Protein AF-A0A954PX56-F1 (afdb_monomer)

Sequence (1211 aa):
MLRDVNVEIPGSRPTEIIKVGDQVFVSADDGIHGRELFVSNGSDPPRLVKDISPGFEGSDPSNLTDVDGTLYFVADDGINGRELWKSNGTAAGTMLVLDIFPGMSDSGNIHSSSPSSLTVATTTSGSVLFFVADSPVGVELWKADAGGASLVLDLNGGVDEFDNPRSSTPRDLTFWPEHTDQDLNLVPPTLYFSAETETLGRELWRTVLNDGNTTTSLVKNLFADPIGATPNSSNPTDIILYKSQLFFAASGGEIDGEGNVTSEGRELWHSDGTAGGTELYADIFPGYSDTEQQVPFNSSPIRMTEHKGGLYFAALGPSTGSELWRTDGETAPTMVANIRGGSGSSAPADLTSTEGYLFFTADGGQGRELWRTDGTTAETKITRDIRPGTGSPFLFTRGYAALGSSVIFGADDGTLGPEVWISDGSLEGTHLLKEIQFGRNSAVTPGAFSSIDGGVYFGVSDQLWKTDGTEEGTARFALNTIATVGSFEPSFSDIGPPTFAMANGLLFFASDDGKNGVELWKSNGSPSGTKMVRDISPGTTITFPGSTIETPNSSRPKELTAVVDKVYFRIEDGDQLMVSDGTESGTVSLGNVAAEHLTSFAGKLFFAGRTAASGTELWVSDGTQEGTVMVADLATGAASSYPSKLTTAGGKLFFVADDGSGTELWTTDGTQQGTVKLDISPAGGSYPTQLTPVDGRVFFRANDQTHGNELWVSDGTQEGTMIVRDLAISPSIDYGSDPIPLTGLNGNLLFFADDVSHGQALWKTDGTSEGTVMVKDIWPSLSYDYEFMGNEIDGGAAGLVAVVGGKVFFPAEDGTHGTELWSSDGTTAGTTMVGDLFPGEESSRPSELTVNGDRLFFAANQGSAAPDEFGFHDFLGRELWSSDGTAGGTSVYAELNTTNNNGSQPRSLAAFGGGLHFIADDGIHGPEVWTTSLRLDEDDLLFETLARDIAYRDALDGTTPIVRNDTINLAALGYNSPFVFTVDLVIHDTMTGFDAYGLVAANADPILAIRGSANIDDFYSDLLPEGIGVNQYEENKTALFNWINQVSTPNHPVSITGHSLGGALTQLVASAYTAANGKLGQIVTFNAPAINETPADAFVSSNAQRVMHYITDGDPVSLAGYKFIEGAWRRSYFSDLNIAHNHQFPVLVDYSIADDPSTPGLDRRFRAPDIAFEEYADTSILNDPLFHHTDSDYFFWLAAAQALTSSDDDL

Structure (mmCIF, N/CA/C/O backbone):
data_AF-A0A954PX56-F1
#
_entry.id   AF-A0A954PX56-F1
#
loop_
_atom_site.group_PDB
_atom_site.id
_atom_site.type_symbol
_atom_site.label_atom_id
_atom_site.label_alt_id
_atom_site.label_comp_id
_atom_site.label_asym_id
_atom_site.label_entity_id
_atom_site.label_seq_id
_atom_site.pdbx_PDB_ins_code
_atom_site.Cartn_x
_atom_site.Cartn_y
_atom_site.Cartn_z
_atom_site.occupancy
_atom_site.B_iso_or_equiv
_atom_site.auth_seq_id
_atom_site.auth_comp_id
_atom_site.auth_asym_id
_atom_site.auth_atom_id
_atom_site.pdbx_PDB_model_num
ATOM 1 N N . MET A 1 1 ? 8.761 19.420 3.940 1.00 51.72 1 MET A N 1
ATOM 2 C CA . MET A 1 1 ? 8.769 18.994 5.363 1.00 51.72 1 MET A CA 1
ATOM 3 C C . MET A 1 1 ? 7.323 18.756 5.829 1.00 51.72 1 MET A C 1
ATOM 5 O O . MET A 1 1 ? 6.399 19.115 5.107 1.00 51.72 1 MET A O 1
ATOM 9 N N . LEU A 1 2 ? 7.120 18.156 7.006 1.00 52.91 2 LEU A N 1
ATOM 10 C CA . LEU A 1 2 ? 5.868 18.031 7.769 1.00 52.91 2 LEU A CA 1
ATOM 11 C C . LEU A 1 2 ? 5.968 18.901 9.030 1.00 52.91 2 LEU A C 1
ATOM 13 O O . LEU A 1 2 ? 5.446 20.012 9.028 1.00 52.91 2 LEU A O 1
ATOM 17 N N . ARG A 1 3 ? 6.717 18.457 10.059 1.00 51.50 3 ARG A N 1
ATOM 18 C CA . ARG A 1 3 ? 7.410 19.376 10.986 1.00 51.50 3 ARG A CA 1
ATOM 19 C C . ARG A 1 3 ? 8.476 18.733 11.869 1.00 51.50 3 ARG A C 1
ATOM 21 O O . ARG A 1 3 ? 8.424 17.552 12.177 1.00 51.50 3 ARG A O 1
ATOM 28 N N . ASP A 1 4 ? 9.423 19.544 12.329 1.00 52.88 4 ASP A N 1
ATOM 29 C CA . ASP A 1 4 ? 10.589 19.094 13.101 1.00 52.88 4 ASP A CA 1
ATOM 30 C C . ASP A 1 4 ? 10.305 18.393 14.445 1.00 52.88 4 ASP A C 1
ATOM 32 O O . ASP A 1 4 ? 9.527 18.924 15.247 1.00 52.88 4 ASP A O 1
ATOM 36 N N . VAL A 1 5 ? 10.972 17.246 14.665 1.00 55.94 5 VAL A N 1
ATOM 37 C CA . VAL A 1 5 ? 10.910 16.397 15.876 1.00 55.94 5 VAL A CA 1
ATOM 38 C C . VAL A 1 5 ? 12.107 16.642 16.800 1.00 55.94 5 VAL A C 1
ATOM 40 O O . VAL A 1 5 ? 11.902 16.693 18.010 1.00 55.94 5 VAL A O 1
ATOM 43 N N . ASN A 1 6 ? 13.312 16.909 16.278 1.00 54.81 6 ASN A N 1
ATOM 44 C CA . ASN A 1 6 ? 14.465 17.329 17.084 1.00 54.81 6 ASN A CA 1
ATOM 45 C C . ASN A 1 6 ? 14.977 18.691 16.623 1.00 54.81 6 ASN A C 1
ATOM 47 O O . ASN A 1 6 ? 15.993 18.856 15.951 1.00 54.81 6 ASN A O 1
ATOM 51 N N . VAL A 1 7 ? 14.268 19.710 17.091 1.00 48.25 7 VAL A N 1
ATOM 52 C CA . VAL A 1 7 ? 14.532 21.114 16.765 1.00 48.25 7 VAL A CA 1
ATOM 53 C C . VAL A 1 7 ? 15.852 21.656 17.358 1.00 48.25 7 VAL A C 1
ATOM 55 O O . VAL A 1 7 ? 16.143 22.841 17.181 1.00 48.25 7 VAL A O 1
ATOM 58 N N . GLU A 1 8 ? 16.645 20.842 18.075 1.00 45.84 8 GLU A N 1
ATOM 59 C CA . GLU A 1 8 ? 17.906 21.257 18.719 1.00 45.84 8 GLU A CA 1
ATOM 60 C C . GLU A 1 8 ? 19.180 20.592 18.152 1.00 45.84 8 GLU A C 1
ATOM 62 O O . GLU A 1 8 ? 20.262 21.176 18.292 1.00 45.84 8 GLU A O 1
ATOM 67 N N . ILE A 1 9 ? 19.101 19.426 17.492 1.00 50.69 9 ILE A N 1
ATOM 68 C CA . ILE A 1 9 ? 20.262 18.708 16.926 1.00 50.69 9 ILE A CA 1
ATOM 69 C C . ILE A 1 9 ? 19.947 18.213 15.507 1.00 50.69 9 ILE A C 1
ATOM 71 O O . ILE A 1 9 ? 18.905 17.598 15.317 1.00 50.69 9 ILE A O 1
ATOM 75 N N . PRO A 1 10 ? 20.854 18.400 14.522 1.00 45.22 10 PRO A N 1
ATOM 76 C CA . PRO A 1 10 ? 20.635 17.857 13.194 1.00 45.22 10 PRO A CA 1
ATOM 77 C C . PRO A 1 10 ? 20.601 16.332 13.143 1.00 45.22 10 PRO A C 1
ATOM 79 O O . PRO A 1 10 ? 21.512 15.682 13.666 1.00 45.22 10 PRO A O 1
ATOM 82 N N . GLY A 1 11 ? 19.600 15.789 12.457 1.00 55.66 11 GLY A N 1
ATOM 83 C CA . GLY A 1 11 ? 19.344 14.359 12.380 1.00 55.66 11 GLY A CA 1
ATOM 84 C C . GLY A 1 11 ? 18.715 13.783 13.653 1.00 55.66 11 GLY A C 1
ATOM 85 O O . GLY A 1 11 ? 19.413 13.473 14.620 1.00 55.66 11 GLY A O 1
ATOM 86 N N . SER A 1 12 ? 17.415 13.515 13.602 1.00 58.97 12 SER A N 1
ATOM 87 C CA . SER A 1 12 ? 16.616 12.757 14.580 1.00 58.97 12 SER A CA 1
ATOM 88 C C . SER A 1 12 ? 16.201 11.349 14.114 1.00 58.97 12 SER A C 1
ATOM 90 O O . SER A 1 12 ? 15.628 10.561 14.868 1.00 58.97 12 SER A O 1
ATOM 92 N N . ARG A 1 13 ? 16.617 10.978 12.902 1.00 68.81 13 ARG A N 1
ATOM 93 C CA . ARG A 1 13 ? 16.983 9.618 12.491 1.00 68.81 13 ARG A CA 1
ATOM 94 C C . ARG A 1 13 ? 15.806 8.636 12.524 1.00 68.81 13 ARG A C 1
ATOM 96 O O . ARG A 1 13 ? 15.925 7.599 13.188 1.00 68.81 13 ARG A O 1
ATOM 103 N N . PRO A 1 14 ? 14.705 8.942 11.812 1.00 73.50 14 PRO A N 1
ATOM 104 C CA . PRO A 1 14 ? 13.550 8.071 11.673 1.00 73.50 14 PRO A CA 1
ATOM 105 C C . PRO A 1 14 ? 13.924 6.798 10.923 1.00 73.50 14 PRO A C 1
ATOM 107 O O . PRO A 1 14 ? 14.528 6.846 9.849 1.00 73.50 14 PRO A O 1
ATOM 110 N N . THR A 1 15 ? 13.596 5.649 11.512 1.00 71.50 15 THR A N 1
ATOM 111 C CA . THR A 1 15 ? 14.299 4.423 11.164 1.00 71.50 15 THR A CA 1
ATOM 112 C C . THR A 1 15 ? 13.576 3.420 10.323 1.00 71.50 15 THR A C 1
ATOM 114 O O . THR A 1 15 ? 14.334 2.622 9.790 1.00 71.50 15 THR A O 1
ATOM 117 N N . GLU A 1 16 ? 12.229 3.403 10.221 1.00 75.38 16 GLU A N 1
ATOM 118 C CA . GLU A 1 16 ? 11.452 2.478 9.356 1.00 75.38 16 GLU A CA 1
ATOM 119 C C . GLU A 1 16 ? 9.903 2.798 9.463 1.00 75.38 16 GLU A C 1
ATOM 121 O O . GLU A 1 16 ? 9.497 3.239 10.539 1.00 75.38 16 GLU A O 1
ATOM 126 N N . ILE A 1 17 ? 9.032 2.597 8.431 1.00 74.06 17 ILE A N 1
ATOM 127 C CA . ILE A 1 17 ? 7.565 2.973 8.334 1.00 74.06 17 ILE A CA 1
ATOM 128 C C . ILE A 1 17 ? 6.511 1.954 7.782 1.00 74.06 17 ILE A C 1
ATOM 130 O O . ILE A 1 17 ? 6.718 1.523 6.660 1.00 74.06 17 ILE A O 1
ATOM 134 N N . ILE A 1 18 ? 5.359 1.656 8.453 1.00 69.44 18 ILE A N 1
ATOM 135 C CA . ILE A 1 18 ? 4.303 0.636 8.052 1.00 69.44 18 ILE A CA 1
ATOM 136 C C . ILE A 1 18 ? 2.799 1.035 8.301 1.00 69.44 18 ILE A C 1
ATOM 138 O O . ILE A 1 18 ? 2.622 2.147 8.786 1.00 69.44 18 ILE A O 1
ATOM 142 N N . LYS A 1 19 ? 1.752 0.200 7.951 1.00 68.25 19 LYS A N 1
ATOM 143 C CA . LYS A 1 19 ? 0.269 0.480 7.735 1.00 68.25 19 LYS A CA 1
ATOM 144 C C . LYS A 1 19 ? -0.826 0.353 8.782 1.00 68.25 19 LYS A C 1
ATOM 146 O O . LYS A 1 19 ? -1.512 -0.653 8.846 1.00 68.25 19 LYS A O 1
ATOM 151 N N . VAL A 1 20 ? -1.268 1.435 9.424 1.00 64.94 20 VAL A N 1
ATOM 152 C CA . VAL A 1 20 ? -1.963 1.201 10.724 1.00 64.94 20 VAL A CA 1
ATOM 153 C C . VAL A 1 20 ? -3.713 0.834 10.689 1.00 64.94 20 VAL A C 1
ATOM 155 O O . VAL A 1 20 ? -4.963 -0.064 11.847 1.00 64.94 20 VAL A O 1
ATOM 158 N N . GLY A 1 21 ? -3.690 1.115 9.327 1.00 58.81 21 GLY A N 1
ATOM 159 C CA . GLY A 1 21 ? -4.181 2.081 8.353 1.00 58.81 21 GLY A CA 1
ATOM 160 C C . GLY A 1 21 ? -4.013 3.555 8.617 1.00 58.81 21 GLY A C 1
ATOM 161 O O . GLY A 1 21 ? -2.998 4.098 8.209 1.00 58.81 21 GLY A O 1
ATOM 162 N N . ASP A 1 22 ? -4.994 4.204 9.242 1.00 55.88 22 ASP A N 1
ATOM 163 C CA . ASP A 1 22 ? -4.935 5.651 9.496 1.00 55.88 22 ASP A CA 1
ATOM 164 C C . ASP A 1 22 ? -3.697 6.037 10.314 1.00 55.88 22 ASP A C 1
ATOM 166 O O . ASP A 1 22 ? -3.335 7.197 10.398 1.00 55.88 22 ASP A O 1
ATOM 170 N N . GLN A 1 23 ? -3.112 5.071 11.015 1.00 65.06 23 GLN A N 1
ATOM 171 C CA . GLN A 1 23 ? -1.985 5.240 11.910 1.00 65.06 23 GLN A CA 1
ATOM 172 C C . GLN A 1 23 ? -0.655 4.982 11.194 1.00 65.06 23 GLN A C 1
ATOM 174 O O . GLN A 1 23 ? -0.632 4.281 10.187 1.00 65.06 23 GLN A O 1
ATOM 179 N N . VAL A 1 24 ? 0.451 5.448 11.778 1.00 71.62 24 VAL A N 1
ATOM 180 C CA . VAL A 1 24 ? 1.823 5.359 11.264 1.00 71.62 24 VAL A CA 1
ATOM 181 C C . VAL A 1 24 ? 2.857 5.369 12.329 1.00 71.62 24 VAL A C 1
ATOM 183 O O . VAL A 1 24 ? 2.696 5.963 13.388 1.00 71.62 24 VAL A O 1
ATOM 186 N N . PHE A 1 25 ? 3.943 4.702 11.967 1.00 80.12 25 PHE A N 1
ATOM 187 C CA . PHE A 1 25 ? 4.979 4.341 12.876 1.00 80.12 25 PHE A CA 1
ATOM 188 C C . PHE A 1 25 ? 6.290 4.780 12.306 1.00 80.12 25 PHE A C 1
ATOM 190 O O . PHE A 1 25 ? 6.693 4.429 11.206 1.00 80.12 25 PHE A O 1
ATOM 197 N N . VAL A 1 26 ? 6.900 5.579 13.136 1.00 82.12 26 VAL A N 1
ATOM 198 C CA . VAL A 1 26 ? 8.204 6.173 13.092 1.00 82.12 26 VAL A CA 1
ATOM 199 C C . VAL A 1 26 ? 8.960 5.394 14.157 1.00 82.12 26 VAL A C 1
ATOM 201 O O . VAL A 1 26 ? 8.403 5.079 15.209 1.00 82.12 26 VAL A O 1
ATOM 204 N N . SER A 1 27 ? 10.231 5.102 13.959 1.00 86.44 27 SER A N 1
ATOM 205 C CA . SER A 1 27 ? 11.078 4.871 15.126 1.00 86.44 27 SER A CA 1
ATOM 206 C C . SER A 1 27 ? 12.186 5.896 15.065 1.00 86.44 27 SER A C 1
ATOM 208 O O . SER A 1 27 ? 13.015 5.873 14.169 1.00 86.44 27 SER A O 1
ATOM 210 N N . ALA A 1 28 ? 12.104 6.889 15.935 1.00 82.50 28 ALA A N 1
ATOM 211 C CA . ALA A 1 28 ? 12.882 8.118 15.857 1.00 82.50 28 ALA A CA 1
ATOM 212 C C . ALA A 1 28 ? 13.454 8.472 17.223 1.00 82.50 28 ALA A C 1
ATOM 214 O O . ALA A 1 28 ? 13.126 7.848 18.231 1.00 82.50 28 ALA A O 1
ATOM 215 N N . ASP A 1 29 ? 14.325 9.470 17.218 1.00 80.44 29 ASP A N 1
ATOM 216 C CA . ASP A 1 29 ? 15.048 9.983 18.368 1.00 80.44 29 ASP A CA 1
ATOM 217 C C . ASP A 1 29 ? 14.723 11.476 18.539 1.00 80.44 29 ASP A C 1
ATOM 219 O O . ASP A 1 29 ? 15.199 12.323 17.781 1.00 80.44 29 ASP A O 1
ATOM 223 N N . ASP A 1 30 ? 13.899 11.816 19.535 1.00 69.94 30 ASP A N 1
ATOM 224 C CA . ASP A 1 30 ? 13.565 13.213 19.861 1.00 69.94 30 ASP A CA 1
ATOM 225 C C . ASP A 1 30 ? 14.686 13.952 20.616 1.00 69.94 30 ASP A C 1
ATOM 227 O O . ASP A 1 30 ? 14.529 15.116 20.990 1.00 69.94 30 ASP A O 1
ATOM 231 N N . GLY A 1 31 ? 15.824 13.290 20.861 1.00 68.00 31 GLY A N 1
ATOM 232 C CA . GLY A 1 31 ? 16.941 13.817 21.641 1.00 68.00 31 GLY A CA 1
ATOM 233 C C . GLY A 1 31 ? 16.692 13.876 23.153 1.00 68.00 31 GLY A C 1
ATOM 234 O O . GLY A 1 31 ? 17.555 14.372 23.884 1.00 68.00 31 GLY A O 1
ATOM 235 N N . ILE A 1 32 ? 15.542 13.390 23.637 1.00 72.94 32 ILE A N 1
ATOM 236 C CA . ILE A 1 32 ? 15.139 13.415 25.051 1.00 72.94 32 ILE A CA 1
ATOM 237 C C . ILE A 1 32 ? 15.009 11.993 25.609 1.00 72.94 32 ILE A C 1
ATOM 239 O O . ILE A 1 32 ? 15.542 11.735 26.689 1.00 72.94 32 ILE A O 1
ATOM 243 N N . HIS A 1 33 ? 14.350 11.090 24.879 1.00 75.56 33 HIS A N 1
ATOM 244 C CA . HIS A 1 33 ? 14.052 9.711 25.304 1.00 75.56 33 HIS A CA 1
ATOM 245 C C . HIS A 1 33 ? 14.942 8.656 24.609 1.00 75.56 33 HIS A C 1
ATOM 247 O O . HIS A 1 33 ? 14.852 7.465 24.894 1.00 75.56 33 HIS A O 1
ATOM 253 N N . GLY A 1 34 ? 15.834 9.087 23.709 1.00 75.12 34 GLY A N 1
ATOM 254 C CA . GLY A 1 34 ? 16.577 8.192 22.818 1.00 75.12 34 GLY A CA 1
ATOM 255 C C . GLY A 1 34 ? 15.682 7.658 21.698 1.00 75.12 34 GLY A C 1
ATOM 256 O O . GLY A 1 34 ? 14.638 8.245 21.402 1.00 75.12 34 GLY A O 1
ATOM 257 N N . ARG A 1 35 ? 16.074 6.544 21.060 1.00 85.50 35 ARG A N 1
ATOM 258 C CA . ARG A 1 35 ? 15.231 5.953 20.017 1.00 85.50 35 ARG A CA 1
ATOM 259 C C . ARG A 1 35 ? 14.069 5.183 20.619 1.00 85.50 35 ARG A C 1
ATOM 261 O O . ARG A 1 35 ? 14.248 4.116 21.201 1.00 85.50 35 ARG A O 1
ATOM 268 N N . GLU A 1 36 ? 12.877 5.685 20.360 1.00 87.75 36 GLU A N 1
ATOM 269 C CA . GLU A 1 36 ? 11.618 5.078 20.765 1.00 87.75 36 GLU A CA 1
ATOM 270 C C . GLU A 1 36 ? 10.685 4.941 19.558 1.00 87.75 36 GLU A C 1
ATOM 272 O O . GLU A 1 36 ? 11.071 5.162 18.401 1.00 87.75 36 GLU A O 1
ATOM 277 N N . LEU A 1 37 ? 9.454 4.508 19.814 1.00 90.94 37 LEU A N 1
ATOM 278 C CA . LEU A 1 37 ? 8.406 4.472 18.809 1.00 90.94 37 LEU A CA 1
ATOM 279 C C . LEU A 1 37 ? 7.764 5.872 18.760 1.00 90.94 37 LEU A C 1
ATOM 281 O O . LEU A 1 37 ? 7.469 6.497 19.778 1.00 90.94 37 LEU A O 1
ATOM 285 N N . PHE A 1 38 ? 7.598 6.403 17.561 1.00 82.88 38 PHE A N 1
ATOM 286 C CA . PHE A 1 38 ? 7.040 7.726 17.288 1.00 82.88 38 PHE A CA 1
ATOM 287 C C . PHE A 1 38 ? 5.981 7.574 16.201 1.00 82.88 38 PHE A C 1
ATOM 289 O O . PHE A 1 38 ? 5.919 6.531 15.543 1.00 82.88 38 PHE A O 1
ATOM 296 N N . VAL A 1 39 ? 5.012 8.491 16.130 1.00 83.94 39 VAL A N 1
ATOM 297 C CA . VAL A 1 39 ? 3.687 7.932 15.841 1.00 83.94 39 VAL A CA 1
ATOM 298 C C . VAL A 1 39 ? 2.594 8.899 15.362 1.00 83.94 39 VAL A C 1
ATOM 300 O O . VAL A 1 39 ? 2.586 10.061 15.774 1.00 83.94 39 VAL A O 1
ATOM 303 N N . SER A 1 40 ? 1.714 8.432 14.455 1.00 66.62 40 SER A N 1
ATOM 304 C CA . SER A 1 40 ? 1.345 9.257 13.293 1.00 66.62 40 SER A CA 1
ATOM 305 C C . SER A 1 40 ? -0.003 9.038 12.519 1.00 66.62 40 SER A C 1
ATOM 307 O O . SER A 1 40 ? -0.337 7.914 12.228 1.00 66.62 40 SER A O 1
ATOM 309 N N . ASN A 1 41 ? -0.740 10.069 12.031 1.00 56.06 41 ASN A N 1
ATOM 310 C CA . ASN A 1 41 ? -2.036 9.982 11.291 1.00 56.06 41 ASN A CA 1
ATOM 311 C C . ASN A 1 41 ? -2.246 10.510 9.839 1.00 56.06 41 ASN A C 1
ATOM 313 O O . ASN A 1 41 ? -2.986 9.913 9.081 1.00 56.06 41 ASN A O 1
ATOM 317 N N . GLY A 1 42 ? -1.653 11.626 9.415 1.00 55.88 42 GLY A N 1
ATOM 318 C CA . GLY A 1 42 ? -1.516 11.994 8.002 1.00 55.88 42 GLY A CA 1
ATOM 319 C C . GLY A 1 42 ? -0.843 13.348 7.743 1.00 55.88 42 GLY A C 1
ATOM 320 O O . GLY A 1 42 ? -0.258 13.518 6.678 1.00 55.88 42 GLY A O 1
ATOM 321 N N . SER A 1 43 ? -0.847 14.291 8.698 1.00 50.91 43 SER A N 1
ATOM 322 C CA . SER A 1 43 ? -0.269 15.633 8.470 1.00 50.91 43 SER A CA 1
ATOM 323 C C . SER A 1 43 ? 0.429 16.387 9.607 1.00 50.91 43 SER A C 1
ATOM 325 O O . SER A 1 43 ? 0.963 17.463 9.336 1.00 50.91 43 SER A O 1
ATOM 327 N N . ASP A 1 44 ? 0.380 15.951 10.864 1.00 54.16 44 ASP A N 1
ATOM 328 C CA . ASP A 1 44 ? 1.001 16.691 11.984 1.00 54.16 44 ASP A CA 1
ATOM 329 C C . ASP A 1 44 ? 2.376 16.103 12.351 1.00 54.16 44 ASP A C 1
ATOM 331 O O . ASP A 1 44 ? 2.708 15.000 11.918 1.00 54.16 44 ASP A O 1
ATOM 335 N N . PRO A 1 45 ? 3.210 16.795 13.148 1.00 55.56 45 PRO A N 1
ATOM 336 C CA . PRO A 1 45 ? 4.472 16.240 13.631 1.00 55.56 45 PRO A CA 1
ATOM 337 C C . PRO A 1 45 ? 4.255 15.206 14.753 1.00 55.56 45 PRO A C 1
ATOM 339 O O . PRO A 1 45 ? 3.580 15.532 15.736 1.00 55.56 45 PRO A O 1
ATOM 342 N N . PRO A 1 46 ? 4.783 13.971 14.624 1.00 71.56 46 PRO A N 1
ATOM 343 C CA . PRO A 1 46 ? 4.531 12.867 15.527 1.00 71.56 46 PRO A CA 1
ATOM 344 C C . PRO A 1 46 ? 5.007 13.152 16.928 1.00 71.56 46 PRO A C 1
ATOM 346 O O . PRO A 1 46 ? 5.914 13.940 17.194 1.00 71.56 46 PRO A O 1
ATOM 349 N N . ARG A 1 47 ? 4.388 12.399 17.819 1.00 77.19 47 ARG A N 1
ATOM 350 C CA . ARG A 1 47 ? 4.679 12.356 19.239 1.00 77.19 47 ARG A CA 1
ATOM 351 C C . ARG A 1 47 ? 5.310 11.022 19.609 1.00 77.19 47 ARG A C 1
ATOM 353 O O . ARG A 1 47 ? 5.366 10.108 18.793 1.00 77.19 47 ARG A O 1
ATOM 360 N N . LEU A 1 48 ? 5.777 10.937 20.846 1.00 82.62 48 LEU A N 1
ATOM 361 C CA . LEU A 1 48 ? 6.223 9.694 21.459 1.00 82.62 48 LEU A CA 1
ATOM 362 C C . LEU A 1 48 ? 5.015 8.776 21.725 1.00 82.62 48 LEU A C 1
ATOM 364 O O . LEU A 1 48 ? 3.987 9.235 22.231 1.00 82.62 48 LEU A O 1
ATOM 368 N N . VAL A 1 49 ? 5.178 7.489 21.414 1.00 85.56 49 VAL A N 1
ATOM 369 C CA . VAL A 1 49 ? 4.325 6.357 21.835 1.00 85.56 49 VAL A CA 1
ATOM 370 C C . VAL A 1 49 ? 4.289 6.254 23.356 1.00 85.56 49 VAL A C 1
ATOM 372 O O . VAL A 1 49 ? 3.276 6.471 24.025 1.00 85.56 49 VAL A O 1
ATOM 375 N N . LYS A 1 50 ? 5.467 5.950 23.893 1.00 87.00 50 LYS A N 1
ATOM 376 C CA . LYS A 1 50 ? 5.753 5.508 25.245 1.00 87.00 50 LYS A CA 1
ATOM 377 C C . LYS A 1 50 ? 7.262 5.544 25.390 1.00 87.00 50 LYS A C 1
ATOM 379 O O . LYS A 1 50 ? 7.978 5.167 24.474 1.00 87.00 50 LYS A O 1
ATOM 384 N N . ASP A 1 51 ? 7.710 5.943 26.564 1.00 86.19 51 ASP A N 1
ATOM 385 C CA . ASP A 1 51 ? 9.061 5.686 27.043 1.00 86.19 51 ASP A CA 1
ATOM 386 C C . ASP A 1 51 ? 9.129 4.188 27.419 1.00 86.19 51 ASP A C 1
ATOM 388 O O . ASP A 1 51 ? 8.703 3.806 28.515 1.00 86.19 51 ASP A O 1
ATOM 392 N N . ILE A 1 52 ? 9.479 3.316 26.458 1.00 87.50 52 ILE A N 1
ATOM 393 C CA . ILE A 1 52 ? 9.529 1.852 26.654 1.00 87.50 52 ILE A CA 1
ATOM 394 C C . ILE A 1 52 ? 10.753 1.492 27.504 1.00 87.50 52 ILE A C 1
ATOM 396 O O . ILE A 1 52 ? 10.647 0.617 28.366 1.00 87.50 52 ILE A O 1
ATOM 400 N N . SER A 1 53 ? 11.868 2.211 27.322 1.00 83.50 53 SER A N 1
ATOM 401 C CA . SER A 1 53 ? 13.138 2.020 28.035 1.00 83.50 53 SER A CA 1
ATOM 402 C C . SER A 1 53 ? 13.574 3.306 28.773 1.00 83.50 53 SER A C 1
ATOM 404 O O . SER A 1 53 ? 14.410 4.062 28.268 1.00 83.50 53 SER A O 1
ATOM 406 N N . PRO A 1 54 ? 13.039 3.575 29.988 1.00 76.56 54 PRO A N 1
ATOM 407 C CA . PRO A 1 54 ? 13.165 4.866 30.678 1.00 76.56 54 PRO A CA 1
ATOM 408 C C . PRO A 1 54 ? 14.587 5.407 30.884 1.00 76.56 54 PRO A C 1
ATOM 410 O O . PRO A 1 54 ? 15.249 5.127 31.893 1.00 76.56 54 PRO A O 1
ATOM 413 N N . GLY A 1 55 ? 15.038 6.264 29.964 1.00 64.19 55 GLY A N 1
ATOM 414 C CA . GLY A 1 55 ? 16.393 6.811 29.970 1.00 64.19 55 GLY A CA 1
ATOM 415 C C . GLY A 1 55 ? 16.742 7.686 28.763 1.00 64.19 55 GLY A C 1
ATOM 416 O O . GLY A 1 55 ? 15.892 8.333 28.172 1.00 64.19 55 GLY A O 1
ATOM 417 N N . PHE A 1 56 ? 18.039 7.730 28.443 1.00 61.84 56 PHE A N 1
ATOM 418 C CA . PHE A 1 56 ? 18.598 8.425 27.271 1.00 61.84 56 PHE A CA 1
ATOM 419 C C . PHE A 1 56 ? 19.095 7.447 26.187 1.00 61.84 56 PHE A C 1
ATOM 421 O O . PHE A 1 56 ? 19.754 7.874 25.243 1.00 61.84 56 PHE A O 1
ATOM 428 N N . GLU A 1 57 ? 18.868 6.139 26.355 1.00 67.56 57 GLU A N 1
ATOM 429 C CA . GLU A 1 57 ? 19.332 5.109 25.409 1.00 67.56 57 GLU A CA 1
ATOM 430 C C . GLU A 1 57 ? 18.184 4.568 24.530 1.00 67.56 57 GLU A C 1
ATOM 432 O O . GLU A 1 57 ? 18.442 4.202 23.387 1.00 67.56 57 GLU A O 1
ATOM 437 N N . GLY A 1 58 ? 16.926 4.643 24.988 1.00 78.75 58 GLY A N 1
ATOM 438 C CA . GLY A 1 58 ? 15.743 4.214 24.234 1.00 78.75 58 GLY A CA 1
ATOM 439 C C . GLY A 1 58 ? 15.577 2.692 24.147 1.00 78.75 58 GLY A C 1
ATOM 440 O O . GLY A 1 58 ? 16.315 1.928 24.777 1.00 78.75 58 GLY A O 1
ATOM 441 N N . SER A 1 59 ? 14.571 2.256 23.387 1.00 84.94 59 SER A N 1
ATOM 442 C CA . SER A 1 59 ? 14.181 0.847 23.208 1.00 84.94 59 SER A CA 1
ATOM 443 C C . SER A 1 59 ? 14.528 0.267 21.826 1.00 84.94 59 SER A C 1
ATOM 445 O O . SER A 1 59 ? 14.365 -0.934 21.597 1.00 84.94 59 SER A O 1
ATOM 447 N N . ASP A 1 60 ? 15.017 1.114 20.908 1.00 85.00 60 ASP A N 1
ATOM 448 C CA . ASP A 1 60 ? 15.353 0.809 19.505 1.00 85.00 60 ASP A CA 1
ATOM 449 C C . ASP A 1 60 ? 14.263 0.017 18.717 1.00 85.00 60 ASP A C 1
ATOM 451 O O . ASP A 1 60 ? 14.541 -1.083 18.229 1.00 85.00 60 ASP A O 1
ATOM 455 N N . PRO A 1 61 ? 13.024 0.526 18.527 1.00 88.69 61 PRO A N 1
ATOM 456 C CA . PRO A 1 61 ? 11.961 -0.220 17.834 1.00 88.69 61 PRO A CA 1
ATOM 457 C C . PRO A 1 61 ? 12.224 -0.565 16.352 1.00 88.69 61 PRO A C 1
ATOM 459 O O . PRO A 1 61 ? 12.361 0.293 15.477 1.00 88.69 61 PRO A O 1
ATOM 462 N N . SER A 1 62 ? 12.208 -1.863 16.044 1.00 82.56 62 SER A N 1
ATOM 463 C CA . SER A 1 62 ? 12.526 -2.431 14.716 1.00 82.56 62 SER A CA 1
ATOM 464 C C . SER A 1 62 ? 11.507 -3.482 14.253 1.00 82.56 62 SER A C 1
ATOM 466 O O . SER A 1 62 ? 10.778 -4.028 15.083 1.00 82.56 62 SER A O 1
ATOM 468 N N . ASN A 1 63 ? 11.483 -3.787 12.950 1.00 74.56 63 ASN A N 1
ATOM 469 C CA . ASN A 1 63 ? 10.657 -4.833 12.322 1.00 74.56 63 ASN A CA 1
ATOM 470 C C . ASN A 1 63 ? 9.135 -4.683 12.554 1.00 74.56 63 ASN A C 1
ATOM 472 O O . ASN A 1 63 ? 8.484 -5.635 12.982 1.00 74.56 63 ASN A O 1
ATOM 476 N N . LEU A 1 64 ? 8.533 -3.514 12.312 1.00 82.25 64 LEU A N 1
ATOM 477 C CA . LEU A 1 64 ? 7.066 -3.394 12.456 1.00 82.25 64 LEU A CA 1
ATOM 478 C C . LEU A 1 64 ? 6.371 -4.126 11.307 1.00 82.25 64 LEU A C 1
ATOM 480 O O . LEU A 1 64 ? 6.797 -3.982 10.165 1.00 82.25 64 LEU A O 1
ATOM 484 N N . THR A 1 65 ? 5.315 -4.884 11.611 1.00 77.25 65 THR A N 1
ATOM 485 C CA . THR A 1 65 ? 4.803 -5.942 10.715 1.00 77.25 65 THR A CA 1
ATOM 486 C C . THR A 1 65 ? 3.275 -6.096 10.780 1.00 77.25 65 THR A C 1
ATOM 488 O O . THR A 1 65 ? 2.723 -5.992 11.874 1.00 77.25 65 THR A O 1
ATOM 491 N N . ASP A 1 66 ? 2.590 -6.365 9.649 1.00 76.06 66 ASP A N 1
ATOM 492 C CA . ASP A 1 66 ? 1.107 -6.391 9.569 1.00 76.06 66 ASP A CA 1
ATOM 493 C C . ASP A 1 66 ? 0.437 -7.637 10.113 1.00 76.06 66 ASP A C 1
ATOM 495 O O . ASP A 1 66 ? 0.332 -8.654 9.448 1.00 76.06 66 ASP A O 1
ATOM 499 N N . VAL A 1 67 ? -0.094 -7.520 11.327 1.00 69.06 67 VAL A N 1
ATOM 500 C CA . VAL A 1 67 ? -0.932 -8.551 11.924 1.00 69.06 67 VAL A CA 1
ATOM 501 C C . VAL A 1 67 ? -2.332 -7.995 12.167 1.00 69.06 67 VAL A C 1
ATOM 503 O O . VAL A 1 67 ? -2.789 -7.794 13.297 1.00 69.06 67 VAL A O 1
ATOM 506 N N . ASP A 1 68 ? -3.002 -7.746 11.042 1.00 66.44 68 ASP A N 1
ATOM 507 C CA . ASP A 1 68 ? -4.416 -7.403 10.874 1.00 66.44 68 ASP A CA 1
ATOM 508 C C . ASP A 1 68 ? -4.870 -6.059 11.479 1.00 66.44 68 ASP A C 1
ATOM 510 O O . ASP A 1 68 ? -6.070 -5.762 11.489 1.00 66.44 68 ASP A O 1
ATOM 514 N N . GLY A 1 69 ? -3.957 -5.265 12.028 1.00 65.31 69 GLY A N 1
ATOM 515 C CA . GLY A 1 69 ? -4.260 -4.133 12.909 1.00 65.31 69 GLY A CA 1
ATOM 516 C C . GLY A 1 69 ? -3.166 -3.900 13.954 1.00 65.31 69 GLY A C 1
ATOM 517 O O . GLY A 1 69 ? -2.660 -2.792 14.136 1.00 65.31 69 GLY A O 1
ATOM 518 N N . THR A 1 70 ? -2.803 -4.964 14.673 1.00 75.31 70 THR A N 1
ATOM 519 C CA . THR A 1 70 ? -2.001 -4.903 15.908 1.00 75.31 70 THR A CA 1
ATOM 520 C C . THR A 1 70 ? -0.502 -4.963 15.634 1.00 75.31 70 THR A C 1
ATOM 522 O O . THR A 1 70 ? -0.060 -5.645 14.711 1.00 75.31 70 THR A O 1
ATOM 525 N N . LEU A 1 71 ? 0.303 -4.236 16.431 1.00 87.75 71 LEU A N 1
ATOM 526 C CA . LEU A 1 71 ? 1.747 -4.165 16.166 1.00 87.75 71 LEU A CA 1
ATOM 527 C C . LEU A 1 71 ? 2.394 -5.463 16.506 1.00 87.75 71 LEU A C 1
ATOM 529 O O . LEU A 1 71 ? 2.072 -6.040 17.531 1.00 87.75 71 LEU A O 1
ATOM 533 N N . TYR A 1 72 ? 3.352 -5.854 15.691 1.00 86.56 72 TYR A N 1
ATOM 534 C CA . TYR A 1 72 ? 4.391 -6.750 16.123 1.00 86.56 72 TYR A CA 1
ATOM 535 C C . TYR A 1 72 ? 5.706 -6.120 15.720 1.00 86.56 72 TYR A C 1
ATOM 537 O O . TYR A 1 72 ? 5.869 -5.689 14.579 1.00 86.56 72 TYR A O 1
ATOM 545 N N . PHE A 1 73 ? 6.564 -5.956 16.720 1.00 91.50 73 PHE A N 1
ATOM 546 C CA . PHE A 1 73 ? 7.819 -5.234 16.635 1.00 91.50 73 PHE A CA 1
ATOM 547 C C . PHE A 1 73 ? 8.802 -5.710 17.689 1.00 91.50 73 PHE A C 1
ATOM 549 O O . PHE A 1 73 ? 8.463 -6.495 18.572 1.00 91.50 73 PHE A O 1
ATOM 556 N N . VAL A 1 74 ? 10.031 -5.223 17.590 1.00 90.19 74 VAL A N 1
ATOM 557 C CA . VAL A 1 74 ? 11.151 -5.700 18.390 1.00 90.19 74 VAL A CA 1
ATOM 558 C C . VAL A 1 74 ? 11.788 -4.521 19.106 1.00 90.19 74 VAL A C 1
ATOM 560 O O . VAL A 1 74 ? 12.275 -3.601 18.443 1.00 90.19 74 VAL A O 1
ATOM 563 N N . ALA A 1 75 ? 11.765 -4.564 20.439 1.00 90.00 75 ALA A N 1
ATOM 564 C CA . ALA A 1 75 ? 12.202 -3.501 21.346 1.00 90.00 75 ALA A CA 1
ATOM 565 C C . ALA A 1 75 ? 12.735 -4.086 22.671 1.00 90.00 75 ALA A C 1
ATOM 567 O O . ALA A 1 75 ? 12.428 -5.232 23.011 1.00 90.00 75 ALA A O 1
ATOM 568 N N . ASP A 1 76 ? 13.534 -3.307 23.402 1.00 88.62 76 ASP A N 1
ATOM 569 C CA . ASP A 1 76 ? 14.085 -3.641 24.729 1.00 88.62 76 ASP A CA 1
ATOM 570 C C . ASP A 1 76 ? 13.512 -2.691 25.799 1.00 88.62 76 ASP A C 1
ATOM 572 O O . ASP A 1 76 ? 13.386 -1.496 25.543 1.00 88.62 76 ASP A O 1
ATOM 576 N N . ASP A 1 77 ? 13.154 -3.196 26.985 1.00 85.38 77 ASP A N 1
ATOM 577 C CA . ASP A 1 77 ? 12.663 -2.390 28.124 1.00 85.38 77 ASP A CA 1
ATOM 578 C C . ASP A 1 77 ? 13.670 -2.272 29.286 1.00 85.38 77 ASP A C 1
ATOM 580 O O . ASP A 1 77 ? 13.355 -1.738 30.355 1.00 85.38 77 ASP A O 1
ATOM 584 N N . GLY A 1 78 ? 14.882 -2.809 29.112 1.00 80.19 78 GLY A N 1
ATOM 585 C CA . GLY A 1 78 ? 15.932 -2.849 30.128 1.00 80.19 78 GLY A CA 1
ATOM 586 C C . GLY A 1 78 ? 15.657 -3.802 31.301 1.00 80.19 78 GLY A C 1
ATOM 587 O O . GLY A 1 78 ? 16.402 -3.780 32.287 1.00 80.19 78 GLY A O 1
ATOM 588 N N . ILE A 1 79 ? 14.599 -4.621 31.231 1.00 82.44 79 ILE A N 1
ATOM 589 C CA . ILE A 1 79 ? 14.163 -5.549 32.291 1.00 82.44 79 ILE A CA 1
ATOM 590 C C . ILE A 1 79 ? 14.079 -6.990 31.775 1.00 82.44 79 ILE A C 1
ATOM 592 O O . ILE A 1 79 ? 14.525 -7.902 32.474 1.00 82.44 79 ILE A O 1
ATOM 596 N N . ASN A 1 80 ? 13.530 -7.180 30.575 1.00 80.75 80 ASN A N 1
ATOM 597 C CA . ASN A 1 80 ? 13.320 -8.475 29.920 1.00 80.75 80 ASN A CA 1
ATOM 598 C C . ASN A 1 80 ? 14.229 -8.665 28.690 1.00 80.75 80 ASN A C 1
ATOM 600 O O . ASN A 1 80 ? 14.219 -9.728 28.084 1.00 80.75 80 ASN A O 1
ATOM 604 N N . GLY A 1 81 ? 15.026 -7.649 28.339 1.00 82.00 81 GLY A N 1
ATOM 605 C CA . GLY A 1 81 ? 15.842 -7.652 27.131 1.00 82.00 81 GLY A CA 1
ATOM 606 C C . GLY A 1 81 ? 15.023 -7.360 25.875 1.00 82.00 81 GLY A C 1
ATOM 607 O O . GLY A 1 81 ? 13.883 -6.889 25.933 1.00 82.00 81 GLY A O 1
ATOM 608 N N . ARG A 1 82 ? 15.629 -7.623 24.714 1.00 85.88 82 ARG A N 1
ATOM 609 C CA . ARG A 1 82 ? 15.049 -7.318 23.407 1.00 85.88 82 ARG A CA 1
ATOM 610 C C . ARG A 1 82 ? 14.128 -8.453 22.973 1.00 85.88 82 ARG A C 1
ATOM 612 O O . ARG A 1 82 ? 14.590 -9.538 22.644 1.00 85.88 82 ARG A O 1
ATOM 619 N N . GLU A 1 83 ? 12.830 -8.196 22.960 1.00 88.50 83 GLU A N 1
ATOM 620 C CA . GLU A 1 83 ? 11.786 -9.225 22.857 1.00 88.50 83 GLU A CA 1
ATOM 621 C C . GLU A 1 83 ? 10.752 -8.884 21.766 1.00 88.50 83 GLU A C 1
ATOM 623 O O . GLU A 1 83 ? 10.873 -7.871 21.071 1.00 88.50 83 GLU A O 1
ATOM 628 N N . LEU A 1 84 ? 9.723 -9.726 21.601 1.00 89.81 84 LEU A N 1
ATOM 629 C CA . LEU A 1 84 ? 8.585 -9.438 20.725 1.00 89.81 84 LEU A CA 1
ATOM 630 C C . LEU A 1 84 ? 7.572 -8.569 21.475 1.00 89.81 84 LEU A C 1
ATOM 632 O O . LEU A 1 84 ? 6.945 -9.012 22.439 1.00 89.81 84 LEU A O 1
ATOM 636 N N . TRP A 1 85 ? 7.362 -7.352 20.996 1.00 91.19 85 TRP A N 1
ATOM 637 C CA . TRP A 1 85 ? 6.373 -6.412 21.511 1.00 91.19 85 TRP A CA 1
ATOM 638 C C . TRP A 1 85 ? 5.201 -6.278 20.547 1.00 91.19 85 TRP A C 1
ATOM 640 O O . TRP A 1 85 ? 5.337 -6.462 19.337 1.00 91.19 85 TRP A O 1
ATOM 650 N N . LYS A 1 86 ? 4.040 -5.923 21.097 1.00 91.69 86 LYS A N 1
ATOM 651 C CA . LYS A 1 86 ? 2.861 -5.489 20.352 1.00 91.69 86 LYS A CA 1
ATOM 652 C C . LYS A 1 86 ? 2.341 -4.166 20.861 1.00 91.69 86 LYS A C 1
ATOM 654 O O . LYS A 1 86 ? 2.633 -3.791 21.987 1.00 91.69 86 LYS A O 1
ATOM 659 N N . SER A 1 87 ? 1.559 -3.461 20.052 1.00 84.94 87 SER A N 1
ATOM 660 C CA . SER A 1 87 ? 1.044 -2.140 20.410 1.00 84.94 87 SER A CA 1
ATOM 661 C C . SER A 1 87 ? -0.240 -1.752 19.665 1.00 84.94 87 SER A C 1
ATOM 663 O O . SER A 1 87 ? -0.625 -2.457 18.721 1.00 84.94 87 SER A O 1
ATOM 665 N N . ASN A 1 88 ? -1.004 -0.785 20.207 1.00 75.38 88 ASN A N 1
ATOM 666 C CA . ASN A 1 88 ? -2.435 -0.599 19.908 1.00 75.38 88 ASN A CA 1
ATOM 667 C C . ASN A 1 88 ? -2.948 0.795 19.478 1.00 75.38 88 ASN A C 1
ATOM 669 O O . ASN A 1 88 ? -4.005 0.834 18.877 1.00 75.38 88 ASN A O 1
ATOM 673 N N . GLY A 1 89 ? -2.335 1.919 19.838 1.00 75.75 89 GLY A N 1
ATOM 674 C CA . GLY A 1 89 ? -2.896 3.274 19.677 1.00 75.75 89 GLY A CA 1
ATOM 675 C C . GLY A 1 89 ? -2.486 4.234 20.803 1.00 75.75 89 GLY A C 1
ATOM 676 O O . GLY A 1 89 ? -2.400 5.448 20.586 1.00 75.75 89 GLY A O 1
ATOM 677 N N . THR A 1 90 ? -2.138 3.682 21.976 1.00 79.12 90 THR A N 1
ATOM 678 C CA . THR A 1 90 ? -1.345 4.354 23.024 1.00 79.12 90 THR A CA 1
ATOM 679 C C . THR A 1 90 ? -0.331 3.438 23.722 1.00 79.12 90 THR A C 1
ATOM 681 O O . THR A 1 90 ? -0.426 2.210 23.670 1.00 79.12 90 THR A O 1
ATOM 684 N N . ALA A 1 91 ? 0.518 4.066 24.547 1.00 71.00 91 ALA A N 1
ATOM 685 C CA . ALA A 1 91 ? 1.332 3.480 25.613 1.00 71.00 91 ALA A CA 1
ATOM 686 C C . ALA A 1 91 ? 0.674 2.365 26.460 1.00 71.00 91 ALA A C 1
ATOM 688 O O . ALA A 1 91 ? 1.380 1.625 27.161 1.00 71.00 91 ALA A O 1
ATOM 689 N N . ALA A 1 92 ? -0.662 2.272 26.477 1.00 66.19 92 ALA A N 1
ATOM 690 C CA . ALA A 1 92 ? -1.402 1.229 27.180 1.00 66.19 92 ALA A CA 1
ATOM 691 C C . ALA A 1 92 ? -1.366 -0.120 26.444 1.00 66.19 92 ALA A C 1
ATOM 693 O O . ALA A 1 92 ? -1.270 -1.158 27.101 1.00 66.19 92 ALA A O 1
ATOM 694 N N . GLY A 1 93 ? -1.413 -0.126 25.108 1.00 76.88 93 GLY A N 1
ATOM 695 C CA . GLY A 1 93 ? -1.303 -1.357 24.331 1.00 76.88 93 GLY A CA 1
ATOM 696 C C . GLY A 1 93 ? 0.115 -1.765 23.984 1.00 76.88 93 GLY A C 1
ATOM 697 O O . GLY A 1 93 ? 0.296 -2.932 23.641 1.00 76.88 93 GLY A O 1
ATOM 698 N N . THR A 1 94 ? 1.088 -0.853 24.088 1.00 89.25 94 THR A N 1
ATOM 699 C CA . THR A 1 94 ? 2.523 -1.127 23.927 1.00 89.25 94 THR A CA 1
ATOM 700 C C . THR A 1 94 ? 2.982 -2.097 25.017 1.00 89.25 94 THR A C 1
ATOM 702 O O . THR A 1 94 ? 3.253 -1.701 26.156 1.00 89.25 94 THR A O 1
ATOM 705 N N . MET A 1 95 ? 3.017 -3.388 24.708 1.00 89.62 95 MET A N 1
ATOM 706 C CA . MET A 1 95 ? 3.247 -4.467 25.664 1.00 89.62 95 MET A CA 1
ATOM 707 C C . MET A 1 95 ? 4.075 -5.603 25.065 1.00 89.62 95 MET A C 1
ATOM 709 O O . MET A 1 95 ? 3.911 -5.970 23.903 1.00 89.62 95 MET A O 1
ATOM 713 N N . LEU A 1 96 ? 4.909 -6.201 25.906 1.00 88.44 96 LEU A N 1
ATOM 714 C CA . LEU A 1 96 ? 5.592 -7.462 25.655 1.00 88.44 96 LEU A CA 1
ATOM 715 C C . LEU A 1 96 ? 4.565 -8.561 25.311 1.00 88.44 96 LEU A C 1
ATOM 717 O O . LEU A 1 96 ? 3.589 -8.745 26.042 1.00 88.44 96 LEU A O 1
ATOM 721 N N . VAL A 1 97 ? 4.765 -9.282 24.204 1.00 87.06 97 VAL A N 1
ATOM 722 C CA . VAL A 1 97 ? 3.885 -10.386 23.764 1.00 87.06 97 VAL A CA 1
ATOM 723 C C . VAL A 1 97 ? 4.121 -11.628 24.617 1.00 87.06 97 VAL A C 1
ATOM 725 O O . VAL A 1 97 ? 3.168 -12.270 25.062 1.00 87.06 97 VAL A O 1
ATOM 728 N N . LEU A 1 98 ? 5.393 -11.954 24.840 1.00 84.31 98 LEU A N 1
ATOM 729 C CA . LEU A 1 98 ? 5.878 -13.007 25.723 1.00 84.31 98 LEU A CA 1
ATOM 730 C C . LEU A 1 98 ? 7.342 -12.694 26.066 1.00 84.31 98 LEU A C 1
ATOM 732 O O . LEU A 1 98 ? 8.069 -12.223 25.203 1.00 84.31 98 LEU A O 1
ATOM 736 N N . ASP A 1 99 ? 7.753 -12.976 27.300 1.00 84.69 99 ASP A N 1
ATOM 737 C CA . ASP A 1 99 ? 9.163 -13.149 27.673 1.00 84.69 99 ASP A CA 1
ATOM 738 C C . ASP A 1 99 ? 9.599 -14.532 27.156 1.00 84.69 99 ASP A C 1
ATOM 740 O O . ASP A 1 99 ? 9.253 -15.559 27.753 1.00 84.69 99 ASP A O 1
ATOM 744 N N . ILE A 1 100 ? 10.212 -14.568 25.967 1.00 79.12 100 ILE A N 1
ATOM 745 C CA . ILE A 1 100 ? 10.522 -15.817 25.248 1.00 79.12 100 ILE A CA 1
ATOM 746 C C . ILE A 1 100 ? 11.823 -16.433 25.777 1.00 79.12 100 ILE A C 1
ATOM 748 O O . ILE A 1 100 ? 11.920 -17.662 25.879 1.00 79.12 100 ILE A O 1
ATOM 752 N N . PHE A 1 101 ? 12.789 -15.602 26.186 1.00 79.31 101 PHE A N 1
ATOM 753 C CA . PHE A 1 101 ? 14.033 -16.050 26.813 1.00 79.31 101 PHE A CA 1
ATOM 754 C C . PHE A 1 101 ? 14.178 -15.523 28.255 1.00 79.31 101 PHE A C 1
ATOM 756 O O . PHE A 1 101 ? 15.051 -14.704 28.534 1.00 79.31 101 PHE A O 1
ATOM 763 N N . PRO A 1 102 ? 13.418 -16.065 29.224 1.00 80.25 102 PRO A N 1
ATOM 764 C CA . PRO A 1 102 ? 13.430 -15.572 30.596 1.00 80.25 102 PRO A CA 1
ATOM 765 C C . PRO A 1 102 ? 14.789 -15.718 31.289 1.00 80.25 102 PRO A C 1
ATOM 767 O O . PRO A 1 102 ? 15.388 -16.800 31.339 1.00 80.25 102 PRO A O 1
ATOM 770 N N . GLY A 1 103 ? 15.221 -14.645 31.955 1.00 77.25 103 GLY A N 1
ATOM 771 C CA . GLY A 1 103 ? 16.232 -14.692 33.011 1.00 77.25 103 GLY A CA 1
ATOM 772 C C . GLY A 1 103 ? 17.475 -13.832 32.785 1.00 77.25 103 GLY A C 1
ATOM 773 O O . GLY A 1 103 ? 17.426 -12.732 32.244 1.00 77.25 103 GLY A O 1
ATOM 774 N N . MET A 1 104 ? 18.597 -14.302 33.329 1.00 75.38 104 MET A N 1
ATOM 775 C CA . MET A 1 104 ? 19.861 -13.572 33.372 1.00 75.38 104 MET A CA 1
ATOM 776 C C . MET A 1 104 ? 21.026 -14.564 33.402 1.00 75.38 104 MET A C 1
ATOM 778 O O . MET A 1 104 ? 20.984 -15.553 34.137 1.00 75.38 104 MET A O 1
ATOM 782 N N . SER A 1 105 ? 22.073 -14.271 32.636 1.00 67.19 105 SER A N 1
ATOM 783 C CA . SER A 1 105 ? 23.256 -15.113 32.489 1.00 67.19 105 SER A CA 1
ATOM 784 C C . SER A 1 105 ? 24.134 -15.125 33.748 1.00 67.19 105 SER A C 1
ATOM 786 O O . SER A 1 105 ? 24.099 -14.200 34.562 1.00 67.19 105 SER A O 1
ATOM 788 N N . ASP A 1 106 ? 25.035 -16.108 33.860 1.00 62.06 106 ASP A N 1
ATOM 789 C CA . ASP A 1 106 ? 26.064 -16.172 34.920 1.00 62.06 106 ASP A CA 1
ATOM 790 C C . ASP A 1 106 ? 26.947 -14.908 35.011 1.00 62.06 106 ASP A C 1
ATOM 792 O O . ASP A 1 106 ? 27.528 -14.612 36.060 1.00 62.06 106 ASP A O 1
ATOM 796 N N . SER A 1 107 ? 27.074 -14.156 33.912 1.00 66.62 107 SER A N 1
ATOM 797 C CA . SER A 1 107 ? 27.792 -12.877 33.864 1.00 66.62 107 SER A CA 1
ATOM 798 C C . SER A 1 107 ? 26.990 -11.687 34.407 1.00 66.62 107 SER A C 1
ATOM 800 O O . SER A 1 107 ? 27.586 -10.634 34.640 1.00 66.62 107 SER A O 1
ATOM 802 N N . GLY A 1 108 ? 25.685 -11.845 34.647 1.00 63.28 108 GLY A N 1
ATOM 803 C CA . GLY A 1 108 ? 24.783 -10.784 35.098 1.00 63.28 108 GLY A CA 1
ATOM 804 C C . GLY A 1 108 ? 24.173 -9.945 33.971 1.00 63.28 108 GLY A C 1
ATOM 805 O O . GLY A 1 108 ? 23.743 -8.824 34.235 1.00 63.28 108 GLY A O 1
ATOM 806 N N . ASN A 1 109 ? 24.146 -10.460 32.736 1.00 70.88 109 ASN A N 1
ATOM 807 C CA . ASN A 1 109 ? 23.452 -9.827 31.611 1.00 70.88 109 ASN A CA 1
ATOM 808 C C . ASN A 1 109 ? 22.049 -10.431 31.497 1.00 70.88 109 ASN A C 1
ATOM 810 O O . ASN A 1 109 ? 21.915 -11.651 31.590 1.00 70.88 109 ASN A O 1
ATOM 814 N N . ILE A 1 110 ? 21.022 -9.606 31.297 1.00 75.50 110 ILE A N 1
ATOM 815 C CA . ILE A 1 110 ? 19.651 -10.078 31.039 1.00 75.50 110 ILE A CA 1
ATOM 816 C C . ILE A 1 110 ? 19.666 -10.929 29.755 1.00 75.50 110 ILE A C 1
ATOM 818 O O . ILE A 1 110 ? 20.471 -10.673 28.853 1.00 75.50 110 ILE A O 1
ATOM 822 N N . HIS A 1 111 ? 18.849 -11.979 29.709 1.00 75.88 111 HIS A N 1
ATOM 823 C CA . HIS A 1 111 ? 18.607 -12.734 28.479 1.00 75.88 111 HIS A CA 1
ATOM 824 C C . HIS A 1 111 ? 17.748 -11.915 27.494 1.00 75.88 111 HIS A C 1
ATOM 826 O O . HIS A 1 111 ? 17.319 -10.810 27.814 1.00 75.88 111 HIS A O 1
ATOM 832 N N . SER A 1 112 ? 17.617 -12.384 26.255 1.00 79.75 112 SER A N 1
ATOM 833 C CA . SER A 1 112 ? 16.971 -11.634 25.175 1.00 79.75 112 SER A CA 1
ATOM 834 C C . SER A 1 112 ? 16.703 -12.577 24.010 1.00 79.75 112 SER A C 1
ATOM 836 O O . SER A 1 112 ? 17.643 -13.172 23.483 1.00 79.75 112 SER A O 1
ATOM 838 N N . SER A 1 113 ? 15.446 -12.713 23.601 1.00 73.44 113 SER A N 1
ATOM 839 C CA . SER A 1 113 ? 15.044 -13.548 22.468 1.00 73.44 113 SER A CA 1
ATOM 840 C C . SER A 1 113 ? 15.342 -12.907 21.107 1.00 73.44 113 SER A C 1
ATOM 842 O O . SER A 1 113 ? 15.355 -13.589 20.083 1.00 73.44 113 SER A O 1
ATOM 844 N N . SER A 1 114 ? 15.617 -11.598 21.092 1.00 76.50 114 SER A N 1
ATOM 845 C CA . SER A 1 114 ? 15.959 -10.766 19.928 1.00 76.50 114 SER A CA 1
ATOM 846 C C . SER A 1 114 ? 15.186 -11.103 18.639 1.00 76.50 114 SER A C 1
ATOM 848 O O . SER A 1 114 ? 15.821 -11.430 17.630 1.00 76.50 114 SER A O 1
ATOM 850 N N . PRO A 1 115 ? 13.838 -11.029 18.624 1.00 80.62 115 PRO A N 1
ATOM 851 C CA . PRO A 1 115 ? 13.072 -11.594 17.521 1.00 80.62 115 PRO A CA 1
ATOM 852 C C . PRO A 1 115 ? 13.355 -10.949 16.162 1.00 80.62 115 PRO A C 1
ATOM 854 O O . PRO A 1 115 ? 13.701 -9.772 16.054 1.00 80.62 115 PRO A O 1
ATOM 857 N N . SER A 1 116 ? 13.219 -11.731 15.096 1.00 69.94 116 SER A N 1
ATOM 858 C CA . SER A 1 116 ? 13.547 -11.310 13.732 1.00 69.94 116 SER A CA 1
ATOM 859 C C . SER A 1 116 ? 12.681 -12.012 12.687 1.00 69.94 116 SER A C 1
ATOM 861 O O . SER A 1 116 ? 11.937 -12.941 13.005 1.00 69.94 116 SER A O 1
ATOM 863 N N . SER A 1 117 ? 12.779 -11.566 11.430 1.00 65.56 117 SER A N 1
ATOM 864 C CA . SER A 1 117 ? 12.045 -12.145 10.292 1.00 65.56 117 SER A CA 1
ATOM 865 C C . SER A 1 117 ? 10.528 -12.200 10.523 1.00 65.56 117 SER A C 1
ATOM 867 O O . SER A 1 117 ? 9.875 -13.193 10.207 1.00 65.56 117 SER A O 1
ATOM 869 N N . LEU A 1 118 ? 9.979 -11.144 11.130 1.00 72.06 118 LEU A N 1
ATOM 870 C CA . LEU A 1 118 ? 8.557 -11.017 11.430 1.00 72.06 118 LEU A CA 1
ATOM 871 C C . LEU A 1 118 ? 7.760 -11.039 10.116 1.00 72.06 118 LEU A C 1
ATOM 873 O O . LEU A 1 118 ? 7.885 -10.149 9.282 1.00 72.06 118 LEU A O 1
ATOM 877 N N . THR A 1 119 ? 6.971 -12.094 9.933 1.00 66.44 119 THR A N 1
ATOM 878 C CA . THR A 1 119 ? 6.404 -12.491 8.644 1.00 66.44 119 THR A CA 1
ATOM 879 C C . THR A 1 119 ? 4.918 -12.749 8.755 1.00 66.44 119 THR A C 1
ATOM 881 O O . THR A 1 119 ? 4.459 -13.577 9.542 1.00 66.44 119 THR A O 1
ATOM 884 N N . VAL A 1 120 ? 4.170 -12.081 7.887 1.00 62.38 120 VAL A N 1
ATOM 885 C CA . VAL A 1 120 ? 2.715 -12.152 7.811 1.00 62.38 120 VAL A CA 1
ATOM 886 C C . VAL A 1 120 ? 2.292 -13.329 6.939 1.00 62.38 120 VAL A C 1
ATOM 888 O O . VAL A 1 120 ? 2.158 -13.210 5.719 1.00 62.38 120 VAL A O 1
ATOM 891 N N . ALA A 1 121 ? 2.030 -14.484 7.549 1.00 51.81 121 ALA A N 1
ATOM 892 C CA . ALA A 1 121 ? 1.298 -15.527 6.847 1.00 51.81 121 ALA A CA 1
ATOM 893 C C . ALA A 1 121 ? -0.185 -15.144 6.825 1.00 51.81 121 ALA A C 1
ATOM 895 O O . ALA A 1 121 ? -0.942 -15.515 7.727 1.00 51.81 121 ALA A O 1
ATOM 896 N N . THR A 1 122 ? -0.599 -14.435 5.766 1.00 45.56 122 THR A N 1
ATOM 897 C CA . THR A 1 122 ? -2.009 -14.087 5.504 1.00 45.56 122 THR A CA 1
ATOM 898 C C . THR A 1 122 ? -2.808 -15.313 5.042 1.00 45.56 122 THR A C 1
ATOM 900 O O . THR A 1 122 ? -3.500 -15.325 4.022 1.00 45.56 122 THR A O 1
ATOM 903 N N . THR A 1 123 ? -2.794 -16.359 5.869 1.00 41.12 123 THR A N 1
ATOM 904 C CA . THR A 1 123 ? -4.081 -16.939 6.235 1.00 41.12 123 THR A CA 1
ATOM 905 C C . THR A 1 123 ? -4.898 -15.766 6.822 1.00 41.12 123 THR A C 1
ATOM 907 O O . THR A 1 123 ? -4.347 -14.964 7.552 1.00 41.12 123 THR A O 1
ATOM 910 N N . THR A 1 124 ? -6.146 -15.462 6.504 1.00 32.94 124 THR A N 1
ATOM 911 C CA . THR A 1 124 ? -7.357 -16.330 6.379 1.00 32.94 124 THR A CA 1
ATOM 912 C C . THR A 1 124 ? -7.600 -16.851 7.844 1.00 32.94 124 THR A C 1
ATOM 914 O O . THR A 1 124 ? -8.583 -16.413 8.405 1.00 32.94 124 THR A O 1
ATOM 917 N N . SER A 1 125 ? -6.732 -17.543 8.593 1.00 35.25 125 SER A N 1
ATOM 918 C CA . SER A 1 125 ? -6.971 -17.727 10.053 1.00 35.25 125 SER A CA 1
ATOM 919 C C . SER A 1 125 ? -6.873 -16.433 10.902 1.00 35.25 125 SER A C 1
ATOM 921 O O . SER A 1 125 ? -6.969 -16.442 12.132 1.00 35.25 125 SER A O 1
ATOM 923 N N . GLY A 1 126 ? -6.783 -15.274 10.244 1.00 41.78 126 GLY A N 1
ATOM 924 C CA . GLY A 1 126 ? -6.107 -14.076 10.729 1.00 41.78 126 GLY A CA 1
ATOM 925 C C . GLY A 1 126 ? -4.629 -14.207 10.415 1.00 41.78 126 GLY A C 1
ATOM 926 O O . GLY A 1 126 ? -4.112 -15.328 10.343 1.00 41.78 126 GLY A O 1
ATOM 927 N N . SER A 1 127 ? -3.963 -13.079 10.210 1.00 56.53 127 SER A N 1
ATOM 928 C CA . SER A 1 127 ? -2.530 -13.063 9.967 1.00 56.53 127 SER A CA 1
ATOM 929 C C . SER A 1 127 ? -1.819 -13.787 11.105 1.00 56.53 127 SER A C 1
ATOM 931 O O . SER A 1 127 ? -1.883 -13.376 12.265 1.00 56.53 127 SER A O 1
ATOM 933 N N . VAL A 1 128 ? -1.163 -14.902 10.785 1.00 57.22 128 VAL A N 1
ATOM 934 C CA . VAL A 1 128 ? -0.292 -15.585 11.741 1.00 57.22 128 VAL A CA 1
ATOM 935 C C . VAL A 1 128 ? 1.090 -14.997 11.549 1.00 57.22 128 VAL A C 1
ATOM 937 O O . VAL A 1 128 ? 1.675 -15.116 10.470 1.00 57.22 128 VAL A O 1
ATOM 940 N N . LEU A 1 129 ? 1.607 -14.357 12.592 1.00 71.19 129 LEU A N 1
ATOM 941 C CA . LEU A 1 129 ? 2.958 -13.833 12.566 1.00 71.19 129 LEU A CA 1
ATOM 942 C C . LEU A 1 129 ? 3.932 -14.977 12.800 1.00 71.19 129 LEU A C 1
ATOM 944 O O . LEU A 1 129 ? 4.093 -15.413 13.937 1.00 71.19 129 LEU A O 1
ATOM 948 N N . PHE A 1 130 ? 4.616 -15.428 11.760 1.00 72.88 130 PHE A N 1
ATOM 949 C CA . PHE A 1 130 ? 5.799 -16.263 11.929 1.00 72.88 130 PHE A CA 1
ATOM 950 C C . PHE A 1 130 ? 7.007 -15.367 12.192 1.00 72.88 130 PHE A C 1
ATOM 952 O O . PHE A 1 130 ? 7.126 -14.291 11.615 1.00 72.88 130 PHE A O 1
ATOM 959 N N . PHE A 1 131 ? 7.876 -15.770 13.108 1.00 70.94 131 PHE A N 1
ATOM 960 C CA . PHE A 1 131 ? 9.072 -15.017 13.468 1.00 70.94 131 PHE A CA 1
ATOM 961 C C . PHE A 1 131 ? 10.117 -15.958 14.064 1.00 70.94 131 PHE A C 1
ATOM 963 O O . PHE A 1 131 ? 9.831 -17.107 14.392 1.00 70.94 131 PHE A O 1
ATOM 970 N N . VAL A 1 132 ? 11.339 -15.469 14.215 1.00 69.25 132 VAL A N 1
ATOM 971 C CA . VAL A 1 132 ? 12.476 -16.249 14.710 1.00 69.25 132 VAL A CA 1
ATOM 972 C C . VAL A 1 132 ? 12.952 -15.632 16.008 1.00 69.25 132 VAL A C 1
ATOM 974 O O . VAL A 1 132 ? 13.086 -14.411 16.058 1.00 69.25 132 VAL A O 1
ATOM 977 N N . ALA A 1 133 ? 13.196 -16.436 17.041 1.00 70.38 133 ALA A N 1
ATOM 978 C CA . ALA A 1 133 ? 13.608 -15.935 18.350 1.00 70.38 133 ALA A CA 1
ATOM 979 C C . ALA A 1 133 ? 14.503 -16.925 19.113 1.00 70.38 133 ALA A C 1
ATOM 981 O O . ALA A 1 133 ? 14.278 -18.140 19.070 1.00 70.38 133 ALA A O 1
ATOM 982 N N . ASP A 1 134 ? 15.506 -16.383 19.808 1.00 73.06 134 ASP A N 1
ATOM 983 C CA . ASP A 1 134 ? 16.359 -17.095 20.765 1.00 73.06 134 ASP A CA 1
ATOM 984 C C . ASP A 1 134 ? 15.570 -17.479 22.021 1.00 73.06 134 ASP A C 1
ATOM 986 O O . ASP A 1 134 ? 14.577 -16.845 22.383 1.00 73.06 134 ASP A O 1
ATOM 990 N N . SER A 1 135 ? 15.975 -18.562 22.670 1.00 67.31 135 SER A N 1
ATOM 991 C CA . SER A 1 135 ? 15.202 -19.184 23.739 1.00 67.31 135 SER A CA 1
ATOM 992 C C . SER A 1 135 ? 16.067 -20.134 24.576 1.00 67.31 135 SER A C 1
ATOM 994 O O . SER A 1 135 ? 17.188 -20.463 24.187 1.00 67.31 135 SER A O 1
ATOM 996 N N . PRO A 1 136 ? 15.547 -20.696 25.684 1.00 66.56 136 PRO A N 1
ATOM 997 C CA . PRO A 1 136 ? 16.257 -21.712 26.465 1.00 66.56 136 PRO A CA 1
ATOM 998 C C . PRO A 1 136 ? 16.573 -23.037 25.732 1.00 66.56 136 PRO A C 1
ATOM 1000 O O . PRO A 1 136 ? 17.128 -23.934 26.366 1.00 66.56 136 PRO A O 1
ATOM 1003 N N . VAL A 1 137 ? 16.203 -23.185 24.451 1.00 57.31 137 VAL A N 1
ATOM 1004 C CA . VAL A 1 137 ? 16.598 -24.299 23.557 1.00 57.31 137 VAL A CA 1
ATOM 1005 C C . VAL A 1 137 ? 17.328 -23.826 22.283 1.00 57.31 137 VAL A C 1
ATOM 1007 O O . VAL A 1 137 ? 17.566 -24.617 21.373 1.00 57.31 137 VAL A O 1
ATOM 1010 N N . GLY A 1 138 ? 17.709 -22.545 22.216 1.00 55.66 138 GLY A N 1
ATOM 1011 C CA . GLY A 1 138 ? 18.349 -21.909 21.063 1.00 55.66 138 GLY A CA 1
ATOM 1012 C C . GLY A 1 138 ? 17.391 -21.092 20.189 1.00 55.66 138 GLY A C 1
ATOM 1013 O O . GLY A 1 138 ? 16.262 -20.787 20.586 1.00 55.66 138 GLY A O 1
ATOM 1014 N N . VAL A 1 139 ? 17.870 -20.720 18.998 1.00 57.88 139 VAL A N 1
ATOM 1015 C CA . VAL A 1 139 ? 17.203 -19.782 18.079 1.00 57.88 139 VAL A CA 1
ATOM 1016 C C . VAL A 1 139 ? 16.329 -20.524 17.077 1.00 57.88 139 VAL A C 1
ATOM 1018 O O . VAL A 1 139 ? 16.844 -21.184 16.180 1.00 57.88 139 VAL A O 1
ATOM 1021 N N . GLU A 1 140 ? 15.012 -20.392 17.213 1.00 62.78 140 GLU A N 1
ATOM 1022 C CA . GLU A 1 140 ? 14.038 -21.289 16.579 1.00 62.78 140 GLU A CA 1
ATOM 1023 C C . GLU A 1 140 ? 12.917 -20.560 15.823 1.00 62.78 140 GLU A C 1
ATOM 1025 O O . GLU A 1 140 ? 12.788 -19.337 15.906 1.00 62.78 140 GLU A O 1
ATOM 1030 N N . LEU A 1 141 ? 12.089 -21.317 15.087 1.00 66.00 141 LEU A N 1
ATOM 1031 C CA . LEU A 1 141 ? 10.888 -20.809 14.413 1.00 66.00 141 LEU A CA 1
ATOM 1032 C C . LEU A 1 141 ? 9.695 -20.752 15.381 1.00 66.00 141 LEU A C 1
ATOM 1034 O O . LEU A 1 141 ? 9.202 -21.777 15.861 1.00 66.00 141 LEU A O 1
ATOM 1038 N N . TRP A 1 142 ? 9.173 -19.551 15.599 1.00 72.44 142 TRP A N 1
ATOM 1039 C CA . TRP A 1 142 ? 8.003 -19.263 16.422 1.00 72.44 142 TRP A CA 1
ATOM 1040 C C . TRP A 1 142 ? 6.848 -18.724 15.574 1.00 72.44 142 TRP A C 1
ATOM 1042 O O . TRP A 1 142 ? 7.022 -18.253 14.449 1.00 72.44 142 TRP A O 1
ATOM 1052 N N . LYS A 1 143 ? 5.644 -18.770 16.145 1.00 74.25 143 LYS A N 1
ATOM 1053 C CA . LYS A 1 143 ? 4.473 -18.059 15.639 1.00 74.25 143 LYS A CA 1
ATOM 1054 C C . LYS A 1 143 ? 3.730 -17.345 16.763 1.00 74.25 143 LYS A C 1
ATOM 1056 O O . LYS A 1 143 ? 3.561 -17.911 17.845 1.00 74.25 143 LYS A O 1
ATOM 1061 N N . ALA A 1 144 ? 3.264 -16.130 16.502 1.00 66.94 144 ALA A N 1
ATOM 1062 C CA . ALA A 1 144 ? 2.327 -15.406 17.347 1.00 66.94 144 ALA A CA 1
ATOM 1063 C C . ALA A 1 144 ? 0.963 -15.333 16.654 1.00 66.94 144 ALA A C 1
ATOM 1065 O O . ALA A 1 144 ? 0.847 -14.958 15.488 1.00 66.94 144 ALA A O 1
ATOM 1066 N N . ASP A 1 145 ? -0.067 -15.699 17.407 1.00 64.44 145 ASP A N 1
ATOM 1067 C CA . ASP A 1 145 ? -1.472 -15.557 17.038 1.00 64.44 145 ASP A CA 1
ATOM 1068 C C . ASP A 1 145 ? -2.269 -15.047 18.256 1.00 64.44 145 ASP A C 1
ATOM 1070 O O . ASP A 1 145 ? -1.688 -14.624 19.261 1.00 64.44 145 ASP A O 1
ATOM 1074 N N . ALA A 1 146 ? -3.604 -15.065 18.199 1.00 49.94 146 ALA A N 1
ATOM 1075 C CA . ALA A 1 146 ? -4.456 -14.612 19.304 1.00 49.94 146 ALA A CA 1
ATOM 1076 C C . ALA A 1 146 ? -4.255 -15.400 20.625 1.00 49.94 146 ALA A C 1
ATOM 1078 O O . ALA A 1 146 ? -4.650 -14.926 21.690 1.00 49.94 146 ALA A O 1
ATOM 1079 N N . GLY A 1 147 ? -3.626 -16.582 20.585 1.00 51.16 147 GLY A N 1
ATOM 1080 C CA . GLY A 1 147 ? -3.201 -17.351 21.758 1.00 51.16 147 GLY A CA 1
ATOM 1081 C C . GLY A 1 147 ? -1.869 -16.910 22.384 1.00 51.16 147 GLY A C 1
ATOM 1082 O O . GLY A 1 147 ? -1.505 -17.441 23.434 1.00 51.16 147 GLY A O 1
ATOM 1083 N N . GLY A 1 148 ? -1.155 -15.957 21.775 1.00 63.09 148 GLY A N 1
ATOM 1084 C CA . GLY A 1 148 ? 0.200 -15.538 22.151 1.00 63.09 148 GLY A CA 1
ATOM 1085 C C . GLY A 1 148 ? 1.290 -16.191 21.292 1.00 63.09 148 GLY A C 1
ATOM 1086 O O . GLY A 1 148 ? 1.009 -16.803 20.261 1.00 63.09 148 GLY A O 1
ATOM 1087 N N . ALA A 1 149 ? 2.551 -16.045 21.708 1.00 75.50 149 ALA A N 1
ATOM 1088 C CA . ALA A 1 149 ? 3.694 -16.666 21.039 1.00 75.50 149 ALA A CA 1
ATOM 1089 C C . ALA A 1 149 ? 3.817 -18.168 21.372 1.00 75.50 149 ALA A C 1
ATOM 1091 O O . ALA A 1 149 ? 3.636 -18.587 22.517 1.00 75.50 149 ALA A O 1
ATOM 1092 N N . SER A 1 150 ? 4.150 -18.981 20.367 1.00 73.38 150 SER A N 1
ATOM 1093 C CA . SER A 1 150 ? 4.317 -20.435 20.475 1.00 73.38 150 SER A CA 1
ATOM 1094 C C . SER A 1 150 ? 5.371 -20.964 19.496 1.00 73.38 150 SER A C 1
ATOM 1096 O O . SER A 1 150 ? 5.499 -20.459 18.385 1.00 73.38 150 SER A O 1
ATOM 1098 N N . LEU A 1 151 ? 6.130 -21.978 19.912 1.00 67.31 151 LEU A N 1
ATOM 1099 C CA . LEU A 1 151 ? 7.163 -22.628 19.101 1.00 67.31 151 LEU A CA 1
ATOM 1100 C C . LEU A 1 151 ? 6.524 -23.496 17.998 1.00 67.31 151 LEU A C 1
ATOM 1102 O O . LEU A 1 151 ? 5.594 -24.256 18.283 1.00 67.31 151 LEU A O 1
ATOM 1106 N N . VAL A 1 152 ? 7.018 -23.400 16.760 1.00 57.34 152 VAL A N 1
ATOM 1107 C CA . VAL A 1 152 ? 6.512 -24.156 15.593 1.00 57.34 152 VAL A CA 1
ATOM 1108 C C . VAL A 1 152 ? 7.216 -25.506 15.472 1.00 57.34 152 VAL A C 1
ATOM 1110 O O . VAL A 1 152 ? 6.564 -26.549 15.368 1.00 57.34 152 VAL A O 1
ATOM 1113 N N . LEU A 1 153 ? 8.547 -25.478 15.536 1.00 56.25 153 LEU A N 1
ATOM 1114 C CA . LEU A 1 153 ? 9.434 -26.634 15.589 1.00 56.25 153 LEU A CA 1
ATOM 1115 C C . LEU A 1 153 ? 10.681 -26.259 16.401 1.00 56.25 153 LEU A C 1
ATOM 1117 O O . LEU A 1 153 ? 11.117 -25.114 16.372 1.00 56.25 153 LEU A O 1
ATOM 1121 N N . ASP A 1 154 ? 11.217 -27.246 17.111 1.00 54.75 154 ASP A N 1
ATOM 1122 C CA . ASP A 1 154 ? 12.553 -27.252 17.699 1.00 54.75 154 ASP A CA 1
ATOM 1123 C C . ASP A 1 154 ? 13.489 -27.960 16.705 1.00 54.75 154 ASP A C 1
ATOM 1125 O O . ASP A 1 154 ? 13.405 -29.182 16.532 1.00 54.75 154 ASP A O 1
ATOM 1129 N N . LEU A 1 155 ? 14.296 -27.189 15.976 1.00 50.06 155 LEU A N 1
ATOM 1130 C CA . LEU A 1 155 ? 15.272 -27.683 15.001 1.00 50.06 155 LEU A CA 1
ATOM 1131 C C . LEU A 1 155 ? 16.557 -28.181 15.692 1.00 50.06 155 LEU A C 1
ATOM 1133 O O . LEU A 1 155 ? 17.275 -29.012 15.128 1.00 50.06 155 LEU A O 1
ATOM 1137 N N . ASN A 1 156 ? 16.828 -27.752 16.930 1.00 48.16 156 ASN A N 1
ATOM 1138 C CA . ASN A 1 156 ? 17.945 -28.235 17.743 1.00 48.16 156 ASN A CA 1
ATOM 1139 C C . ASN A 1 156 ? 17.597 -29.579 18.408 1.00 48.16 156 ASN A C 1
ATOM 1141 O O . ASN A 1 156 ? 17.430 -29.688 19.620 1.00 48.16 156 ASN A O 1
ATOM 1145 N N . GLY A 1 157 ? 17.582 -30.664 17.625 1.00 40.75 157 GLY A N 1
ATOM 1146 C CA . GLY A 1 157 ? 17.298 -32.031 18.104 1.00 40.75 157 GLY A CA 1
ATOM 1147 C C . GLY A 1 157 ? 18.243 -32.607 19.186 1.00 40.75 157 GLY A C 1
ATOM 1148 O O . GLY A 1 157 ? 18.105 -33.778 19.553 1.00 40.75 157 GLY A O 1
ATOM 1149 N N . GLY A 1 158 ? 19.196 -31.820 19.700 1.00 36.59 158 GLY A N 1
ATOM 1150 C CA . GLY A 1 158 ? 20.129 -32.162 20.773 1.00 36.59 158 GLY A CA 1
ATOM 1151 C C . GLY A 1 158 ? 19.906 -31.314 22.031 1.00 36.59 158 GLY A C 1
ATOM 1152 O O . GLY A 1 158 ? 19.834 -30.095 21.971 1.00 36.59 158 GLY A O 1
ATOM 1153 N N . VAL A 1 159 ? 19.840 -31.966 23.196 1.00 35.22 159 VAL A N 1
ATOM 1154 C CA . VAL A 1 159 ? 19.647 -31.296 24.495 1.00 35.22 159 VAL A CA 1
ATOM 1155 C C . VAL A 1 159 ? 20.840 -30.431 24.902 1.00 35.22 159 VAL A C 1
ATOM 1157 O O . VAL A 1 159 ? 21.923 -30.955 25.169 1.00 35.22 159 VAL A O 1
ATOM 1160 N N . ASP A 1 160 ? 20.604 -29.133 25.083 1.00 34.94 160 ASP A N 1
ATOM 1161 C CA . ASP A 1 160 ? 21.583 -28.225 25.678 1.00 34.94 160 ASP A CA 1
ATOM 1162 C C . ASP A 1 160 ? 21.606 -28.389 27.216 1.00 34.94 160 ASP A C 1
ATOM 1164 O O . ASP A 1 160 ? 20.744 -27.899 27.953 1.00 34.94 160 ASP A O 1
ATOM 1168 N N . GLU A 1 161 ? 22.586 -29.141 27.735 1.00 34.88 161 GLU A N 1
ATOM 1169 C CA . GLU A 1 161 ? 22.830 -29.254 29.181 1.00 34.88 161 GLU A CA 1
ATOM 1170 C C . GLU A 1 161 ? 23.484 -27.969 29.724 1.00 34.88 161 GLU A C 1
ATOM 1172 O O . GLU A 1 161 ? 24.694 -27.917 29.970 1.00 34.88 161 GLU A O 1
ATOM 1177 N N . PHE A 1 162 ? 22.668 -26.949 30.007 1.00 33.84 162 PHE A N 1
ATOM 1178 C CA . PHE A 1 162 ? 23.048 -25.796 30.837 1.00 33.84 162 PHE A CA 1
ATOM 1179 C C . PHE A 1 162 ? 23.246 -26.187 32.322 1.00 33.84 162 PHE A C 1
ATOM 1181 O O . PHE A 1 162 ? 22.471 -25.798 33.192 1.00 33.84 162 PHE A O 1
ATOM 1188 N N . ASP A 1 163 ? 24.269 -27.007 32.601 1.00 30.52 163 ASP A N 1
ATOM 1189 C CA . ASP A 1 163 ? 25.343 -26.768 33.590 1.00 30.52 163 ASP A CA 1
ATOM 1190 C C . ASP A 1 163 ? 26.330 -27.968 33.594 1.00 30.52 163 ASP A C 1
ATOM 1192 O O . ASP A 1 163 ? 25.924 -29.120 33.432 1.00 30.52 163 ASP A O 1
ATOM 1196 N N . ASN A 1 164 ? 27.632 -27.755 33.850 1.00 29.44 164 ASN A N 1
ATOM 1197 C CA . ASN A 1 164 ? 28.655 -28.825 33.868 1.00 29.44 164 ASN A CA 1
ATOM 1198 C C . ASN A 1 164 ? 29.256 -29.114 35.267 1.00 29.44 164 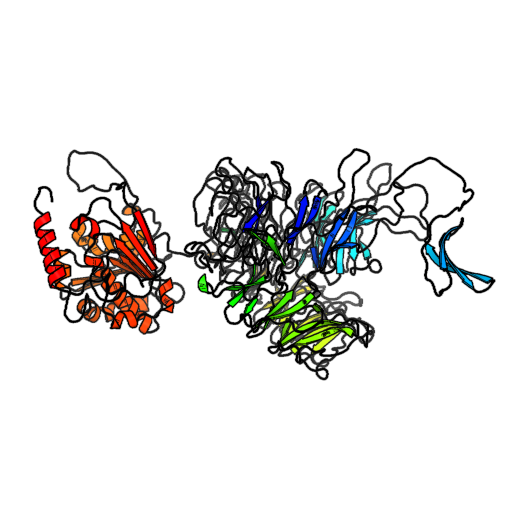ASN A C 1
ATOM 1200 O O . ASN A 1 164 ? 30.414 -28.771 35.554 1.00 29.44 164 ASN A O 1
ATOM 1204 N N . PRO A 1 165 ? 28.542 -29.856 36.136 1.00 28.55 165 PRO A N 1
ATOM 1205 C CA . PRO A 1 165 ? 29.083 -30.409 37.371 1.00 28.55 165 PRO A CA 1
ATOM 1206 C C . PRO A 1 165 ? 29.565 -31.863 37.192 1.00 28.55 165 PRO A C 1
ATOM 1208 O O . PRO A 1 165 ? 28.937 -32.815 37.650 1.00 28.55 165 PRO A O 1
ATOM 1211 N N . ARG A 1 166 ? 30.738 -32.035 36.566 1.00 28.89 166 ARG A N 1
ATOM 1212 C CA . ARG A 1 166 ? 31.587 -33.255 36.552 1.00 28.89 166 ARG A CA 1
ATOM 1213 C C . ARG A 1 166 ? 31.118 -34.460 37.407 1.00 28.89 166 ARG A C 1
ATOM 1215 O O . ARG A 1 166 ? 31.487 -34.588 38.577 1.00 28.89 166 ARG A O 1
ATOM 1222 N N . SER A 1 167 ? 30.554 -35.460 36.728 1.00 30.84 167 SER A N 1
ATOM 1223 C CA . SER A 1 167 ? 30.348 -36.852 37.175 1.00 30.84 167 SER A CA 1
ATOM 1224 C C . SER A 1 167 ? 29.323 -37.114 38.290 1.00 30.84 167 SER A C 1
ATOM 1226 O O . SER A 1 167 ? 29.413 -36.583 39.392 1.00 30.84 167 SER A O 1
ATOM 1228 N N . SER A 1 168 ? 28.504 -38.152 38.096 1.00 25.56 168 SER A N 1
ATOM 1229 C CA . SER A 1 168 ? 28.644 -39.386 38.894 1.00 25.56 168 SER A CA 1
ATOM 1230 C C . SER A 1 168 ? 27.795 -40.544 38.348 1.00 25.56 168 SER A C 1
ATOM 1232 O O . SER A 1 168 ? 26.844 -40.353 37.603 1.00 25.56 168 SER A O 1
ATOM 1234 N N . THR A 1 169 ? 28.148 -41.775 38.729 1.00 26.64 169 THR A N 1
ATOM 1235 C CA . THR A 1 169 ? 27.292 -42.963 38.552 1.00 26.64 169 THR A CA 1
ATOM 1236 C C . THR A 1 169 ? 26.101 -42.927 39.523 1.00 26.64 169 THR A C 1
ATOM 1238 O O . THR A 1 169 ? 26.311 -42.547 40.679 1.00 26.64 169 THR A O 1
ATOM 1241 N N . PRO A 1 170 ? 24.906 -43.413 39.143 1.00 35.81 170 PRO A N 1
ATOM 1242 C CA . PRO A 1 170 ? 23.675 -43.222 39.916 1.00 35.81 170 PRO A CA 1
ATOM 1243 C C . PRO A 1 170 ? 23.676 -43.929 41.280 1.00 35.81 170 PRO A C 1
ATOM 1245 O O . PRO A 1 170 ? 24.080 -45.092 41.380 1.00 35.81 170 PRO A O 1
ATOM 1248 N N . ARG A 1 171 ? 23.148 -43.256 42.318 1.00 27.95 171 ARG A N 1
ATOM 1249 C CA . ARG A 1 171 ? 22.785 -43.864 43.614 1.00 27.95 171 ARG A CA 1
ATOM 1250 C C . ARG A 1 171 ? 21.600 -43.199 44.323 1.00 27.95 171 ARG A C 1
ATOM 1252 O O . ARG A 1 171 ? 21.596 -41.998 44.549 1.00 27.95 171 ARG A O 1
ATOM 1259 N N . ASP A 1 172 ? 20.696 -44.065 44.783 1.00 29.50 172 ASP A N 1
ATOM 1260 C CA . ASP A 1 172 ? 19.882 -43.953 46.001 1.00 29.50 172 ASP A CA 1
ATOM 1261 C C . ASP A 1 172 ? 18.975 -42.714 46.186 1.00 29.50 172 ASP A C 1
ATOM 1263 O O . ASP A 1 172 ? 19.223 -41.831 47.010 1.00 29.50 172 ASP A O 1
ATOM 1267 N N . LEU A 1 173 ? 17.803 -42.761 45.536 1.00 29.61 173 LEU A N 1
ATOM 1268 C CA . LEU A 1 173 ? 16.597 -42.042 45.974 1.00 29.61 173 LEU A CA 1
ATOM 1269 C C . LEU A 1 173 ? 16.343 -42.258 47.478 1.00 29.61 173 LEU A C 1
ATOM 1271 O O . LEU A 1 173 ? 16.145 -43.391 47.920 1.00 29.61 173 LEU A O 1
ATOM 1275 N N . THR A 1 174 ? 16.261 -41.172 48.251 1.00 24.94 174 THR A N 1
ATOM 1276 C CA . THR A 1 174 ? 15.906 -41.220 49.679 1.00 24.94 174 THR A CA 1
ATOM 1277 C C . THR A 1 174 ? 14.768 -40.242 49.986 1.00 24.94 174 THR A C 1
ATOM 1279 O O . THR A 1 174 ? 14.982 -39.040 50.096 1.00 24.94 174 THR A O 1
ATOM 1282 N N . PHE A 1 175 ? 13.550 -40.765 50.152 1.00 32.91 175 PHE A N 1
ATOM 1283 C CA . PHE A 1 175 ? 12.400 -40.021 50.689 1.00 32.91 175 PHE A CA 1
ATOM 1284 C C . PHE A 1 175 ? 12.619 -39.626 52.157 1.00 32.91 175 PHE A C 1
ATOM 1286 O O . PHE A 1 175 ? 13.111 -40.458 52.912 1.00 32.91 175 PHE A O 1
ATOM 1293 N N . TRP A 1 176 ? 12.091 -38.470 52.582 1.00 23.94 176 TRP A N 1
ATOM 1294 C CA . TRP A 1 176 ? 11.243 -38.328 53.788 1.00 23.94 176 TRP A CA 1
ATOM 1295 C C . TRP A 1 176 ? 10.310 -37.097 53.626 1.00 23.94 176 TRP A C 1
ATOM 1297 O O . TRP A 1 176 ? 10.761 -36.105 53.056 1.00 23.94 176 TRP A O 1
ATOM 1307 N N . PRO A 1 177 ? 9.030 -37.141 54.061 1.00 49.66 177 PRO A N 1
ATOM 1308 C CA . PRO A 1 177 ? 8.051 -36.070 53.811 1.00 49.66 177 PRO A CA 1
ATOM 1309 C C . PRO A 1 177 ? 7.625 -35.286 55.068 1.00 49.66 177 PRO A C 1
ATOM 1311 O O . PRO A 1 177 ? 7.678 -35.830 56.164 1.00 49.66 177 PRO A O 1
ATOM 1314 N N . GLU A 1 178 ? 7.092 -34.075 54.869 1.00 27.22 178 GLU A N 1
ATOM 1315 C CA . GLU A 1 178 ? 6.130 -33.314 55.704 1.00 27.22 178 GLU A CA 1
ATOM 1316 C C . GLU A 1 178 ? 5.658 -32.105 54.839 1.00 27.22 178 GLU A C 1
ATOM 1318 O O . GLU A 1 178 ? 6.423 -31.647 53.996 1.00 27.22 178 GLU A O 1
ATOM 1323 N N . HIS A 1 179 ? 4.438 -31.554 54.904 1.00 29.25 179 HIS A N 1
ATOM 1324 C CA . HIS A 1 179 ? 3.312 -31.820 55.801 1.00 29.25 179 HIS A CA 1
ATOM 1325 C C . HIS A 1 179 ? 1.950 -31.717 55.064 1.00 29.25 179 HIS A C 1
ATOM 1327 O O . HIS A 1 179 ? 1.714 -30.820 54.265 1.00 29.25 179 HIS A O 1
ATOM 1333 N N . THR A 1 180 ? 1.071 -32.663 55.391 1.00 36.75 180 THR A N 1
ATOM 1334 C CA . THR A 1 180 ? -0.398 -32.740 55.215 1.00 36.75 180 THR A CA 1
ATOM 1335 C C . THR A 1 180 ? -1.214 -31.469 54.901 1.00 36.75 180 THR A C 1
ATOM 1337 O O . THR A 1 180 ? -1.132 -30.502 55.654 1.00 36.75 180 THR A O 1
ATOM 1340 N N . ASP A 1 181 ? -2.232 -31.616 54.040 1.00 29.59 181 ASP A N 1
ATOM 1341 C CA . ASP A 1 181 ? -3.624 -31.612 54.540 1.00 29.59 181 ASP A CA 1
ATOM 1342 C C . ASP A 1 181 ? -4.557 -32.535 53.718 1.00 29.59 181 ASP A C 1
ATOM 1344 O O . ASP A 1 181 ? -4.118 -33.122 52.725 1.00 29.59 181 ASP A O 1
ATOM 1348 N N . GLN A 1 182 ? -5.792 -32.776 54.184 1.00 37.19 182 GLN A N 1
ATOM 1349 C CA . GLN A 1 182 ? -6.633 -33.909 53.742 1.00 37.19 182 GLN A CA 1
ATOM 1350 C C . GLN A 1 182 ? -7.907 -33.520 52.967 1.00 37.19 182 GLN A C 1
ATOM 1352 O O . GLN A 1 182 ? -8.772 -32.852 53.520 1.00 37.19 182 GLN A O 1
ATOM 1357 N N . ASP A 1 183 ? -8.091 -34.074 51.759 1.00 32.25 183 ASP A N 1
ATOM 1358 C CA . ASP A 1 183 ? -9.215 -34.992 51.467 1.00 32.25 183 ASP A CA 1
ATOM 1359 C C . ASP A 1 183 ? -9.071 -35.647 50.074 1.00 32.25 183 ASP A C 1
ATOM 1361 O O . ASP A 1 183 ? -8.998 -34.967 49.052 1.00 32.25 183 ASP A O 1
ATOM 1365 N N . LEU A 1 184 ? -9.048 -36.986 50.014 1.00 35.50 184 LEU A N 1
ATOM 1366 C CA . LEU A 1 184 ? -8.979 -37.759 48.763 1.00 35.50 184 LEU A CA 1
ATOM 1367 C C . LEU A 1 184 ? -9.869 -39.007 48.823 1.00 35.50 184 LEU A C 1
ATOM 1369 O O . LEU A 1 184 ? -9.599 -39.937 49.581 1.00 35.50 184 LEU A O 1
ATOM 1373 N N . ASN A 1 185 ? -10.854 -39.084 47.923 1.00 34.91 185 ASN A N 1
ATOM 1374 C CA . ASN A 1 185 ? -11.308 -40.372 47.394 1.00 34.91 185 ASN A CA 1
ATOM 1375 C C . ASN A 1 185 ? -10.416 -40.710 46.192 1.00 34.91 185 ASN A C 1
ATOM 1377 O O . ASN A 1 185 ? -10.370 -39.962 45.218 1.00 34.91 185 ASN A O 1
ATOM 1381 N N . LEU A 1 186 ? -9.659 -41.801 46.298 1.00 38.34 186 LEU A N 1
ATOM 1382 C CA . LEU A 1 186 ? -8.503 -42.057 45.439 1.00 38.34 186 LEU A CA 1
ATOM 1383 C C . LEU A 1 186 ? -8.870 -42.591 44.046 1.00 38.34 186 LEU A C 1
ATOM 1385 O O . LEU A 1 186 ? -9.410 -43.688 43.907 1.00 38.34 186 LEU A O 1
ATOM 1389 N N . VAL A 1 187 ? -8.425 -41.867 43.020 1.00 41.84 187 VAL A N 1
ATOM 1390 C CA . VAL A 1 187 ? -7.893 -42.474 41.788 1.00 41.84 187 VAL A CA 1
ATOM 1391 C C . VAL A 1 187 ? -6.490 -43.017 42.129 1.00 41.84 187 VAL A C 1
ATOM 1393 O O . VAL A 1 187 ? -5.777 -42.358 42.892 1.00 41.84 187 VAL A O 1
ATOM 1396 N N . PRO A 1 188 ? -6.066 -44.203 41.645 1.00 44.22 188 PRO A N 1
ATOM 1397 C CA . PRO A 1 188 ? -4.757 -44.755 41.995 1.00 44.22 188 PRO A CA 1
ATOM 1398 C C . PRO A 1 188 ? -3.601 -43.857 41.515 1.00 44.22 188 PRO A C 1
ATOM 1400 O O . PRO A 1 188 ? -3.653 -43.338 40.395 1.00 44.22 188 PRO A O 1
ATOM 1403 N N . PRO A 1 189 ? -2.531 -43.692 42.320 1.00 42.28 189 PRO A N 1
ATOM 1404 C CA . PRO A 1 189 ? -1.383 -42.884 41.934 1.00 42.28 189 PRO A CA 1
ATOM 1405 C C . PRO A 1 189 ? -0.688 -43.503 40.718 1.00 42.28 189 PRO A C 1
ATOM 1407 O O . PRO A 1 189 ? -0.273 -44.665 40.731 1.00 42.28 189 PRO A O 1
ATOM 1410 N N . THR A 1 190 ? -0.563 -42.702 39.664 1.00 44.56 190 THR A N 1
ATOM 1411 C CA . THR A 1 190 ? 0.183 -43.042 38.451 1.00 44.56 190 THR A CA 1
ATOM 1412 C C . THR A 1 190 ? 1.526 -42.331 38.506 1.00 44.56 190 THR A C 1
ATOM 1414 O O . THR A 1 190 ? 1.563 -41.113 38.662 1.00 44.56 190 THR A O 1
ATOM 1417 N N . LEU A 1 191 ? 2.619 -43.085 38.391 1.00 41.25 191 LEU A N 1
ATOM 1418 C CA . LEU A 1 191 ? 3.974 -42.538 38.394 1.00 41.25 191 LEU A CA 1
ATOM 1419 C C . LEU A 1 191 ? 4.545 -42.572 36.975 1.00 41.25 191 LEU A C 1
ATOM 1421 O O . LEU A 1 191 ? 4.503 -43.616 36.320 1.00 41.25 191 LEU A O 1
ATOM 1425 N N . TYR A 1 192 ? 5.096 -41.447 36.531 1.00 43.38 192 TYR A N 1
ATOM 1426 C CA . TYR A 1 192 ? 5.875 -41.340 35.301 1.00 43.38 192 TYR A CA 1
ATOM 1427 C C . TYR A 1 192 ? 7.354 -41.189 35.655 1.00 43.38 192 TYR A C 1
ATOM 1429 O O . TYR A 1 192 ? 7.686 -40.499 36.619 1.00 43.38 192 TYR A O 1
ATOM 1437 N N . PHE A 1 193 ? 8.232 -41.839 34.896 1.00 42.66 193 PHE A N 1
ATOM 1438 C CA . PHE A 1 193 ? 9.680 -41.649 34.986 1.00 42.66 193 PHE A CA 1
ATOM 1439 C C . PHE A 1 193 ? 10.341 -41.929 33.633 1.00 42.66 193 PHE A C 1
ATOM 1441 O O . PHE A 1 193 ? 9.831 -42.722 32.839 1.00 42.66 193 PHE A O 1
ATOM 1448 N N . SER A 1 194 ? 11.478 -41.286 33.381 1.00 40.00 194 SER A N 1
ATOM 1449 C CA . SER A 1 194 ? 12.378 -41.629 32.282 1.00 40.00 194 SER A CA 1
ATOM 1450 C C . SER A 1 194 ? 13.380 -42.699 32.723 1.00 40.00 194 SER A C 1
ATOM 1452 O O . SER A 1 194 ? 13.786 -42.747 33.887 1.00 40.00 194 SER A O 1
ATOM 1454 N N . ALA A 1 195 ? 13.779 -43.566 31.797 1.00 43.69 195 ALA A N 1
ATOM 1455 C CA . ALA A 1 195 ? 14.884 -44.503 31.981 1.00 43.69 195 ALA A CA 1
ATOM 1456 C C . ALA A 1 195 ? 15.751 -44.536 30.718 1.00 43.69 195 ALA A C 1
ATOM 1458 O O . ALA A 1 195 ? 15.232 -44.420 29.612 1.00 43.69 195 ALA A O 1
ATOM 1459 N N . GLU A 1 196 ? 17.060 -44.693 30.883 1.00 44.84 196 GLU A N 1
ATOM 1460 C CA . GLU A 1 196 ? 18.009 -44.839 29.776 1.00 44.84 196 GLU A CA 1
ATOM 1461 C C . GLU A 1 196 ? 18.269 -46.318 29.492 1.00 44.84 196 GLU A C 1
ATOM 1463 O O . GLU A 1 196 ? 18.454 -47.110 30.424 1.00 44.84 196 GLU A O 1
ATOM 1468 N N . THR A 1 197 ? 18.336 -46.689 28.213 1.00 44.28 197 THR A N 1
ATOM 1469 C CA . THR A 1 197 ? 18.856 -47.995 27.787 1.00 44.28 197 THR A CA 1
ATOM 1470 C C . THR A 1 197 ? 20.001 -47.808 26.795 1.00 44.28 197 THR A C 1
ATOM 1472 O O . THR A 1 197 ? 19.953 -46.934 25.933 1.00 44.28 197 THR A O 1
ATOM 1475 N N . GLU A 1 198 ? 21.036 -48.654 26.894 1.00 38.34 198 GLU A N 1
ATOM 1476 C CA . GLU A 1 198 ? 22.298 -48.569 26.122 1.00 38.34 198 GLU A CA 1
ATOM 1477 C C . GLU A 1 198 ? 22.130 -48.692 24.586 1.00 38.34 198 GLU A C 1
ATOM 1479 O O . GLU A 1 198 ? 23.121 -48.743 23.861 1.00 38.34 198 GLU A O 1
ATOM 1484 N N . THR A 1 199 ? 20.895 -48.792 24.080 1.00 38.53 199 THR A N 1
ATOM 1485 C CA . THR A 1 199 ? 20.574 -49.065 22.668 1.00 38.53 199 THR A CA 1
ATOM 1486 C C . THR A 1 199 ? 19.338 -48.341 22.112 1.00 38.53 199 THR A C 1
ATOM 1488 O O . THR A 1 199 ? 19.065 -48.511 20.929 1.00 38.53 199 THR A O 1
ATOM 1491 N N . LEU A 1 200 ? 18.555 -47.601 22.916 1.00 36.00 200 LEU A N 1
ATOM 1492 C CA . LEU A 1 200 ? 17.316 -46.933 22.450 1.00 36.00 200 LEU A CA 1
ATOM 1493 C C . LEU A 1 200 ? 17.106 -45.497 22.979 1.00 36.00 200 LEU A C 1
ATOM 1495 O O . LEU A 1 200 ? 16.088 -44.892 22.653 1.00 36.00 200 LEU A O 1
ATOM 1499 N N . GLY A 1 201 ? 18.045 -44.941 23.754 1.00 49.78 201 GLY A N 1
ATOM 1500 C CA . GLY A 1 201 ? 17.951 -43.575 24.285 1.00 49.78 201 GLY A CA 1
ATOM 1501 C C . GLY A 1 201 ? 17.149 -43.480 25.589 1.00 49.78 201 GLY A C 1
ATOM 1502 O O . GLY A 1 201 ? 17.238 -44.371 26.442 1.00 49.78 201 GLY A O 1
ATOM 1503 N N . ARG A 1 202 ? 16.397 -42.383 25.772 1.00 41.97 202 ARG A N 1
ATOM 1504 C CA . ARG A 1 202 ? 15.531 -42.165 26.947 1.00 41.97 202 ARG A CA 1
ATOM 1505 C C . ARG A 1 202 ? 14.102 -42.613 26.655 1.00 41.97 202 ARG A C 1
ATOM 1507 O O . ARG A 1 202 ? 13.404 -42.094 25.792 1.00 41.97 202 ARG A O 1
ATOM 1514 N N . GLU A 1 203 ? 13.630 -43.561 27.445 1.00 43.91 203 GLU A N 1
ATOM 1515 C CA . GLU A 1 203 ? 12.300 -44.149 27.337 1.00 43.91 203 GLU A CA 1
ATOM 1516 C C . GLU A 1 203 ? 11.376 -43.553 28.408 1.00 43.91 203 GLU A C 1
ATOM 1518 O O . GLU A 1 203 ? 11.733 -43.515 29.591 1.00 43.91 203 GLU A O 1
ATOM 1523 N N . LEU A 1 204 ? 10.174 -43.103 28.027 1.00 41.78 204 LEU A N 1
ATOM 1524 C CA . LEU A 1 204 ? 9.176 -42.595 28.974 1.00 41.78 204 LEU A CA 1
ATOM 1525 C C . LEU A 1 204 ? 8.269 -43.734 29.452 1.00 41.78 204 LEU A C 1
ATOM 1527 O O . LEU A 1 204 ? 7.503 -44.304 28.671 1.00 41.78 204 LEU A O 1
ATOM 1531 N N . TRP A 1 205 ? 8.306 -44.035 30.749 1.00 52.31 205 TRP A N 1
ATOM 1532 C CA . TRP A 1 205 ? 7.588 -45.154 31.356 1.00 52.31 205 TRP A CA 1
ATOM 1533 C C . TRP A 1 205 ? 6.465 -44.683 32.287 1.00 52.31 205 TRP A C 1
ATOM 1535 O O . TRP A 1 205 ? 6.671 -43.854 33.175 1.00 52.31 205 TRP A O 1
ATOM 1545 N N . ARG A 1 206 ? 5.270 -45.269 32.135 1.00 50.22 206 ARG A N 1
ATOM 1546 C CA . ARG A 1 206 ? 4.128 -45.085 33.045 1.00 50.22 206 ARG A CA 1
ATOM 1547 C C . ARG A 1 206 ? 3.938 -46.323 33.907 1.00 50.22 206 ARG A C 1
ATOM 1549 O O . ARG A 1 206 ? 3.731 -47.414 33.380 1.00 50.22 206 ARG A O 1
ATOM 1556 N N . THR A 1 207 ? 3.916 -46.159 35.225 1.00 51.94 207 THR A N 1
ATOM 1557 C CA . THR A 1 207 ? 3.559 -47.223 36.173 1.00 51.94 207 THR A CA 1
ATOM 1558 C C . THR A 1 207 ? 2.239 -46.911 36.862 1.00 51.94 207 THR A C 1
ATOM 1560 O O . THR A 1 207 ? 2.084 -45.864 37.489 1.00 51.94 207 THR A O 1
ATOM 1563 N N . VAL A 1 208 ? 1.295 -47.850 36.770 1.00 52.53 208 VAL A N 1
ATOM 1564 C CA . VAL A 1 208 ? 0.005 -47.798 37.469 1.00 52.53 208 VAL A CA 1
ATOM 1565 C C . VAL A 1 208 ? 0.016 -48.812 38.615 1.00 52.53 208 VAL A C 1
ATOM 1567 O O . VAL A 1 208 ? 0.332 -49.989 38.415 1.00 52.53 208 VAL A O 1
ATOM 1570 N N . LEU A 1 209 ? -0.327 -48.344 39.816 1.00 51.97 209 LEU A N 1
ATOM 1571 C CA . LEU A 1 209 ? -0.425 -49.141 41.039 1.00 51.97 209 LEU A CA 1
ATOM 1572 C C . LEU A 1 209 ? -1.878 -49.575 41.277 1.00 51.97 209 LEU A C 1
ATOM 1574 O O . LEU A 1 209 ? -2.682 -48.789 41.770 1.00 51.97 209 LEU A O 1
ATOM 1578 N N . ASN A 1 210 ? -2.205 -50.831 40.960 1.00 53.97 210 ASN A N 1
ATOM 1579 C CA . ASN A 1 210 ? -3.540 -51.403 41.167 1.00 53.97 210 ASN A CA 1
ATOM 1580 C C . ASN A 1 210 ? -3.478 -52.557 42.181 1.00 53.97 210 ASN A C 1
ATOM 1582 O O . ASN A 1 210 ? -2.863 -53.580 41.890 1.00 53.97 210 ASN A O 1
ATOM 1586 N N . ASP A 1 211 ? -4.101 -52.395 43.355 1.00 47.91 211 ASP A N 1
ATOM 1587 C CA . ASP A 1 211 ? -4.389 -53.425 44.377 1.00 47.91 211 ASP A CA 1
ATOM 1588 C C . ASP A 1 211 ? -3.413 -54.620 44.448 1.00 47.91 211 ASP A C 1
ATOM 1590 O O . ASP A 1 211 ? -3.781 -55.790 44.325 1.00 47.91 211 ASP A O 1
ATOM 1594 N N . GLY A 1 212 ? -2.135 -54.314 44.690 1.00 50.53 212 GLY A N 1
ATOM 1595 C CA . GLY A 1 212 ? -1.084 -55.312 44.916 1.00 50.53 212 GLY A CA 1
ATOM 1596 C C . GLY A 1 212 ? -0.332 -55.787 43.669 1.00 50.53 212 GLY A C 1
ATOM 1597 O O . GLY A 1 212 ? 0.474 -56.708 43.791 1.00 50.53 212 GLY A O 1
ATOM 1598 N N . ASN A 1 213 ? -0.542 -55.172 42.500 1.00 48.19 213 ASN A N 1
ATOM 1599 C CA . ASN A 1 213 ? 0.216 -55.466 41.285 1.00 48.19 213 ASN A CA 1
ATOM 1600 C C . ASN A 1 213 ? 0.644 -54.177 40.553 1.00 48.19 213 ASN A C 1
ATOM 1602 O O . ASN A 1 213 ? -0.175 -53.303 40.263 1.00 48.19 213 ASN A O 1
ATOM 1606 N N . THR A 1 214 ? 1.936 -54.057 40.241 1.00 50.50 214 THR A N 1
ATOM 1607 C CA . THR A 1 214 ? 2.503 -52.954 39.447 1.00 50.50 214 THR A CA 1
ATOM 1608 C C . THR A 1 214 ? 2.461 -53.297 37.965 1.00 50.50 214 THR A C 1
ATOM 1610 O O . THR A 1 214 ? 3.140 -54.229 37.531 1.00 50.50 214 THR A O 1
ATOM 1613 N N . THR A 1 215 ? 1.717 -52.524 37.175 1.00 48.56 215 THR A N 1
ATOM 1614 C CA . THR A 1 215 ? 1.786 -52.586 35.708 1.00 48.56 215 THR A CA 1
ATOM 1615 C C . THR A 1 215 ? 2.543 -51.375 35.183 1.00 48.56 215 THR A C 1
ATOM 1617 O O . THR A 1 215 ? 2.037 -50.254 35.246 1.00 48.56 215 THR A O 1
ATOM 1620 N N . THR A 1 216 ? 3.746 -51.622 34.670 1.00 48.56 216 THR A N 1
ATOM 1621 C CA . THR A 1 216 ? 4.623 -50.632 34.036 1.00 48.56 216 THR A CA 1
ATOM 1622 C C . THR A 1 216 ? 4.552 -50.802 32.520 1.00 48.56 216 THR A C 1
ATOM 1624 O O . THR A 1 216 ? 4.707 -51.912 32.014 1.00 48.56 216 THR A O 1
ATOM 1627 N N . SER A 1 217 ? 4.272 -49.716 31.804 1.00 44.88 217 SER A N 1
ATOM 1628 C CA . SER A 1 217 ? 4.086 -49.678 30.352 1.00 44.88 217 SER A CA 1
ATOM 1629 C C . SER A 1 217 ? 4.879 -48.526 29.746 1.00 44.88 217 SER A C 1
ATOM 1631 O O . SER A 1 217 ? 4.757 -47.391 30.215 1.00 44.88 217 SER A O 1
ATOM 1633 N N . LEU A 1 218 ? 5.640 -48.818 28.694 1.00 42.31 218 LEU A N 1
ATOM 1634 C CA . LEU A 1 218 ? 6.290 -47.823 27.845 1.00 42.31 218 LEU A CA 1
ATOM 1635 C C . LEU A 1 218 ? 5.229 -46.901 27.223 1.00 42.31 218 LEU A C 1
ATOM 1637 O O . LEU A 1 218 ? 4.162 -47.373 26.824 1.00 42.31 218 LEU A O 1
ATOM 1641 N N . VAL A 1 219 ? 5.515 -45.600 27.172 1.00 47.03 219 VAL A N 1
ATOM 1642 C CA . VAL A 1 219 ? 4.633 -44.565 26.608 1.00 47.03 219 VAL A CA 1
ATOM 1643 C C . VAL A 1 219 ? 5.176 -44.056 25.273 1.00 47.03 219 VAL A C 1
ATOM 1645 O O . VAL A 1 219 ? 4.416 -43.960 24.314 1.00 47.03 219 VAL A O 1
ATOM 1648 N N . LYS A 1 220 ? 6.479 -43.750 25.205 1.00 39.50 220 LYS A N 1
ATOM 1649 C CA . LYS A 1 220 ? 7.184 -43.276 24.001 1.00 39.50 220 LYS A CA 1
ATOM 1650 C C . LYS A 1 220 ? 8.689 -43.580 24.130 1.00 39.50 220 LYS A C 1
ATOM 1652 O O . LYS A 1 220 ? 9.214 -43.527 25.244 1.00 39.50 220 LYS A O 1
ATOM 1657 N N . ASN A 1 221 ? 9.360 -43.858 23.011 1.00 34.25 221 ASN A N 1
ATOM 1658 C CA . ASN A 1 221 ? 10.827 -43.825 22.909 1.00 34.25 221 ASN A CA 1
ATOM 1659 C C . ASN A 1 221 ? 11.285 -42.423 22.491 1.00 34.25 221 ASN A C 1
ATOM 1661 O O . ASN A 1 221 ? 10.595 -41.773 21.703 1.00 34.25 221 ASN A O 1
ATOM 1665 N N . LEU A 1 222 ? 12.455 -41.999 22.964 1.00 33.19 222 LEU A N 1
ATOM 1666 C CA . LEU A 1 222 ? 13.178 -40.814 22.503 1.00 33.19 222 LEU A CA 1
ATOM 1667 C C . LEU A 1 222 ? 14.623 -41.254 22.218 1.00 33.19 222 LEU A C 1
ATOM 1669 O O . LEU A 1 222 ? 15.283 -41.789 23.111 1.00 33.19 222 LEU A O 1
ATOM 1673 N N . PHE A 1 223 ? 15.077 -41.091 20.975 1.00 34.22 223 PHE A N 1
ATOM 1674 C CA . PHE A 1 223 ? 16.419 -41.499 20.540 1.00 34.22 223 PHE A CA 1
ATOM 1675 C C . PHE A 1 223 ? 17.504 -40.517 21.028 1.00 34.22 223 PHE A C 1
ATOM 1677 O O . PHE A 1 223 ? 17.207 -39.580 21.767 1.00 34.22 223 PHE A O 1
ATOM 1684 N N . ALA A 1 224 ? 18.770 -40.783 20.692 1.00 31.16 224 ALA A N 1
ATOM 1685 C CA . ALA A 1 224 ? 19.926 -40.005 21.136 1.00 31.16 224 ALA A CA 1
ATOM 1686 C C . ALA A 1 224 ? 20.989 -39.906 20.028 1.00 31.16 224 ALA A C 1
ATOM 1688 O O . ALA A 1 224 ? 21.145 -40.846 19.248 1.00 31.16 224 ALA A O 1
ATOM 1689 N N . ASP A 1 225 ? 21.710 -38.786 20.013 1.00 28.42 225 ASP A N 1
ATOM 1690 C CA . ASP A 1 225 ? 22.659 -38.363 18.973 1.00 28.42 225 ASP A CA 1
ATOM 1691 C C . ASP A 1 225 ? 24.119 -38.836 19.239 1.00 28.42 225 ASP A C 1
ATOM 1693 O O . ASP A 1 225 ? 24.484 -39.065 20.404 1.00 28.42 225 ASP A O 1
ATOM 1697 N N . PRO A 1 226 ? 24.983 -39.027 18.215 1.00 32.69 226 PRO A N 1
ATOM 1698 C CA . PRO A 1 226 ? 26.374 -39.447 18.405 1.00 32.69 226 PRO A CA 1
ATOM 1699 C C . PRO A 1 226 ? 27.307 -38.357 18.968 1.00 32.69 226 PRO A C 1
ATOM 1701 O O . PRO A 1 226 ? 27.407 -37.240 18.477 1.00 32.69 226 PRO A O 1
ATOM 1704 N N . ILE A 1 227 ? 28.119 -38.731 19.961 1.00 31.53 227 ILE A N 1
ATOM 1705 C CA . ILE A 1 227 ? 29.080 -37.834 20.627 1.00 31.53 227 ILE A CA 1
ATOM 1706 C C . ILE A 1 227 ? 30.158 -37.328 19.645 1.00 31.53 227 ILE A C 1
ATOM 1708 O O . ILE A 1 227 ? 31.099 -38.070 19.340 1.00 31.53 227 ILE A O 1
ATOM 1712 N N . GLY A 1 228 ? 30.119 -36.049 19.247 1.00 30.27 228 GLY A N 1
ATOM 1713 C CA . GLY A 1 228 ? 31.259 -35.437 18.547 1.00 30.27 228 GLY A CA 1
ATOM 1714 C C . GLY A 1 228 ? 31.130 -33.989 18.062 1.00 30.27 228 GLY A C 1
ATOM 1715 O O . GLY A 1 228 ? 32.140 -33.283 18.082 1.00 30.27 228 GLY A O 1
ATOM 1716 N N . ALA A 1 229 ? 29.948 -33.549 17.627 1.00 27.97 229 ALA A N 1
ATOM 1717 C CA . ALA A 1 229 ? 29.753 -32.206 17.074 1.00 27.97 229 ALA A CA 1
ATOM 1718 C C . ALA A 1 229 ? 29.641 -31.121 18.164 1.00 27.97 229 ALA A C 1
ATOM 1720 O O . ALA A 1 229 ? 29.269 -31.392 19.306 1.00 27.97 229 ALA A O 1
ATOM 1721 N N . THR A 1 230 ? 29.966 -29.877 17.806 1.00 27.36 230 THR A N 1
ATOM 1722 C CA . THR A 1 230 ? 29.487 -28.690 18.532 1.00 27.36 230 THR A CA 1
ATOM 1723 C C . THR A 1 230 ? 28.037 -28.410 18.133 1.00 27.36 230 THR A C 1
ATOM 1725 O O . THR A 1 230 ? 27.724 -28.620 16.961 1.00 27.36 230 THR A O 1
ATOM 1728 N N . PRO A 1 231 ? 27.172 -27.904 19.033 1.00 34.22 231 PRO A N 1
ATOM 1729 C CA . PRO A 1 231 ? 25.847 -27.434 18.639 1.00 34.22 231 PRO A CA 1
ATOM 1730 C C . PRO A 1 231 ? 25.991 -26.304 17.613 1.00 34.22 231 PRO A C 1
ATOM 1732 O O . PRO A 1 231 ? 26.557 -25.252 17.915 1.00 34.22 231 PRO A O 1
ATOM 1735 N N . ASN A 1 232 ? 25.532 -26.551 16.389 1.00 37.75 232 ASN A N 1
ATOM 1736 C CA . ASN A 1 232 ? 25.443 -25.545 15.337 1.00 37.75 232 ASN A CA 1
ATOM 1737 C C . ASN A 1 232 ? 23.999 -25.042 15.338 1.00 37.75 232 ASN A C 1
ATOM 1739 O O . ASN A 1 232 ? 23.092 -25.845 15.146 1.00 37.75 232 ASN A O 1
ATOM 1743 N N . SER A 1 233 ? 23.784 -23.748 15.576 1.00 42.75 233 SER A N 1
ATOM 1744 C CA . SER A 1 233 ? 22.433 -23.203 15.707 1.00 42.75 233 SER A CA 1
ATOM 1745 C C . SER A 1 233 ? 21.656 -23.252 14.391 1.00 42.75 233 SER A C 1
ATOM 1747 O O . SER A 1 233 ? 22.119 -22.787 13.344 1.00 42.75 233 SER A O 1
ATOM 1749 N N . SER A 1 234 ? 20.441 -23.781 14.477 1.00 51.69 234 SER A N 1
ATOM 1750 C CA . SER A 1 234 ? 19.446 -23.827 13.405 1.00 51.69 234 SER A CA 1
ATOM 1751 C C . SER A 1 234 ? 19.102 -22.425 12.883 1.00 51.69 234 SER A C 1
ATOM 1753 O O . SER A 1 234 ? 19.314 -22.130 11.706 1.00 51.69 234 SER A O 1
ATOM 1755 N N . ASN A 1 235 ? 18.672 -21.536 13.787 1.00 59.00 235 ASN A N 1
ATOM 1756 C CA . ASN A 1 235 ? 18.432 -20.105 13.596 1.00 59.00 235 ASN A CA 1
ATOM 1757 C C . ASN A 1 235 ? 17.780 -19.760 12.243 1.00 59.00 235 ASN A C 1
ATOM 1759 O O . ASN A 1 235 ? 18.482 -19.263 11.364 1.00 59.00 235 ASN A O 1
ATOM 1763 N N . PRO A 1 236 ? 16.484 -20.027 12.027 1.00 63.62 236 PRO A N 1
ATOM 1764 C CA . PRO A 1 236 ? 15.771 -19.598 10.820 1.00 63.62 236 PRO A CA 1
ATOM 1765 C C . PRO A 1 236 ? 15.922 -18.092 10.493 1.00 63.62 236 PRO A C 1
ATOM 1767 O O . PRO A 1 236 ? 16.170 -17.286 11.378 1.00 63.62 236 PRO A O 1
ATOM 1770 N N . THR A 1 237 ? 15.756 -17.673 9.238 1.00 61.03 237 THR A N 1
ATOM 1771 C CA . THR A 1 237 ? 15.640 -16.261 8.811 1.00 61.03 237 THR A CA 1
ATOM 1772 C C . THR A 1 237 ? 14.740 -16.123 7.587 1.00 61.03 237 THR A C 1
ATOM 1774 O O . THR A 1 237 ? 14.577 -17.083 6.839 1.00 61.03 237 THR A O 1
ATOM 1777 N N . ASP A 1 238 ? 14.208 -14.916 7.374 1.00 60.75 238 ASP A N 1
ATOM 1778 C CA . ASP A 1 238 ? 13.463 -14.494 6.180 1.00 60.75 238 ASP A CA 1
ATOM 1779 C C . ASP A 1 238 ? 12.373 -15.479 5.765 1.00 60.75 238 ASP A C 1
ATOM 1781 O O . ASP A 1 238 ? 12.471 -16.180 4.761 1.00 60.75 238 ASP A O 1
ATOM 1785 N N . ILE A 1 239 ? 11.337 -15.546 6.597 1.00 66.88 239 ILE A N 1
ATOM 1786 C CA . ILE A 1 239 ? 10.195 -16.420 6.371 1.00 66.88 239 ILE A CA 1
ATOM 1787 C C . ILE A 1 239 ? 9.263 -15.770 5.330 1.00 66.88 239 ILE A C 1
ATOM 1789 O O . ILE A 1 239 ? 9.195 -14.548 5.208 1.00 66.88 239 ILE A O 1
ATOM 1793 N N . ILE A 1 240 ? 8.495 -16.572 4.596 1.00 59.56 240 ILE A N 1
ATOM 1794 C CA . ILE A 1 240 ? 7.353 -16.118 3.795 1.00 59.56 240 ILE A CA 1
ATOM 1795 C C . ILE A 1 240 ? 6.300 -17.212 3.650 1.00 59.56 240 ILE A C 1
ATOM 1797 O O . ILE A 1 240 ? 6.645 -18.385 3.638 1.00 59.56 240 ILE A O 1
ATOM 1801 N N . LEU A 1 241 ? 5.029 -16.854 3.447 1.00 59.59 241 LEU A N 1
ATOM 1802 C CA . LEU A 1 241 ? 4.023 -17.777 2.918 1.00 59.59 241 LEU A CA 1
ATOM 1803 C C . LEU A 1 241 ? 4.037 -17.768 1.375 1.00 59.59 241 LEU A C 1
ATOM 1805 O O . LEU A 1 241 ? 3.521 -16.841 0.754 1.00 59.59 241 LEU A O 1
ATOM 1809 N N . TYR A 1 242 ? 4.571 -18.819 0.755 1.00 56.78 242 TYR A N 1
ATOM 1810 C CA . TYR A 1 242 ? 4.642 -18.991 -0.699 1.00 56.78 242 TYR A CA 1
ATOM 1811 C C . TYR A 1 242 ? 3.993 -20.311 -1.146 1.00 56.78 242 TYR A C 1
ATOM 1813 O O . TYR A 1 242 ? 4.159 -21.342 -0.505 1.00 56.78 242 TYR A O 1
ATOM 1821 N N . LYS A 1 243 ? 3.184 -20.285 -2.219 1.00 56.78 243 LYS A N 1
ATOM 1822 C CA . LYS A 1 243 ? 2.388 -21.438 -2.716 1.00 56.78 243 LYS A CA 1
ATOM 1823 C C . LYS A 1 243 ? 1.576 -22.207 -1.642 1.00 56.78 243 LYS A C 1
ATOM 1825 O O . LYS A 1 243 ? 1.100 -23.308 -1.895 1.00 56.78 243 LYS A O 1
ATOM 1830 N N . SER A 1 244 ? 1.293 -21.567 -0.501 1.00 53.38 244 SER A N 1
ATOM 1831 C CA . SER A 1 244 ? 0.644 -22.133 0.701 1.00 53.38 244 SER A CA 1
ATOM 1832 C C . SER A 1 244 ? 1.524 -23.014 1.608 1.00 53.38 244 SER A C 1
ATOM 1834 O O . SER A 1 244 ? 0.983 -23.687 2.481 1.00 53.38 244 SER A O 1
ATOM 1836 N N . GLN A 1 245 ? 2.849 -22.937 1.484 1.00 55.56 245 GLN A N 1
ATOM 1837 C CA . GLN A 1 245 ? 3.808 -23.369 2.508 1.00 55.56 245 GLN A CA 1
ATOM 1838 C C . GLN A 1 245 ? 4.611 -22.163 3.009 1.00 55.56 245 GLN A C 1
ATOM 1840 O O . GLN A 1 245 ? 4.750 -21.155 2.316 1.00 55.56 245 GLN A O 1
ATOM 1845 N N . LEU A 1 246 ? 5.129 -22.242 4.228 1.00 63.19 246 LEU A N 1
ATOM 1846 C CA . LEU A 1 246 ? 6.138 -21.307 4.704 1.00 63.19 246 LEU A CA 1
ATOM 1847 C C . LEU A 1 246 ? 7.470 -21.673 4.052 1.00 63.19 246 LEU A C 1
ATOM 1849 O O . LEU A 1 246 ? 7.845 -22.835 4.111 1.00 63.19 246 LEU A O 1
ATOM 1853 N N . PHE A 1 247 ? 8.199 -20.719 3.494 1.00 70.12 247 PHE A N 1
ATOM 1854 C CA . PHE A 1 247 ? 9.603 -20.882 3.110 1.00 70.12 247 PHE A CA 1
ATOM 1855 C C . PHE A 1 247 ? 10.458 -20.005 4.016 1.00 70.12 247 PHE A C 1
ATOM 1857 O O . PHE A 1 247 ? 9.988 -18.956 4.445 1.00 70.12 247 PHE A O 1
ATOM 1864 N N . PHE A 1 248 ? 11.662 -20.454 4.364 1.00 70.31 248 PHE A N 1
ATOM 1865 C CA . PHE A 1 248 ? 12.595 -19.734 5.238 1.00 70.31 248 PHE A CA 1
ATOM 1866 C C . PHE A 1 248 ? 14.010 -20.298 5.087 1.00 70.31 248 PHE A C 1
ATOM 1868 O O . PHE A 1 248 ? 14.193 -21.426 4.641 1.00 70.31 248 PHE A O 1
ATOM 1875 N N . ALA A 1 249 ? 15.027 -19.544 5.484 1.00 70.94 249 ALA A N 1
ATOM 1876 C CA . ALA A 1 249 ? 16.413 -19.995 5.442 1.00 70.94 249 ALA A CA 1
ATOM 1877 C C . ALA A 1 249 ? 16.884 -20.490 6.811 1.00 70.94 249 ALA A C 1
ATOM 1879 O O . ALA A 1 249 ? 16.777 -19.752 7.783 1.00 70.94 249 ALA A O 1
ATOM 1880 N N . ALA A 1 250 ? 17.446 -21.693 6.920 1.00 64.56 250 ALA A N 1
ATOM 1881 C CA . ALA A 1 250 ? 17.929 -22.223 8.201 1.00 64.56 250 ALA A CA 1
ATOM 1882 C C . ALA A 1 250 ? 19.169 -23.103 8.038 1.00 64.56 250 ALA A C 1
ATOM 1884 O O . ALA A 1 250 ? 19.396 -23.701 6.984 1.00 64.56 250 ALA A O 1
ATOM 1885 N N . SER A 1 251 ? 19.975 -23.180 9.096 1.00 60.97 251 SER A N 1
ATOM 1886 C CA . SER A 1 251 ? 21.027 -24.188 9.220 1.00 60.97 251 SER A CA 1
ATOM 1887 C C . SER A 1 251 ? 20.422 -25.515 9.685 1.00 60.97 251 SER A C 1
ATOM 1889 O O . SER A 1 251 ? 19.543 -25.528 10.545 1.00 60.97 251 SER A O 1
ATOM 1891 N N . GLY A 1 252 ? 20.900 -26.640 9.161 1.00 54.69 252 GLY A N 1
ATOM 1892 C CA . GLY A 1 252 ? 20.414 -27.959 9.569 1.00 54.69 252 GLY A CA 1
ATOM 1893 C C . GLY A 1 252 ? 21.196 -29.092 8.916 1.00 54.69 252 GLY A C 1
ATOM 1894 O O . GLY A 1 252 ? 22.390 -28.946 8.652 1.00 54.69 252 GLY A O 1
ATOM 1895 N N . GLY A 1 253 ? 20.539 -30.229 8.696 1.00 50.12 253 GLY A N 1
ATOM 1896 C CA . GLY A 1 253 ? 21.176 -31.385 8.077 1.00 50.12 253 GLY A CA 1
ATOM 1897 C C . GLY A 1 253 ? 20.280 -32.606 7.964 1.00 50.12 253 GLY A C 1
ATOM 1898 O O . GLY A 1 253 ? 19.477 -32.862 8.868 1.00 50.12 253 GLY A O 1
ATOM 1899 N N . GLU A 1 254 ? 20.448 -33.396 6.902 1.00 42.94 254 GLU A N 1
ATOM 1900 C CA . GLU A 1 254 ? 19.860 -34.737 6.866 1.00 42.94 254 GLU A CA 1
ATOM 1901 C C . GLU A 1 254 ? 20.413 -35.608 8.009 1.00 42.94 254 GLU A C 1
ATOM 1903 O O . GLU A 1 254 ? 21.596 -35.574 8.354 1.00 42.94 254 GLU A O 1
ATOM 1908 N N . ILE A 1 255 ? 19.550 -36.450 8.585 1.00 42.72 255 ILE A N 1
ATOM 1909 C CA . ILE A 1 255 ? 20.007 -37.611 9.353 1.00 42.72 255 ILE A CA 1
ATOM 1910 C C . ILE A 1 255 ? 20.203 -38.740 8.348 1.00 42.72 255 ILE A C 1
ATOM 1912 O O . ILE A 1 255 ? 19.229 -39.262 7.799 1.00 42.72 255 ILE A O 1
ATOM 1916 N N . ASP A 1 256 ? 21.457 -39.127 8.116 1.00 43.31 256 ASP A N 1
ATOM 1917 C CA . ASP A 1 256 ? 21.775 -40.190 7.169 1.00 43.31 256 ASP A CA 1
ATOM 1918 C C . ASP A 1 256 ? 21.140 -41.541 7.570 1.00 43.31 256 ASP A C 1
ATOM 1920 O O . ASP A 1 256 ? 20.692 -41.768 8.699 1.00 43.31 256 ASP A O 1
ATOM 1924 N N . GLY A 1 257 ? 21.133 -42.499 6.638 1.00 33.84 257 GLY A N 1
ATOM 1925 C CA . GLY A 1 257 ? 20.588 -43.844 6.874 1.00 33.84 257 GLY A CA 1
ATOM 1926 C C . GLY A 1 257 ? 21.308 -44.672 7.956 1.00 33.84 257 GLY A C 1
ATOM 1927 O O . GLY A 1 257 ? 20.945 -45.835 8.164 1.00 33.84 257 GLY A O 1
ATOM 1928 N N . GLU A 1 258 ? 22.326 -44.113 8.615 1.00 38.31 258 GLU A N 1
ATOM 1929 C CA . GLU A 1 258 ? 23.134 -44.723 9.673 1.00 38.31 258 GLU A CA 1
ATOM 1930 C C . GLU A 1 258 ? 23.005 -43.974 11.024 1.00 38.31 258 GLU A C 1
ATOM 1932 O O . GLU A 1 258 ? 23.375 -44.539 12.058 1.00 38.31 258 GLU A O 1
ATOM 1937 N N . GLY A 1 259 ? 22.382 -42.786 11.042 1.00 35.03 259 GLY A N 1
ATOM 1938 C CA . GLY A 1 259 ? 22.028 -42.001 12.230 1.00 35.03 259 GLY A CA 1
ATOM 1939 C C . GLY A 1 259 ? 22.917 -40.785 12.518 1.00 35.03 259 GLY A C 1
ATOM 1940 O O . GLY A 1 259 ? 22.960 -40.361 13.672 1.00 35.03 259 GLY A O 1
ATOM 1941 N N . ASN A 1 260 ? 23.644 -40.251 11.531 1.00 39.34 260 ASN A N 1
ATOM 1942 C CA . ASN A 1 260 ? 24.507 -39.071 11.693 1.00 39.34 260 ASN A CA 1
ATOM 1943 C C . ASN A 1 260 ? 23.877 -37.827 11.043 1.00 39.34 260 ASN A C 1
ATOM 1945 O O . ASN A 1 260 ? 23.399 -37.921 9.916 1.00 39.34 260 ASN A O 1
ATOM 1949 N N . VAL A 1 261 ? 23.946 -36.666 11.705 1.00 43.91 261 VAL A N 1
ATOM 1950 C CA . VAL A 1 261 ? 23.572 -35.371 11.106 1.00 43.91 261 VAL A CA 1
ATOM 1951 C C . VAL A 1 261 ? 24.669 -34.899 10.143 1.00 43.91 261 VAL A C 1
ATOM 1953 O O . VAL A 1 261 ? 25.812 -34.679 10.564 1.00 43.91 261 VAL A O 1
ATOM 1956 N N . THR A 1 262 ? 24.347 -34.699 8.865 1.00 48.44 262 THR A N 1
ATOM 1957 C CA . THR A 1 262 ? 25.220 -33.999 7.911 1.00 48.44 262 THR A CA 1
ATOM 1958 C C . THR A 1 262 ? 25.082 -32.493 8.108 1.00 48.44 262 THR A C 1
ATOM 1960 O O . THR A 1 262 ? 24.083 -31.913 7.731 1.00 48.44 262 THR A O 1
ATOM 1963 N N . SER A 1 263 ? 26.063 -31.831 8.731 1.00 49.78 263 SER A N 1
ATOM 1964 C CA . SER A 1 263 ? 25.955 -30.395 9.051 1.00 49.78 263 SER A CA 1
ATOM 1965 C C . SER A 1 263 ? 26.069 -29.505 7.803 1.00 49.78 263 SER A C 1
ATOM 1967 O O . SER A 1 263 ? 27.157 -29.013 7.487 1.00 49.78 263 SER A O 1
ATOM 1969 N N . GLU A 1 264 ? 24.962 -29.337 7.093 1.00 55.50 264 GLU A N 1
ATOM 1970 C CA . GLU A 1 264 ? 24.820 -28.511 5.897 1.00 55.50 264 GLU A CA 1
ATOM 1971 C C . GLU A 1 264 ? 24.869 -27.007 6.236 1.00 55.50 264 GLU A C 1
ATOM 1973 O O . GLU A 1 264 ? 25.018 -26.598 7.395 1.00 55.50 264 GLU A O 1
ATOM 1978 N N . GLY A 1 265 ? 24.845 -26.170 5.199 1.00 58.03 265 GLY A N 1
ATOM 1979 C CA . GLY A 1 265 ? 24.873 -24.717 5.328 1.00 58.03 265 GLY A CA 1
ATOM 1980 C C . GLY A 1 265 ? 23.598 -24.129 5.932 1.00 58.03 265 GLY A C 1
ATOM 1981 O O . GLY A 1 265 ? 22.694 -24.845 6.357 1.00 58.03 265 GLY A O 1
ATOM 1982 N N . ARG A 1 266 ? 23.501 -22.792 5.934 1.00 69.69 266 ARG A N 1
ATOM 1983 C CA . ARG A 1 266 ? 22.194 -22.131 5.989 1.00 69.69 266 ARG A CA 1
ATOM 1984 C C . ARG A 1 266 ? 21.627 -22.198 4.583 1.00 69.69 266 ARG A C 1
ATOM 1986 O O . ARG A 1 266 ? 22.086 -21.467 3.716 1.00 69.69 266 ARG A O 1
ATOM 1993 N N . GLU A 1 267 ? 20.652 -23.059 4.378 1.00 74.75 267 GLU A N 1
ATOM 1994 C CA . GLU A 1 267 ? 20.068 -23.347 3.069 1.00 74.75 267 GLU A CA 1
ATOM 1995 C C . GLU A 1 267 ? 18.562 -23.033 3.084 1.00 74.75 267 GLU A C 1
ATOM 1997 O O . GLU A 1 267 ? 18.068 -22.461 4.061 1.00 74.75 267 GLU A O 1
ATOM 2002 N N . LEU A 1 268 ? 17.827 -23.336 2.008 1.00 77.38 268 LEU A N 1
ATOM 2003 C CA . LEU A 1 268 ? 16.394 -23.034 1.912 1.00 77.38 268 LEU A CA 1
ATOM 2004 C C . LEU A 1 268 ? 15.547 -24.187 2.469 1.00 77.38 268 LEU A C 1
ATOM 2006 O O . LEU A 1 268 ? 15.707 -25.334 2.061 1.00 77.38 268 LEU A O 1
ATOM 2010 N N . TRP A 1 269 ? 14.615 -23.874 3.365 1.00 74.62 269 TRP A N 1
ATOM 2011 C CA . TRP A 1 269 ? 13.688 -24.794 4.031 1.00 74.62 269 TRP A CA 1
ATOM 2012 C C . TRP A 1 269 ? 12.239 -24.420 3.726 1.00 74.62 269 TRP A C 1
ATOM 2014 O O . TRP A 1 269 ? 11.941 -23.268 3.397 1.00 74.62 269 TRP A O 1
ATOM 2024 N N . HIS A 1 270 ? 11.329 -25.383 3.894 1.00 68.50 270 HIS A N 1
ATOM 2025 C CA . HIS A 1 270 ? 9.887 -25.124 3.891 1.00 68.50 270 HIS A CA 1
ATOM 2026 C C . HIS A 1 270 ? 9.159 -25.772 5.078 1.00 68.50 270 HIS A C 1
ATOM 2028 O O . HIS A 1 270 ? 9.686 -26.675 5.724 1.00 68.50 270 HIS A O 1
ATOM 2034 N N . SER A 1 271 ? 7.967 -25.267 5.414 1.00 59.22 271 SER A N 1
ATOM 2035 C CA . SER A 1 271 ? 7.131 -25.714 6.537 1.00 59.22 271 SER A CA 1
ATOM 2036 C C . SER A 1 271 ? 5.633 -25.584 6.245 1.00 59.22 271 SER A C 1
ATOM 2038 O O . SER A 1 271 ? 5.172 -24.559 5.750 1.00 59.22 271 SER A O 1
ATOM 2040 N N . ASP A 1 272 ? 4.836 -26.580 6.629 1.00 56.41 272 ASP A N 1
ATOM 2041 C CA . ASP A 1 272 ? 3.365 -26.500 6.674 1.00 56.41 272 ASP A CA 1
ATOM 2042 C C . ASP A 1 272 ? 2.819 -25.770 7.925 1.00 56.41 272 ASP A C 1
ATOM 2044 O O . ASP A 1 272 ? 1.615 -25.772 8.187 1.00 56.41 272 ASP A O 1
ATOM 2048 N N . GLY A 1 273 ? 3.697 -25.158 8.729 1.00 51.22 273 GLY A N 1
ATOM 2049 C CA . GLY A 1 273 ? 3.364 -24.602 10.041 1.00 51.22 273 GLY A CA 1
ATOM 2050 C C . GLY A 1 273 ? 3.325 -25.652 11.158 1.00 51.22 273 GLY A C 1
ATOM 2051 O O . GLY A 1 273 ? 2.885 -25.343 12.270 1.00 51.22 273 GLY A O 1
ATOM 2052 N N . THR A 1 274 ? 3.783 -26.882 10.898 1.00 52.09 274 THR A N 1
ATOM 2053 C CA . THR A 1 274 ? 3.911 -27.951 11.893 1.00 52.09 274 THR A CA 1
ATOM 2054 C C . THR A 1 274 ? 5.315 -28.557 11.918 1.00 52.09 274 THR A C 1
ATOM 2056 O O . THR A 1 274 ? 5.994 -28.701 10.904 1.00 52.09 274 THR A O 1
ATOM 2059 N N . ALA A 1 275 ? 5.706 -29.058 13.089 1.00 49.19 275 ALA A N 1
ATOM 2060 C CA . ALA A 1 275 ? 6.891 -29.895 13.282 1.00 49.19 275 ALA A CA 1
ATOM 2061 C C . ALA A 1 275 ? 6.920 -31.207 12.456 1.00 49.19 275 ALA A C 1
ATOM 2063 O O . ALA A 1 275 ? 7.888 -31.956 12.557 1.00 49.19 275 ALA A O 1
ATOM 2064 N N . GLY A 1 276 ? 5.854 -31.544 11.715 1.00 47.91 276 GLY A N 1
ATOM 2065 C CA . GLY A 1 276 ? 5.753 -32.762 10.903 1.00 47.91 276 GLY A CA 1
ATOM 2066 C C . GLY A 1 276 ? 5.885 -32.546 9.393 1.00 47.91 276 GLY A C 1
ATOM 2067 O O . GLY A 1 276 ? 6.204 -33.505 8.697 1.00 47.91 276 GLY A O 1
ATOM 2068 N N . GLY A 1 277 ? 5.653 -31.324 8.908 1.00 53.94 277 GLY A N 1
ATOM 2069 C CA . GLY A 1 277 ? 5.807 -30.923 7.507 1.00 53.94 277 GLY A CA 1
ATOM 2070 C C . GLY A 1 277 ? 6.822 -29.794 7.339 1.00 53.94 277 GLY A C 1
ATOM 2071 O O . GLY A 1 277 ? 6.634 -28.939 6.482 1.00 53.94 277 GLY A O 1
ATOM 2072 N N . THR A 1 278 ? 7.854 -29.766 8.191 1.00 56.94 278 THR A N 1
ATOM 2073 C CA . THR A 1 278 ? 8.997 -28.846 8.108 1.00 56.94 278 THR A CA 1
ATOM 2074 C C . THR A 1 278 ? 10.257 -29.623 7.744 1.00 56.94 278 THR A C 1
ATOM 2076 O O . THR A 1 278 ? 10.640 -30.534 8.476 1.00 56.94 278 THR A O 1
ATOM 2079 N N . GLU A 1 279 ? 10.895 -29.269 6.632 1.00 67.06 279 GLU A N 1
ATOM 2080 C CA . GLU A 1 279 ? 12.037 -29.995 6.059 1.00 67.06 279 GLU A CA 1
ATOM 2081 C C . GLU A 1 279 ? 12.900 -29.079 5.171 1.00 67.06 279 GLU A C 1
ATOM 2083 O O . GLU A 1 279 ? 12.485 -27.974 4.802 1.00 67.06 279 GLU A O 1
ATOM 2088 N N . LEU A 1 280 ? 14.115 -29.529 4.842 1.00 69.94 280 LEU A N 1
ATOM 2089 C CA . LEU A 1 280 ? 14.986 -28.841 3.891 1.00 69.94 280 LEU A CA 1
ATOM 2090 C C . LEU A 1 280 ? 14.328 -28.876 2.507 1.00 69.94 280 LEU A C 1
ATOM 2092 O O . LEU A 1 280 ? 13.987 -29.944 2.005 1.00 69.94 280 LEU A O 1
ATOM 2096 N N . TYR A 1 281 ? 14.186 -27.709 1.888 1.00 72.50 281 TYR A N 1
ATOM 2097 C CA . TYR A 1 281 ? 13.648 -27.577 0.542 1.00 72.50 281 TYR A CA 1
ATOM 2098 C C . TYR A 1 281 ? 14.762 -27.711 -0.509 1.00 72.50 281 TYR A C 1
ATOM 2100 O O . TYR A 1 281 ? 14.621 -28.466 -1.471 1.00 72.50 281 TYR A O 1
ATOM 2108 N N . ALA A 1 282 ? 15.889 -27.014 -0.318 1.00 72.19 282 ALA A N 1
ATOM 2109 C CA . ALA A 1 282 ? 17.065 -27.148 -1.173 1.00 72.19 282 ALA A CA 1
ATOM 2110 C C . ALA A 1 282 ? 18.357 -26.648 -0.510 1.00 72.19 282 ALA A C 1
ATOM 2112 O O . ALA A 1 282 ? 18.431 -25.493 -0.088 1.00 72.19 282 ALA A O 1
ATOM 2113 N N . ASP A 1 283 ? 19.395 -27.488 -0.545 1.00 74.12 283 ASP A N 1
ATOM 2114 C CA . ASP A 1 283 ? 20.797 -27.053 -0.563 1.00 74.12 283 ASP A CA 1
ATOM 2115 C C . ASP A 1 283 ? 21.075 -26.386 -1.919 1.00 74.12 283 ASP A C 1
ATOM 2117 O O . ASP A 1 283 ? 20.937 -27.011 -2.977 1.00 74.12 283 ASP A O 1
ATOM 2121 N N . ILE A 1 284 ? 21.408 -25.097 -1.887 1.00 73.12 284 ILE A N 1
ATOM 2122 C CA . ILE A 1 284 ? 21.582 -24.262 -3.082 1.00 73.12 284 ILE A CA 1
ATOM 2123 C 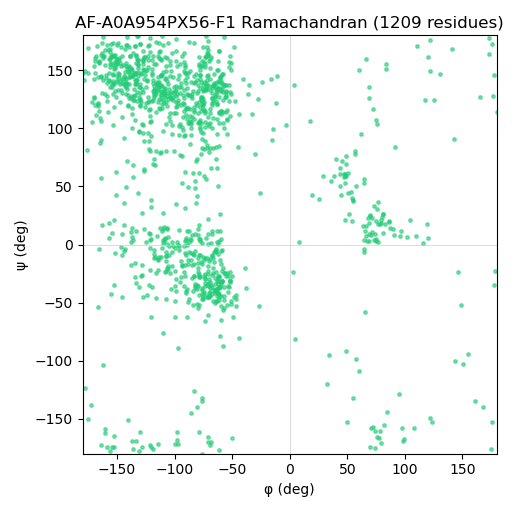C . ILE A 1 284 ? 22.965 -24.504 -3.721 1.00 73.12 284 ILE A C 1
ATOM 2125 O O . ILE A 1 284 ? 23.132 -24.321 -4.930 1.00 73.12 284 ILE A O 1
ATOM 2129 N N . PHE A 1 285 ? 23.951 -24.984 -2.952 1.00 68.38 285 PHE A N 1
ATOM 2130 C CA . PHE A 1 285 ? 25.316 -25.256 -3.417 1.00 68.38 285 PHE A CA 1
ATOM 2131 C C . PHE A 1 285 ? 25.913 -26.535 -2.794 1.00 68.38 285 PHE A C 1
ATOM 2133 O O . PHE A 1 285 ? 26.885 -26.463 -2.029 1.00 68.38 285 PHE A O 1
ATOM 2140 N N . PRO A 1 286 ? 25.435 -27.728 -3.203 1.00 59.72 286 PRO A N 1
ATOM 2141 C CA . PRO A 1 286 ? 25.878 -28.997 -2.634 1.00 59.72 286 PRO A CA 1
ATOM 2142 C C . PRO A 1 286 ? 27.371 -29.258 -2.847 1.00 59.72 286 PRO A C 1
ATOM 2144 O O . PRO A 1 286 ? 27.835 -29.632 -3.931 1.00 59.72 286 PRO A O 1
ATOM 2147 N N . GLY A 1 287 ? 28.147 -29.085 -1.775 1.00 55.53 287 GLY A N 1
ATOM 2148 C CA . GLY A 1 287 ? 29.598 -29.209 -1.805 1.00 55.53 287 GLY A CA 1
ATOM 2149 C C . GLY A 1 287 ? 30.302 -28.840 -0.499 1.00 55.53 287 GLY A C 1
ATOM 2150 O O . GLY A 1 287 ? 29.693 -28.540 0.523 1.00 55.53 287 GLY A O 1
ATOM 2151 N N . TYR A 1 288 ? 31.635 -28.864 -0.552 1.00 55.91 288 TYR A N 1
ATOM 2152 C CA . TYR A 1 288 ? 32.524 -28.473 0.541 1.00 55.91 288 TYR A CA 1
ATOM 2153 C C . TYR A 1 288 ? 33.416 -27.314 0.097 1.00 55.91 288 TYR A C 1
ATOM 2155 O O . TYR A 1 288 ? 33.869 -27.286 -1.046 1.00 55.91 288 TYR A O 1
ATOM 2163 N N . SER A 1 289 ? 33.738 -26.408 1.018 1.00 53.28 289 SER A N 1
ATOM 2164 C CA . SER A 1 289 ? 34.742 -25.363 0.792 1.00 53.28 289 SER A CA 1
ATOM 2165 C C . SER A 1 289 ? 36.121 -25.941 0.427 1.00 53.28 289 SER A C 1
ATOM 2167 O O . SER A 1 289 ? 36.537 -26.969 0.964 1.00 53.28 289 SER A O 1
ATOM 2169 N N . ASP A 1 290 ? 36.875 -25.220 -0.414 1.00 48.53 290 ASP A N 1
ATOM 2170 C CA . ASP A 1 290 ? 38.222 -25.551 -0.940 1.00 48.53 290 ASP A CA 1
ATOM 2171 C C . ASP A 1 290 ? 39.343 -25.711 0.125 1.00 48.53 290 ASP A C 1
ATOM 2173 O O . ASP A 1 290 ? 40.538 -25.751 -0.189 1.00 48.53 290 ASP A O 1
ATOM 2177 N N . THR A 1 291 ? 38.994 -25.783 1.410 1.00 46.53 291 THR A N 1
ATOM 2178 C CA . THR A 1 291 ? 39.935 -25.875 2.530 1.00 46.53 291 THR A CA 1
ATOM 2179 C C . THR A 1 291 ? 40.176 -27.320 2.975 1.00 46.53 291 THR A C 1
ATOM 2181 O O . THR A 1 291 ? 39.330 -28.201 2.841 1.00 46.53 291 THR A O 1
ATOM 2184 N N . GLU A 1 292 ? 41.337 -27.570 3.590 1.00 44.00 292 GLU A N 1
ATOM 2185 C CA . GLU A 1 292 ? 41.791 -28.898 4.053 1.00 44.00 292 GLU A CA 1
ATOM 2186 C C . GLU A 1 292 ? 40.952 -29.480 5.225 1.00 44.00 292 GLU A C 1
ATOM 2188 O O . GLU A 1 292 ? 41.350 -30.464 5.846 1.00 44.00 292 GLU A O 1
ATOM 2193 N N . GLN A 1 293 ? 39.799 -28.875 5.547 1.00 44.66 293 GLN A N 1
ATOM 2194 C CA . GLN A 1 293 ? 38.901 -29.260 6.643 1.00 44.66 293 GLN A CA 1
ATOM 2195 C C . GLN A 1 293 ? 37.547 -29.842 6.197 1.00 44.66 293 GLN A C 1
ATOM 2197 O O . GLN A 1 293 ? 36.854 -30.375 7.055 1.00 44.66 293 GLN A O 1
ATOM 2202 N N . GLN A 1 294 ? 37.178 -29.766 4.908 1.00 50.81 294 GLN A N 1
ATOM 2203 C CA . GLN A 1 294 ? 35.867 -30.202 4.386 1.00 50.81 294 GLN A CA 1
ATOM 2204 C C . GLN A 1 294 ? 34.671 -29.703 5.223 1.00 50.81 294 GLN A C 1
ATOM 2206 O O . GLN A 1 294 ? 33.885 -30.486 5.750 1.00 50.81 294 GLN A O 1
ATOM 2211 N N . VAL A 1 295 ? 34.522 -28.380 5.317 1.00 54.56 295 VAL A N 1
ATOM 2212 C CA . VAL A 1 295 ? 33.303 -27.742 5.845 1.00 54.56 295 VAL A CA 1
ATOM 2213 C C . VAL A 1 295 ? 32.325 -27.535 4.681 1.00 54.56 295 VAL A C 1
ATOM 2215 O O . VAL A 1 295 ? 32.789 -26.999 3.663 1.00 54.56 295 VAL A O 1
ATOM 2218 N N . PRO A 1 296 ? 31.050 -27.971 4.777 1.00 57.62 296 PRO A N 1
ATOM 2219 C CA . PRO A 1 296 ? 30.036 -27.738 3.748 1.00 57.62 296 PRO A CA 1
ATOM 2220 C C . PRO A 1 296 ? 29.894 -26.266 3.361 1.00 57.62 296 PRO A C 1
ATOM 2222 O O . PRO A 1 296 ? 30.305 -25.373 4.110 1.00 57.62 296 PRO A O 1
ATOM 2225 N N . PHE A 1 297 ? 29.382 -26.018 2.157 1.00 61.03 297 PHE A N 1
ATOM 2226 C CA . PHE A 1 297 ? 29.087 -24.655 1.728 1.00 61.03 297 PHE A CA 1
ATOM 2227 C C . PHE A 1 297 ? 27.872 -24.084 2.484 1.00 61.03 297 PHE A C 1
ATOM 2229 O O . PHE A 1 297 ? 27.211 -24.795 3.236 1.00 61.03 297 PHE A O 1
ATOM 2236 N N . ASN A 1 298 ? 27.661 -22.773 2.377 1.00 72.50 298 ASN A N 1
ATOM 2237 C CA . ASN A 1 298 ? 26.596 -22.058 3.066 1.00 72.50 298 ASN A CA 1
ATOM 2238 C C . ASN A 1 298 ? 26.098 -20.924 2.169 1.00 72.50 298 ASN A C 1
ATOM 2240 O O . ASN A 1 298 ? 26.825 -19.952 1.938 1.00 72.50 298 ASN A O 1
ATOM 2244 N N . SER A 1 299 ? 24.883 -21.084 1.661 1.00 73.31 299 SER A N 1
ATOM 2245 C CA . SER A 1 299 ? 24.289 -20.219 0.646 1.00 73.31 299 SER A CA 1
ATOM 2246 C C . SER A 1 299 ? 23.442 -19.100 1.249 1.00 73.31 299 SER A C 1
ATOM 2248 O O . SER A 1 299 ? 23.195 -18.101 0.592 1.00 73.31 299 SER A O 1
ATOM 2250 N N . SER A 1 300 ? 23.033 -19.207 2.510 1.00 73.38 300 SER A N 1
ATOM 2251 C CA . SER A 1 300 ? 22.378 -18.155 3.295 1.00 73.38 300 SER A CA 1
ATOM 2252 C C . SER A 1 300 ? 21.274 -17.369 2.551 1.00 73.38 300 SER A C 1
ATOM 2254 O O . SER A 1 300 ? 21.413 -16.147 2.418 1.00 73.38 300 SER A O 1
ATOM 2256 N N . PRO A 1 301 ? 20.192 -18.021 2.073 1.00 78.88 301 PRO A N 1
ATOM 2257 C CA . PRO A 1 301 ? 19.085 -17.319 1.428 1.00 78.88 301 PRO A CA 1
ATOM 2258 C C . PRO A 1 301 ? 18.427 -16.285 2.368 1.00 78.88 301 PRO A C 1
ATOM 2260 O O . PRO A 1 301 ? 18.303 -16.533 3.566 1.00 78.88 301 PRO A O 1
ATOM 2263 N N . ILE A 1 302 ? 18.041 -15.113 1.853 1.00 71.25 302 ILE A N 1
ATOM 2264 C CA . ILE A 1 302 ? 17.484 -13.980 2.616 1.00 71.25 302 ILE A CA 1
ATOM 2265 C C . ILE A 1 302 ? 16.497 -13.131 1.790 1.00 71.25 302 ILE A C 1
ATOM 2267 O O . ILE A 1 302 ? 16.595 -13.032 0.572 1.00 71.25 302 ILE A O 1
ATOM 2271 N N . ARG A 1 303 ? 15.606 -12.427 2.491 1.00 68.50 303 ARG A N 1
ATOM 2272 C CA . ARG A 1 303 ? 14.612 -11.441 2.026 1.00 68.50 303 ARG A CA 1
ATOM 2273 C C . ARG A 1 303 ? 13.633 -11.942 0.961 1.00 68.50 303 ARG A C 1
ATOM 2275 O O . ARG A 1 303 ? 13.761 -11.624 -0.219 1.00 68.50 303 ARG A O 1
ATOM 2282 N N . MET A 1 304 ? 12.632 -12.701 1.412 1.00 78.06 304 MET A N 1
ATOM 2283 C CA . MET A 1 304 ? 11.714 -13.441 0.541 1.00 78.06 304 MET A CA 1
ATOM 2284 C C . MET A 1 304 ? 10.474 -12.677 0.034 1.00 78.06 304 MET A C 1
ATOM 2286 O O . MET A 1 304 ? 9.946 -11.823 0.741 1.00 78.06 304 MET A O 1
ATOM 2290 N N . THR A 1 305 ? 9.965 -13.000 -1.173 1.00 78.25 305 THR A N 1
ATOM 2291 C CA . THR A 1 305 ? 8.675 -12.486 -1.731 1.00 78.25 305 THR A CA 1
ATOM 2292 C C . THR A 1 305 ? 8.008 -13.439 -2.765 1.00 78.25 305 THR A C 1
ATOM 2294 O O . THR A 1 305 ? 8.675 -13.889 -3.697 1.00 78.25 305 THR A O 1
ATOM 2297 N N . GLU A 1 306 ? 6.698 -13.758 -2.609 1.00 82.94 306 GLU A N 1
ATOM 2298 C CA . GLU A 1 306 ? 5.841 -14.430 -3.632 1.00 82.94 306 GLU A CA 1
ATOM 2299 C C . GLU A 1 306 ? 5.425 -13.424 -4.661 1.00 82.94 306 GLU A C 1
ATOM 2301 O O . GLU A 1 306 ? 5.039 -12.322 -4.280 1.00 82.94 306 GLU A O 1
ATOM 2306 N N . HIS A 1 307 ? 5.509 -13.789 -5.942 1.00 73.31 307 HIS A N 1
ATOM 2307 C CA . HIS A 1 307 ? 5.532 -12.746 -6.939 1.00 73.31 307 HIS A CA 1
ATOM 2308 C C . HIS A 1 307 ? 5.342 -13.292 -8.383 1.00 73.31 307 HIS A C 1
ATOM 2310 O O . HIS A 1 307 ? 6.248 -13.959 -8.874 1.00 73.31 307 HIS A O 1
ATOM 2316 N N . LYS A 1 308 ? 4.222 -13.049 -9.115 1.00 70.06 308 LYS A N 1
ATOM 2317 C CA . LYS A 1 308 ? 3.831 -13.795 -10.368 1.00 70.06 308 LYS A CA 1
ATOM 2318 C C . LYS A 1 308 ? 4.261 -15.259 -10.159 1.00 70.06 308 LYS A C 1
ATOM 2320 O O . LYS A 1 308 ? 5.055 -15.801 -10.919 1.00 70.06 308 LYS A O 1
ATOM 2325 N N . GLY A 1 309 ? 3.816 -15.887 -9.077 1.00 68.31 309 GLY A N 1
ATOM 2326 C CA . GLY A 1 309 ? 3.887 -17.332 -8.896 1.00 68.31 309 GLY A CA 1
ATOM 2327 C C . GLY A 1 309 ? 5.248 -18.000 -8.713 1.00 68.31 309 GLY A C 1
ATOM 2328 O O . GLY A 1 309 ? 5.230 -19.218 -8.555 1.00 68.31 309 GLY A O 1
ATOM 2329 N N . GLY A 1 310 ? 6.387 -17.303 -8.651 1.00 72.81 310 GLY A N 1
ATOM 2330 C CA . GLY A 1 310 ? 7.627 -17.878 -8.091 1.00 72.81 310 GLY A CA 1
ATOM 2331 C C . GLY A 1 310 ? 7.961 -17.316 -6.695 1.00 72.81 310 GLY A C 1
ATOM 2332 O O . GLY A 1 310 ? 7.287 -16.392 -6.226 1.00 72.81 310 GLY A O 1
ATOM 2333 N N . LEU A 1 311 ? 8.993 -17.871 -6.046 1.00 83.44 311 LEU A N 1
ATOM 2334 C CA . LEU A 1 311 ? 9.581 -17.419 -4.771 1.00 83.44 311 LEU A CA 1
ATOM 2335 C C . LEU A 1 311 ? 11.027 -16.936 -4.947 1.00 83.44 311 LEU A C 1
ATOM 2337 O O . LEU A 1 311 ? 11.798 -17.504 -5.705 1.00 83.44 311 LEU A O 1
ATOM 2341 N N . TYR A 1 312 ? 11.364 -15.854 -4.266 1.00 87.31 312 TYR A N 1
ATOM 2342 C CA . TYR A 1 312 ? 12.528 -15.032 -4.554 1.00 87.31 312 TYR A CA 1
ATOM 2343 C C . TYR A 1 312 ? 13.280 -14.696 -3.286 1.00 87.31 312 TYR A C 1
ATOM 2345 O O . TYR A 1 312 ? 12.620 -14.581 -2.257 1.00 87.31 312 TYR A O 1
ATOM 2353 N N . PHE A 1 313 ? 14.604 -14.558 -3.342 1.00 88.62 313 PHE A N 1
ATOM 2354 C CA . PHE A 1 313 ? 15.473 -14.263 -2.191 1.00 88.62 313 PHE A CA 1
ATOM 2355 C C . PHE A 1 313 ? 16.916 -14.052 -2.648 1.00 88.62 313 PHE A C 1
ATOM 2357 O O . PHE A 1 313 ? 17.394 -14.762 -3.519 1.00 88.62 313 PHE A O 1
ATOM 2364 N N . ALA A 1 314 ? 17.692 -13.197 -1.984 1.00 85.44 314 ALA A N 1
ATOM 2365 C CA . ALA A 1 314 ? 19.134 -13.203 -2.214 1.00 85.44 314 ALA A CA 1
ATOM 2366 C C . ALA A 1 314 ? 19.813 -14.429 -1.584 1.00 85.44 314 ALA A C 1
ATOM 2368 O O . ALA A 1 314 ? 19.525 -14.744 -0.439 1.00 85.44 314 ALA A O 1
ATOM 2369 N N . ALA A 1 315 ? 20.777 -15.057 -2.258 1.00 84.44 315 ALA A N 1
ATOM 2370 C CA . ALA A 1 315 ? 21.656 -16.091 -1.706 1.00 84.44 315 ALA A CA 1
ATOM 2371 C C . ALA A 1 315 ? 23.116 -15.916 -2.182 1.00 84.44 315 ALA A C 1
ATOM 2373 O O . ALA A 1 315 ? 23.419 -15.168 -3.111 1.00 84.44 315 ALA A O 1
ATOM 2374 N N . LEU A 1 316 ? 24.044 -16.560 -1.477 1.00 80.44 316 LEU A N 1
ATOM 2375 C CA . LEU A 1 316 ? 25.499 -16.494 -1.605 1.00 80.44 316 LEU A CA 1
ATOM 2376 C C . LEU A 1 316 ? 26.043 -17.644 -2.457 1.00 80.44 316 LEU A C 1
ATOM 2378 O O . LEU A 1 316 ? 25.882 -18.803 -2.095 1.00 80.44 316 LEU A O 1
ATOM 2382 N N . GLY A 1 317 ? 26.788 -17.330 -3.522 1.00 74.75 317 GLY A N 1
ATOM 2383 C CA . GLY A 1 317 ? 27.543 -18.322 -4.295 1.00 74.75 317 GLY A CA 1
ATOM 2384 C C . GLY A 1 317 ? 29.074 -18.238 -4.167 1.00 74.75 317 GLY A C 1
ATOM 2385 O O . GLY A 1 317 ? 29.637 -17.146 -4.023 1.00 74.75 317 GLY A O 1
ATOM 2386 N N . PRO A 1 318 ? 29.787 -19.382 -4.261 1.00 68.19 318 PRO A N 1
ATOM 2387 C CA . PRO A 1 318 ? 31.219 -19.507 -3.953 1.00 68.19 318 PRO A CA 1
ATOM 2388 C C . PRO A 1 318 ? 32.146 -18.689 -4.862 1.00 68.19 318 PRO A C 1
ATOM 2390 O O . PRO A 1 318 ? 33.269 -18.368 -4.473 1.00 68.19 318 PRO A O 1
ATOM 2393 N N . SER A 1 319 ? 31.697 -18.353 -6.071 1.00 69.31 319 SER A N 1
ATOM 2394 C CA . SER A 1 319 ? 32.442 -17.569 -7.065 1.00 69.31 319 SER A CA 1
ATOM 2395 C C . SER A 1 319 ? 31.727 -16.278 -7.483 1.00 69.31 319 SER A C 1
ATOM 2397 O O . SER A 1 319 ? 32.223 -15.587 -8.372 1.00 69.31 319 SER A O 1
ATOM 2399 N N . THR A 1 320 ? 30.585 -15.967 -6.859 1.00 67.62 320 THR A N 1
ATOM 2400 C CA . THR A 1 320 ? 29.558 -15.038 -7.376 1.00 67.62 320 THR A CA 1
ATOM 2401 C C . THR A 1 320 ? 28.878 -14.167 -6.311 1.00 67.62 320 THR A C 1
ATOM 2403 O O . THR A 1 320 ? 28.059 -13.335 -6.676 1.00 67.62 320 THR A O 1
ATOM 2406 N N . GLY A 1 321 ? 29.199 -14.361 -5.023 1.00 73.44 321 GLY A N 1
ATOM 2407 C CA . GLY A 1 321 ? 28.741 -13.530 -3.900 1.00 73.44 321 GLY A CA 1
ATOM 2408 C C . GLY A 1 321 ? 27.258 -13.639 -3.549 1.00 73.44 321 GLY A C 1
ATOM 2409 O O . GLY A 1 321 ? 26.567 -14.510 -4.063 1.00 73.44 321 GLY A O 1
ATOM 2410 N N . SER A 1 322 ? 26.814 -12.799 -2.599 1.00 82.62 322 SER A N 1
ATOM 2411 C CA . SER A 1 322 ? 25.424 -12.726 -2.122 1.00 82.62 322 SER A CA 1
ATOM 2412 C C . SER A 1 322 ? 24.630 -11.719 -2.940 1.00 82.62 322 SER A C 1
ATOM 2414 O O . SER A 1 322 ? 24.923 -10.520 -2.897 1.00 82.62 322 SER A O 1
ATOM 2416 N N . GLU A 1 323 ? 23.684 -12.234 -3.713 1.00 83.38 323 GLU A N 1
ATOM 2417 C CA . GLU A 1 323 ? 22.943 -11.570 -4.788 1.00 83.38 323 GLU A CA 1
ATOM 2418 C C . GLU A 1 323 ? 21.588 -12.316 -4.998 1.00 83.38 323 GLU A C 1
ATOM 2420 O O . GLU A 1 323 ? 21.325 -13.235 -4.242 1.00 83.38 323 GLU A O 1
ATOM 2425 N N . LEU A 1 324 ? 20.719 -11.962 -5.955 1.00 88.38 324 LEU A N 1
ATOM 2426 C CA . LEU A 1 324 ? 19.325 -12.474 -6.157 1.00 88.38 324 LEU A CA 1
ATOM 2427 C C . LEU A 1 324 ? 19.321 -14.007 -6.536 1.00 88.38 324 LEU A C 1
ATOM 2429 O O . LEU A 1 324 ? 20.129 -14.380 -7.377 1.00 88.38 324 LEU A O 1
ATOM 2433 N N . TRP A 1 325 ? 18.450 -14.900 -6.005 1.00 88.31 325 TRP A N 1
ATOM 2434 C CA . TRP A 1 325 ? 18.218 -16.339 -6.380 1.00 88.31 325 TRP A CA 1
ATOM 2435 C C . TRP A 1 325 ? 16.739 -16.859 -6.476 1.00 88.31 325 TRP A C 1
ATOM 2437 O O . TRP A 1 325 ? 16.077 -16.971 -5.446 1.00 88.31 325 TRP A O 1
ATOM 2447 N N . ARG A 1 326 ? 16.221 -17.316 -7.656 1.00 88.31 326 ARG A N 1
ATOM 2448 C CA . ARG A 1 326 ? 14.808 -17.830 -7.735 1.00 88.31 326 ARG A CA 1
ATOM 2449 C C . ARG A 1 326 ? 14.676 -19.158 -6.993 1.00 88.31 326 ARG A C 1
ATOM 2451 O O . ARG A 1 326 ? 15.562 -19.997 -7.092 1.00 88.31 326 ARG A O 1
ATOM 2458 N N . THR A 1 327 ? 13.450 -19.484 -6.600 1.00 82.69 327 THR A N 1
ATOM 2459 C CA . THR A 1 327 ? 12.829 -20.793 -6.854 1.00 82.69 327 THR A CA 1
ATOM 2460 C C . THR A 1 327 ? 11.387 -20.635 -7.368 1.00 82.69 327 THR A C 1
ATOM 2462 O O . THR A 1 327 ? 10.814 -19.550 -7.376 1.00 82.69 327 THR A O 1
ATOM 2465 N N . ASP A 1 328 ? 10.768 -21.721 -7.808 1.00 73.69 328 ASP A N 1
ATOM 2466 C CA . ASP A 1 328 ? 9.317 -21.850 -7.986 1.00 73.69 328 ASP A CA 1
ATOM 2467 C C . ASP A 1 328 ? 8.687 -22.731 -6.882 1.00 73.69 328 ASP A C 1
ATOM 2469 O O . ASP A 1 328 ? 7.507 -23.059 -6.957 1.00 73.69 328 ASP A O 1
ATOM 2473 N N . GLY A 1 329 ? 9.444 -23.151 -5.863 1.00 71.06 329 GLY A N 1
ATOM 2474 C CA . GLY A 1 329 ? 8.972 -24.046 -4.797 1.00 71.06 329 GLY A CA 1
ATOM 2475 C C . GLY A 1 329 ? 8.680 -25.479 -5.249 1.00 71.06 329 GLY A C 1
ATOM 2476 O O . GLY A 1 329 ? 8.109 -26.245 -4.479 1.00 71.06 329 GLY A O 1
ATOM 2477 N N . GLU A 1 330 ? 9.044 -25.838 -6.482 1.00 63.34 330 GLU A N 1
ATOM 2478 C CA . GLU A 1 330 ? 8.951 -27.191 -7.039 1.00 63.34 330 GLU A CA 1
ATOM 2479 C C . GLU A 1 330 ? 10.292 -27.659 -7.663 1.00 63.34 330 GLU A C 1
ATOM 2481 O O . GLU A 1 330 ? 10.515 -28.861 -7.825 1.00 63.34 330 GLU A O 1
ATOM 2486 N N . THR A 1 331 ? 11.217 -26.737 -7.963 1.00 66.69 331 THR A N 1
ATOM 2487 C CA . THR A 1 331 ? 12.550 -26.973 -8.537 1.00 66.69 331 THR A CA 1
ATOM 2488 C C . THR A 1 331 ? 13.686 -26.328 -7.726 1.00 66.69 331 THR A C 1
ATOM 2490 O O . THR A 1 331 ? 13.508 -25.356 -6.983 1.00 66.69 331 THR A O 1
ATOM 2493 N N . ALA A 1 332 ? 14.894 -26.888 -7.853 1.00 72.38 332 ALA A N 1
ATOM 2494 C CA . ALA A 1 332 ? 16.079 -26.411 -7.139 1.00 72.38 332 ALA A CA 1
ATOM 2495 C C . ALA A 1 332 ? 16.373 -24.928 -7.463 1.00 72.38 332 ALA A C 1
ATOM 2497 O O . ALA A 1 332 ? 16.321 -24.564 -8.641 1.00 72.38 332 ALA A O 1
ATOM 2498 N N . PRO A 1 333 ? 16.701 -24.086 -6.461 1.00 87.31 333 PRO A N 1
ATOM 2499 C CA . PRO A 1 333 ? 16.905 -22.662 -6.662 1.00 87.31 333 PRO A CA 1
ATOM 2500 C C . PRO A 1 333 ? 17.878 -22.324 -7.787 1.00 87.31 333 PRO A C 1
ATOM 2502 O O . PRO A 1 333 ? 18.979 -22.870 -7.875 1.00 87.31 333 PRO A O 1
ATOM 2505 N N . THR A 1 334 ? 17.466 -21.409 -8.657 1.00 84.44 334 THR A N 1
ATOM 2506 C CA . THR A 1 334 ? 18.245 -21.029 -9.830 1.00 84.44 334 THR A CA 1
ATOM 2507 C C . THR A 1 334 ? 19.032 -19.755 -9.586 1.00 84.44 334 THR A C 1
ATOM 2509 O O . THR A 1 334 ? 18.490 -18.754 -9.112 1.00 84.44 334 THR A O 1
ATOM 2512 N N . MET A 1 335 ? 20.281 -19.809 -10.043 1.00 85.62 335 MET A N 1
ATOM 2513 C CA . MET A 1 335 ? 21.075 -18.681 -10.517 1.00 85.62 335 MET A CA 1
ATOM 2514 C C . MET A 1 335 ? 20.447 -18.023 -11.767 1.00 85.62 335 MET A C 1
ATOM 2516 O O . MET A 1 335 ? 19.753 -18.686 -12.537 1.00 85.62 335 MET A O 1
ATOM 2520 N N . VAL A 1 336 ? 20.672 -16.710 -11.934 1.00 84.00 336 VAL A N 1
ATOM 2521 C CA . VAL A 1 336 ? 19.760 -15.785 -12.611 1.00 84.00 336 VAL A CA 1
ATOM 2522 C C . VAL A 1 336 ? 20.297 -14.482 -13.359 1.00 84.00 336 VAL A C 1
ATOM 2524 O O . VAL A 1 336 ? 19.571 -13.842 -14.096 1.00 84.00 336 VAL A O 1
ATOM 2527 N N . ALA A 1 337 ? 21.580 -14.113 -13.279 1.00 73.75 337 ALA A N 1
ATOM 2528 C CA . ALA A 1 337 ? 22.489 -13.070 -13.892 1.00 73.75 337 ALA A CA 1
ATOM 2529 C C . ALA A 1 337 ? 23.287 -12.123 -12.954 1.00 73.75 337 ALA A C 1
ATOM 2531 O O . ALA A 1 337 ? 22.798 -11.653 -11.952 1.00 73.75 337 ALA A O 1
ATOM 2532 N N . ASN A 1 338 ? 24.617 -12.071 -13.076 1.00 81.00 338 ASN A N 1
ATOM 2533 C CA . ASN A 1 338 ? 25.481 -11.632 -11.961 1.00 81.00 338 ASN A CA 1
ATOM 2534 C C . ASN A 1 338 ? 25.634 -10.100 -11.932 1.00 81.00 338 ASN A C 1
ATOM 2536 O O . ASN A 1 338 ? 26.475 -9.564 -12.661 1.00 81.00 338 ASN A O 1
ATOM 2540 N N . ILE A 1 339 ? 24.876 -9.448 -11.039 1.00 77.75 339 ILE A N 1
ATOM 2541 C CA . ILE A 1 339 ? 24.869 -7.996 -10.793 1.00 77.75 339 ILE A CA 1
ATOM 2542 C C . ILE A 1 339 ? 26.289 -7.446 -10.672 1.00 77.75 339 ILE A C 1
ATOM 2544 O O . ILE A 1 339 ? 26.603 -6.377 -11.202 1.00 77.75 339 ILE A O 1
ATOM 2548 N N . ARG A 1 340 ? 27.155 -8.157 -9.943 1.00 74.94 340 ARG A N 1
ATOM 2549 C CA . ARG A 1 340 ? 28.492 -7.679 -9.599 1.00 74.94 340 ARG A CA 1
ATOM 2550 C C . ARG A 1 340 ? 29.582 -8.668 -9.997 1.00 74.94 340 ARG A C 1
ATOM 2552 O O . ARG A 1 340 ? 30.370 -9.148 -9.177 1.00 74.94 340 ARG A O 1
ATOM 2559 N N . GLY A 1 341 ? 29.651 -8.877 -11.312 1.00 60.12 341 GLY A N 1
ATOM 2560 C CA . GLY A 1 341 ? 30.526 -9.804 -12.031 1.00 60.12 341 GLY A CA 1
ATOM 2561 C C . GLY A 1 341 ? 31.871 -10.160 -11.375 1.00 60.12 341 GLY A C 1
ATOM 2562 O O . GLY A 1 341 ? 32.727 -9.315 -11.100 1.00 60.12 341 GLY A O 1
ATOM 2563 N N . GLY A 1 342 ? 32.087 -11.469 -11.220 1.00 57.91 342 GLY A N 1
ATOM 2564 C CA . GLY A 1 342 ? 33.177 -12.053 -10.435 1.00 57.91 342 GLY A CA 1
ATOM 2565 C C . GLY A 1 342 ? 32.682 -12.446 -9.044 1.00 57.91 342 GLY A C 1
ATOM 2566 O O . GLY A 1 342 ? 31.484 -12.602 -8.841 1.00 57.91 342 GLY A O 1
ATOM 2567 N N . SER A 1 343 ? 33.591 -12.565 -8.071 1.00 59.06 343 SER A N 1
ATOM 2568 C CA . SER A 1 343 ? 33.232 -12.786 -6.660 1.00 59.06 343 SER A CA 1
ATOM 2569 C C . SER A 1 343 ? 32.849 -11.477 -5.946 1.00 59.06 343 SER A C 1
ATOM 2571 O O . SER A 1 343 ? 33.241 -11.257 -4.796 1.00 59.06 343 SER A O 1
ATOM 2573 N N . GLY A 1 344 ? 32.195 -10.559 -6.665 1.00 64.50 344 GLY A N 1
ATOM 2574 C CA . GLY A 1 344 ? 31.505 -9.419 -6.072 1.00 64.50 344 GLY A CA 1
ATOM 2575 C C . GLY A 1 344 ? 30.196 -9.878 -5.437 1.00 64.50 344 GLY A C 1
ATOM 2576 O O . GLY A 1 344 ? 29.818 -11.030 -5.571 1.00 64.50 344 GLY A O 1
ATOM 2577 N N . SER A 1 345 ? 29.551 -8.992 -4.687 1.00 79.38 345 SER A N 1
ATOM 2578 C CA . SER A 1 345 ? 28.236 -9.209 -4.085 1.00 79.38 345 SER A CA 1
ATOM 2579 C C . SER A 1 345 ? 27.467 -7.893 -4.117 1.00 79.38 345 SER A C 1
ATOM 2581 O O . SER A 1 345 ? 28.052 -6.832 -3.857 1.00 79.38 345 SER A O 1
ATOM 2583 N N . SER A 1 346 ? 26.185 -7.985 -4.448 1.00 75.19 346 SER A N 1
ATOM 2584 C CA . SER A 1 346 ? 25.255 -6.873 -4.626 1.00 75.19 346 SER A CA 1
ATOM 2585 C C . SER A 1 346 ? 24.216 -6.753 -3.511 1.00 75.19 346 SER A C 1
ATOM 2587 O O . SER A 1 346 ? 23.723 -5.657 -3.268 1.00 75.19 346 SER A O 1
ATOM 2589 N N . ALA A 1 347 ? 23.925 -7.842 -2.796 1.00 77.50 347 ALA A N 1
ATOM 2590 C CA . ALA A 1 347 ? 23.030 -7.906 -1.641 1.00 77.50 347 ALA A CA 1
ATOM 2591 C C . ALA A 1 347 ? 21.643 -7.237 -1.849 1.00 77.50 347 ALA A C 1
ATOM 2593 O O . ALA A 1 347 ? 21.413 -6.149 -1.311 1.00 77.50 347 ALA A O 1
ATOM 2594 N N . PRO A 1 348 ? 20.721 -7.891 -2.585 1.00 82.62 348 PRO A N 1
ATOM 2595 C CA . PRO A 1 348 ? 19.308 -7.527 -2.732 1.00 82.62 348 PRO A CA 1
ATOM 2596 C C . PRO A 1 348 ? 18.506 -7.310 -1.446 1.00 82.62 348 PRO A C 1
ATOM 2598 O O . PRO A 1 348 ? 18.899 -7.790 -0.380 1.00 82.62 348 PRO A O 1
ATOM 2601 N N . ALA A 1 349 ? 17.354 -6.631 -1.551 1.00 76.94 349 ALA A N 1
ATOM 2602 C CA . ALA A 1 349 ? 16.371 -6.481 -0.478 1.00 76.94 349 ALA A CA 1
ATOM 2603 C C . ALA A 1 349 ? 15.064 -5.764 -0.854 1.00 76.94 349 ALA A C 1
ATOM 2605 O O . ALA A 1 349 ? 14.992 -5.103 -1.875 1.00 76.94 349 ALA A O 1
ATOM 2606 N N . ASP A 1 350 ? 14.080 -5.816 0.051 1.00 73.50 350 ASP A N 1
ATOM 2607 C CA . ASP A 1 350 ? 12.932 -4.898 0.117 1.00 73.50 350 ASP A CA 1
ATOM 2608 C C . ASP A 1 350 ? 11.831 -5.067 -0.978 1.00 73.50 350 ASP A C 1
ATOM 2610 O O . ASP A 1 350 ? 11.198 -4.096 -1.353 1.00 73.50 350 ASP A O 1
ATOM 2614 N N . LEU A 1 351 ? 11.589 -6.306 -1.441 1.00 79.12 351 LEU A N 1
ATOM 2615 C CA . LEU A 1 351 ? 10.623 -6.775 -2.474 1.00 79.12 351 LEU A CA 1
ATOM 2616 C C . LEU A 1 351 ? 9.112 -6.722 -2.027 1.00 79.12 351 LEU A C 1
ATOM 2618 O O . LEU A 1 351 ? 8.880 -6.968 -0.843 1.00 79.12 351 LEU A O 1
ATOM 2622 N N . THR A 1 352 ? 8.050 -6.441 -2.852 1.00 79.62 352 THR A N 1
ATOM 2623 C CA . THR A 1 352 ? 6.605 -6.287 -2.339 1.00 79.62 352 THR A CA 1
ATOM 2624 C C . THR A 1 352 ? 5.257 -6.320 -3.230 1.00 79.62 352 THR A C 1
ATOM 2626 O O . THR A 1 352 ? 4.755 -5.256 -3.591 1.00 79.62 352 THR A O 1
ATOM 2629 N N . SER A 1 353 ? 4.566 -7.467 -3.499 1.00 82.19 353 SER A N 1
ATOM 2630 C CA . SER A 1 353 ? 3.551 -7.880 -4.587 1.00 82.19 353 SER A CA 1
ATOM 2631 C C . SER A 1 353 ? 2.218 -7.132 -5.124 1.00 82.19 353 SER A C 1
ATOM 2633 O O . SER A 1 353 ? 1.857 -6.104 -4.558 1.00 82.19 353 SER A O 1
ATOM 2635 N N . THR A 1 354 ? 1.512 -7.556 -6.268 1.00 75.50 354 THR A N 1
ATOM 2636 C CA . THR A 1 354 ? 0.312 -6.876 -7.026 1.00 75.50 354 THR A CA 1
ATOM 2637 C C . THR A 1 354 ? -0.472 -7.489 -8.342 1.00 75.50 354 THR A C 1
ATOM 2639 O O . THR A 1 354 ? -1.002 -8.578 -8.187 1.00 75.50 354 THR A O 1
ATOM 2642 N N . GLU A 1 355 ? -0.638 -6.853 -9.586 1.00 77.62 355 GLU A N 1
ATOM 2643 C CA . GLU A 1 355 ? -1.097 -7.296 -11.029 1.00 77.62 355 GLU A CA 1
ATOM 2644 C C . GLU A 1 355 ? -0.295 -6.809 -12.437 1.00 77.62 355 GLU A C 1
ATOM 2646 O O . GLU A 1 355 ? -0.884 -6.057 -13.200 1.00 77.62 355 GLU A O 1
ATOM 2651 N N . GLY A 1 356 ? 0.984 -7.167 -12.871 1.00 73.88 356 GLY A N 1
ATOM 2652 C CA . GLY A 1 356 ? 2.219 -6.450 -13.501 1.00 73.88 356 GLY A CA 1
ATOM 2653 C C . GLY A 1 356 ? 3.786 -6.936 -13.421 1.00 73.88 356 GLY A C 1
ATOM 2654 O O . GLY A 1 356 ? 4.161 -7.697 -14.309 1.00 73.88 356 GLY A O 1
ATOM 2655 N N . TYR A 1 357 ? 4.717 -6.518 -12.489 1.00 83.75 357 TYR A N 1
ATOM 2656 C CA . TYR A 1 357 ? 6.256 -6.284 -12.379 1.00 83.75 357 TYR A CA 1
ATOM 2657 C C . TYR A 1 357 ? 7.281 -6.849 -11.194 1.00 83.75 357 TYR A C 1
ATOM 2659 O O . TYR A 1 357 ? 6.971 -7.749 -10.441 1.00 83.75 357 TYR A O 1
ATOM 2667 N N . LEU A 1 358 ? 8.537 -6.332 -10.926 1.00 86.25 358 LEU A N 1
ATOM 2668 C CA . LEU A 1 358 ? 9.337 -6.185 -9.611 1.00 86.25 358 LEU A CA 1
ATOM 2669 C C . LEU A 1 358 ? 10.332 -4.982 -9.719 1.00 86.25 358 LEU A C 1
ATOM 2671 O O . LEU A 1 358 ? 10.295 -4.306 -10.735 1.00 86.25 358 LEU A O 1
ATOM 2675 N N . PHE A 1 359 ? 11.230 -4.730 -8.733 1.00 86.81 359 PHE A N 1
ATOM 2676 C CA . PHE A 1 359 ? 11.100 -3.888 -7.517 1.00 86.81 359 PHE A CA 1
ATOM 2677 C C . PHE A 1 359 ? 11.790 -4.375 -6.170 1.00 86.81 359 PHE A C 1
ATOM 2679 O O . PHE A 1 359 ? 11.204 -5.150 -5.433 1.00 86.81 359 PHE A O 1
ATOM 2686 N N . PHE A 1 360 ? 13.052 -4.010 -5.867 1.00 88.00 360 PHE A N 1
ATOM 2687 C CA . PHE A 1 360 ? 13.965 -4.403 -4.750 1.00 88.00 360 PHE A CA 1
ATOM 2688 C C . PHE A 1 360 ? 15.128 -3.382 -4.524 1.00 88.00 360 PHE A C 1
ATOM 2690 O O . PHE A 1 360 ? 15.025 -2.258 -4.997 1.00 88.00 360 PHE A O 1
ATOM 2697 N N . THR A 1 361 ? 16.241 -3.709 -3.827 1.00 85.69 361 THR A N 1
ATOM 2698 C CA . THR A 1 361 ? 17.444 -2.852 -3.587 1.00 85.69 361 THR A CA 1
ATOM 2699 C C . THR A 1 361 ? 18.805 -3.595 -3.514 1.00 85.69 361 THR A C 1
ATOM 2701 O O . THR A 1 361 ? 18.901 -4.576 -2.794 1.00 85.69 361 THR A O 1
ATOM 2704 N N . ALA A 1 362 ? 19.883 -3.156 -4.192 1.00 84.25 362 ALA A N 1
ATOM 2705 C CA . ALA A 1 362 ? 21.200 -3.838 -4.311 1.00 84.25 362 ALA A CA 1
ATOM 2706 C C . ALA A 1 362 ? 22.364 -2.910 -4.774 1.00 84.25 362 ALA A C 1
ATOM 2708 O O . ALA A 1 362 ? 22.153 -1.733 -5.020 1.00 84.25 362 ALA A O 1
ATOM 2709 N N . ASP A 1 363 ? 23.609 -3.401 -4.885 1.00 84.06 363 ASP A N 1
ATOM 2710 C CA . ASP A 1 363 ? 24.816 -2.647 -5.305 1.00 84.06 363 ASP A CA 1
ATOM 2711 C C . ASP A 1 363 ? 25.507 -3.235 -6.555 1.00 84.06 363 ASP A C 1
ATOM 2713 O O . ASP A 1 363 ? 26.174 -4.268 -6.489 1.00 84.06 363 ASP A O 1
ATOM 2717 N N . GLY A 1 364 ? 25.442 -2.513 -7.679 1.00 76.56 364 GLY A N 1
ATOM 2718 C CA . GLY A 1 364 ? 26.163 -2.820 -8.929 1.00 76.56 364 GLY A CA 1
ATOM 2719 C C . GLY A 1 364 ? 27.648 -2.444 -8.935 1.00 76.56 364 GLY A C 1
ATOM 2720 O O . GLY A 1 364 ? 28.311 -2.532 -9.964 1.00 76.56 364 GLY A O 1
ATOM 2721 N N . GLY A 1 365 ? 28.181 -1.980 -7.803 1.00 71.81 365 GLY A N 1
ATOM 2722 C CA . GLY A 1 365 ? 29.496 -1.353 -7.688 1.00 71.81 365 GLY A CA 1
ATOM 2723 C C . GLY A 1 365 ? 29.460 0.176 -7.722 1.00 71.81 365 GLY A C 1
ATOM 2724 O O . GLY A 1 365 ? 30.522 0.787 -7.837 1.00 71.81 365 GLY A O 1
ATOM 2725 N N . GLN A 1 366 ? 28.272 0.778 -7.618 1.00 67.56 366 GLN A N 1
ATOM 2726 C CA . GLN A 1 366 ? 28.052 2.222 -7.735 1.00 67.56 366 GLN A CA 1
ATOM 2727 C C . GLN A 1 366 ? 27.151 2.796 -6.620 1.00 67.56 366 GLN A C 1
ATOM 2729 O O . GLN A 1 366 ? 26.725 3.939 -6.706 1.00 67.56 366 GLN A O 1
ATOM 2734 N N . GLY A 1 367 ? 26.868 2.026 -5.566 1.00 72.19 367 GLY A N 1
ATOM 2735 C CA . GLY A 1 367 ? 25.935 2.421 -4.506 1.00 72.19 367 GLY A CA 1
ATOM 2736 C C . GLY A 1 367 ? 24.800 1.416 -4.365 1.00 72.19 367 GLY A C 1
ATOM 2737 O O . GLY A 1 367 ? 24.438 0.742 -5.333 1.00 72.19 367 GLY A O 1
ATOM 2738 N N . ARG A 1 368 ? 24.264 1.262 -3.146 1.00 81.94 368 ARG A N 1
ATOM 2739 C CA . ARG A 1 368 ? 23.257 0.236 -2.836 1.00 81.94 368 ARG A CA 1
ATOM 2740 C C . ARG A 1 368 ? 21.844 0.661 -3.219 1.00 81.94 368 ARG A C 1
ATOM 2742 O O . ARG A 1 368 ? 20.957 0.675 -2.373 1.00 81.94 368 ARG A O 1
ATOM 2749 N N . GLU A 1 369 ? 21.685 1.039 -4.470 1.00 81.31 369 GLU A N 1
ATOM 2750 C CA . GLU A 1 369 ? 20.477 1.583 -5.064 1.00 81.31 369 GLU A CA 1
ATOM 2751 C C . GLU A 1 369 ? 19.289 0.640 -5.029 1.00 81.31 369 GLU A C 1
ATOM 2753 O O . GLU A 1 369 ? 19.324 -0.424 -4.419 1.00 81.31 369 GLU A O 1
ATOM 2758 N N . LEU A 1 370 ? 18.190 1.081 -5.621 1.00 88.31 370 LEU A N 1
ATOM 2759 C CA . LEU A 1 370 ? 16.937 0.349 -5.781 1.00 88.31 370 LEU A CA 1
ATOM 2760 C C . LEU A 1 370 ? 16.974 -0.396 -7.127 1.00 88.31 370 LEU A C 1
ATOM 2762 O O . LEU A 1 370 ? 17.729 0.019 -8.013 1.00 88.31 370 LEU A O 1
ATOM 2766 N N . TRP A 1 371 ? 16.316 -1.547 -7.254 1.00 88.06 371 TRP A N 1
ATOM 2767 C CA . TRP A 1 371 ? 16.581 -2.562 -8.280 1.00 88.06 371 TRP A CA 1
ATOM 2768 C C . TRP A 1 371 ? 15.282 -3.260 -8.755 1.00 88.06 371 TRP A C 1
ATOM 2770 O O . TRP A 1 371 ? 14.356 -3.322 -7.986 1.00 88.06 371 TRP A O 1
ATOM 2780 N N . ARG A 1 372 ? 15.179 -3.827 -9.967 1.00 91.31 372 ARG A N 1
ATOM 2781 C CA . ARG A 1 372 ? 13.987 -4.513 -10.543 1.00 91.31 372 ARG A CA 1
ATOM 2782 C C . ARG A 1 372 ? 14.320 -5.817 -11.178 1.00 91.31 372 ARG A C 1
ATOM 2784 O O . ARG A 1 372 ? 15.438 -5.949 -11.637 1.00 91.31 372 ARG A O 1
ATOM 2791 N N . THR A 1 373 ? 13.314 -6.648 -11.413 1.00 87.19 373 THR A N 1
ATOM 2792 C CA . THR A 1 373 ? 13.340 -7.572 -12.550 1.00 87.19 373 THR A CA 1
ATOM 2793 C C . THR A 1 373 ? 11.935 -7.942 -13.013 1.00 87.19 373 THR A C 1
ATOM 2795 O O . THR A 1 373 ? 10.995 -7.460 -12.390 1.00 87.19 373 THR A O 1
ATOM 2798 N N . ASP A 1 374 ? 11.765 -8.677 -14.126 1.00 78.81 374 ASP A N 1
ATOM 2799 C CA . ASP A 1 374 ? 10.506 -9.360 -14.527 1.00 78.81 374 ASP A CA 1
ATOM 2800 C C . ASP A 1 374 ? 10.541 -10.885 -14.391 1.00 78.81 374 ASP A C 1
ATOM 2802 O O . ASP A 1 374 ? 9.525 -11.563 -14.558 1.00 78.81 374 ASP A O 1
ATOM 2806 N N . GLY A 1 375 ? 11.724 -11.424 -14.142 1.00 79.06 375 GLY A N 1
ATOM 2807 C CA . GLY A 1 375 ? 12.040 -12.830 -14.227 1.00 79.06 375 GLY A CA 1
ATOM 2808 C C . GLY A 1 375 ? 13.117 -13.086 -15.264 1.00 79.06 375 GLY A C 1
ATOM 2809 O O . GLY A 1 375 ? 13.231 -14.234 -15.676 1.00 79.06 375 GLY A O 1
ATOM 2810 N N . THR A 1 376 ? 13.876 -12.067 -15.694 1.00 80.81 376 THR A N 1
ATOM 2811 C CA . THR A 1 376 ? 15.044 -12.209 -16.569 1.00 80.81 376 THR A CA 1
ATOM 2812 C C . THR A 1 376 ? 16.209 -11.271 -16.275 1.00 80.81 376 THR A C 1
ATOM 2814 O O . THR A 1 376 ? 16.102 -10.344 -15.488 1.00 80.81 376 THR A O 1
ATOM 2817 N N . THR A 1 377 ? 17.336 -11.593 -16.914 1.00 77.81 377 THR A N 1
ATOM 2818 C CA . THR A 1 377 ? 18.689 -11.061 -16.754 1.00 77.81 377 THR A CA 1
ATOM 2819 C C . THR A 1 377 ? 18.847 -9.648 -17.270 1.00 77.81 377 THR A C 1
ATOM 2821 O O . THR A 1 377 ? 19.195 -8.761 -16.499 1.00 77.81 377 THR A O 1
ATOM 2824 N N . ALA A 1 378 ? 18.613 -9.420 -18.570 1.00 75.06 378 ALA A N 1
ATOM 2825 C CA . ALA A 1 378 ? 18.714 -8.063 -19.085 1.00 75.06 378 ALA A CA 1
ATOM 2826 C C . ALA A 1 378 ? 17.536 -7.238 -18.575 1.00 75.06 378 ALA A C 1
ATOM 2828 O O . ALA A 1 378 ? 17.605 -6.013 -18.626 1.00 75.06 378 ALA A O 1
ATOM 2829 N N . GLU A 1 379 ? 16.519 -7.884 -17.989 1.00 86.25 379 GLU A N 1
ATOM 2830 C CA . GLU A 1 379 ? 15.533 -7.222 -17.156 1.00 86.25 379 GLU A CA 1
ATOM 2831 C C . GLU A 1 379 ? 15.975 -6.904 -15.721 1.00 86.25 379 GLU A C 1
ATOM 2833 O O . GLU A 1 379 ? 15.163 -6.506 -14.898 1.00 86.25 379 GLU A O 1
ATOM 2838 N N . THR A 1 380 ? 17.270 -6.928 -15.432 1.00 89.56 380 THR A N 1
ATOM 2839 C CA . THR A 1 380 ? 17.825 -6.456 -14.164 1.00 89.56 380 THR A CA 1
ATOM 2840 C C . THR A 1 380 ? 19.014 -5.520 -14.529 1.00 89.56 380 THR A C 1
ATOM 2842 O O . THR A 1 380 ? 20.142 -5.947 -14.724 1.00 89.56 380 THR A O 1
ATOM 2845 N N . LYS A 1 381 ? 18.766 -4.197 -14.550 1.00 85.69 381 LYS A N 1
ATOM 2846 C CA . LYS A 1 381 ? 19.635 -2.996 -14.798 1.00 85.69 381 LYS A CA 1
ATOM 2847 C C . LYS A 1 381 ? 19.489 -1.753 -13.804 1.00 85.69 381 LYS A C 1
ATOM 2849 O O . LYS A 1 381 ? 18.494 -1.095 -13.977 1.00 85.69 381 LYS A O 1
ATOM 2854 N N . ILE A 1 382 ? 20.376 -1.346 -12.840 1.00 84.88 382 ILE A N 1
ATOM 2855 C CA . ILE A 1 382 ? 20.202 -0.387 -11.640 1.00 84.88 382 ILE A CA 1
ATOM 2856 C C . ILE A 1 382 ? 19.090 0.719 -11.648 1.00 84.88 382 ILE A C 1
ATOM 2858 O O . ILE A 1 382 ? 18.808 1.231 -12.707 1.00 84.88 382 ILE A O 1
ATOM 2862 N N . THR A 1 383 ? 18.347 1.036 -10.548 1.00 86.12 383 THR A N 1
ATOM 2863 C CA . THR A 1 383 ? 17.095 1.856 -10.680 1.00 86.12 383 THR A CA 1
ATOM 2864 C C . THR A 1 383 ? 17.311 3.196 -11.313 1.00 86.12 383 THR A C 1
ATOM 2866 O O . THR A 1 383 ? 16.970 3.220 -12.459 1.00 86.12 383 THR A O 1
ATOM 2869 N N . ARG A 1 384 ? 17.657 4.252 -10.554 1.00 82.12 384 ARG A N 1
ATOM 2870 C CA . ARG A 1 384 ? 18.265 5.609 -10.727 1.00 82.12 384 ARG A CA 1
ATOM 2871 C C . ARG A 1 384 ? 19.272 5.548 -9.566 1.00 82.12 384 ARG A C 1
ATOM 2873 O O . ARG A 1 384 ? 18.932 4.980 -8.527 1.00 82.12 384 ARG A O 1
ATOM 2880 N N . ASP A 1 385 ? 20.504 6.007 -9.714 1.00 78.19 385 ASP A N 1
ATOM 2881 C CA . ASP A 1 385 ? 21.424 5.979 -8.574 1.00 78.19 385 ASP A CA 1
ATOM 2882 C C . ASP A 1 385 ? 21.296 7.247 -7.792 1.00 78.19 385 ASP A C 1
ATOM 2884 O O . ASP A 1 385 ? 21.771 8.259 -8.294 1.00 78.19 385 ASP A O 1
ATOM 2888 N N . ILE A 1 386 ? 20.699 7.222 -6.602 1.00 78.75 386 ILE A N 1
ATOM 2889 C CA . ILE A 1 386 ? 20.737 8.372 -5.718 1.00 78.75 386 ILE A CA 1
ATOM 2890 C C . ILE A 1 386 ? 21.839 8.503 -4.709 1.00 78.75 386 ILE A C 1
ATOM 2892 O O . ILE A 1 386 ? 21.728 9.268 -3.763 1.00 78.75 386 ILE A O 1
ATOM 2896 N N . ARG A 1 387 ? 23.025 8.005 -5.000 1.00 76.56 387 ARG A N 1
ATOM 2897 C CA . ARG A 1 387 ? 24.162 8.824 -4.601 1.00 76.56 387 ARG A CA 1
ATOM 2898 C C . ARG A 1 387 ? 25.131 9.107 -5.752 1.00 76.56 387 ARG A C 1
ATOM 2900 O O . ARG A 1 387 ? 26.277 8.683 -5.597 1.00 76.56 387 ARG A O 1
ATOM 2907 N N . PRO A 1 388 ? 24.703 9.855 -6.818 1.00 66.56 388 PRO A N 1
ATOM 2908 C CA . PRO A 1 388 ? 25.306 9.935 -8.158 1.00 66.56 388 PRO A CA 1
ATOM 2909 C C . PRO A 1 388 ? 26.826 9.733 -8.189 1.00 66.56 388 PRO A C 1
ATOM 2911 O O . PRO A 1 388 ? 27.610 10.688 -8.237 1.00 66.56 388 PRO A O 1
ATOM 2914 N N . GLY A 1 389 ? 27.246 8.468 -8.095 1.00 63.03 389 GLY A N 1
ATOM 2915 C CA . GLY A 1 389 ? 28.558 8.141 -7.535 1.00 63.03 389 GLY A CA 1
ATOM 2916 C C . GLY A 1 389 ? 28.652 6.776 -6.838 1.00 63.03 389 GLY A C 1
ATOM 2917 O O . GLY A 1 389 ? 28.916 5.781 -7.506 1.00 63.03 389 GLY A O 1
ATOM 2918 N N . THR A 1 390 ? 28.641 6.752 -5.492 1.00 63.59 390 THR A N 1
ATOM 2919 C CA . THR A 1 390 ? 28.882 5.529 -4.673 1.00 63.59 390 THR A CA 1
ATOM 2920 C C . THR A 1 390 ? 28.262 5.531 -3.266 1.00 63.59 390 THR A C 1
ATOM 2922 O O . THR A 1 390 ? 28.674 4.741 -2.409 1.00 63.59 390 THR A O 1
ATOM 2925 N N . GLY A 1 391 ? 27.399 6.487 -2.929 1.00 60.06 391 GLY A N 1
ATOM 2926 C CA . GLY A 1 391 ? 26.740 6.490 -1.614 1.00 60.06 391 GLY A CA 1
ATOM 2927 C C . GLY A 1 391 ? 25.578 5.501 -1.592 1.00 60.06 391 GLY A C 1
ATOM 2928 O O . GLY A 1 391 ? 25.555 4.565 -2.382 1.00 60.06 391 GLY A O 1
ATOM 2929 N N . SER A 1 392 ? 24.639 5.619 -0.652 1.00 73.56 392 SER A N 1
ATOM 2930 C CA . SER A 1 392 ? 23.561 4.627 -0.570 1.00 73.56 392 SER A CA 1
ATOM 2931 C C . SER A 1 392 ? 22.263 5.134 0.051 1.00 73.56 392 SER A C 1
ATOM 2933 O O . SER A 1 392 ? 22.276 6.172 0.726 1.00 73.56 392 SER A O 1
ATOM 2935 N N . PRO A 1 393 ? 21.161 4.391 -0.164 1.00 59.41 393 PRO A N 1
ATOM 2936 C CA . PRO A 1 393 ? 19.822 4.916 0.034 1.00 59.41 393 PRO A CA 1
ATOM 2937 C C . PRO A 1 393 ? 19.159 4.459 1.312 1.00 59.41 393 PRO A C 1
ATOM 2939 O O . PRO A 1 393 ? 18.388 5.163 1.973 1.00 59.41 393 PRO A O 1
ATOM 2942 N N . PHE A 1 394 ? 19.417 3.201 1.632 1.00 61.12 394 PHE A N 1
ATOM 2943 C CA . PHE A 1 394 ? 18.499 2.390 2.398 1.00 61.12 394 PHE A CA 1
ATOM 2944 C C . PHE A 1 394 ? 18.798 2.415 3.859 1.00 61.12 394 PHE A C 1
ATOM 2946 O O . PHE A 1 394 ? 18.943 1.376 4.486 1.00 61.12 394 PHE A O 1
ATOM 2953 N N . LEU A 1 395 ? 18.879 3.634 4.390 1.00 41.78 395 LEU A N 1
ATOM 2954 C CA . LEU A 1 395 ? 19.262 3.806 5.769 1.00 41.78 395 LEU A CA 1
ATOM 2955 C C . LEU A 1 395 ? 18.286 3.053 6.700 1.00 41.78 395 LEU A C 1
ATOM 2957 O O . LEU A 1 395 ? 18.764 2.561 7.713 1.00 41.78 395 LEU A O 1
ATOM 2961 N N . PHE A 1 396 ? 16.983 2.912 6.352 1.00 44.41 396 PHE A N 1
ATOM 2962 C CA . PHE A 1 396 ? 15.909 2.772 7.357 1.00 44.41 396 PHE A CA 1
ATOM 2963 C C . PHE A 1 396 ? 14.424 2.522 6.824 1.00 44.41 396 PHE A C 1
ATOM 2965 O O . PHE A 1 396 ? 13.736 3.521 6.762 1.00 44.41 396 PHE A O 1
ATOM 2972 N N . THR A 1 397 ? 13.819 1.357 6.411 1.00 45.69 397 THR A N 1
ATOM 2973 C CA . THR A 1 397 ? 12.299 1.235 6.166 1.00 45.69 397 THR A CA 1
ATOM 2974 C C . THR A 1 397 ? 11.557 -0.146 6.048 1.00 45.69 397 THR A C 1
ATOM 2976 O O . THR A 1 397 ? 12.217 -1.149 5.817 1.00 45.69 397 THR A O 1
ATOM 2979 N N . ARG A 1 398 ? 10.188 -0.150 6.186 1.00 56.25 398 ARG A N 1
ATOM 2980 C CA . ARG A 1 398 ? 9.207 -1.278 6.390 1.00 56.25 398 ARG A CA 1
ATOM 2981 C C . ARG A 1 398 ? 7.759 -1.070 5.831 1.00 56.25 398 ARG A C 1
ATOM 2983 O O . ARG A 1 398 ? 6.791 -1.390 6.512 1.00 56.25 398 ARG A O 1
ATOM 2990 N N . GLY A 1 399 ? 7.532 -0.525 4.638 1.00 63.75 399 GLY A N 1
ATOM 2991 C CA . GLY A 1 399 ? 6.154 -0.266 4.178 1.00 63.75 399 GLY A CA 1
ATOM 2992 C C . GLY A 1 399 ? 6.024 0.020 2.698 1.00 63.75 399 GLY A C 1
ATOM 2993 O O . GLY A 1 399 ? 6.013 1.164 2.282 1.00 63.75 399 GLY A O 1
ATOM 2994 N N . TYR A 1 400 ? 5.883 -1.032 1.918 1.00 74.19 400 TYR A N 1
ATOM 2995 C CA . TYR A 1 400 ? 5.758 -1.037 0.470 1.00 74.19 400 TYR A CA 1
ATOM 2996 C C . TYR A 1 400 ? 4.357 -1.617 0.140 1.00 74.19 400 TYR A C 1
ATOM 2998 O O . TYR A 1 400 ? 4.003 -2.614 0.768 1.00 74.19 400 TYR A O 1
ATOM 3006 N N . ALA A 1 401 ? 3.496 -1.020 -0.715 1.00 75.31 401 ALA A N 1
ATOM 3007 C CA . ALA A 1 401 ? 2.085 -1.475 -0.766 1.00 75.31 401 ALA A CA 1
ATOM 3008 C C . ALA A 1 401 ? 1.148 -1.073 -1.933 1.00 75.31 401 ALA A C 1
ATOM 3010 O O . ALA A 1 401 ? 0.693 0.070 -2.018 1.00 75.31 401 ALA A O 1
ATOM 3011 N N . ALA A 1 402 ? 0.736 -2.094 -2.695 1.00 79.06 402 ALA A N 1
ATOM 3012 C CA . ALA A 1 402 ? -0.351 -2.271 -3.689 1.00 79.06 402 ALA A CA 1
ATOM 3013 C C . ALA A 1 402 ? -1.505 -1.242 -3.910 1.00 79.06 402 ALA A C 1
ATOM 3015 O O . ALA A 1 402 ? -2.065 -0.690 -2.960 1.00 79.06 402 ALA A O 1
ATOM 3016 N N . LEU A 1 403 ? -1.935 -1.123 -5.186 1.00 74.94 403 LEU A N 1
ATOM 3017 C CA . LEU A 1 403 ? -3.098 -0.472 -5.879 1.00 74.94 403 LEU A CA 1
ATOM 3018 C C . LEU A 1 403 ? -2.851 -0.596 -7.421 1.00 74.94 403 LEU A C 1
ATOM 3020 O O . LEU A 1 403 ? -1.793 -1.070 -7.821 1.00 74.94 403 LEU A O 1
ATOM 3024 N N . GLY A 1 404 ? -3.764 -0.141 -8.292 1.00 79.69 404 GLY A N 1
ATOM 3025 C CA . GLY A 1 404 ? -3.500 0.294 -9.680 1.00 79.69 404 GLY A CA 1
ATOM 3026 C C . GLY A 1 404 ? -2.362 -0.447 -10.399 1.00 79.69 404 GLY A C 1
ATOM 3027 O O . GLY A 1 404 ? -2.514 -1.650 -10.474 1.00 79.69 404 GLY A O 1
ATOM 3028 N N . SER A 1 405 ? -1.279 0.233 -10.855 1.00 76.81 405 SER A N 1
ATOM 3029 C CA . SER A 1 405 ? 0.003 -0.208 -11.468 1.00 76.81 405 SER A CA 1
ATOM 3030 C C . SER A 1 405 ? 1.293 0.589 -11.133 1.00 76.81 405 SER A C 1
ATOM 3032 O O . SER A 1 405 ? 2.033 0.806 -12.071 1.00 76.81 405 SER A O 1
ATOM 3034 N N . SER A 1 406 ? 1.540 1.144 -9.927 1.00 80.44 406 SER A N 1
ATOM 3035 C CA . SER A 1 406 ? 2.773 1.937 -9.554 1.00 80.44 406 SER A CA 1
ATOM 3036 C C . SER A 1 406 ? 2.845 2.569 -8.125 1.00 80.44 406 SER A C 1
ATOM 3038 O O . SER A 1 406 ? 1.873 3.222 -7.794 1.00 80.44 406 SER A O 1
ATOM 3040 N N . VAL A 1 407 ? 3.893 2.391 -7.278 1.00 85.94 407 VAL A N 1
ATOM 3041 C CA . VAL A 1 407 ? 3.924 2.797 -5.830 1.00 85.94 407 VAL A CA 1
ATOM 3042 C C . VAL A 1 407 ? 4.922 3.877 -5.296 1.00 85.94 407 VAL A C 1
ATOM 3044 O O . VAL A 1 407 ? 5.773 4.403 -5.981 1.00 85.94 407 VAL A O 1
ATOM 3047 N N . ILE A 1 408 ? 4.798 4.263 -4.027 1.00 86.19 408 ILE A N 1
ATOM 3048 C CA . ILE A 1 408 ? 4.738 5.639 -3.523 1.00 86.19 408 ILE A CA 1
ATOM 3049 C C . ILE A 1 408 ? 5.872 6.060 -2.485 1.00 86.19 408 ILE A C 1
ATOM 3051 O O . ILE A 1 408 ? 5.658 6.738 -1.506 1.00 86.19 408 ILE A O 1
ATOM 3055 N N . PHE A 1 409 ? 7.131 5.656 -2.599 1.00 82.75 409 PHE A N 1
ATOM 3056 C CA . PHE A 1 409 ? 8.132 5.582 -1.485 1.00 82.75 409 PHE A CA 1
ATOM 3057 C C . PHE A 1 409 ? 9.202 6.631 -1.167 1.00 82.75 409 PHE A C 1
ATOM 3059 O O . PHE A 1 409 ? 9.117 7.735 -1.653 1.00 82.75 409 PHE A O 1
ATOM 3066 N N . GLY A 1 410 ? 10.248 6.238 -0.391 1.00 80.12 410 GLY A N 1
ATOM 3067 C CA . GLY A 1 410 ? 11.196 7.075 0.341 1.00 80.12 410 GLY A CA 1
ATOM 3068 C C . GLY A 1 410 ? 12.477 6.656 1.084 1.00 80.12 410 GLY A C 1
ATOM 3069 O O . GLY A 1 410 ? 12.404 6.222 2.226 1.00 80.12 410 GLY A O 1
ATOM 3070 N N . ALA A 1 411 ? 13.651 6.933 0.509 1.00 78.38 411 ALA A N 1
ATOM 3071 C CA . ALA A 1 411 ? 15.018 6.766 1.042 1.00 78.38 411 ALA A CA 1
ATOM 3072 C C . ALA A 1 411 ? 15.842 8.013 0.710 1.00 78.38 411 ALA A C 1
ATOM 3074 O O . ALA A 1 411 ? 15.383 8.777 -0.101 1.00 78.38 411 ALA A O 1
ATOM 3075 N N . ASP A 1 412 ? 16.995 8.189 1.367 1.00 76.25 412 ASP A N 1
ATOM 3076 C CA . ASP A 1 412 ? 17.941 9.321 1.680 1.00 76.25 412 ASP A CA 1
ATOM 3077 C C . ASP A 1 412 ? 18.481 10.457 0.690 1.00 76.25 412 ASP A C 1
ATOM 3079 O O . ASP A 1 412 ? 19.618 10.317 0.242 1.00 76.25 412 ASP A O 1
ATOM 3083 N N . ASP A 1 413 ? 17.852 11.616 0.373 1.00 73.19 413 ASP A N 1
ATOM 3084 C CA . ASP A 1 413 ? 18.420 12.509 -0.665 1.00 73.19 413 ASP A CA 1
ATOM 3085 C C . ASP A 1 413 ? 19.830 13.094 -0.481 1.00 73.19 413 ASP A C 1
ATOM 3087 O O . ASP A 1 413 ? 20.540 13.373 -1.438 1.00 73.19 413 ASP A O 1
ATOM 3091 N N . GLY A 1 414 ? 20.163 13.589 0.697 1.00 66.00 414 GLY A N 1
ATOM 3092 C CA . GLY A 1 414 ? 21.149 14.668 0.773 1.00 66.00 414 GLY A CA 1
ATOM 3093 C C . GLY A 1 414 ? 20.668 16.046 0.253 1.00 66.00 414 GLY A C 1
ATOM 3094 O O . GLY A 1 414 ? 21.535 16.853 -0.095 1.00 66.00 414 GLY A O 1
ATOM 3095 N N . THR A 1 415 ? 19.355 16.343 0.205 1.00 63.22 415 THR A N 1
ATOM 3096 C CA . THR A 1 415 ? 18.773 17.667 -0.161 1.00 63.22 415 THR A CA 1
ATOM 3097 C C . THR A 1 415 ? 17.402 18.187 0.277 1.00 63.22 415 THR A C 1
ATOM 3099 O O . THR A 1 415 ? 17.394 19.375 0.595 1.00 63.22 415 THR A O 1
ATOM 3102 N N . LEU A 1 416 ? 16.289 17.440 0.289 1.00 63.41 416 LEU A N 1
ATOM 3103 C CA . LEU A 1 416 ? 15.050 17.895 0.947 1.00 63.41 416 LEU A CA 1
ATOM 3104 C C . LEU A 1 416 ? 14.522 16.933 2.054 1.00 63.41 416 LEU A C 1
ATOM 3106 O O . LEU A 1 416 ? 14.224 17.464 3.118 1.00 63.41 416 LEU A O 1
ATOM 3110 N N . GLY A 1 417 ? 14.625 15.592 2.002 1.00 67.06 417 GLY A N 1
ATOM 3111 C CA . GLY A 1 417 ? 14.319 14.729 3.183 1.00 67.06 417 GLY A CA 1
ATOM 3112 C C . GLY A 1 417 ? 13.047 13.866 3.061 1.00 67.06 417 GLY A C 1
ATOM 3113 O O . GLY A 1 417 ? 12.366 14.125 2.100 1.00 67.06 417 GLY A O 1
ATOM 3114 N N . PRO A 1 418 ? 12.703 12.885 3.954 1.00 72.50 418 PRO A N 1
ATOM 3115 C CA . PRO A 1 418 ? 11.474 12.032 4.119 1.00 72.50 418 PRO A CA 1
ATOM 3116 C C . PRO A 1 418 ? 10.089 12.503 3.611 1.00 72.50 418 PRO A C 1
ATOM 3118 O O . PRO A 1 418 ? 9.114 12.432 4.336 1.00 72.50 418 PRO A O 1
ATOM 3121 N N . GLU A 1 419 ? 10.044 13.041 2.407 1.00 75.94 419 GLU A N 1
ATOM 3122 C CA . GLU A 1 419 ? 8.984 13.565 1.555 1.00 75.94 419 GLU A CA 1
ATOM 3123 C C . GLU A 1 419 ? 8.151 12.496 0.884 1.00 75.94 419 GLU A C 1
ATOM 3125 O O . GLU A 1 419 ? 7.765 11.639 1.648 1.00 75.94 419 GLU A O 1
ATOM 3130 N N . VAL A 1 420 ? 7.828 12.479 -0.420 1.00 83.44 420 VAL A N 1
ATOM 3131 C CA . VAL A 1 420 ? 7.325 11.273 -1.114 1.00 83.44 420 VAL A CA 1
ATOM 3132 C C . VAL A 1 420 ? 7.626 11.160 -2.632 1.00 83.44 420 VAL A C 1
ATOM 3134 O O . VAL A 1 420 ? 7.365 12.113 -3.354 1.00 83.44 420 VAL A O 1
ATOM 3137 N N . TRP A 1 421 ? 8.118 9.992 -3.101 1.00 85.12 421 TRP A N 1
ATOM 3138 C CA . TRP A 1 421 ? 8.550 9.557 -4.435 1.00 85.12 421 TRP A CA 1
ATOM 3139 C C . TRP A 1 421 ? 7.600 8.501 -5.007 1.00 85.12 421 TRP A C 1
ATOM 3141 O O . TRP A 1 421 ? 6.857 7.869 -4.276 1.00 85.12 421 TRP A O 1
ATOM 3151 N N . ILE A 1 422 ? 7.583 8.316 -6.323 1.00 91.81 422 ILE A N 1
ATOM 3152 C CA . ILE A 1 422 ? 6.466 7.721 -7.054 1.00 91.81 422 ILE A CA 1
ATOM 3153 C C . ILE A 1 422 ? 6.820 7.682 -8.552 1.00 91.81 422 ILE A C 1
ATOM 3155 O O . ILE A 1 422 ? 6.983 8.692 -9.185 1.00 91.81 422 ILE A O 1
ATOM 3159 N N . SER A 1 423 ? 6.990 6.532 -9.180 1.00 89.06 423 SER A N 1
ATOM 3160 C CA . SER A 1 423 ? 7.370 6.242 -10.582 1.00 89.06 423 SER A CA 1
ATOM 3161 C C . SER A 1 423 ? 6.907 5.043 -11.542 1.00 89.06 423 SER A C 1
ATOM 3163 O O . SER A 1 423 ? 6.186 4.130 -11.181 1.00 89.06 423 SER A O 1
ATOM 3165 N N . ASP A 1 424 ? 7.061 5.109 -12.871 1.00 81.62 424 ASP A N 1
ATOM 3166 C CA . ASP A 1 424 ? 6.205 4.355 -13.838 1.00 81.62 424 ASP A CA 1
ATOM 3167 C C . ASP A 1 424 ? 6.494 2.907 -14.362 1.00 81.62 424 ASP A C 1
ATOM 3169 O O . ASP A 1 424 ? 5.720 1.984 -14.131 1.00 81.62 424 ASP A O 1
ATOM 3173 N N . GLY A 1 425 ? 7.604 2.690 -15.067 1.00 79.50 425 GLY A N 1
ATOM 3174 C CA . GLY A 1 425 ? 8.438 1.488 -15.080 1.00 79.50 425 GLY A CA 1
ATOM 3175 C C . GLY A 1 425 ? 9.887 1.783 -15.542 1.00 79.50 425 GLY A C 1
ATOM 3176 O O . GLY A 1 425 ? 10.570 0.910 -16.071 1.00 79.50 425 GLY A O 1
ATOM 3177 N N . SER A 1 426 ? 10.308 3.046 -15.505 1.00 82.75 426 SER A N 1
ATOM 3178 C CA . SER A 1 426 ? 11.227 3.675 -16.445 1.00 82.75 426 SER A CA 1
ATOM 3179 C C . SER A 1 426 ? 12.01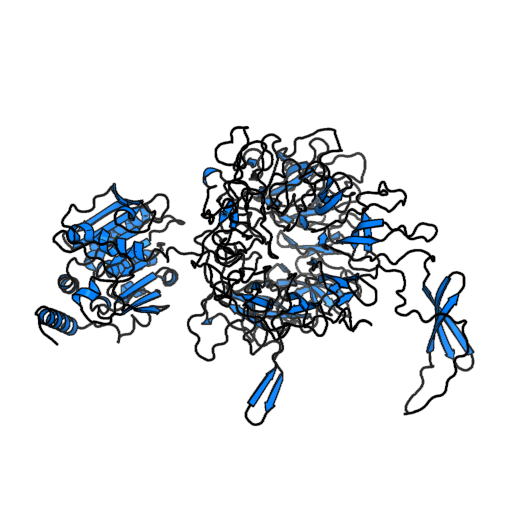0 4.823 -15.790 1.00 82.75 426 SER A C 1
ATOM 3181 O O . SER A 1 426 ? 11.540 5.364 -14.787 1.00 82.75 426 SER A O 1
ATOM 3183 N N . LEU A 1 427 ? 13.131 5.279 -16.378 1.00 75.56 427 LEU A N 1
ATOM 3184 C CA . LEU A 1 427 ? 13.721 6.572 -15.985 1.00 75.56 427 LEU A CA 1
ATOM 3185 C C . LEU A 1 427 ? 12.716 7.682 -15.949 1.00 75.56 427 LEU A C 1
ATOM 3187 O O . LEU A 1 427 ? 12.518 8.316 -14.916 1.00 75.56 427 LEU A O 1
ATOM 3191 N N . GLU A 1 428 ? 12.140 7.969 -17.102 1.00 72.88 428 GLU A N 1
ATOM 3192 C CA . GLU A 1 428 ? 11.389 9.191 -17.275 1.00 72.88 428 GLU A CA 1
ATOM 3193 C C . GLU A 1 428 ? 10.149 9.186 -16.406 1.00 72.88 428 GLU A C 1
ATOM 3195 O O . GLU A 1 428 ? 9.501 10.217 -16.330 1.00 72.88 428 GLU A O 1
ATOM 3200 N N . GLY A 1 429 ? 9.823 8.082 -15.731 1.00 78.75 429 GLY A N 1
ATOM 3201 C CA . GLY A 1 429 ? 8.698 8.070 -14.844 1.00 78.75 429 GLY A CA 1
ATOM 3202 C C . GLY A 1 429 ? 8.896 7.979 -13.392 1.00 78.75 429 GLY A C 1
ATOM 3203 O O . GLY A 1 429 ? 7.862 7.836 -12.788 1.00 78.75 429 GLY A O 1
ATOM 3204 N N . THR A 1 430 ? 10.121 8.180 -12.910 1.00 89.12 430 THR A N 1
ATOM 3205 C CA . THR A 1 430 ? 10.756 8.377 -11.564 1.00 89.12 430 THR A CA 1
ATOM 3206 C C . THR A 1 430 ? 10.290 9.614 -10.759 1.00 89.12 430 THR A C 1
ATOM 3208 O O . THR A 1 430 ? 11.031 10.480 -11.017 1.00 89.12 430 THR A O 1
ATOM 3211 N N . HIS A 1 431 ? 9.240 9.869 -9.907 1.00 79.81 431 HIS A N 1
ATOM 3212 C CA . HIS A 1 431 ? 8.793 11.255 -9.404 1.00 79.81 431 HIS A CA 1
ATOM 3213 C C . HIS A 1 431 ? 8.562 11.514 -7.906 1.00 79.81 431 HIS A C 1
ATOM 3215 O O . HIS A 1 431 ? 7.960 10.700 -7.255 1.00 79.81 431 HIS A O 1
ATOM 3221 N N . LEU A 1 432 ? 8.979 12.653 -7.326 1.00 84.81 432 LEU A N 1
ATOM 3222 C CA . LEU A 1 432 ? 8.398 13.142 -6.058 1.00 84.81 432 LEU A CA 1
ATOM 3223 C C . LEU A 1 432 ? 6.988 13.639 -6.316 1.00 84.81 432 LEU A C 1
ATOM 3225 O O . LEU A 1 432 ? 6.684 13.912 -7.472 1.00 84.81 432 LEU A O 1
ATOM 3229 N N . LEU A 1 433 ? 6.145 13.824 -5.292 1.00 85.38 433 LEU A N 1
ATOM 3230 C CA . LEU A 1 433 ? 4.829 14.402 -5.547 1.00 85.38 433 LEU A CA 1
ATOM 3231 C C . LEU A 1 433 ? 4.243 15.495 -4.586 1.00 85.38 433 LEU A C 1
ATOM 3233 O O . LEU A 1 433 ? 3.045 15.704 -4.716 1.00 85.38 433 LEU A O 1
ATOM 3237 N N . LYS A 1 434 ? 4.989 16.162 -3.653 1.00 82.00 434 LYS A N 1
ATOM 3238 C CA . LYS A 1 434 ? 4.809 17.553 -3.057 1.00 82.00 434 LYS A CA 1
ATOM 3239 C C . LYS A 1 434 ? 5.702 17.836 -1.797 1.00 82.00 434 LYS A C 1
ATOM 3241 O O . LYS A 1 434 ? 6.876 17.505 -1.873 1.00 82.00 434 LYS A O 1
ATOM 3246 N N . GLU A 1 435 ? 5.140 18.530 -0.768 1.00 74.00 435 GLU A N 1
ATOM 3247 C CA . GLU A 1 435 ? 5.499 18.906 0.642 1.00 74.00 435 GLU A CA 1
ATOM 3248 C C . GLU A 1 435 ? 4.232 19.311 1.490 1.00 74.00 435 GLU A C 1
ATOM 3250 O O . GLU A 1 435 ? 3.116 18.989 1.085 1.00 74.00 435 GLU A O 1
ATOM 3255 N N . ILE A 1 436 ? 4.342 20.075 2.620 1.00 70.31 436 ILE A N 1
ATOM 3256 C CA . ILE A 1 436 ? 3.288 21.030 3.105 1.00 70.31 436 ILE A CA 1
ATOM 3257 C C . ILE A 1 436 ? 3.669 22.450 3.663 1.00 70.31 436 ILE A C 1
ATOM 3259 O O . ILE A 1 436 ? 2.763 23.270 3.764 1.00 70.31 436 ILE A O 1
ATOM 3263 N N . GLN A 1 437 ? 4.850 22.929 4.094 1.00 60.47 437 GLN A N 1
ATOM 3264 C CA . GLN A 1 437 ? 6.133 22.368 4.532 1.00 60.47 437 GLN A CA 1
ATOM 3265 C C . GLN A 1 437 ? 7.263 23.429 4.469 1.00 60.47 437 GLN A C 1
ATOM 3267 O O . GLN A 1 437 ? 7.081 24.539 4.972 1.00 60.47 437 GLN A O 1
ATOM 3272 N N . PHE A 1 438 ? 8.434 23.068 3.931 1.00 44.34 438 PHE A N 1
ATOM 3273 C CA . PHE A 1 438 ? 9.746 23.749 3.978 1.00 44.34 438 PHE A CA 1
ATOM 3274 C C . PHE A 1 438 ? 10.473 23.694 5.349 1.00 44.34 438 PHE A C 1
ATOM 3276 O O . PHE A 1 438 ? 10.010 24.258 6.341 1.00 44.34 438 PHE A O 1
ATOM 3283 N N . GLY A 1 439 ? 11.653 23.052 5.432 1.00 42.25 439 GLY A N 1
ATOM 3284 C CA . GLY A 1 439 ? 12.416 22.885 6.689 1.00 42.25 439 GLY A CA 1
ATOM 3285 C C . GLY A 1 439 ? 13.912 22.594 6.513 1.00 42.25 439 GLY A C 1
ATOM 3286 O O . GLY A 1 439 ? 14.390 22.655 5.386 1.00 42.25 439 GLY A O 1
ATOM 3287 N N . ARG A 1 440 ? 14.643 22.311 7.618 1.00 40.16 440 ARG A N 1
ATOM 3288 C CA . ARG A 1 440 ? 16.034 21.790 7.607 1.00 40.16 440 ARG A CA 1
ATOM 3289 C C . ARG A 1 440 ? 16.422 20.656 8.623 1.00 40.16 440 ARG A C 1
ATOM 3291 O O . ARG A 1 440 ? 17.623 20.458 8.694 1.00 40.16 440 ARG A O 1
ATOM 3298 N N . ASN A 1 441 ? 15.536 19.952 9.397 1.00 41.22 441 ASN A N 1
ATOM 3299 C CA . ASN A 1 441 ? 15.917 18.825 10.341 1.00 41.22 441 ASN A CA 1
ATOM 3300 C C . ASN A 1 441 ? 14.893 17.758 10.950 1.00 41.22 441 ASN A C 1
ATOM 3302 O O . ASN A 1 441 ? 15.272 17.041 11.868 1.00 41.22 441 ASN A O 1
ATOM 3306 N N . SER A 1 442 ? 13.651 17.527 10.470 1.00 46.72 442 SER A N 1
ATOM 3307 C CA . SER A 1 442 ? 12.557 16.725 11.149 1.00 46.72 442 SER A CA 1
ATOM 3308 C C . SER A 1 442 ? 12.531 15.155 11.264 1.00 46.72 442 SER A C 1
ATOM 3310 O O . SER A 1 442 ? 12.247 14.526 10.269 1.00 46.72 442 SER A O 1
ATOM 3312 N N . ALA A 1 443 ? 12.589 14.447 12.407 1.00 46.62 443 ALA A N 1
ATOM 3313 C CA . ALA A 1 443 ? 12.294 12.974 12.442 1.00 46.62 443 ALA A CA 1
ATOM 3314 C C . ALA A 1 443 ? 10.830 12.577 12.647 1.00 46.62 443 ALA A C 1
ATOM 3316 O O . ALA A 1 443 ? 10.490 11.717 13.467 1.00 46.62 443 ALA A O 1
ATOM 3317 N N . VAL A 1 444 ? 9.928 13.164 11.873 1.00 54.50 444 VAL A N 1
ATOM 3318 C CA . VAL A 1 444 ? 8.646 12.498 11.647 1.00 54.50 444 VAL A CA 1
ATOM 3319 C C . VAL A 1 444 ? 8.876 11.090 11.038 1.00 54.50 444 VAL A C 1
ATOM 3321 O O . VAL A 1 444 ? 9.989 10.648 10.768 1.00 54.50 444 VAL A O 1
ATOM 3324 N N . THR A 1 445 ? 7.850 10.301 10.786 1.00 62.25 445 THR A N 1
ATOM 3325 C CA . THR A 1 445 ? 7.938 9.438 9.612 1.00 62.25 445 THR A CA 1
ATOM 3326 C C . THR A 1 445 ? 6.575 9.336 8.972 1.00 62.25 445 THR A C 1
ATOM 3328 O O . THR A 1 445 ? 5.580 9.352 9.704 1.00 62.25 445 THR A O 1
ATOM 3331 N N . PRO A 1 446 ? 6.518 9.273 7.642 1.00 70.94 446 PRO A N 1
ATOM 3332 C CA . PRO A 1 446 ? 5.298 9.138 6.891 1.00 70.94 446 PRO A CA 1
ATOM 3333 C C . PRO A 1 446 ? 5.220 7.673 6.464 1.00 70.94 446 PRO A C 1
ATOM 3335 O O . PRO A 1 446 ? 5.980 7.214 5.624 1.00 70.94 446 PRO A O 1
ATOM 3338 N N . GLY A 1 447 ? 4.390 6.894 7.143 1.00 68.00 447 GLY A N 1
ATOM 3339 C CA . GLY A 1 447 ? 4.228 5.458 6.915 1.00 68.00 447 GLY A CA 1
ATOM 3340 C C . GLY A 1 447 ? 2.843 5.118 6.396 1.00 68.00 447 GLY A C 1
ATOM 3341 O O . GLY A 1 447 ? 2.058 6.022 6.170 1.00 68.00 447 GLY A O 1
ATOM 3342 N N . ALA A 1 448 ? 2.538 3.828 6.315 1.00 65.50 448 ALA A N 1
ATOM 3343 C CA . ALA A 1 448 ? 1.206 3.228 6.290 1.00 65.50 448 ALA A CA 1
ATOM 3344 C C . ALA A 1 448 ? 0.379 2.907 5.042 1.00 65.50 448 ALA A C 1
ATOM 3346 O O . ALA A 1 448 ? -0.533 3.600 4.668 1.00 65.50 448 ALA A O 1
ATOM 3347 N N . PHE A 1 449 ? 0.589 1.774 4.389 1.00 73.12 449 PHE A N 1
ATOM 3348 C CA . PHE A 1 449 ? 0.269 1.651 2.973 1.00 73.12 449 PHE A CA 1
ATOM 3349 C C . PHE A 1 449 ? -0.454 0.324 2.624 1.00 73.12 449 PHE A C 1
ATOM 3351 O O . PHE A 1 449 ? -0.020 -0.744 3.032 1.00 73.12 449 PHE A O 1
ATOM 3358 N N . SER A 1 450 ? -1.643 0.401 1.996 1.00 72.44 450 SER A N 1
ATOM 3359 C CA . SER A 1 450 ? -2.517 -0.673 1.431 1.00 72.44 450 SER A CA 1
ATOM 3360 C C . SER A 1 450 ? -3.768 -0.058 0.783 1.00 72.44 450 SER A C 1
ATOM 3362 O O . SER A 1 450 ? -4.322 0.908 1.323 1.00 72.44 450 SER A O 1
ATOM 3364 N N . SER A 1 451 ? -4.227 -0.601 -0.343 1.00 72.69 451 SER A N 1
ATOM 3365 C CA . SER A 1 451 ? -5.252 -0.003 -1.217 1.00 72.69 451 SER A CA 1
ATOM 3366 C C . SER A 1 451 ? -6.675 0.035 -0.643 1.00 72.69 451 SER A C 1
ATOM 3368 O O . SER A 1 451 ? -7.121 -0.925 -0.026 1.00 72.69 451 SER A O 1
ATOM 3370 N N . ILE A 1 452 ? -7.418 1.118 -0.913 1.00 68.00 452 ILE A N 1
ATOM 3371 C CA . ILE A 1 452 ? -8.877 1.250 -0.738 1.00 68.00 452 ILE A CA 1
ATOM 3372 C C . ILE A 1 452 ? -9.441 2.297 -1.724 1.00 68.00 452 ILE A C 1
ATOM 3374 O O . ILE A 1 452 ? -8.863 3.371 -1.878 1.00 68.00 452 ILE A O 1
ATOM 3378 N N . ASP A 1 453 ? -10.598 2.033 -2.339 1.00 65.44 453 ASP A N 1
ATOM 3379 C CA . ASP A 1 453 ? -11.420 3.003 -3.097 1.00 65.44 453 ASP A CA 1
ATOM 3380 C C . ASP A 1 453 ? -10.663 3.858 -4.136 1.00 65.44 453 ASP A C 1
ATOM 3382 O O . ASP A 1 453 ? -10.625 5.091 -4.054 1.00 65.44 453 ASP A O 1
ATOM 3386 N N . GLY A 1 454 ? -10.020 3.190 -5.105 1.00 62.25 454 GLY A N 1
ATOM 3387 C CA . GLY A 1 454 ? -9.190 3.837 -6.141 1.00 62.25 454 GLY A CA 1
ATOM 3388 C C . GLY A 1 454 ? -7.928 4.512 -5.591 1.00 62.25 454 GLY A C 1
ATOM 3389 O O . GLY A 1 454 ? -7.231 5.219 -6.310 1.00 62.25 454 GLY A O 1
ATOM 3390 N N . GLY A 1 455 ? -7.668 4.294 -4.306 1.00 70.88 455 GLY A N 1
ATOM 3391 C CA . GLY A 1 455 ? -6.562 4.811 -3.539 1.00 70.88 455 GLY A CA 1
ATOM 3392 C C . GLY A 1 455 ? -6.005 3.765 -2.578 1.00 70.88 455 GLY A C 1
ATOM 3393 O O . GLY A 1 455 ? -6.074 2.567 -2.820 1.00 70.88 455 GLY A O 1
ATOM 3394 N N . VAL A 1 456 ? -5.460 4.247 -1.469 1.00 78.81 456 VAL A N 1
ATOM 3395 C CA . VAL A 1 456 ? -4.654 3.607 -0.411 1.00 78.81 456 VAL A CA 1
ATOM 3396 C C . VAL A 1 456 ? -4.736 4.543 0.807 1.00 78.81 456 VAL A C 1
ATOM 3398 O O . VAL A 1 456 ? -5.205 5.681 0.650 1.00 78.81 456 VAL A O 1
ATOM 3401 N N . TYR A 1 457 ? -4.420 4.079 2.021 1.00 80.38 457 TYR A N 1
ATOM 3402 C CA . TYR A 1 457 ? -4.653 4.885 3.227 1.00 80.38 457 TYR A CA 1
ATOM 3403 C C . TYR A 1 457 ? -3.561 4.784 4.362 1.00 80.38 457 TYR A C 1
ATOM 3405 O O . TYR A 1 457 ? -3.174 3.643 4.564 1.00 80.38 457 TYR A O 1
ATOM 3413 N N . PHE A 1 458 ? -3.108 5.862 5.081 1.00 75.38 458 PHE A N 1
ATOM 3414 C CA . PHE A 1 458 ? -1.761 6.038 5.750 1.00 75.38 458 PHE A CA 1
ATOM 3415 C C . PHE A 1 458 ? -1.592 6.966 6.996 1.00 75.38 458 PHE A C 1
ATOM 3417 O O . PHE A 1 458 ? -2.587 7.331 7.581 1.00 75.38 458 PHE A O 1
ATOM 3424 N N . GLY A 1 459 ? -0.386 7.398 7.447 1.00 70.62 459 GLY A N 1
ATOM 3425 C CA . GLY A 1 459 ? -0.294 8.422 8.530 1.00 70.62 459 GLY A CA 1
ATOM 3426 C C . GLY A 1 459 ? 0.948 9.336 8.795 1.00 70.62 459 GLY A C 1
ATOM 3427 O O . GLY A 1 459 ? 2.016 9.147 8.237 1.00 70.62 459 GLY A O 1
ATOM 3428 N N . VAL A 1 460 ? 0.759 10.382 9.637 1.00 69.75 460 VAL A N 1
ATOM 3429 C CA . VAL A 1 460 ? 1.621 11.451 10.265 1.00 69.75 460 VAL A CA 1
ATOM 3430 C C . VAL A 1 460 ? 0.960 12.257 11.456 1.00 69.75 460 VAL A C 1
ATOM 3432 O O . VAL A 1 460 ? -0.107 12.842 11.292 1.00 69.75 460 VAL A O 1
ATOM 3435 N N . SER A 1 461 ? 1.510 12.269 12.678 1.00 65.56 461 SER A N 1
ATOM 3436 C CA . SER A 1 461 ? 0.861 12.578 14.004 1.00 65.56 461 SER A CA 1
ATOM 3437 C C . SER A 1 461 ? -0.612 12.190 14.271 1.00 65.56 461 SER A C 1
ATOM 3439 O O . SER A 1 461 ? -0.849 11.067 14.714 1.00 65.56 461 SER A O 1
ATOM 3441 N N . ASP A 1 462 ? -1.598 13.081 14.068 1.00 61.03 462 ASP A N 1
ATOM 3442 C CA . ASP A 1 462 ? -2.953 12.929 14.646 1.00 61.03 462 ASP A CA 1
ATOM 3443 C C . ASP A 1 462 ? -4.164 13.429 13.799 1.00 61.03 462 ASP A C 1
ATOM 3445 O O . ASP A 1 462 ? -5.283 13.409 14.304 1.00 61.03 462 ASP A O 1
ATOM 3449 N N . GLN A 1 463 ? -4.001 13.803 12.514 1.00 67.12 463 GLN A N 1
ATOM 3450 C CA . GLN A 1 463 ? -5.098 14.050 11.531 1.00 67.12 463 GLN A CA 1
ATOM 3451 C C . GLN A 1 463 ? -4.951 13.321 10.149 1.00 67.12 463 GLN A C 1
ATOM 3453 O O . GLN A 1 463 ? -3.904 13.397 9.509 1.00 67.12 463 GLN A O 1
ATOM 3458 N N . LEU A 1 464 ? -6.011 12.624 9.685 1.00 75.12 464 LEU A N 1
ATOM 3459 C CA . LEU A 1 464 ? -6.003 11.544 8.655 1.00 75.12 464 LEU A CA 1
ATOM 3460 C C . LEU A 1 464 ? -6.242 12.033 7.204 1.00 75.12 464 LEU A C 1
ATOM 3462 O O . LEU A 1 464 ? -6.642 13.178 7.036 1.00 75.12 464 LEU A O 1
ATOM 3466 N N . TRP A 1 465 ? -5.965 11.226 6.164 1.00 77.56 465 TRP A N 1
ATOM 3467 C CA . TRP A 1 465 ? -5.776 11.547 4.711 1.00 77.56 465 TRP A CA 1
ATOM 3468 C C . TRP A 1 465 ? -6.547 10.492 3.777 1.00 77.56 465 TRP A C 1
ATOM 3470 O O . TRP A 1 465 ? -7.339 9.731 4.316 1.00 77.56 465 TRP A O 1
ATOM 3480 N N . LYS A 1 466 ? -6.518 10.449 2.408 1.00 86.19 466 LYS A N 1
ATOM 3481 C CA . LYS A 1 466 ? -7.161 9.429 1.445 1.00 86.19 466 LYS A CA 1
ATOM 3482 C C . LYS A 1 466 ? -6.694 9.383 -0.060 1.00 86.19 466 LYS A C 1
ATOM 3484 O O . LYS A 1 466 ? -7.097 10.273 -0.787 1.00 86.19 466 LYS A O 1
ATOM 3489 N N . THR A 1 467 ? -5.956 8.393 -0.631 1.00 79.94 467 THR A N 1
ATOM 3490 C CA . THR A 1 467 ? -5.204 8.635 -1.929 1.00 79.94 467 THR A CA 1
ATOM 3491 C C . THR A 1 467 ? -5.926 8.638 -3.326 1.00 79.94 467 THR A C 1
ATOM 3493 O O . THR A 1 467 ? -6.889 7.896 -3.507 1.00 79.94 467 THR A O 1
ATOM 3496 N N . ASP A 1 468 ? -5.414 9.425 -4.305 1.00 78.81 468 ASP A N 1
ATOM 3497 C CA . ASP A 1 468 ? -5.385 9.239 -5.782 1.00 78.81 468 ASP A CA 1
ATOM 3498 C C . ASP A 1 468 ? -4.018 9.603 -6.453 1.00 78.81 468 ASP A C 1
ATOM 3500 O O . ASP A 1 468 ? -3.903 9.603 -7.670 1.00 78.81 468 ASP A O 1
ATOM 3504 N N . GLY A 1 469 ? -2.989 9.911 -5.661 1.00 79.38 469 GLY A N 1
ATOM 3505 C CA . GLY A 1 469 ? -1.625 10.399 -5.938 1.00 79.38 469 GLY A CA 1
ATOM 3506 C C . GLY A 1 469 ? -1.251 11.046 -7.243 1.00 79.38 469 GLY A C 1
ATOM 3507 O O . GLY A 1 469 ? -0.129 10.843 -7.679 1.00 79.38 469 GLY A O 1
ATOM 3508 N N . THR A 1 470 ? -2.082 11.922 -7.782 1.00 83.81 470 THR A N 1
ATOM 3509 C CA . THR A 1 470 ? -1.530 13.139 -8.395 1.00 83.81 470 THR A CA 1
ATOM 3510 C C . THR A 1 470 ? -1.002 14.100 -7.312 1.00 83.81 470 THR A C 1
ATOM 3512 O O . THR A 1 470 ? -1.366 13.925 -6.148 1.00 83.81 470 THR A O 1
ATOM 3515 N N . GLU A 1 471 ? -0.191 15.125 -7.661 1.00 73.62 471 GLU A N 1
ATOM 3516 C CA . GLU A 1 471 ? 0.119 16.227 -6.713 1.00 73.62 471 GLU A CA 1
ATOM 3517 C C . GLU A 1 471 ? -1.171 16.688 -6.076 1.00 73.62 471 GLU A C 1
ATOM 3519 O O . GLU A 1 471 ? -1.281 16.669 -4.850 1.00 73.62 471 GLU A O 1
ATOM 3524 N N . GLU A 1 472 ? -2.117 17.006 -6.990 1.00 70.00 472 GLU A N 1
ATOM 3525 C CA . GLU A 1 472 ? -3.497 17.368 -6.743 1.00 70.00 472 GLU A CA 1
ATOM 3526 C C . GLU A 1 472 ? -4.044 16.414 -5.708 1.00 70.00 472 GLU A C 1
ATOM 3528 O O . GLU A 1 472 ? -4.011 16.830 -4.588 1.00 70.00 472 GLU A O 1
ATOM 3533 N N . GLY A 1 473 ? -4.473 15.180 -5.935 1.00 75.19 473 GLY A N 1
ATOM 3534 C CA . GLY A 1 473 ? -5.154 14.388 -4.895 1.00 75.19 473 GLY A CA 1
ATOM 3535 C C . GLY A 1 473 ? -4.839 14.685 -3.396 1.00 75.19 473 GLY A C 1
ATOM 3536 O O . GLY A 1 473 ? -5.768 14.853 -2.596 1.00 75.19 473 GLY A O 1
ATOM 3537 N N . THR A 1 474 ? -3.559 14.691 -2.993 1.00 82.88 474 THR A N 1
ATOM 3538 C CA . THR A 1 474 ? -3.064 14.530 -1.609 1.00 82.88 474 THR A CA 1
ATOM 3539 C C . THR A 1 474 ? -3.618 15.517 -0.567 1.00 82.88 474 THR A C 1
ATOM 3541 O O . THR A 1 474 ? -3.582 16.716 -0.751 1.00 82.88 474 THR A O 1
ATOM 3544 N N . ALA A 1 475 ? -4.180 15.075 0.560 1.00 75.88 475 ALA A N 1
ATOM 3545 C CA . ALA A 1 475 ? -4.930 15.969 1.446 1.00 75.88 475 ALA A CA 1
ATOM 3546 C C . ALA A 1 475 ? -5.251 15.344 2.803 1.00 75.88 475 ALA A C 1
ATOM 3548 O O . ALA A 1 475 ? -5.313 14.127 2.939 1.00 75.88 475 ALA A O 1
ATOM 3549 N N . ARG A 1 476 ? -5.599 16.190 3.780 1.00 75.44 476 ARG A N 1
ATOM 3550 C CA . ARG A 1 476 ? -6.229 15.760 5.038 1.00 75.44 476 ARG A CA 1
ATOM 3551 C C . ARG A 1 476 ? -7.693 15.366 4.780 1.00 75.44 476 ARG A C 1
ATOM 3553 O O . ARG A 1 476 ? -8.507 16.218 4.440 1.00 75.44 476 ARG A O 1
ATOM 3560 N N . PHE A 1 477 ? -8.037 14.095 4.968 1.00 72.38 477 PHE A N 1
ATOM 3561 C CA . PHE A 1 477 ? -9.397 13.543 4.989 1.00 72.38 477 PHE A CA 1
ATOM 3562 C C . PHE A 1 477 ? -10.089 13.800 6.330 1.00 72.38 477 PHE A C 1
ATOM 3564 O O . PHE A 1 477 ? -11.303 13.933 6.339 1.00 72.38 477 PHE A O 1
ATOM 3571 N N . ALA A 1 478 ? -9.372 13.922 7.453 1.00 61.78 478 ALA A N 1
ATOM 3572 C CA . ALA A 1 478 ? -9.935 14.386 8.723 1.00 61.78 478 ALA A CA 1
ATOM 3573 C C . ALA A 1 478 ? -9.110 15.542 9.305 1.00 61.78 478 ALA A C 1
ATOM 3575 O O . ALA A 1 478 ? -7.889 15.476 9.397 1.00 61.78 478 ALA A O 1
ATOM 3576 N N . LEU A 1 479 ? -9.799 16.611 9.709 1.00 50.84 479 LEU A N 1
ATOM 3577 C CA . LEU A 1 479 ? -9.206 17.847 10.226 1.00 50.84 479 LEU A CA 1
ATOM 3578 C C . LEU A 1 479 ? -9.404 17.978 11.741 1.00 50.84 479 LEU A C 1
ATOM 3580 O O . LEU A 1 479 ? -10.538 18.148 12.181 1.00 50.84 479 LEU A O 1
ATOM 3584 N N . ASN A 1 480 ? -8.323 18.036 12.524 1.00 50.47 480 ASN A N 1
ATOM 3585 C CA . ASN A 1 480 ? -8.380 18.396 13.950 1.00 50.47 480 ASN A CA 1
ATOM 3586 C C . ASN A 1 480 ? -8.438 19.925 14.134 1.00 50.47 480 ASN A C 1
ATOM 3588 O O . ASN A 1 480 ? -7.474 20.568 14.551 1.00 50.47 480 ASN A O 1
ATOM 3592 N N . THR A 1 481 ? -9.576 20.548 13.813 1.00 36.56 481 THR A N 1
ATOM 3593 C CA . THR A 1 481 ? -9.783 21.983 14.073 1.00 36.56 481 THR A CA 1
ATOM 3594 C C . THR A 1 481 ? -10.239 22.242 15.511 1.00 36.56 481 THR A C 1
ATOM 3596 O O . THR A 1 481 ? -11.411 22.057 15.834 1.00 36.56 481 THR A O 1
ATOM 3599 N N . ILE A 1 482 ? -9.325 22.809 16.309 1.00 33.34 482 ILE A N 1
ATOM 3600 C CA . ILE A 1 482 ? -9.521 23.391 17.652 1.00 33.34 482 ILE A CA 1
ATOM 3601 C C . ILE A 1 482 ? -9.703 22.368 18.786 1.00 33.34 482 ILE A C 1
ATOM 3603 O O . ILE A 1 482 ? -10.786 21.841 19.026 1.00 33.34 482 ILE A O 1
ATOM 3607 N N . ALA A 1 483 ? -8.659 22.244 19.612 1.00 32.97 483 ALA A N 1
ATOM 3608 C CA . ALA A 1 483 ? -8.698 21.556 20.899 1.00 32.97 483 ALA A CA 1
ATOM 3609 C C . ALA A 1 483 ? -9.588 22.292 21.927 1.00 32.97 483 ALA A C 1
ATOM 3611 O O . ALA A 1 483 ? -9.113 23.040 22.791 1.00 32.97 483 ALA A O 1
ATOM 3612 N N . THR A 1 484 ? -10.901 22.060 21.880 1.00 30.95 484 THR A N 1
ATOM 3613 C CA . THR A 1 484 ? -11.763 22.316 23.040 1.00 30.95 484 THR A CA 1
ATOM 3614 C C . THR A 1 484 ? -11.404 21.339 24.153 1.00 30.95 484 THR A C 1
ATOM 3616 O O . THR A 1 484 ? -11.469 20.132 23.957 1.00 30.95 484 THR A O 1
ATOM 3619 N N . VAL A 1 485 ? -11.053 21.846 25.339 1.00 32.16 485 VAL A N 1
ATOM 3620 C CA . VAL A 1 485 ? -10.647 21.019 26.491 1.00 32.16 485 VAL A CA 1
ATOM 3621 C C . VAL A 1 485 ? -11.751 20.013 26.856 1.00 32.16 485 VAL A C 1
ATOM 3623 O O . VAL A 1 485 ? -12.719 20.372 27.530 1.00 32.16 485 VAL A O 1
ATOM 3626 N N . GLY A 1 486 ? -11.589 18.759 26.420 1.00 38.19 486 GLY A N 1
ATOM 3627 C CA . GLY A 1 486 ? -12.556 17.673 26.605 1.00 38.19 486 GLY A CA 1
ATOM 3628 C C . GLY A 1 486 ? -13.109 17.028 25.326 1.00 38.19 486 GLY A C 1
ATOM 3629 O O . GLY A 1 486 ? -14.004 16.192 25.454 1.00 38.19 486 GLY A O 1
ATOM 3630 N N . SER A 1 487 ? -12.626 17.380 24.128 1.00 35.97 487 SER A N 1
ATOM 3631 C CA . SER A 1 487 ? -12.745 16.491 22.963 1.00 35.97 487 SER A CA 1
ATOM 3632 C C . SER A 1 487 ? -11.723 15.344 23.052 1.00 35.97 487 SER A C 1
ATOM 3634 O O . SER A 1 487 ? -10.722 15.442 23.766 1.00 35.97 487 SER A O 1
ATOM 3636 N N . PHE A 1 488 ? -12.050 14.218 22.418 1.00 51.72 488 PHE A N 1
ATOM 3637 C CA . PHE A 1 488 ? -11.336 12.945 22.520 1.00 51.72 488 PHE A CA 1
ATOM 3638 C C . PHE A 1 488 ? -10.870 12.565 21.123 1.00 51.72 488 PHE A C 1
ATOM 3640 O O . PHE A 1 488 ? -11.646 12.008 20.345 1.00 51.72 488 PHE A O 1
ATOM 3647 N N . GLU A 1 489 ? -9.639 12.952 20.798 1.00 49.09 489 GLU A N 1
ATOM 3648 C CA . GLU A 1 489 ? -9.115 12.792 19.448 1.00 49.09 489 GLU A CA 1
ATOM 3649 C C . GLU A 1 489 ? -8.510 11.399 19.258 1.00 49.09 489 GLU A C 1
ATOM 3651 O O . GLU A 1 489 ? -7.824 10.899 20.159 1.00 49.09 489 GLU A O 1
ATOM 3656 N N . PRO A 1 490 ? -8.737 10.772 18.096 1.00 49.06 490 PRO A N 1
ATOM 3657 C CA . PRO A 1 490 ? -8.109 9.508 17.759 1.00 49.06 490 PRO A CA 1
ATOM 3658 C C . PRO A 1 490 ? -6.576 9.621 17.790 1.00 49.06 490 PRO A C 1
ATOM 3660 O O . PRO A 1 490 ? -5.943 10.464 17.159 1.00 49.06 490 PRO A O 1
ATOM 3663 N N . SER A 1 491 ? -5.978 8.755 18.592 1.00 51.16 491 SER A N 1
ATOM 3664 C CA . SER A 1 491 ? -4.562 8.704 18.884 1.00 51.16 491 SER A CA 1
ATOM 3665 C C . SER A 1 491 ? -3.914 7.767 17.891 1.00 51.16 491 SER A C 1
ATOM 3667 O O . SER A 1 491 ? -3.895 6.552 18.106 1.00 51.16 491 SER A O 1
ATOM 3669 N N . PHE A 1 492 ? -3.419 8.329 16.789 1.00 52.53 492 PHE A N 1
ATOM 3670 C CA . PHE A 1 492 ? -2.969 7.547 15.647 1.00 52.53 492 PHE A CA 1
ATOM 3671 C C . PHE A 1 492 ? -1.562 6.948 15.810 1.00 52.53 492 PHE A C 1
ATOM 3673 O O . PHE A 1 492 ? -0.699 6.978 14.942 1.00 52.53 492 PHE A O 1
ATOM 3680 N N . SER A 1 493 ? -1.347 6.448 17.017 1.00 41.09 493 SER A N 1
ATOM 3681 C CA . SER A 1 493 ? -0.166 6.718 17.786 1.00 41.09 493 SER A CA 1
ATOM 3682 C C . SER A 1 493 ? 0.318 5.537 18.621 1.00 41.09 493 SER A C 1
ATOM 3684 O O . SER A 1 493 ? 1.097 5.759 19.532 1.00 41.09 493 SER A O 1
ATOM 3686 N N . ASP A 1 494 ? -0.118 4.304 18.359 1.00 38.97 494 ASP A N 1
ATOM 3687 C CA . ASP A 1 494 ? 0.619 3.124 18.858 1.00 38.97 494 ASP A CA 1
ATOM 3688 C C . ASP A 1 494 ? 0.227 1.776 18.211 1.00 38.97 494 ASP A C 1
ATOM 3690 O O . ASP A 1 494 ? 0.830 0.786 18.585 1.00 38.97 494 ASP A O 1
ATOM 3694 N N . ILE A 1 495 ? -0.769 1.646 17.307 1.00 41.06 495 ILE A N 1
ATOM 3695 C CA . ILE A 1 495 ? -1.127 0.304 16.782 1.00 41.06 495 ILE A CA 1
ATOM 3696 C C . ILE A 1 495 ? -0.020 -0.276 15.887 1.00 41.06 495 ILE A C 1
ATOM 3698 O O . ILE A 1 495 ? 1.098 0.215 15.830 1.00 41.06 495 ILE A O 1
ATOM 3702 N N . GLY A 1 496 ? -0.307 -1.367 15.190 1.00 44.53 496 GLY A N 1
ATOM 3703 C CA . GLY A 1 496 ? 0.685 -2.051 14.404 1.00 44.53 496 GLY A CA 1
ATOM 3704 C C . GLY A 1 496 ? 0.790 -1.788 12.964 1.00 44.53 496 GLY A C 1
ATOM 3705 O O . GLY A 1 496 ? 1.684 -1.074 12.506 1.00 44.53 496 GLY A O 1
ATOM 3706 N N . PRO A 1 497 ? -0.003 -2.595 12.265 1.00 44.09 497 PRO A N 1
ATOM 3707 C CA . PRO A 1 497 ? -0.694 -2.054 11.129 1.00 44.09 497 PRO A CA 1
ATOM 3708 C C . PRO A 1 497 ? -2.278 -2.161 11.107 1.00 44.09 497 PRO A C 1
ATOM 3710 O O . PRO A 1 497 ? -2.758 -3.127 10.529 1.00 44.09 497 PRO A O 1
ATOM 3713 N N . PRO A 1 498 ? -3.199 -1.211 11.498 1.00 49.25 498 PRO A N 1
ATOM 3714 C CA . PRO A 1 498 ? -4.822 -1.082 10.005 1.00 49.25 498 PRO A CA 1
ATOM 3715 C C . PRO A 1 498 ? -4.770 -1.646 8.590 1.00 49.25 498 PRO A C 1
ATOM 3717 O O . PRO A 1 498 ? -4.766 -0.926 7.583 1.00 49.25 498 PRO A O 1
ATOM 3720 N N . THR A 1 499 ? -5.216 -2.900 8.556 1.00 63.47 499 THR A N 1
ATOM 3721 C CA . THR A 1 499 ? -6.525 -3.177 7.937 1.00 63.47 499 THR A CA 1
ATOM 3722 C C . THR A 1 499 ? -7.563 -2.057 8.159 1.00 63.47 499 THR A C 1
ATOM 3724 O O . THR A 1 499 ? -7.750 -1.507 9.244 1.00 63.47 499 THR A O 1
ATOM 3727 N N . PHE A 1 500 ? -8.290 -1.737 7.095 1.00 74.00 500 PHE A N 1
ATOM 3728 C CA . PHE A 1 500 ? -9.355 -0.738 7.064 1.00 74.00 500 PHE A CA 1
ATOM 3729 C C . PHE A 1 500 ? -10.594 -1.312 6.396 1.00 74.00 500 PHE A C 1
ATOM 3731 O O . PHE A 1 500 ? -10.484 -2.149 5.503 1.00 74.00 500 PHE A O 1
ATOM 3738 N N . ALA A 1 501 ? -11.750 -0.711 6.678 1.00 79.31 501 ALA A N 1
ATOM 3739 C CA . ALA A 1 501 ? -12.938 -0.882 5.849 1.00 79.31 501 ALA A CA 1
ATOM 3740 C C . ALA A 1 501 ? -13.615 0.454 5.528 1.00 79.31 501 ALA A C 1
ATOM 3742 O O . ALA A 1 501 ? -13.773 1.300 6.404 1.00 79.31 501 ALA A O 1
ATOM 3743 N N . MET A 1 502 ? -14.118 0.607 4.301 1.00 81.12 502 MET A N 1
ATOM 3744 C CA . MET A 1 502 ? -15.114 1.628 3.964 1.00 81.12 502 MET A CA 1
ATOM 3745 C C . MET A 1 502 ? -16.507 0.985 3.947 1.00 81.12 502 MET A C 1
ATOM 3747 O O . MET A 1 502 ? -16.767 0.098 3.137 1.00 81.12 502 MET A O 1
ATOM 3751 N N . ALA A 1 503 ? -17.427 1.424 4.808 1.00 78.12 503 ALA A N 1
ATOM 3752 C CA . ALA A 1 503 ? -18.819 0.955 4.811 1.00 78.12 503 ALA A CA 1
ATOM 3753 C C . ALA A 1 503 ? -19.784 2.110 5.125 1.00 78.12 503 ALA A C 1
ATOM 3755 O O . ALA A 1 503 ? -19.470 2.986 5.922 1.00 78.12 503 ALA A O 1
ATOM 3756 N N . ASN A 1 504 ? -20.962 2.159 4.489 1.00 78.06 504 ASN A N 1
ATOM 3757 C CA . ASN A 1 504 ? -21.899 3.301 4.573 1.00 78.06 504 ASN A CA 1
ATOM 3758 C C . ASN A 1 504 ? -21.305 4.688 4.214 1.00 78.06 504 ASN A C 1
ATOM 3760 O O . ASN A 1 504 ? -21.868 5.713 4.600 1.00 78.06 504 ASN A O 1
ATOM 3764 N N . GLY A 1 505 ? -20.184 4.748 3.483 1.00 74.88 505 GLY A N 1
ATOM 3765 C CA . GLY A 1 505 ? -19.445 6.002 3.266 1.00 74.88 505 GLY A CA 1
ATOM 3766 C C . GLY A 1 505 ? -18.751 6.519 4.533 1.00 74.88 505 GLY A C 1
ATOM 3767 O O . GLY A 1 505 ? -18.536 7.721 4.675 1.00 74.88 505 GLY A O 1
ATOM 3768 N N . LEU A 1 506 ? -18.456 5.615 5.468 1.00 82.38 506 LEU A N 1
ATOM 3769 C CA . LEU A 1 506 ? -17.668 5.847 6.667 1.00 82.38 506 LEU A CA 1
ATOM 3770 C C . LEU A 1 506 ? -16.426 4.957 6.610 1.00 82.38 506 LEU A C 1
ATOM 3772 O O . LEU A 1 506 ? -16.532 3.748 6.386 1.00 82.38 506 LEU A O 1
ATOM 3776 N N . LEU A 1 507 ? -15.265 5.557 6.842 1.00 83.94 507 LEU A N 1
ATOM 3777 C CA . LEU A 1 507 ? -14.016 4.839 7.046 1.00 83.94 507 LEU A CA 1
ATOM 3778 C C . LEU A 1 507 ? -14.023 4.273 8.467 1.00 83.94 507 LEU A C 1
ATOM 3780 O O . LEU A 1 507 ? -14.263 5.023 9.412 1.00 83.94 507 LEU A O 1
ATOM 3784 N N . PHE A 1 508 ? -13.783 2.976 8.613 1.00 84.19 508 PHE A N 1
ATOM 3785 C CA . PHE A 1 508 ? -13.662 2.268 9.884 1.00 84.19 508 PHE A CA 1
ATOM 3786 C C . PHE A 1 508 ? -12.224 1.809 10.090 1.00 84.19 508 PHE A C 1
ATOM 3788 O O . PHE A 1 508 ? -11.593 1.293 9.166 1.00 84.19 508 PHE A O 1
ATOM 3795 N N . PHE A 1 509 ? -11.751 1.979 11.319 1.00 81.25 509 PHE A N 1
ATOM 3796 C CA . PHE A 1 509 ? -10.367 1.781 11.731 1.00 81.25 509 PHE A CA 1
ATOM 3797 C C . PHE A 1 509 ? -10.309 1.459 13.230 1.00 81.25 509 PHE A C 1
ATOM 3799 O O . PHE A 1 509 ? -11.256 1.736 13.975 1.00 81.25 509 PHE A O 1
ATOM 3806 N N . ALA A 1 510 ? -9.197 0.886 13.680 1.00 78.62 510 ALA A N 1
ATOM 3807 C CA . ALA A 1 510 ? -8.859 0.845 15.097 1.00 78.62 510 ALA A CA 1
ATOM 3808 C C . ALA A 1 510 ? -8.198 2.176 15.507 1.00 78.62 510 ALA A C 1
ATOM 3810 O O . ALA A 1 510 ? -7.411 2.740 14.749 1.00 78.62 510 ALA A O 1
ATOM 3811 N N . SER A 1 511 ? -8.521 2.705 16.691 1.00 75.62 511 SER A N 1
ATOM 3812 C CA . SER A 1 511 ? -7.803 3.839 17.300 1.00 75.62 511 SER A CA 1
ATOM 3813 C C . SER A 1 511 ? -8.086 3.943 18.800 1.00 75.62 511 SER A C 1
ATOM 3815 O O . SER A 1 511 ? -9.065 3.383 19.289 1.00 75.62 511 SER A O 1
ATOM 3817 N N . ASP A 1 512 ? -7.233 4.673 19.519 1.00 72.00 512 ASP A N 1
ATOM 3818 C CA . ASP A 1 512 ? -7.389 5.039 20.935 1.00 72.00 512 ASP A CA 1
ATOM 3819 C C . ASP A 1 512 ? -7.858 6.496 21.075 1.00 72.00 512 ASP A C 1
ATOM 3821 O O . ASP A 1 512 ? -7.695 7.266 20.135 1.00 72.00 512 ASP A O 1
ATOM 3825 N N . ASP A 1 513 ? -8.336 6.907 22.249 1.00 67.06 513 ASP A N 1
ATOM 3826 C CA . ASP A 1 513 ? -8.476 8.322 22.659 1.00 67.06 513 ASP A CA 1
ATOM 3827 C C . ASP A 1 513 ? -7.693 8.667 23.943 1.00 67.06 513 ASP A C 1
ATOM 3829 O O . ASP A 1 513 ? -7.860 9.740 24.532 1.00 67.06 513 ASP A O 1
ATOM 3833 N N . GLY A 1 514 ? -6.856 7.744 24.422 1.00 61.44 514 GLY A N 1
ATOM 3834 C CA . GLY A 1 514 ? -6.124 7.866 25.681 1.00 61.44 514 GLY A CA 1
ATOM 3835 C C . GLY A 1 514 ? -6.981 7.658 26.931 1.00 61.44 514 GLY A C 1
ATOM 3836 O O . GLY A 1 514 ? -6.475 7.835 28.043 1.00 61.44 514 GLY A O 1
ATOM 3837 N N . LYS A 1 515 ? -8.262 7.290 26.789 1.00 69.31 515 LYS A N 1
ATOM 3838 C CA . LYS A 1 515 ? -9.187 7.074 27.911 1.00 69.31 515 LYS A CA 1
ATOM 3839 C C . LYS A 1 515 ? -9.883 5.715 27.859 1.00 69.31 515 LYS A C 1
ATOM 3841 O O . LYS A 1 515 ? -10.015 5.070 28.900 1.00 69.31 515 LYS A O 1
ATOM 3846 N N . ASN A 1 516 ? -10.376 5.319 26.692 1.00 72.62 516 ASN A N 1
ATOM 3847 C CA . ASN A 1 516 ? -11.174 4.108 26.508 1.00 72.62 516 ASN A CA 1
ATOM 3848 C C . ASN A 1 516 ? -10.353 2.961 25.896 1.00 72.62 516 ASN A C 1
ATOM 3850 O O . ASN A 1 516 ? -10.832 1.833 25.863 1.00 72.62 516 ASN A O 1
ATOM 3854 N N . GLY A 1 517 ? -9.105 3.230 25.499 1.00 75.31 517 GLY A N 1
ATOM 3855 C CA . GLY A 1 517 ? -8.258 2.265 24.817 1.00 75.31 517 GLY A CA 1
ATOM 3856 C C . GLY A 1 517 ? -8.665 2.097 23.359 1.00 75.31 517 GLY A C 1
ATOM 3857 O O . GLY A 1 517 ? -9.410 2.905 22.800 1.00 75.31 517 GLY A O 1
ATOM 3858 N N . VAL A 1 518 ? -8.152 1.042 22.730 1.00 79.69 518 VAL A N 1
ATOM 3859 C CA . VAL A 1 518 ? -8.301 0.851 21.288 1.00 79.69 518 VAL A CA 1
ATOM 3860 C C . VAL A 1 518 ? -9.521 0.038 20.952 1.00 79.69 518 VAL A C 1
ATOM 3862 O O . VAL A 1 518 ? -9.631 -1.149 21.256 1.00 79.69 518 VAL A O 1
ATOM 3865 N N . GLU A 1 519 ? -10.420 0.737 20.286 1.00 84.50 519 GLU A N 1
ATOM 3866 C CA . GLU A 1 519 ? -11.792 0.352 20.038 1.00 84.50 519 GLU A CA 1
ATOM 3867 C C . GLU A 1 519 ? -12.122 0.545 18.557 1.00 84.50 519 GLU A C 1
ATOM 3869 O O . GLU A 1 519 ? -11.276 0.970 17.764 1.00 84.50 519 GLU A O 1
ATOM 3874 N N . LEU A 1 520 ? -13.352 0.224 18.151 1.00 89.06 520 LEU A N 1
ATOM 3875 C CA . LEU A 1 520 ? -13.785 0.517 16.786 1.00 89.06 520 LEU A CA 1
ATOM 3876 C C . LEU A 1 520 ? -14.059 2.010 16.662 1.00 89.06 520 LEU A C 1
ATOM 3878 O O . LEU A 1 520 ? -14.950 2.533 17.336 1.00 89.06 520 LEU A O 1
ATOM 3882 N N . TRP A 1 521 ? -13.347 2.671 15.758 1.00 87.75 521 TRP A N 1
ATOM 3883 C CA . TRP A 1 521 ? -13.599 4.047 15.355 1.00 87.75 521 TRP A CA 1
ATOM 3884 C C . TRP A 1 521 ? -14.212 4.099 13.964 1.00 87.75 521 TRP A C 1
ATOM 3886 O O . TRP A 1 521 ? -14.156 3.149 13.178 1.00 87.75 521 TRP A O 1
ATOM 3896 N N . LYS A 1 522 ? -14.847 5.234 13.679 1.00 89.12 522 LYS A N 1
ATOM 3897 C CA . LYS A 1 522 ? -15.317 5.578 12.345 1.00 89.12 522 LYS A CA 1
ATOM 3898 C C . LYS A 1 522 ? -15.069 7.052 12.053 1.00 89.12 522 LYS A C 1
ATOM 3900 O O . LYS A 1 522 ? -15.111 7.864 12.976 1.00 89.12 522 LYS A O 1
ATOM 3905 N N . SER A 1 523 ? -14.924 7.410 10.782 1.00 82.94 523 SER A N 1
ATOM 3906 C CA . SER A 1 523 ? -14.929 8.794 10.300 1.00 82.94 523 SER A CA 1
ATOM 3907 C C . SER A 1 523 ? -15.757 8.936 9.023 1.00 82.94 523 SER A C 1
ATOM 3909 O O . SER A 1 523 ? -15.854 8.012 8.224 1.00 82.94 523 SER A O 1
ATOM 3911 N N . ASN A 1 524 ? -16.354 10.112 8.829 1.00 76.75 524 ASN A N 1
ATOM 3912 C CA . ASN A 1 524 ? -16.980 10.545 7.573 1.00 76.75 524 ASN A CA 1
ATOM 3913 C C . ASN A 1 524 ? -16.139 11.607 6.835 1.00 76.75 524 ASN A C 1
ATOM 3915 O O . ASN A 1 524 ? -16.677 12.329 5.998 1.00 76.75 524 ASN A O 1
ATOM 3919 N N . GLY A 1 525 ? -14.877 11.782 7.231 1.00 69.62 525 GLY A N 1
ATOM 3920 C CA . GLY A 1 525 ? -14.014 12.864 6.769 1.00 69.62 525 GLY A CA 1
ATOM 3921 C C . GLY A 1 525 ? -14.255 14.225 7.446 1.00 69.62 525 GLY A C 1
ATOM 3922 O O . GLY A 1 525 ? -13.934 15.275 6.899 1.00 69.62 525 GLY A O 1
ATOM 3923 N N . SER A 1 526 ? -14.864 14.248 8.637 1.00 64.44 526 SER A N 1
ATOM 3924 C CA . SER A 1 526 ? -15.012 15.470 9.444 1.00 64.44 526 SER A CA 1
ATOM 3925 C C . SER A 1 526 ? -14.763 15.182 10.926 1.00 64.44 526 SER A C 1
ATOM 3927 O O . SER A 1 526 ? -15.206 14.130 11.394 1.00 64.44 526 SER A O 1
ATOM 3929 N N . PRO A 1 527 ? -14.154 16.102 11.704 1.00 62.19 527 PRO A N 1
ATOM 3930 C CA . PRO A 1 527 ? -13.881 15.884 13.131 1.00 62.19 527 PRO A CA 1
ATOM 3931 C C . PRO A 1 527 ? -15.133 15.482 13.920 1.00 62.19 527 PRO A C 1
ATOM 3933 O O . PRO A 1 527 ? -15.109 14.546 14.705 1.00 62.19 527 PRO A O 1
ATOM 3936 N N . SER A 1 528 ? -16.287 16.103 13.646 1.00 63.25 528 SER A N 1
ATOM 3937 C CA . SER A 1 528 ? -17.544 15.766 14.339 1.00 63.25 528 SER A CA 1
ATOM 3938 C C . SER A 1 528 ? -18.086 14.355 14.032 1.00 63.25 528 SER A C 1
ATOM 3940 O O . SER A 1 528 ? -18.905 13.813 14.790 1.00 63.25 528 SER A O 1
ATOM 3942 N N . GLY A 1 529 ? -17.662 13.752 12.917 1.00 70.19 529 GLY A N 1
ATOM 3943 C CA . GLY A 1 529 ? -18.004 12.387 12.520 1.00 70.19 529 GLY A CA 1
ATOM 3944 C C . GLY A 1 529 ? -16.922 11.354 12.838 1.00 70.19 529 GLY A C 1
ATOM 3945 O O . GLY A 1 529 ? -17.286 10.190 13.000 1.00 70.19 529 GLY A O 1
ATOM 3946 N N . THR A 1 530 ? -15.664 11.779 12.993 1.00 80.44 530 THR A N 1
ATOM 3947 C CA . THR A 1 530 ? -14.548 11.004 13.552 1.00 80.44 530 THR A CA 1
ATOM 3948 C C . THR A 1 530 ? -14.802 10.720 15.035 1.00 80.44 530 THR A C 1
ATOM 3950 O O . THR A 1 530 ? -14.793 11.636 15.850 1.00 80.44 530 THR A O 1
ATOM 3953 N N . LYS A 1 531 ? -15.104 9.470 15.400 1.00 83.69 531 LYS A N 1
ATOM 3954 C CA . LYS A 1 531 ? -15.300 9.058 16.805 1.00 83.69 531 LYS A CA 1
ATOM 3955 C C . LYS A 1 531 ? -15.296 7.545 16.998 1.00 83.69 531 LYS A C 1
ATOM 3957 O O . LYS A 1 531 ? -15.666 6.795 16.090 1.00 83.69 531 LYS A O 1
ATOM 3962 N N . MET A 1 532 ? -15.003 7.125 18.229 1.00 87.69 532 MET A N 1
ATOM 3963 C CA . MET A 1 532 ? -15.299 5.785 18.727 1.00 87.69 532 MET A CA 1
ATOM 3964 C C . MET A 1 532 ? -16.776 5.446 18.470 1.00 87.69 532 MET A C 1
ATOM 3966 O O . MET A 1 532 ? -17.683 6.221 18.792 1.00 87.69 532 MET A O 1
ATOM 3970 N N . VAL A 1 533 ? -17.025 4.283 17.875 1.00 89.94 533 VAL A N 1
ATOM 3971 C CA . VAL A 1 533 ? -18.371 3.769 17.588 1.00 89.94 533 VAL A CA 1
ATOM 3972 C C . VAL A 1 533 ? -19.023 3.235 18.859 1.00 89.94 533 VAL A C 1
ATOM 3974 O O . VAL A 1 533 ? -20.229 3.396 19.058 1.00 89.94 533 VAL A O 1
ATOM 3977 N N . ARG A 1 534 ? -18.218 2.572 19.695 1.00 88.06 534 ARG A N 1
ATOM 3978 C CA . ARG A 1 534 ? -18.599 1.955 20.962 1.00 88.06 534 ARG A CA 1
ATOM 3979 C C . ARG A 1 534 ? -17.344 1.605 21.764 1.00 88.06 534 ARG A C 1
ATOM 3981 O O . ARG A 1 534 ? -16.384 1.136 21.177 1.00 88.06 534 ARG A O 1
ATOM 3988 N N . ASP A 1 535 ? -17.430 1.741 23.083 1.00 86.50 535 ASP A N 1
ATOM 3989 C CA . ASP A 1 535 ? -16.565 1.053 24.047 1.00 86.50 535 ASP A CA 1
ATOM 3990 C C . ASP A 1 535 ? -16.982 -0.437 24.103 1.00 86.50 535 ASP A C 1
ATOM 3992 O O . ASP A 1 535 ? -18.060 -0.777 24.621 1.00 86.50 535 ASP A O 1
ATOM 3996 N N . ILE A 1 536 ? -16.228 -1.314 23.426 1.00 85.94 536 ILE A N 1
ATOM 3997 C CA . ILE A 1 536 ? -16.513 -2.756 23.311 1.00 85.94 536 ILE A CA 1
ATOM 3998 C C . ILE A 1 536 ? -15.864 -3.523 24.472 1.00 85.94 536 ILE A C 1
ATOM 4000 O O . ILE A 1 536 ? -16.528 -4.411 25.021 1.00 85.94 536 ILE A O 1
ATOM 4004 N N . SER A 1 537 ? -14.653 -3.137 24.902 1.00 79.94 537 SER A N 1
ATOM 4005 C CA . SER A 1 537 ? -13.979 -3.658 26.104 1.00 79.94 537 SER A CA 1
ATOM 4006 C C . SER A 1 537 ? -13.851 -2.591 27.218 1.00 79.94 537 SER A C 1
ATOM 4008 O O . SER A 1 537 ? -12.759 -2.070 27.446 1.00 79.94 537 SER A O 1
ATOM 4010 N N . PRO A 1 538 ? -14.912 -2.317 28.013 1.00 79.00 538 PRO A N 1
ATOM 4011 C CA . PRO A 1 538 ? -14.856 -1.310 29.074 1.00 79.00 538 PRO A CA 1
ATOM 4012 C C . PRO A 1 538 ? -13.779 -1.553 30.134 1.00 79.00 538 PRO A C 1
ATOM 4014 O O . PRO A 1 538 ? -13.644 -2.647 30.693 1.00 79.00 538 PRO A O 1
ATOM 4017 N N . GLY A 1 539 ? -13.052 -0.484 30.456 1.00 68.44 539 GLY A N 1
ATOM 4018 C CA . GLY A 1 539 ? -11.996 -0.451 31.467 1.00 68.44 539 GLY A CA 1
ATOM 4019 C C . GLY A 1 539 ? -12.465 -0.603 32.923 1.00 68.44 539 GLY A C 1
ATOM 4020 O O . GLY A 1 539 ? -13.624 -0.355 33.270 1.00 68.44 539 GLY A O 1
ATOM 4021 N N . THR A 1 540 ? -11.548 -0.952 33.833 1.00 68.00 540 THR A N 1
ATOM 4022 C CA . THR A 1 540 ? -11.840 -1.009 35.280 1.00 68.00 540 THR A CA 1
ATOM 4023 C C . THR A 1 540 ? -11.665 0.344 35.977 1.00 68.00 540 THR A C 1
ATOM 4025 O O . THR A 1 540 ? -10.605 0.966 35.923 1.00 68.00 540 THR A O 1
ATOM 4028 N N . THR A 1 541 ? -12.685 0.791 36.716 1.00 66.50 541 THR A N 1
ATOM 4029 C CA . THR A 1 541 ? -12.636 2.031 37.513 1.00 66.50 541 THR A CA 1
ATOM 4030 C C . THR A 1 541 ? -12.190 1.773 38.959 1.00 66.50 541 THR A C 1
ATOM 4032 O O . THR A 1 541 ? -12.860 1.063 39.710 1.00 66.50 541 THR A O 1
ATOM 4035 N N . ILE A 1 542 ? -11.104 2.417 39.395 1.00 59.56 542 ILE A N 1
ATOM 4036 C CA . ILE A 1 542 ? -10.578 2.380 40.767 1.00 59.56 542 ILE A CA 1
ATOM 4037 C C . ILE A 1 542 ? -10.728 3.770 41.405 1.00 59.56 542 ILE A C 1
ATOM 4039 O O . ILE A 1 542 ? -10.133 4.749 40.960 1.00 59.56 542 ILE A O 1
ATOM 4043 N N . THR A 1 543 ? -11.529 3.887 42.468 1.00 57.66 543 THR A N 1
ATOM 4044 C CA . THR A 1 543 ? -11.835 5.183 43.107 1.00 57.66 543 THR A CA 1
ATOM 4045 C C . THR A 1 543 ? -11.076 5.395 44.418 1.00 57.66 543 THR A C 1
ATOM 4047 O O . THR A 1 543 ? -11.147 4.572 45.332 1.00 57.66 543 THR A O 1
ATOM 4050 N N . PHE A 1 544 ? -10.434 6.556 44.556 1.00 46.47 544 PHE A N 1
ATOM 4051 C CA . PHE A 1 544 ? -9.766 7.025 45.771 1.00 46.47 544 PHE A CA 1
ATOM 4052 C C . PHE A 1 544 ? -10.480 8.261 46.365 1.00 46.47 544 PHE A C 1
ATOM 4054 O O . PHE A 1 544 ? -11.303 8.895 45.700 1.00 46.47 544 PHE A O 1
ATOM 4061 N N . PRO A 1 545 ? -10.199 8.655 47.625 1.00 39.91 545 PRO A N 1
ATOM 4062 C CA . PRO A 1 545 ? -10.808 9.840 48.239 1.00 39.91 545 PRO A CA 1
ATOM 4063 C C . PRO A 1 545 ? -10.323 11.165 47.615 1.00 39.91 545 PRO A C 1
ATOM 4065 O O . PRO A 1 545 ? -9.444 11.832 48.155 1.00 39.91 545 PRO A O 1
ATOM 4068 N N . GLY A 1 546 ? -10.929 11.560 46.493 1.00 49.25 546 GLY A N 1
ATOM 4069 C CA . GLY A 1 546 ? -10.626 12.801 45.766 1.00 49.25 546 GLY A CA 1
ATOM 4070 C C . GLY A 1 546 ? -10.049 12.610 44.360 1.00 49.25 546 GLY A C 1
ATOM 4071 O O . GLY A 1 546 ? -9.779 13.607 43.698 1.00 49.25 546 GLY A O 1
ATOM 4072 N N . SER A 1 547 ? -9.886 11.370 43.892 1.00 43.31 547 SER A N 1
ATOM 4073 C CA . SER A 1 547 ? -9.476 11.054 42.519 1.00 43.31 547 SER A CA 1
ATOM 4074 C C . SER A 1 547 ? -10.048 9.711 42.062 1.00 43.31 547 SER A C 1
ATOM 4076 O O . SER A 1 547 ? -10.329 8.827 42.873 1.00 43.31 547 SER A O 1
ATOM 4078 N N . THR A 1 548 ? -10.193 9.550 40.752 1.00 55.12 548 THR A N 1
ATOM 4079 C CA . THR A 1 548 ? -10.544 8.282 40.107 1.00 55.12 548 THR A CA 1
ATOM 4080 C C . THR A 1 548 ? -9.401 7.904 39.176 1.00 55.12 548 THR A C 1
ATOM 4082 O O . THR A 1 548 ? -8.831 8.784 38.537 1.00 55.12 548 THR A O 1
ATOM 4085 N N . ILE A 1 549 ? -9.067 6.619 39.106 1.00 53.88 549 ILE A N 1
ATOM 4086 C CA . ILE A 1 549 ? -8.212 6.053 38.065 1.00 53.88 549 ILE A CA 1
ATOM 4087 C C . ILE A 1 549 ? -9.103 5.125 37.247 1.00 53.88 549 ILE A C 1
ATOM 4089 O O . ILE A 1 549 ? -9.654 4.164 37.782 1.00 53.88 549 ILE A O 1
ATOM 4093 N N . GLU A 1 550 ? -9.281 5.434 35.972 1.00 61.66 550 GLU A N 1
ATOM 4094 C CA . GLU A 1 550 ? -9.839 4.502 34.996 1.00 61.66 550 GLU A CA 1
ATOM 4095 C C . GLU A 1 550 ? -8.657 3.766 34.357 1.00 61.66 550 GLU A C 1
ATOM 4097 O O . GLU A 1 550 ? -7.638 4.379 34.048 1.00 61.66 550 GLU A O 1
ATOM 4102 N N . THR A 1 551 ? -8.754 2.441 34.258 1.00 64.06 551 THR A N 1
ATOM 4103 C CA . THR A 1 551 ? -7.756 1.594 33.590 1.00 64.06 551 THR A CA 1
ATOM 4104 C C . THR A 1 551 ? -8.375 1.114 32.282 1.00 64.06 551 THR A C 1
ATOM 4106 O O . THR A 1 551 ? -9.278 0.280 32.364 1.00 64.06 551 THR A O 1
ATOM 4109 N N . PRO A 1 552 ? -7.998 1.670 31.113 1.00 68.12 552 PRO A N 1
ATOM 4110 C CA . PRO A 1 552 ? -8.540 1.219 29.835 1.00 68.12 552 PRO A CA 1
ATOM 4111 C C . PRO A 1 552 ? -8.183 -0.251 29.590 1.00 68.12 552 PRO A C 1
ATOM 4113 O O . PRO A 1 552 ? -7.066 -0.675 29.886 1.00 68.12 552 PRO A O 1
ATOM 4116 N N . ASN A 1 553 ? -9.136 -1.005 29.043 1.00 78.94 553 ASN A N 1
ATOM 4117 C CA . ASN A 1 553 ? -8.839 -2.224 28.288 1.00 78.94 553 ASN A CA 1
ATOM 4118 C C . ASN A 1 553 ? -8.850 -1.840 26.793 1.00 78.94 553 ASN A C 1
ATOM 4120 O O . ASN A 1 553 ? -8.789 -0.654 26.480 1.00 78.94 553 ASN A O 1
ATOM 4124 N N . SER A 1 554 ? -8.850 -2.780 25.848 1.00 79.06 554 SER A N 1
ATOM 4125 C CA . SER A 1 554 ? -8.946 -2.451 24.414 1.00 79.06 554 SER A CA 1
ATOM 4126 C C . SER A 1 554 ? -9.446 -3.649 23.622 1.00 79.06 554 SER A C 1
ATOM 4128 O O . SER A 1 554 ? -8.803 -4.696 23.652 1.00 79.06 554 SER A O 1
ATOM 4130 N N . SER A 1 555 ? -10.536 -3.502 22.874 1.00 77.12 555 SER A N 1
ATOM 4131 C CA . SER A 1 555 ? -11.047 -4.581 22.023 1.00 77.12 555 SER A CA 1
ATOM 4132 C C . SER A 1 555 ? -10.169 -4.869 20.800 1.00 77.12 555 SER A C 1
ATOM 4134 O O . SER A 1 555 ? -10.209 -5.987 20.290 1.00 77.12 555 SER A O 1
ATOM 4136 N N . ARG A 1 556 ? -9.354 -3.897 20.356 1.00 79.44 556 ARG A N 1
ATOM 4137 C CA . ARG A 1 556 ? -8.413 -3.987 19.215 1.00 79.44 556 ARG A CA 1
ATOM 4138 C C . ARG A 1 556 ? -9.052 -4.642 17.979 1.00 79.44 556 ARG A C 1
ATOM 4140 O O . ARG A 1 556 ? -8.744 -5.792 17.660 1.00 79.44 556 ARG A O 1
ATOM 4147 N N . PRO A 1 557 ? -9.971 -3.929 17.298 1.00 79.50 557 PRO A N 1
ATOM 4148 C CA . PRO A 1 557 ? -10.584 -4.399 16.062 1.00 79.50 557 PRO A CA 1
ATOM 4149 C C . PRO A 1 557 ? -9.545 -4.743 14.997 1.00 79.50 557 PRO A C 1
ATOM 4151 O O . PRO A 1 557 ? -8.667 -3.928 14.717 1.00 79.50 557 PRO A O 1
ATOM 4154 N N . LYS A 1 558 ? -9.680 -5.920 14.385 1.00 75.69 558 LYS A N 1
ATOM 4155 C CA . LYS A 1 558 ? -8.786 -6.414 13.329 1.00 75.69 558 LYS A CA 1
ATOM 4156 C C . LYS A 1 558 ? -9.555 -7.114 12.203 1.00 75.69 558 LYS A C 1
ATOM 4158 O O . LYS A 1 558 ? -10.723 -7.472 12.392 1.00 75.69 558 LYS A O 1
ATOM 4163 N N . GLU A 1 559 ? -8.924 -7.287 11.039 1.00 72.62 559 GLU A N 1
ATOM 4164 C CA . GLU A 1 559 ? -9.552 -7.812 9.803 1.00 72.62 559 GLU A CA 1
ATOM 4165 C C . GLU A 1 559 ? -10.823 -7.040 9.397 1.00 72.62 559 GLU A C 1
ATOM 4167 O O . GLU A 1 559 ? -11.861 -7.624 9.067 1.00 72.62 559 GLU A O 1
ATOM 4172 N N . LEU A 1 560 ? -10.771 -5.705 9.442 1.00 79.56 560 LEU A N 1
ATOM 4173 C CA . LEU A 1 560 ? -11.934 -4.872 9.136 1.00 79.56 560 LEU A CA 1
ATOM 4174 C C . LEU A 1 560 ? -12.420 -5.127 7.699 1.00 79.56 560 LEU A C 1
ATOM 4176 O O . LEU A 1 560 ? -11.766 -4.777 6.724 1.00 79.56 560 LEU A O 1
ATOM 4180 N N . THR A 1 561 ? -13.607 -5.720 7.577 1.00 82.94 561 THR A N 1
ATOM 4181 C CA . THR A 1 561 ? -14.166 -6.224 6.319 1.00 82.94 561 THR A CA 1
ATOM 4182 C C . THR A 1 561 ? -15.503 -5.560 6.018 1.00 82.94 561 THR A C 1
ATOM 4184 O O . THR A 1 561 ? -16.486 -5.736 6.745 1.00 82.94 561 THR A O 1
ATOM 4187 N N . ALA A 1 562 ? -15.567 -4.807 4.920 1.00 82.44 562 ALA A N 1
ATOM 4188 C CA . ALA A 1 562 ? -16.787 -4.145 4.468 1.00 82.44 562 ALA A CA 1
ATOM 4189 C C . ALA A 1 562 ? -17.762 -5.122 3.784 1.00 82.44 562 ALA A C 1
ATOM 4191 O O . ALA A 1 562 ? -17.437 -5.784 2.793 1.00 82.44 562 ALA A O 1
ATOM 4192 N N . VAL A 1 563 ? -19.008 -5.163 4.261 1.00 81.88 563 VAL A N 1
ATOM 4193 C CA . VAL A 1 563 ? -20.093 -5.929 3.635 1.00 81.88 563 VAL A CA 1
ATOM 4194 C C . VAL A 1 563 ? -21.362 -5.075 3.622 1.00 81.88 563 VAL A C 1
ATOM 4196 O O . VAL A 1 563 ? -22.077 -4.971 4.617 1.00 81.88 563 VAL A O 1
ATOM 4199 N N . VAL A 1 564 ? -21.648 -4.482 2.459 1.00 81.56 564 VAL A N 1
ATOM 4200 C CA . VAL A 1 564 ? -22.801 -3.599 2.195 1.00 81.56 564 VAL A CA 1
ATOM 4201 C C . VAL A 1 564 ? -22.843 -2.383 3.133 1.00 81.56 564 VAL A C 1
ATOM 4203 O O . VAL A 1 564 ? -22.171 -1.388 2.875 1.00 81.56 564 VAL A O 1
ATOM 4206 N N . ASP A 1 565 ? -23.641 -2.451 4.197 1.00 80.94 565 ASP A N 1
ATOM 4207 C CA . ASP A 1 565 ? -23.944 -1.372 5.136 1.00 80.94 565 ASP A CA 1
ATOM 4208 C C . ASP A 1 565 ? -23.306 -1.593 6.517 1.00 80.94 565 ASP A C 1
ATOM 4210 O O . ASP A 1 565 ? -23.687 -0.946 7.495 1.00 80.94 565 ASP A O 1
ATOM 4214 N N . LYS A 1 566 ? -22.344 -2.520 6.616 1.00 87.19 566 LYS A N 1
ATOM 4215 C CA . LYS A 1 566 ? -21.688 -2.901 7.871 1.00 87.19 566 LYS A CA 1
ATOM 4216 C C . LYS A 1 566 ? -20.196 -3.165 7.681 1.00 87.19 566 LYS A C 1
ATOM 4218 O O . LYS A 1 566 ? -19.775 -3.658 6.633 1.00 87.19 566 LYS A O 1
ATOM 4223 N N . VAL A 1 567 ? -19.422 -2.923 8.737 1.00 89.81 567 VAL A N 1
ATOM 4224 C CA . VAL A 1 567 ? -18.093 -3.519 8.920 1.00 89.81 567 VAL A CA 1
ATOM 4225 C C . VAL A 1 567 ? -18.222 -4.762 9.799 1.00 89.81 567 VAL A C 1
ATOM 4227 O O . VAL A 1 567 ? -18.928 -4.751 10.809 1.00 89.81 567 VAL A O 1
ATOM 4230 N N . TYR A 1 568 ? -17.546 -5.835 9.410 1.00 90.50 568 TYR A N 1
ATOM 4231 C CA . TYR A 1 568 ? -17.324 -7.028 10.220 1.00 90.50 568 TYR A CA 1
ATOM 4232 C C . TYR A 1 568 ? -15.852 -7.037 10.618 1.00 90.50 568 TYR A C 1
ATOM 4234 O O . TYR A 1 568 ? -15.007 -6.607 9.839 1.00 90.50 568 TYR A O 1
ATOM 4242 N N . PHE A 1 569 ? -15.553 -7.459 11.837 1.00 86.44 569 PHE A N 1
ATOM 4243 C CA . PHE A 1 569 ? -14.206 -7.393 12.401 1.00 86.44 569 PHE A CA 1
ATOM 4244 C C . PHE A 1 569 ? -14.076 -8.420 13.522 1.00 86.44 569 PHE A C 1
ATOM 4246 O O . PHE A 1 569 ? -15.079 -8.855 14.094 1.00 86.44 569 PHE A O 1
ATOM 4253 N N . ARG A 1 570 ? -12.848 -8.800 13.857 1.00 83.56 570 ARG A N 1
ATOM 4254 C CA . ARG A 1 570 ? -12.537 -9.586 15.060 1.00 83.56 570 ARG A CA 1
ATOM 4255 C C . ARG A 1 570 ? -12.057 -8.649 16.160 1.00 83.56 570 ARG A C 1
ATOM 4257 O O . ARG A 1 570 ? -11.599 -7.547 15.869 1.00 83.56 570 ARG A O 1
ATOM 4264 N N . ILE A 1 571 ? -12.161 -9.087 17.409 1.00 80.25 571 ILE A N 1
ATOM 4265 C CA . ILE A 1 571 ? -11.578 -8.402 18.571 1.00 80.25 571 ILE A CA 1
ATOM 4266 C C . ILE A 1 571 ? -10.515 -9.291 19.215 1.00 80.25 571 ILE A C 1
ATOM 4268 O O . ILE A 1 571 ? -10.711 -10.500 19.342 1.00 80.25 571 ILE A O 1
ATOM 4272 N N . GLU A 1 572 ? -9.389 -8.697 19.612 1.00 65.50 572 GLU A N 1
ATOM 4273 C CA . GLU A 1 572 ? -8.223 -9.416 20.149 1.00 65.50 572 GLU A CA 1
ATOM 4274 C C . GLU A 1 572 ? -8.556 -10.137 21.473 1.00 65.50 572 GLU A C 1
ATOM 4276 O O . GLU A 1 572 ? -8.064 -11.237 21.729 1.00 65.50 572 GLU A O 1
ATOM 4281 N N . ASP A 1 573 ? -9.481 -9.580 22.267 1.00 57.66 573 ASP A N 1
ATOM 4282 C CA . ASP A 1 573 ? -10.045 -10.195 23.478 1.00 57.66 573 ASP A CA 1
ATOM 4283 C C . ASP A 1 573 ? -10.966 -11.398 23.155 1.00 57.66 573 ASP A C 1
ATOM 4285 O O . ASP A 1 573 ? -12.202 -11.334 23.186 1.00 57.66 573 ASP A O 1
ATOM 4289 N N . GLY A 1 574 ? -10.349 -12.552 22.892 1.00 54.41 574 GLY A N 1
ATOM 4290 C CA . GLY A 1 574 ? -11.037 -13.843 22.767 1.00 54.41 574 GLY A CA 1
ATOM 4291 C C . GLY A 1 574 ? -11.596 -14.157 21.377 1.00 54.41 574 GLY A C 1
ATOM 4292 O O . GLY A 1 574 ? -12.465 -15.023 21.268 1.00 54.41 574 GLY A O 1
ATOM 4293 N N . ASP A 1 575 ? -11.096 -13.467 20.350 1.00 65.69 575 ASP A N 1
ATOM 4294 C CA . ASP A 1 575 ? -11.280 -13.761 18.922 1.00 65.69 575 ASP A CA 1
ATOM 4295 C C . ASP A 1 575 ? -12.746 -13.870 18.461 1.00 65.69 575 ASP A C 1
ATOM 4297 O O . ASP A 1 575 ? -13.131 -14.717 17.651 1.00 65.69 575 ASP A O 1
ATOM 4301 N N . GLN A 1 576 ? -13.604 -13.018 19.026 1.00 79.44 576 GLN A N 1
ATOM 4302 C CA . GLN A 1 576 ? -15.023 -12.996 18.683 1.00 79.44 576 GLN A CA 1
ATOM 4303 C C . GLN A 1 576 ? -15.258 -12.243 17.378 1.00 79.44 576 GLN A C 1
ATOM 4305 O O . GLN A 1 576 ? -14.833 -11.097 17.225 1.00 79.44 576 GLN A O 1
ATOM 4310 N N . LEU A 1 577 ? -16.039 -12.847 16.482 1.00 88.25 577 LEU A N 1
ATOM 4311 C CA . LEU A 1 577 ? -16.583 -12.144 15.330 1.00 88.25 577 LEU A CA 1
ATOM 4312 C C . LEU A 1 577 ? -17.602 -11.087 15.781 1.00 88.25 577 LEU A C 1
ATOM 4314 O O . LEU A 1 577 ? -18.627 -11.398 16.395 1.00 88.25 577 LEU A O 1
ATOM 4318 N N . MET A 1 578 ? -17.337 -9.839 15.421 1.00 91.00 578 MET A N 1
ATOM 4319 C CA . MET A 1 578 ? -18.175 -8.672 15.664 1.00 91.00 578 MET A CA 1
ATOM 4320 C C . MET A 1 578 ? -18.712 -8.110 14.341 1.00 91.00 578 MET A C 1
ATOM 4322 O O . MET A 1 578 ? -18.167 -8.342 13.260 1.00 91.00 578 MET A O 1
ATOM 4326 N N . VAL A 1 579 ? -19.784 -7.327 14.430 1.00 94.56 579 VAL A N 1
ATOM 4327 C CA . VAL A 1 579 ? -20.305 -6.509 13.327 1.00 94.56 579 VAL A CA 1
ATOM 4328 C C . VAL A 1 579 ? -20.705 -5.132 13.844 1.00 94.56 579 VAL A C 1
ATOM 4330 O O . VAL A 1 579 ? -21.096 -5.012 15.004 1.00 94.56 579 VAL A O 1
ATOM 4333 N N . SER A 1 580 ? -20.629 -4.099 13.003 1.00 94.06 580 SER A N 1
ATOM 4334 C CA . SER A 1 580 ? -21.156 -2.760 13.282 1.00 94.06 580 SER A CA 1
ATOM 4335 C C . SER A 1 580 ? -21.736 -2.094 12.032 1.00 94.06 580 SER A C 1
ATOM 4337 O O . SER A 1 580 ? -21.168 -2.193 10.948 1.00 94.06 580 SER A O 1
ATOM 4339 N N . ASP A 1 581 ? -22.837 -1.358 12.201 1.00 88.75 581 ASP A N 1
ATOM 4340 C CA . ASP A 1 581 ? -23.397 -0.416 11.216 1.00 88.75 581 ASP A CA 1
ATOM 4341 C C . ASP A 1 581 ? -22.841 1.020 11.380 1.00 88.75 581 ASP A C 1
ATOM 4343 O O . ASP A 1 581 ? -23.266 1.959 10.701 1.00 88.75 581 ASP A O 1
ATOM 4347 N N . GLY A 1 582 ? -21.899 1.216 12.311 1.00 88.00 582 GLY A N 1
ATOM 4348 C CA . GLY A 1 582 ? -21.419 2.527 12.736 1.00 88.00 582 GLY A CA 1
ATOM 4349 C C . GLY A 1 582 ? -22.243 3.171 13.855 1.00 88.00 582 GLY A C 1
ATOM 4350 O O . GLY A 1 582 ? -22.085 4.372 14.095 1.00 88.00 582 GLY A O 1
ATOM 4351 N N . THR A 1 583 ? -23.109 2.431 14.549 1.00 90.75 583 THR A N 1
ATOM 4352 C CA . THR A 1 583 ? -23.808 2.879 15.765 1.00 90.75 583 THR A CA 1
ATOM 4353 C C . THR A 1 583 ? -23.469 1.994 16.963 1.00 90.75 583 THR A C 1
ATOM 4355 O O . THR A 1 583 ? -23.308 0.784 16.827 1.00 90.75 583 THR A O 1
ATOM 4358 N N . GLU A 1 584 ? -23.444 2.573 18.166 1.00 89.44 584 GLU A N 1
ATOM 4359 C CA . GLU A 1 584 ? -23.233 1.838 19.425 1.00 89.44 584 GLU A CA 1
ATOM 4360 C C . GLU A 1 584 ? -24.208 0.652 19.583 1.00 89.44 584 GLU A C 1
ATOM 4362 O O . GLU A 1 584 ? -23.840 -0.423 20.058 1.00 89.44 584 GLU A O 1
ATOM 4367 N N . SER A 1 585 ? -25.452 0.839 19.127 1.00 88.12 585 SER A N 1
ATOM 4368 C CA . SER A 1 585 ? -26.516 -0.168 19.130 1.00 88.12 585 SER A CA 1
ATOM 4369 C C . SER A 1 585 ? -26.358 -1.272 18.082 1.00 88.12 585 SER A C 1
ATOM 4371 O O . SER A 1 585 ? -26.864 -2.371 18.305 1.00 88.12 585 SER A O 1
ATOM 4373 N N . GLY A 1 586 ? -25.712 -0.983 16.950 1.00 89.56 586 GLY A N 1
ATOM 4374 C CA . GLY A 1 586 ? -25.451 -1.947 15.881 1.00 89.56 586 GLY A CA 1
ATOM 4375 C C . GLY A 1 586 ? -24.112 -2.668 16.028 1.00 89.56 586 GLY A C 1
ATOM 4376 O O . GLY A 1 586 ? -23.951 -3.741 15.455 1.00 89.56 586 GLY A O 1
ATOM 4377 N N . THR A 1 587 ? -23.182 -2.137 16.831 1.00 93.38 587 THR A N 1
ATOM 4378 C CA . THR A 1 587 ? -21.948 -2.827 17.231 1.00 93.38 587 THR A CA 1
ATOM 4379 C C . THR A 1 587 ? -22.258 -3.986 18.185 1.00 93.38 587 THR A C 1
ATOM 4381 O O . THR A 1 587 ? -22.504 -3.763 19.376 1.00 93.38 587 THR A O 1
ATOM 4384 N N . VAL A 1 588 ? -22.248 -5.227 17.682 1.00 91.94 588 VAL A N 1
ATOM 4385 C CA . VAL A 1 588 ? -22.616 -6.446 18.433 1.00 91.94 588 VAL A CA 1
ATOM 4386 C C . VAL A 1 588 ? -21.739 -7.657 18.086 1.00 91.94 588 VAL A C 1
ATOM 4388 O O . VAL A 1 588 ? -21.227 -7.768 16.975 1.00 91.94 588 VAL A O 1
ATOM 4391 N N . SER A 1 589 ? -21.612 -8.591 19.036 1.00 90.75 589 SER A N 1
ATOM 4392 C CA . SER A 1 589 ? -20.993 -9.909 18.816 1.00 90.75 589 SER A CA 1
ATOM 4393 C C . SER A 1 589 ? -21.935 -10.829 18.040 1.00 90.75 589 SER A C 1
ATOM 4395 O O . SER A 1 589 ? -23.138 -10.890 18.315 1.00 90.75 589 SER A O 1
ATOM 4397 N N . LEU A 1 590 ? -21.375 -11.559 17.078 1.00 89.56 590 LEU A N 1
ATOM 4398 C CA . LEU A 1 590 ? -22.071 -12.534 16.242 1.00 89.56 590 LEU A CA 1
ATOM 4399 C C . LEU A 1 590 ? -22.032 -13.961 16.806 1.00 89.56 590 LEU A C 1
ATOM 4401 O O . LEU A 1 590 ? -22.684 -14.843 16.247 1.00 89.56 590 LEU A O 1
ATOM 4405 N N . GLY A 1 591 ? -21.365 -14.168 17.947 1.00 78.81 591 GLY A N 1
ATOM 4406 C CA . GLY A 1 591 ? -21.353 -15.415 18.713 1.00 78.81 591 GLY A CA 1
ATOM 4407 C C . GLY A 1 591 ? -19.957 -16.009 18.913 1.00 78.81 591 GLY A C 1
ATOM 4408 O O . GLY A 1 591 ? -18.965 -15.517 18.390 1.00 78.81 591 GLY A O 1
ATOM 4409 N N . ASN A 1 592 ? -19.890 -17.104 19.676 1.00 77.25 592 ASN A N 1
ATOM 4410 C CA . ASN A 1 592 ? -18.648 -17.821 19.985 1.00 77.25 592 ASN A CA 1
ATOM 4411 C C . ASN A 1 592 ? -18.210 -18.726 18.816 1.00 77.25 592 ASN A C 1
ATOM 4413 O O . ASN A 1 592 ? -18.154 -19.950 18.956 1.00 77.25 592 ASN A O 1
ATOM 4417 N N . VAL A 1 593 ? -17.933 -18.114 17.668 1.00 79.69 593 VAL A N 1
ATOM 4418 C CA . VAL A 1 593 ? -17.283 -18.735 16.511 1.00 79.69 593 VAL A CA 1
ATOM 4419 C C . VAL A 1 593 ? -16.033 -17.906 16.248 1.00 79.69 593 VAL A C 1
ATOM 4421 O O . VAL A 1 593 ? -16.159 -16.718 15.953 1.00 79.69 593 VAL A O 1
ATOM 4424 N N . ALA A 1 594 ? -14.852 -18.511 16.393 1.00 81.38 594 ALA A N 1
ATOM 4425 C CA . ALA A 1 594 ? -13.626 -17.870 15.923 1.00 81.38 594 ALA A CA 1
ATOM 4426 C C . ALA A 1 594 ? -13.709 -17.837 14.395 1.00 81.38 594 ALA A C 1
ATOM 4428 O O . ALA A 1 594 ? -14.047 -18.853 13.778 1.00 81.38 594 ALA A O 1
ATOM 4429 N N . ALA A 1 595 ? -13.543 -16.657 13.810 1.00 78.94 595 ALA A N 1
ATOM 4430 C CA . ALA A 1 595 ? -13.873 -16.399 12.417 1.00 78.94 595 ALA A CA 1
ATOM 4431 C C . ALA A 1 595 ? -12.633 -15.977 11.650 1.00 78.94 595 ALA A C 1
ATOM 4433 O O . ALA A 1 595 ? -11.815 -15.226 12.154 1.00 78.94 595 ALA A O 1
ATOM 4434 N N . GLU A 1 596 ? -12.515 -16.482 10.437 1.00 76.75 596 GLU A N 1
ATOM 4435 C CA . GLU A 1 596 ? -11.274 -16.576 9.693 1.00 76.75 596 GLU A CA 1
ATOM 4436 C C . GLU A 1 596 ? -11.607 -16.269 8.214 1.00 76.75 596 GLU A C 1
ATOM 4438 O O . GLU A 1 596 ? -12.594 -16.763 7.682 1.00 76.75 596 GLU A O 1
ATOM 4443 N N . HIS A 1 597 ? -10.816 -15.460 7.509 1.00 73.44 597 HIS A N 1
ATOM 4444 C CA . HIS A 1 597 ? -10.943 -15.200 6.070 1.00 73.44 597 HIS A CA 1
ATOM 4445 C C . HIS A 1 597 ? -12.246 -14.490 5.711 1.00 73.44 597 HIS A C 1
ATOM 4447 O O . HIS A 1 597 ? -13.021 -14.910 4.846 1.00 73.44 597 HIS A O 1
ATOM 4453 N N . LEU A 1 598 ? -12.456 -13.377 6.406 1.00 79.25 598 LEU A N 1
ATOM 4454 C CA . LEU A 1 598 ? -13.617 -12.517 6.281 1.00 79.25 598 LEU A CA 1
ATOM 4455 C C . LEU A 1 598 ? -13.760 -12.005 4.833 1.00 79.25 598 LEU A C 1
ATOM 4457 O O . LEU A 1 598 ? -13.028 -11.135 4.376 1.00 79.25 598 LEU A O 1
ATOM 4461 N N . THR A 1 599 ? -14.709 -12.579 4.092 1.00 83.25 599 THR A N 1
ATOM 4462 C CA . THR A 1 599 ? -14.904 -12.356 2.653 1.00 83.25 599 THR A CA 1
ATOM 4463 C C . THR A 1 599 ? -16.315 -11.849 2.373 1.00 83.25 599 THR A C 1
ATOM 4465 O O . THR A 1 599 ? -17.308 -12.471 2.751 1.00 83.25 599 THR A O 1
ATOM 4468 N N . SER A 1 600 ? -16.426 -10.727 1.667 1.00 85.69 600 SER A N 1
ATOM 4469 C CA . SER A 1 600 ? -17.709 -10.138 1.269 1.00 85.69 600 SER A CA 1
ATOM 4470 C C . SER A 1 600 ? -18.282 -10.860 0.043 1.00 85.69 600 SER A C 1
ATOM 4472 O O . SER A 1 600 ? -17.716 -10.776 -1.045 1.00 85.69 600 SER A O 1
ATOM 4474 N N . PHE A 1 601 ? -19.409 -11.570 0.180 1.00 87.88 601 PHE A N 1
ATOM 4475 C CA . PHE A 1 601 ? -20.077 -12.229 -0.952 1.00 87.88 601 PHE A CA 1
ATOM 4476 C C . PHE A 1 601 ? -21.608 -12.190 -0.843 1.00 87.88 601 PHE A C 1
ATOM 4478 O O . PHE A 1 601 ? -22.189 -12.426 0.212 1.00 87.88 601 PHE A O 1
ATOM 4485 N N . ALA A 1 602 ? -22.285 -11.883 -1.957 1.00 84.50 602 ALA A N 1
ATOM 4486 C CA . ALA A 1 602 ? -23.751 -11.822 -2.073 1.00 84.50 602 ALA A CA 1
ATOM 4487 C C . ALA A 1 602 ? -24.467 -10.947 -1.010 1.00 84.50 602 ALA A C 1
ATOM 4489 O O . ALA A 1 602 ? -25.640 -11.162 -0.701 1.00 84.50 602 ALA A O 1
ATOM 4490 N N . GLY A 1 603 ? -23.772 -9.945 -0.459 1.00 80.69 603 GLY A N 1
ATOM 4491 C CA . GLY A 1 603 ? -24.278 -9.087 0.618 1.00 80.69 603 GLY A CA 1
ATOM 4492 C C . GLY A 1 603 ? -24.236 -9.719 2.015 1.00 80.69 603 GLY A C 1
ATOM 4493 O O . GLY A 1 603 ? -24.929 -9.255 2.919 1.00 80.69 603 GLY A O 1
ATOM 4494 N N . LYS A 1 604 ? -23.444 -10.780 2.188 1.00 89.06 604 LYS A N 1
ATOM 4495 C CA . LYS A 1 604 ? -23.163 -11.463 3.452 1.00 89.06 604 LYS A CA 1
ATOM 4496 C C . LYS A 1 604 ? -21.656 -11.592 3.668 1.00 89.06 604 LYS A C 1
ATOM 4498 O O . LYS A 1 604 ? -20.874 -11.551 2.719 1.00 89.06 604 LYS A O 1
ATOM 4503 N N . LEU A 1 605 ? -21.268 -11.767 4.924 1.00 92.62 605 LEU A N 1
ATOM 4504 C CA . LEU A 1 605 ? -19.922 -12.191 5.279 1.00 92.62 605 LEU A CA 1
ATOM 4505 C C . LEU A 1 605 ? -19.823 -13.708 5.102 1.00 92.62 605 LEU A C 1
ATOM 4507 O O . LEU A 1 605 ? -20.656 -14.431 5.644 1.00 92.62 605 LEU A O 1
ATOM 4511 N N . PHE A 1 606 ? -18.792 -14.179 4.415 1.00 92.06 606 PHE A N 1
ATOM 4512 C CA . PHE A 1 606 ? -18.346 -15.571 4.402 1.00 92.06 606 PHE A CA 1
ATOM 4513 C C . PHE A 1 606 ? -16.998 -15.672 5.097 1.00 92.06 606 PHE A C 1
ATOM 4515 O O . PHE A 1 606 ? -16.211 -14.732 5.047 1.00 92.06 606 PHE A O 1
ATOM 4522 N N . PHE A 1 607 ? -16.761 -16.783 5.781 1.00 89.56 607 PHE A N 1
ATOM 4523 C CA . PHE A 1 607 ? -15.564 -16.977 6.589 1.00 89.56 607 PHE A CA 1
ATOM 4524 C C . PHE A 1 607 ? -15.330 -18.473 6.816 1.00 89.56 607 PHE A C 1
ATOM 4526 O O . PHE A 1 607 ? -16.285 -19.240 6.947 1.00 89.56 607 PHE A O 1
ATOM 4533 N N . ALA A 1 608 ? -14.074 -18.903 6.883 1.00 89.81 608 ALA A N 1
ATOM 4534 C CA . ALA A 1 608 ? -13.737 -20.107 7.625 1.00 89.81 608 ALA A CA 1
ATOM 4535 C C . ALA A 1 608 ? -14.102 -19.858 9.103 1.00 89.81 608 ALA A C 1
ATOM 4537 O O . ALA A 1 608 ? -13.883 -18.775 9.633 1.00 89.81 608 ALA A O 1
ATOM 4538 N N . GLY A 1 609 ? -14.757 -20.801 9.767 1.00 88.94 609 GLY A N 1
ATOM 4539 C CA . GLY A 1 609 ? -15.331 -20.583 11.093 1.00 88.94 609 GLY A CA 1
ATOM 4540 C C . GLY A 1 609 ? -15.139 -21.794 11.983 1.00 88.94 609 GLY A C 1
ATOM 4541 O O . GLY A 1 609 ? -15.472 -22.924 11.605 1.00 88.94 609 GLY A O 1
ATOM 4542 N N . ARG A 1 610 ? -14.597 -21.551 13.176 1.00 86.88 610 ARG A N 1
ATOM 4543 C CA . ARG A 1 610 ? -14.156 -22.595 14.091 1.00 86.88 610 ARG A CA 1
ATOM 4544 C C . ARG A 1 610 ? -15.026 -22.701 15.334 1.00 86.88 610 ARG A C 1
ATOM 4546 O O . ARG A 1 610 ? -15.255 -21.723 16.048 1.00 86.88 610 ARG A O 1
ATOM 4553 N N . THR A 1 611 ? -15.436 -23.928 15.662 1.00 84.75 611 THR A N 1
ATOM 4554 C CA . THR A 1 611 ? -16.017 -24.252 16.976 1.00 84.75 611 THR A CA 1
ATOM 4555 C C . THR A 1 611 ? -15.414 -25.526 17.560 1.00 84.75 611 THR A C 1
ATOM 4557 O O . THR A 1 611 ? -14.975 -26.424 16.842 1.00 84.75 611 THR A O 1
ATOM 4560 N N . ALA A 1 612 ? -15.473 -25.666 18.887 1.00 80.19 612 ALA A N 1
ATOM 4561 C CA . ALA A 1 612 ? -15.015 -26.866 19.595 1.00 80.19 612 ALA A CA 1
ATOM 4562 C C . ALA A 1 612 ? -15.808 -28.154 19.262 1.00 80.19 612 ALA A C 1
ATOM 4564 O O . ALA A 1 612 ? -15.449 -29.228 19.742 1.00 80.19 612 ALA A O 1
ATOM 4565 N N . ALA A 1 613 ? -16.890 -28.058 18.481 1.00 82.75 613 ALA A N 1
ATOM 4566 C CA . ALA A 1 613 ? -17.700 -29.192 18.040 1.00 82.75 613 ALA A CA 1
ATOM 4567 C C . ALA A 1 613 ? -17.518 -29.543 16.552 1.00 82.75 613 ALA A C 1
ATOM 4569 O O . ALA A 1 613 ? -17.972 -30.614 16.151 1.00 82.75 613 ALA A O 1
ATOM 4570 N N . SER A 1 614 ? -16.908 -28.652 15.760 1.00 79.12 614 SER A N 1
ATOM 4571 C CA . SER A 1 614 ? -17.009 -28.660 14.293 1.00 79.12 614 SER A CA 1
ATOM 4572 C C . SER A 1 614 ? -15.691 -28.442 13.535 1.00 79.12 614 SER A C 1
ATOM 4574 O O . SER A 1 614 ? -15.745 -28.205 12.338 1.00 79.12 614 SER A O 1
ATOM 4576 N N . GLY A 1 615 ? -14.554 -28.346 14.239 1.00 85.00 615 GLY A N 1
ATOM 4577 C CA . GLY A 1 615 ? -13.303 -27.828 13.665 1.00 85.00 615 GLY A CA 1
ATOM 4578 C C . GLY A 1 615 ? -13.492 -26.495 12.932 1.00 85.00 615 GLY A C 1
ATOM 4579 O O . GLY A 1 615 ? -14.390 -25.734 13.307 1.00 85.00 615 GLY A O 1
ATOM 4580 N N . THR A 1 616 ? -12.633 -26.216 11.947 1.00 88.06 616 THR A N 1
ATOM 4581 C CA . THR A 1 616 ? -12.688 -25.051 11.048 1.00 88.06 616 THR A CA 1
ATOM 4582 C C . THR A 1 616 ? -13.332 -25.447 9.716 1.00 88.06 616 THR A C 1
ATOM 4584 O O . THR A 1 616 ? -12.762 -26.218 8.946 1.00 88.06 616 THR A O 1
ATOM 4587 N N . GLU A 1 617 ? -14.513 -24.891 9.453 1.00 92.88 617 GLU A N 1
ATOM 4588 C CA . GLU A 1 617 ? -15.393 -25.209 8.314 1.00 92.88 617 GLU A CA 1
ATOM 4589 C C . GLU A 1 617 ? -15.891 -23.928 7.630 1.00 92.88 617 GLU A C 1
ATOM 4591 O O . GLU A 1 617 ? -15.549 -22.837 8.074 1.00 92.88 617 GLU A O 1
ATOM 4596 N N . LEU A 1 618 ? -16.692 -24.001 6.558 1.00 94.12 618 LEU A N 1
ATOM 4597 C CA . LEU A 1 618 ? -17.188 -22.788 5.883 1.00 94.12 618 LEU A CA 1
ATOM 4598 C C . LEU A 1 618 ? -18.461 -22.247 6.554 1.00 94.12 618 LEU A C 1
ATOM 4600 O O . LEU A 1 618 ? -19.459 -22.959 6.674 1.00 94.12 618 LEU A O 1
ATOM 4604 N N . TRP A 1 619 ? -18.457 -20.969 6.934 1.00 94.50 619 TRP A N 1
ATOM 4605 C CA . TRP A 1 619 ? -19.550 -20.244 7.592 1.00 94.50 619 TRP A CA 1
ATOM 4606 C C . TRP A 1 619 ? -19.978 -18.990 6.818 1.00 94.50 619 TRP A C 1
ATOM 4608 O O . TRP A 1 619 ? -19.275 -18.484 5.942 1.00 94.50 619 TRP A O 1
ATOM 4618 N N . VAL A 1 620 ? -21.173 -18.501 7.150 1.00 95.06 620 VAL A N 1
ATOM 4619 C CA . VAL A 1 620 ? -21.788 -17.288 6.606 1.00 95.06 620 VAL A CA 1
ATOM 4620 C C . VAL A 1 620 ? -22.490 -16.497 7.716 1.00 95.06 620 VAL A C 1
ATOM 4622 O O . VAL A 1 620 ? -23.006 -17.084 8.666 1.00 95.06 620 VAL A O 1
ATOM 4625 N N . SER A 1 621 ? -22.546 -15.167 7.604 1.00 93.19 621 SER A N 1
ATOM 4626 C CA . SER A 1 621 ? -23.372 -14.294 8.449 1.00 93.19 621 SER A CA 1
ATOM 4627 C C . SER A 1 621 ? -24.018 -13.161 7.644 1.00 93.19 621 SER A C 1
ATOM 4629 O O . SER A 1 621 ? -23.419 -12.611 6.724 1.00 93.19 621 SER A O 1
ATOM 4631 N N . ASP A 1 622 ? -25.246 -12.780 8.007 1.00 88.44 622 ASP A N 1
ATOM 4632 C CA . ASP A 1 622 ? -25.902 -11.532 7.566 1.00 88.44 622 ASP A CA 1
ATOM 4633 C C . ASP A 1 622 ? -25.766 -10.381 8.582 1.00 88.44 622 ASP A C 1
ATOM 4635 O O . ASP A 1 622 ? -26.427 -9.338 8.479 1.00 88.44 622 ASP A O 1
ATOM 4639 N N . GLY A 1 623 ? -24.894 -10.550 9.576 1.00 88.81 623 GLY A N 1
ATOM 4640 C CA . GLY A 1 623 ? -24.690 -9.563 10.627 1.00 88.81 623 GLY A CA 1
ATOM 4641 C C . GLY A 1 623 ? -25.823 -9.599 11.644 1.00 88.81 623 GLY A C 1
ATOM 4642 O O . GLY A 1 623 ? -26.250 -8.550 12.127 1.00 88.81 623 GLY A O 1
ATOM 4643 N N . THR A 1 624 ? -26.327 -10.804 11.928 1.00 89.25 624 THR A N 1
ATOM 4644 C CA . THR A 1 624 ? -27.184 -11.133 13.070 1.00 89.25 624 THR A CA 1
ATOM 4645 C C . THR A 1 624 ? -26.707 -12.446 13.693 1.00 89.25 624 THR A C 1
ATOM 4647 O O . THR A 1 624 ? -26.292 -13.355 12.979 1.00 89.25 624 THR A O 1
ATOM 4650 N N . GLN A 1 625 ? -26.792 -12.586 15.020 1.00 88.94 625 GLN A N 1
ATOM 4651 C CA . GLN A 1 625 ? -26.358 -13.808 15.715 1.00 88.94 625 GLN A CA 1
ATOM 4652 C C . GLN A 1 625 ? -27.161 -15.062 15.300 1.00 88.94 625 GLN A C 1
ATOM 4654 O O . GLN A 1 625 ? -26.638 -16.169 15.364 1.00 88.94 625 GLN A O 1
ATOM 4659 N N . GLU A 1 626 ? -28.416 -14.910 14.857 1.00 88.81 626 GLU A N 1
ATOM 4660 C CA . GLU A 1 626 ? -29.223 -16.027 14.330 1.00 88.81 626 GLU A CA 1
ATOM 4661 C C . GLU A 1 626 ? -28.862 -16.394 12.877 1.00 88.81 626 GLU A C 1
ATOM 4663 O O . GLU A 1 626 ? -29.075 -17.535 12.468 1.00 88.81 626 GLU A O 1
ATOM 4668 N N . GLY A 1 627 ? -28.324 -15.445 12.102 1.00 89.81 627 GLY A N 1
ATOM 4669 C CA . GLY A 1 627 ? -27.879 -15.642 10.720 1.00 89.81 627 GLY A CA 1
ATOM 4670 C C . GLY A 1 627 ? -26.417 -16.073 10.570 1.00 89.81 627 GLY A C 1
ATOM 4671 O O . GLY A 1 627 ? -26.019 -16.433 9.465 1.00 89.81 627 GLY A O 1
ATOM 4672 N N . THR A 1 628 ? -25.632 -16.055 11.654 1.00 93.38 628 THR A N 1
ATOM 4673 C CA . THR A 1 628 ? -24.258 -16.582 11.725 1.00 93.38 628 THR A CA 1
ATOM 4674 C C . THR A 1 628 ? -24.282 -18.108 11.829 1.00 93.38 628 THR A C 1
ATOM 4676 O O . THR A 1 628 ? -24.469 -18.664 12.913 1.00 93.38 628 THR A O 1
ATOM 4679 N N . VAL A 1 629 ? -24.121 -18.800 10.701 1.00 93.31 629 VAL A N 1
ATOM 4680 C CA . VAL A 1 629 ? -24.266 -20.261 10.603 1.00 93.31 629 VAL A CA 1
ATOM 4681 C C . VAL A 1 629 ? -23.228 -20.893 9.681 1.00 93.31 629 VAL A C 1
ATOM 4683 O O . VAL A 1 629 ? -22.763 -20.284 8.721 1.00 93.31 629 VAL A O 1
ATOM 4686 N N . MET A 1 630 ? -22.901 -22.154 9.948 1.00 93.25 630 MET A N 1
ATOM 4687 C CA . MET A 1 630 ? -22.122 -22.997 9.046 1.00 93.25 630 MET A CA 1
ATOM 4688 C C . MET A 1 630 ? -22.886 -23.210 7.729 1.00 93.25 630 MET A C 1
ATOM 4690 O O . MET A 1 630 ? -24.066 -23.569 7.744 1.00 93.25 630 MET A O 1
ATOM 4694 N N . VAL A 1 631 ? -22.213 -23.014 6.595 1.00 93.38 631 VAL A N 1
ATOM 4695 C CA . VAL A 1 631 ? -22.746 -23.280 5.250 1.00 93.38 631 VAL A CA 1
ATOM 4696 C C . VAL A 1 631 ? -22.764 -24.785 4.988 1.00 93.38 631 VAL A C 1
ATOM 4698 O O . VAL A 1 631 ? -23.776 -25.314 4.528 1.00 93.38 631 VAL A O 1
ATOM 4701 N N . ALA A 1 632 ? -21.665 -25.478 5.296 1.00 85.56 632 ALA A N 1
ATOM 4702 C CA . ALA A 1 632 ? -21.543 -26.930 5.220 1.00 85.56 632 ALA A CA 1
ATOM 4703 C C . ALA A 1 632 ? -20.474 -27.449 6.201 1.00 85.56 632 ALA A C 1
ATOM 4705 O O . ALA A 1 632 ? -19.481 -26.771 6.436 1.00 85.56 632 ALA A O 1
ATOM 4706 N N . ASP A 1 633 ? -20.706 -28.649 6.736 1.00 89.38 633 ASP A N 1
ATOM 4707 C CA . ASP A 1 633 ? -19.746 -29.476 7.482 1.00 89.38 633 ASP A CA 1
ATOM 4708 C C . ASP A 1 633 ? -19.052 -30.379 6.450 1.00 89.38 633 ASP A C 1
ATOM 4710 O O . ASP A 1 633 ? -19.639 -31.381 6.026 1.00 89.38 633 ASP A O 1
ATOM 4714 N N . LEU A 1 634 ? -17.891 -29.954 5.938 1.00 90.44 634 LEU A N 1
ATOM 4715 C CA . LEU A 1 634 ? -17.161 -30.651 4.876 1.00 90.44 634 LEU A CA 1
ATOM 4716 C C . LEU A 1 634 ? -16.285 -31.768 5.469 1.00 90.44 634 LEU A C 1
ATOM 4718 O O . LEU A 1 634 ? -16.442 -32.926 5.076 1.00 90.44 634 LEU A O 1
ATOM 4722 N N . ALA A 1 635 ? -15.447 -31.476 6.472 1.00 87.69 635 ALA A N 1
ATOM 4723 C CA . ALA A 1 635 ? -14.647 -32.479 7.183 1.00 87.69 635 ALA A CA 1
ATOM 4724 C C . ALA A 1 635 ? -15.369 -32.976 8.453 1.00 87.69 635 ALA A C 1
ATOM 4726 O O . ALA A 1 635 ? -15.026 -32.627 9.582 1.00 87.69 635 ALA A O 1
ATOM 4727 N N . THR A 1 636 ? -16.369 -33.842 8.247 1.00 85.50 636 THR A N 1
ATOM 4728 C CA . THR A 1 636 ? -17.391 -34.248 9.239 1.00 85.50 636 THR A CA 1
ATOM 4729 C C . THR A 1 636 ? -16.940 -34.296 10.710 1.00 85.50 636 THR A C 1
ATOM 4731 O O . THR A 1 636 ? -16.254 -35.228 11.155 1.00 85.50 636 THR A O 1
ATOM 4734 N N . GLY A 1 637 ? -17.488 -33.387 11.519 1.00 81.88 637 GLY A N 1
ATOM 4735 C CA . GLY A 1 637 ? -17.361 -33.397 12.978 1.00 81.88 637 GLY A CA 1
ATOM 4736 C C . GLY A 1 637 ? -16.220 -32.518 13.481 1.00 81.88 637 GLY A C 1
ATOM 4737 O O . GLY A 1 637 ? -16.165 -31.348 13.162 1.00 81.88 637 GLY A O 1
ATOM 4738 N N . ALA A 1 638 ? -15.330 -33.039 14.331 1.00 85.50 638 ALA A N 1
ATOM 4739 C CA . ALA A 1 638 ? -14.250 -32.235 14.926 1.00 85.50 638 ALA A CA 1
ATOM 4740 C C . ALA A 1 638 ? -12.962 -32.173 14.072 1.00 85.50 638 ALA A C 1
ATOM 4742 O O . ALA A 1 638 ? -11.918 -31.765 14.585 1.00 85.50 638 ALA A O 1
ATOM 4743 N N . ALA A 1 639 ? -13.017 -32.619 12.812 1.00 85.38 639 ALA A N 1
ATOM 4744 C CA . ALA A 1 639 ? -11.974 -32.355 11.823 1.00 85.38 639 ALA A CA 1
ATOM 4745 C C . ALA A 1 639 ? -12.203 -30.969 11.191 1.00 85.38 639 ALA A C 1
ATOM 4747 O O . ALA A 1 639 ? -13.166 -30.295 11.530 1.00 85.38 639 ALA A O 1
ATOM 4748 N N . SER A 1 640 ? -11.272 -30.501 10.361 1.00 88.94 640 SER A N 1
ATOM 4749 C CA . SER A 1 640 ? -11.361 -29.199 9.686 1.00 88.94 640 SER A CA 1
ATOM 4750 C C . SER A 1 640 ? -11.098 -29.392 8.202 1.00 88.94 640 SER A C 1
ATOM 4752 O O . SER A 1 640 ? -10.150 -30.097 7.858 1.00 88.94 640 SER A O 1
ATOM 4754 N N . SER A 1 641 ? -11.897 -28.759 7.348 1.00 87.31 641 SER A N 1
ATOM 4755 C CA . SER A 1 641 ? -11.694 -28.757 5.894 1.00 87.31 641 SER A CA 1
ATOM 4756 C C . SER A 1 641 ? -10.773 -27.646 5.393 1.00 87.31 641 SER A C 1
ATOM 4758 O O . SER A 1 641 ? -10.428 -27.613 4.212 1.00 87.31 641 SER A O 1
ATOM 4760 N N . TYR A 1 642 ? -10.375 -26.745 6.299 1.00 84.12 642 TYR A N 1
ATOM 4761 C CA . TYR A 1 642 ? -9.512 -25.587 6.053 1.00 84.12 642 TYR A CA 1
ATOM 4762 C C . TYR A 1 642 ? -9.923 -24.760 4.811 1.00 84.12 642 TYR A C 1
ATOM 4764 O O . TYR A 1 642 ? -9.109 -24.589 3.900 1.00 84.12 642 TYR A O 1
ATOM 4772 N N . PRO A 1 643 ? -11.168 -24.229 4.736 1.00 88.56 643 PRO A N 1
ATOM 4773 C CA . PRO A 1 643 ? -11.626 -23.476 3.569 1.00 88.56 643 PRO A CA 1
ATOM 4774 C C . PRO A 1 643 ? -10.753 -22.245 3.319 1.00 88.56 643 PRO A C 1
ATOM 4776 O O . PRO A 1 643 ? -10.711 -21.313 4.121 1.00 88.56 643 PRO A O 1
ATOM 4779 N N . SER A 1 644 ? -10.056 -22.257 2.189 1.00 83.25 644 SER A N 1
ATOM 4780 C CA . SER A 1 644 ? -8.988 -21.320 1.856 1.00 83.25 644 SER A CA 1
ATOM 4781 C C . SER A 1 644 ? -9.202 -20.649 0.497 1.00 83.25 644 SER A C 1
ATOM 4783 O O . SER A 1 644 ? -10.056 -21.065 -0.282 1.00 83.25 644 SER A O 1
ATOM 4785 N N . LYS A 1 645 ? -8.449 -19.582 0.212 1.00 80.94 645 LYS A N 1
ATOM 4786 C CA . LYS A 1 645 ? -8.473 -18.812 -1.048 1.00 80.94 645 LYS A CA 1
ATOM 4787 C C . LYS A 1 645 ? -9.907 -18.449 -1.497 1.00 80.94 645 LYS A C 1
ATOM 4789 O O . LYS A 1 645 ? -10.326 -18.775 -2.604 1.00 80.94 645 LYS A O 1
ATOM 4794 N N . LEU A 1 646 ? -10.674 -17.824 -0.595 1.00 86.81 646 LEU A N 1
ATOM 4795 C CA . LEU A 1 646 ? -12.066 -17.414 -0.808 1.00 86.81 646 LEU A CA 1
ATOM 4796 C C . LEU A 1 646 ? -12.137 -16.284 -1.858 1.00 86.81 646 LEU A C 1
ATOM 4798 O O . LEU A 1 646 ? -11.923 -15.116 -1.546 1.00 86.81 646 LEU A O 1
ATOM 4802 N N . THR A 1 647 ? -12.473 -16.633 -3.101 1.00 88.19 647 THR A N 1
ATOM 4803 C CA . THR A 1 647 ? -12.503 -15.726 -4.264 1.00 88.19 647 THR A CA 1
ATOM 4804 C C . THR A 1 647 ? -13.921 -15.603 -4.816 1.0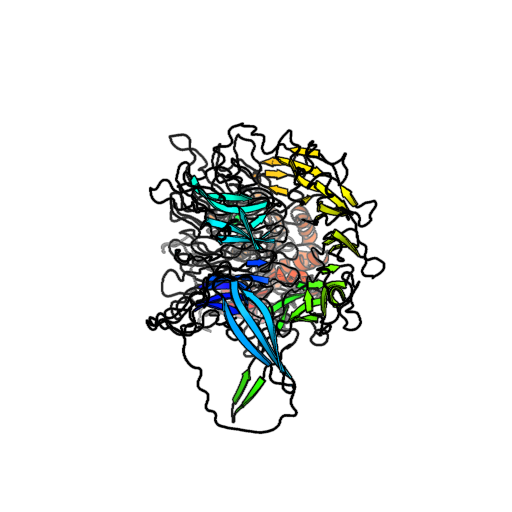0 88.19 647 THR A C 1
ATOM 4806 O O . THR A 1 647 ? -14.587 -16.607 -5.065 1.00 88.19 647 THR A O 1
ATOM 4809 N N . THR A 1 648 ? -14.405 -14.385 -5.080 1.00 87.12 648 THR A N 1
ATOM 4810 C CA . THR A 1 648 ? -15.735 -14.186 -5.689 1.00 87.12 648 THR A CA 1
ATOM 4811 C C . THR A 1 648 ? -15.654 -14.026 -7.208 1.00 87.12 648 THR A C 1
ATOM 4813 O O . THR A 1 648 ? -14.878 -13.226 -7.720 1.00 87.12 648 THR A O 1
ATOM 4816 N N . ALA A 1 649 ? -16.474 -14.779 -7.947 1.00 87.00 649 ALA A N 1
ATOM 4817 C CA . ALA A 1 649 ? -16.598 -14.664 -9.402 1.00 87.00 649 ALA A CA 1
ATOM 4818 C C . ALA A 1 649 ? -17.987 -15.132 -9.868 1.00 87.00 649 ALA A C 1
ATOM 4820 O O . ALA A 1 649 ? -18.583 -16.028 -9.280 1.00 87.00 649 ALA A O 1
ATOM 4821 N N . GLY A 1 650 ? -18.544 -14.511 -10.911 1.00 82.75 650 GLY A N 1
ATOM 4822 C CA . GLY A 1 650 ? -19.751 -15.012 -11.598 1.00 82.75 650 GLY A CA 1
ATOM 4823 C C . GLY A 1 650 ? -21.052 -15.026 -10.786 1.00 82.75 650 GLY A C 1
ATOM 4824 O O . GLY A 1 650 ? -22.029 -15.640 -11.208 1.00 82.75 650 GLY A O 1
ATOM 4825 N N . GLY A 1 651 ? -21.088 -14.378 -9.617 1.00 82.62 651 GLY A N 1
ATOM 4826 C CA . GLY A 1 651 ? -22.191 -14.527 -8.660 1.00 82.62 651 GLY A CA 1
ATOM 4827 C C . GLY A 1 651 ? -22.100 -15.800 -7.808 1.00 82.62 651 GLY A C 1
ATOM 4828 O O . GLY A 1 651 ? -23.120 -16.266 -7.304 1.00 82.62 651 GLY A O 1
ATOM 4829 N N . LYS A 1 652 ? -20.890 -16.346 -7.646 1.00 87.94 652 LYS A N 1
ATOM 4830 C CA . LYS A 1 652 ? -20.508 -17.462 -6.772 1.00 87.94 652 LYS A CA 1
ATOM 4831 C C . LYS A 1 652 ? -19.329 -17.061 -5.882 1.00 87.94 652 LYS A C 1
ATOM 4833 O O . LYS A 1 652 ? -18.549 -16.173 -6.236 1.00 87.94 652 LYS A O 1
ATOM 4838 N N . LEU A 1 653 ? -19.171 -17.774 -4.772 1.00 93.88 653 LEU A N 1
ATOM 4839 C CA . LEU A 1 653 ? -17.915 -17.842 -4.029 1.00 93.88 653 LEU A CA 1
ATOM 4840 C C . LEU A 1 653 ? -17.191 -19.132 -4.430 1.00 93.88 653 LEU A C 1
ATOM 4842 O O . LEU A 1 653 ? -17.809 -20.197 -4.484 1.00 93.88 653 LEU A O 1
ATOM 4846 N N . PHE A 1 654 ? -15.903 -19.030 -4.720 1.00 95.44 654 PHE A N 1
ATOM 4847 C CA . PHE A 1 654 ? -14.971 -20.136 -4.907 1.00 95.44 654 PHE A CA 1
ATOM 4848 C C . PHE A 1 654 ? -14.041 -20.201 -3.702 1.00 95.44 654 PHE A C 1
ATOM 4850 O O . PHE A 1 654 ? -13.776 -19.179 -3.075 1.00 95.44 654 PHE A O 1
ATOM 4857 N N . PHE A 1 655 ? -13.578 -21.397 -3.365 1.00 95.25 655 PHE A N 1
ATOM 4858 C CA . PHE A 1 655 ? -12.621 -21.630 -2.286 1.00 95.25 655 PHE A CA 1
ATOM 4859 C C . PHE A 1 655 ? -11.925 -22.978 -2.503 1.00 95.25 655 PHE A C 1
ATOM 4861 O O . PHE A 1 655 ? -12.304 -23.749 -3.383 1.00 95.25 655 PHE A O 1
ATOM 4868 N N . VAL A 1 656 ? -10.902 -23.265 -1.710 1.00 93.50 656 VAL A N 1
ATOM 4869 C CA . VAL A 1 656 ? -10.080 -24.475 -1.769 1.00 93.50 656 VAL A CA 1
ATOM 4870 C C . VAL A 1 656 ? -10.154 -25.170 -0.415 1.00 93.50 656 VAL A C 1
ATOM 4872 O O . VAL A 1 656 ? -9.878 -24.543 0.605 1.00 93.50 656 VAL A O 1
ATOM 4875 N N . ALA A 1 657 ? -10.564 -26.435 -0.384 1.00 93.88 657 ALA A N 1
ATOM 4876 C CA . ALA A 1 657 ? -10.800 -27.176 0.858 1.00 93.88 657 ALA A CA 1
ATOM 4877 C C . ALA A 1 657 ? -10.562 -28.680 0.672 1.00 93.88 657 ALA A C 1
ATOM 4879 O O . ALA A 1 657 ? -10.626 -29.192 -0.452 1.00 93.88 657 ALA A O 1
ATOM 4880 N N . ASP A 1 658 ? -10.338 -29.382 1.781 1.00 91.75 658 ASP A N 1
ATOM 4881 C CA . ASP A 1 658 ? -10.200 -30.839 1.835 1.00 91.75 658 ASP A CA 1
ATOM 4882 C C . ASP A 1 658 ? -11.362 -31.459 2.638 1.00 91.75 658 ASP A C 1
ATOM 4884 O O . ASP A 1 658 ? -11.576 -31.136 3.803 1.00 91.75 658 ASP A O 1
ATOM 4888 N N . ASP A 1 659 ? -12.127 -32.368 2.031 1.00 89.31 659 ASP A N 1
ATOM 4889 C CA . ASP A 1 659 ? -13.175 -33.165 2.698 1.00 89.31 659 ASP A CA 1
ATOM 4890 C C . ASP A 1 659 ? -12.642 -34.493 3.284 1.00 89.31 659 ASP A C 1
ATOM 4892 O O . ASP A 1 659 ? -13.406 -35.380 3.679 1.00 89.31 659 ASP A O 1
ATOM 4896 N N . GLY A 1 660 ? -11.316 -34.643 3.339 1.00 85.69 660 GLY A N 1
ATOM 4897 C CA . GLY A 1 660 ? -10.602 -35.878 3.650 1.00 85.69 660 GLY A CA 1
ATOM 4898 C C . GLY A 1 660 ? -10.287 -36.733 2.417 1.00 85.69 660 GLY A C 1
ATOM 4899 O O . GLY A 1 660 ? -9.949 -37.910 2.578 1.00 85.69 660 GLY A O 1
ATOM 4900 N N . SER A 1 661 ? -10.418 -36.183 1.202 1.00 84.75 661 SER A N 1
ATOM 4901 C CA . SER A 1 661 ? -10.028 -36.835 -0.061 1.00 84.75 661 SER A CA 1
ATOM 4902 C C . SER A 1 661 ? -8.864 -36.161 -0.799 1.00 84.75 661 SER A C 1
ATOM 4904 O O . SER A 1 661 ? -8.286 -36.792 -1.685 1.00 84.75 661 SER A O 1
ATOM 4906 N N . GLY A 1 662 ? -8.482 -34.943 -0.408 1.00 84.06 662 GLY A N 1
ATOM 4907 C CA . GLY A 1 662 ? -7.422 -34.141 -1.014 1.00 84.06 662 GLY A CA 1
ATOM 4908 C C . GLY A 1 662 ? -7.869 -32.709 -1.326 1.00 84.06 662 GLY A C 1
ATOM 4909 O O . GLY A 1 662 ? -9.022 -32.460 -1.686 1.00 84.06 662 GLY A O 1
ATOM 4910 N N . THR A 1 663 ? -6.927 -31.770 -1.212 1.00 89.38 663 THR A N 1
ATOM 4911 C CA . THR A 1 663 ? -7.124 -30.334 -1.459 1.00 89.38 663 THR A CA 1
ATOM 4912 C C . THR A 1 663 ? -7.546 -30.053 -2.901 1.00 89.38 663 THR A C 1
ATOM 4914 O O . THR A 1 663 ? -6.771 -30.244 -3.842 1.00 89.38 663 THR A O 1
ATOM 4917 N N . GLU A 1 664 ? -8.770 -29.560 -3.069 1.00 95.00 664 GLU A N 1
ATOM 4918 C CA . GLU A 1 664 ? -9.443 -29.403 -4.363 1.00 95.00 664 GLU A CA 1
ATOM 4919 C C . GLU A 1 664 ? -10.217 -28.082 -4.445 1.00 95.00 664 GLU A C 1
ATOM 4921 O O . GLU A 1 664 ? -10.379 -27.377 -3.443 1.00 95.00 664 GLU A O 1
ATOM 4926 N N . LEU A 1 665 ? -10.701 -27.731 -5.641 1.00 96.69 665 LEU A N 1
ATOM 4927 C CA . LEU A 1 665 ? -11.528 -26.538 -5.837 1.00 96.69 665 LEU A CA 1
ATOM 4928 C C . LEU A 1 665 ? -12.968 -26.794 -5.365 1.00 96.69 665 LEU A C 1
ATOM 4930 O O . LEU A 1 665 ? -13.543 -27.854 -5.598 1.00 96.69 665 LEU A O 1
ATOM 4934 N N . TRP A 1 666 ? -13.590 -25.789 -4.757 1.00 97.12 666 TRP A N 1
ATOM 4935 C CA . TRP A 1 666 ? -14.992 -25.788 -4.346 1.00 97.12 666 TRP A CA 1
ATOM 4936 C C . TRP A 1 666 ? -15.687 -24.493 -4.769 1.00 97.12 666 TRP A C 1
ATOM 4938 O O . TRP A 1 666 ? -15.062 -23.458 -5.007 1.00 97.12 666 TRP A O 1
ATOM 4948 N N . THR A 1 667 ? -17.016 -24.535 -4.837 1.00 96.38 667 THR A N 1
ATOM 4949 C CA . THR A 1 667 ? -17.869 -23.361 -5.063 1.00 96.38 667 THR A CA 1
ATOM 4950 C C . THR A 1 667 ? -19.095 -23.397 -4.152 1.00 96.38 667 THR A C 1
ATOM 4952 O O . THR A 1 667 ? -19.543 -24.479 -3.782 1.00 96.38 667 THR A O 1
ATOM 4955 N N . THR A 1 668 ? -19.653 -22.239 -3.788 1.00 94.62 668 THR A N 1
ATOM 4956 C CA . THR A 1 668 ? -20.931 -22.124 -3.065 1.00 94.62 668 THR A CA 1
ATOM 4957 C C . THR A 1 668 ? -21.771 -20.927 -3.527 1.00 94.62 668 THR A C 1
ATOM 4959 O O . THR A 1 668 ? -21.257 -19.935 -4.051 1.00 94.62 668 THR A O 1
ATOM 4962 N N . ASP A 1 669 ? -23.085 -21.024 -3.306 1.00 86.00 669 ASP A N 1
ATOM 4963 C CA . ASP A 1 669 ? -24.069 -19.939 -3.423 1.00 86.00 669 ASP A CA 1
ATOM 4964 C C . ASP A 1 669 ? -24.503 -19.363 -2.057 1.00 86.00 669 ASP A C 1
ATOM 4966 O O . ASP A 1 669 ? -25.365 -18.486 -1.998 1.00 86.00 669 ASP A O 1
ATOM 4970 N N . GLY A 1 670 ? -23.926 -19.857 -0.954 1.00 85.88 670 GLY A N 1
ATOM 4971 C CA . GLY A 1 670 ? -24.360 -19.542 0.410 1.00 85.88 670 GLY A CA 1
ATOM 4972 C C . GLY A 1 670 ? -25.318 -20.547 1.038 1.00 85.88 670 GLY A C 1
ATOM 4973 O O . GLY A 1 670 ? -25.825 -20.298 2.133 1.00 85.88 670 GLY A O 1
ATOM 4974 N N . THR A 1 671 ? -25.568 -21.684 0.388 1.00 87.06 671 THR A N 1
ATOM 4975 C CA . THR A 1 671 ? -26.386 -22.773 0.928 1.00 87.06 671 THR A CA 1
ATOM 4976 C C . THR A 1 671 ? -25.626 -24.097 0.958 1.00 87.06 671 THR A C 1
ATOM 4978 O O . THR A 1 671 ? -24.831 -24.394 0.071 1.00 87.06 671 THR A O 1
ATOM 4981 N N . GLN A 1 672 ? -25.958 -24.962 1.922 1.00 89.06 672 GLN A N 1
ATOM 4982 C CA . GLN A 1 672 ? -25.414 -26.325 2.008 1.00 89.06 672 GLN A CA 1
ATOM 4983 C C . GLN A 1 672 ? -25.624 -27.148 0.722 1.00 89.06 672 GLN A C 1
ATOM 4985 O O . GLN A 1 672 ? -24.861 -28.067 0.450 1.00 89.06 672 GLN A O 1
ATOM 4990 N N . GLN A 1 673 ? -26.665 -26.847 -0.065 1.00 88.56 673 GLN A N 1
ATOM 4991 C CA . GLN A 1 673 ? -26.946 -27.547 -1.321 1.00 88.56 673 GLN A CA 1
ATOM 4992 C C . GLN A 1 673 ? -26.162 -26.974 -2.514 1.00 88.56 673 GLN A C 1
ATOM 4994 O O . GLN A 1 673 ? -25.894 -27.712 -3.462 1.00 88.56 673 GLN A O 1
ATOM 4999 N N . GLY A 1 674 ? -25.826 -25.682 -2.493 1.00 89.88 674 GLY A N 1
ATOM 5000 C CA . GLY A 1 674 ? -25.005 -25.037 -3.518 1.00 89.88 674 GLY A CA 1
ATOM 5001 C C . GLY A 1 674 ? -23.501 -25.169 -3.284 1.00 89.88 674 GLY A C 1
ATOM 5002 O O . GLY A 1 674 ? -22.739 -24.908 -4.211 1.00 89.88 674 GLY A O 1
ATOM 5003 N N . THR A 1 675 ? -23.071 -25.595 -2.090 1.00 95.12 675 THR A N 1
ATOM 5004 C CA . THR A 1 675 ? -21.673 -25.931 -1.785 1.00 95.12 675 THR A CA 1
ATOM 5005 C C . THR A 1 675 ? -21.272 -27.259 -2.432 1.00 95.12 675 THR A C 1
ATOM 5007 O O . THR A 1 675 ? -21.799 -28.311 -2.072 1.00 95.12 675 THR A O 1
ATOM 5010 N N . VAL A 1 676 ? -20.360 -27.215 -3.406 1.00 95.06 676 VAL A N 1
ATOM 5011 C CA . VAL A 1 676 ? -20.027 -28.343 -4.294 1.00 95.06 676 VAL A CA 1
ATOM 5012 C C . VAL A 1 676 ? -18.523 -28.393 -4.585 1.00 95.06 676 VAL A C 1
ATOM 5014 O O . VAL A 1 676 ? -17.933 -27.371 -4.940 1.00 95.06 676 VAL A O 1
ATOM 5017 N N . LYS A 1 677 ? -17.930 -29.593 -4.482 1.00 95.62 677 LYS A N 1
ATOM 5018 C CA . LYS A 1 677 ? -16.564 -29.907 -4.934 1.00 95.62 677 LYS A CA 1
ATOM 5019 C C . LYS A 1 677 ? -16.500 -29.882 -6.463 1.00 95.62 677 LYS A C 1
ATOM 5021 O O . LYS A 1 677 ? -17.360 -30.462 -7.127 1.00 95.62 677 LYS A O 1
ATOM 5026 N N . LEU A 1 678 ? -15.489 -29.220 -7.004 1.00 95.88 678 LEU A N 1
ATOM 5027 C CA . LEU A 1 678 ? -15.142 -29.170 -8.420 1.00 95.88 678 LEU A CA 1
ATOM 5028 C C . LEU A 1 678 ? -13.880 -30.023 -8.588 1.00 95.88 678 LEU A C 1
ATOM 5030 O O . LEU A 1 678 ? -12.767 -29.516 -8.564 1.00 95.88 678 LEU A O 1
ATOM 5034 N N . ASP A 1 679 ? -14.097 -31.334 -8.661 1.00 91.19 679 ASP A N 1
ATOM 5035 C CA . ASP A 1 679 ? -13.097 -32.398 -8.523 1.00 91.19 679 ASP A CA 1
ATOM 5036 C C . ASP A 1 679 ? -12.183 -32.423 -9.764 1.00 91.19 679 ASP A C 1
ATOM 5038 O O . ASP A 1 679 ? -12.623 -32.846 -10.838 1.00 91.19 679 ASP A O 1
ATOM 5042 N N . ILE A 1 680 ? -10.955 -31.902 -9.652 1.00 92.56 680 ILE A N 1
ATOM 5043 C CA . ILE A 1 680 ? -10.002 -31.776 -10.772 1.00 92.56 680 ILE A CA 1
ATOM 5044 C C . ILE A 1 680 ? -9.126 -33.028 -10.894 1.00 92.56 680 ILE A C 1
ATOM 5046 O O . ILE A 1 680 ? -8.944 -33.529 -12.004 1.00 92.56 680 ILE A O 1
ATOM 5050 N N . SER A 1 681 ? -8.645 -33.590 -9.778 1.00 87.06 681 SER A N 1
ATOM 5051 C CA . SER A 1 681 ? -7.887 -34.844 -9.749 1.00 87.06 681 SER A CA 1
ATOM 5052 C C . SER A 1 681 ? -8.547 -35.899 -8.840 1.00 87.06 681 SER A C 1
ATOM 5054 O O . SER A 1 681 ? -8.175 -36.048 -7.676 1.00 87.06 681 SER A O 1
ATOM 5056 N N . PRO A 1 682 ? -9.472 -36.734 -9.368 1.00 79.00 682 PRO A N 1
ATOM 5057 C CA . PRO A 1 682 ? -10.222 -37.750 -8.602 1.00 79.00 682 PRO A CA 1
ATOM 5058 C C . PRO A 1 682 ? -9.394 -38.891 -7.961 1.00 79.00 682 PRO A C 1
ATOM 5060 O O . PRO A 1 682 ? -9.951 -39.920 -7.562 1.00 79.00 682 PRO A O 1
ATOM 5063 N N . ALA A 1 683 ? -8.065 -38.765 -7.925 1.00 71.12 683 ALA A N 1
ATOM 5064 C CA . ALA A 1 683 ? -7.110 -39.694 -7.324 1.00 71.12 683 ALA A CA 1
ATOM 5065 C C . ALA A 1 683 ? -6.288 -39.076 -6.168 1.00 71.12 683 ALA A C 1
ATOM 5067 O O . ALA A 1 683 ? -5.530 -39.806 -5.526 1.00 71.12 683 ALA A O 1
ATOM 5068 N N . GLY A 1 684 ? -6.441 -37.776 -5.885 1.00 79.06 684 GLY A N 1
ATOM 5069 C CA . GLY A 1 684 ? -5.767 -37.068 -4.794 1.00 79.06 684 GLY A CA 1
ATOM 5070 C C . GLY A 1 684 ? -6.296 -35.639 -4.634 1.00 79.06 684 GLY A C 1
ATOM 5071 O O . GLY A 1 684 ? -7.500 -35.418 -4.711 1.00 79.06 684 GLY A O 1
ATOM 5072 N N . GLY A 1 685 ? -5.393 -34.682 -4.412 1.00 86.12 685 GLY A N 1
ATOM 5073 C CA . GLY A 1 685 ? -5.679 -33.250 -4.540 1.00 86.12 685 GLY A CA 1
ATOM 5074 C C . GLY A 1 685 ? -5.103 -32.663 -5.832 1.00 86.12 685 GLY A C 1
ATOM 5075 O O . GLY A 1 685 ? -4.143 -33.209 -6.385 1.00 86.12 685 GLY A O 1
ATOM 5076 N N . SER A 1 686 ? -5.669 -31.539 -6.274 1.00 87.06 686 SER A N 1
ATOM 5077 C CA . SER A 1 686 ? -5.214 -30.741 -7.426 1.00 87.06 686 SER A CA 1
ATOM 5078 C C . SER A 1 686 ? -4.483 -29.451 -7.037 1.00 87.06 686 SER A C 1
ATOM 5080 O O . SER A 1 686 ? -3.906 -28.784 -7.898 1.00 87.06 686 SER A O 1
ATOM 5082 N N . TYR A 1 687 ? -4.509 -29.114 -5.740 1.00 84.44 687 TYR A N 1
ATOM 5083 C CA . TYR A 1 687 ? -3.845 -27.970 -5.106 1.00 84.44 687 TYR A CA 1
ATOM 5084 C C . TYR A 1 687 ? -4.053 -26.612 -5.819 1.00 84.44 687 TYR A C 1
ATOM 5086 O O . TYR A 1 687 ? -3.075 -25.952 -6.177 1.00 84.44 687 TYR A O 1
ATOM 5094 N N . PRO A 1 688 ? -5.303 -26.126 -5.999 1.00 88.44 688 PRO A N 1
ATOM 5095 C CA . PRO A 1 688 ? -5.539 -24.886 -6.733 1.00 88.44 688 PRO A CA 1
ATOM 5096 C C . PRO A 1 688 ? -4.842 -23.670 -6.097 1.00 88.44 688 PRO A C 1
ATOM 5098 O O . PRO A 1 688 ? -4.917 -23.421 -4.884 1.00 88.44 688 PRO A O 1
ATOM 5101 N N . THR A 1 689 ? -4.158 -22.893 -6.932 1.00 81.88 689 THR A N 1
ATOM 5102 C CA . THR A 1 689 ? -3.353 -21.714 -6.570 1.00 81.88 689 THR A CA 1
ATOM 5103 C C . THR A 1 689 ? -3.684 -20.527 -7.477 1.00 81.88 689 THR A C 1
ATOM 5105 O O . THR A 1 689 ? -4.174 -20.714 -8.586 1.00 81.88 689 THR A O 1
ATOM 5108 N N . GLN A 1 690 ? -3.454 -19.303 -6.981 1.00 76.56 690 GLN A N 1
ATOM 5109 C CA . GLN A 1 690 ? -3.728 -18.041 -7.691 1.00 76.56 690 GLN A CA 1
ATOM 5110 C C . GLN A 1 690 ? -5.152 -17.965 -8.281 1.00 76.56 690 GLN A C 1
ATOM 5112 O O . GLN A 1 690 ? -5.328 -17.883 -9.488 1.00 76.56 690 GLN A O 1
ATOM 5117 N N . LEU A 1 691 ? -6.188 -18.017 -7.431 1.00 85.44 691 LEU A N 1
ATOM 5118 C CA . LEU A 1 691 ? -7.586 -17.898 -7.868 1.00 85.44 691 LEU A CA 1
ATOM 5119 C C . LEU A 1 691 ? -7.914 -16.453 -8.295 1.00 85.44 691 LEU A C 1
ATOM 5121 O O . LEU A 1 691 ? -8.450 -15.679 -7.498 1.00 85.44 691 LEU A O 1
ATOM 5125 N N . THR A 1 692 ? -7.633 -16.109 -9.553 1.00 88.50 692 THR A N 1
ATOM 5126 C CA . THR A 1 692 ? -7.879 -14.779 -10.136 1.00 88.50 692 THR A CA 1
ATOM 5127 C C . THR A 1 692 ? -9.262 -14.707 -10.799 1.00 88.50 692 THR A C 1
ATOM 5129 O O . THR A 1 692 ? -9.539 -15.463 -11.738 1.00 88.50 692 THR A O 1
ATOM 5132 N N . PRO A 1 693 ? -10.156 -13.796 -10.368 1.00 88.38 693 PRO A N 1
ATOM 5133 C CA . PRO A 1 693 ? -11.473 -13.624 -10.973 1.00 88.38 693 PRO A CA 1
ATOM 5134 C C . PRO A 1 693 ? -11.407 -12.776 -12.257 1.00 88.38 693 PRO A C 1
ATOM 5136 O O . PRO A 1 693 ? -11.047 -11.603 -12.221 1.00 88.38 693 PRO A O 1
ATOM 5139 N N . VAL A 1 694 ? -11.827 -13.332 -13.400 1.00 86.62 694 VAL A N 1
ATOM 5140 C CA . VAL A 1 694 ? -11.882 -12.624 -14.697 1.00 86.62 694 VAL A CA 1
ATOM 5141 C C . VAL A 1 694 ? -13.183 -12.941 -15.432 1.00 86.62 694 VAL A C 1
ATOM 5143 O O . VAL A 1 694 ? -13.532 -14.102 -15.630 1.00 86.62 694 VAL A O 1
ATOM 5146 N N . ASP A 1 695 ? -13.901 -11.893 -15.852 1.00 84.88 695 ASP A N 1
ATOM 5147 C CA . ASP A 1 695 ? -15.153 -11.961 -16.632 1.00 84.88 695 ASP A CA 1
ATOM 5148 C C . ASP A 1 695 ? -16.146 -13.030 -16.125 1.00 84.88 695 ASP A C 1
ATOM 5150 O O . ASP A 1 695 ? -16.618 -13.907 -16.850 1.00 84.88 695 ASP A O 1
ATOM 5154 N N . GLY A 1 696 ? -16.408 -13.004 -14.815 1.00 81.56 696 GLY A N 1
ATOM 5155 C CA . GLY A 1 696 ? -17.355 -13.910 -14.163 1.00 81.56 696 GLY A CA 1
ATOM 5156 C C . GLY A 1 696 ? -16.880 -15.358 -13.975 1.00 81.56 696 GLY A C 1
ATOM 5157 O O . GLY A 1 696 ? -17.645 -16.165 -13.455 1.00 81.56 696 GLY A O 1
ATOM 5158 N N . ARG A 1 697 ? -15.643 -15.689 -14.345 1.00 91.38 697 ARG A N 1
ATOM 5159 C CA . ARG A 1 697 ? -14.991 -16.983 -14.088 1.00 91.38 697 ARG A CA 1
ATOM 5160 C C . ARG A 1 697 ? -13.832 -16.801 -13.113 1.00 91.38 697 ARG A C 1
ATOM 5162 O O . ARG A 1 697 ? -13.396 -15.676 -12.877 1.00 91.38 697 ARG A O 1
ATOM 5169 N N . VAL A 1 698 ? -13.326 -17.900 -12.566 1.00 94.06 698 VAL A N 1
ATOM 5170 C CA . VAL A 1 698 ? -12.038 -17.920 -11.861 1.00 94.06 698 VAL A CA 1
ATOM 5171 C C . VAL A 1 698 ? -11.013 -18.673 -12.703 1.00 94.06 698 VAL A C 1
ATOM 5173 O O . VAL A 1 698 ? -11.315 -19.740 -13.236 1.00 94.06 698 VAL A O 1
ATOM 5176 N N . PHE A 1 699 ? -9.823 -18.100 -12.838 1.00 94.12 699 PHE A N 1
ATOM 5177 C CA . PHE A 1 699 ? -8.639 -18.733 -13.412 1.00 94.12 699 PHE A CA 1
ATOM 5178 C C . PHE A 1 699 ? -7.693 -19.116 -12.274 1.00 94.12 699 PHE A C 1
ATOM 5180 O O . PHE A 1 699 ? -7.663 -18.422 -11.261 1.00 94.12 699 PHE A O 1
ATOM 5187 N N . PHE A 1 700 ? -6.982 -20.234 -12.403 1.00 92.94 700 PHE A N 1
ATOM 5188 C CA . PHE A 1 700 ? -6.107 -20.765 -11.352 1.00 92.94 700 PHE A CA 1
ATOM 5189 C C . PHE A 1 700 ? -5.078 -21.748 -11.930 1.00 92.94 700 PHE A C 1
ATOM 5191 O O . PHE A 1 700 ? -5.322 -22.378 -12.962 1.00 92.94 700 PHE A O 1
ATOM 5198 N N . ARG A 1 701 ? -3.936 -21.904 -11.252 1.00 90.56 701 ARG A N 1
ATOM 5199 C CA . ARG A 1 701 ? -2.955 -22.972 -11.511 1.00 90.56 701 ARG A CA 1
ATOM 5200 C C . ARG A 1 701 ? -3.359 -24.202 -10.696 1.00 90.56 701 ARG A C 1
ATOM 5202 O O . ARG A 1 701 ? -3.617 -24.088 -9.495 1.00 90.56 701 ARG A O 1
ATOM 5209 N N . ALA A 1 702 ? -3.453 -25.357 -11.347 1.00 90.50 702 ALA A N 1
ATOM 5210 C CA . ALA A 1 702 ? -3.775 -26.642 -10.722 1.00 90.50 702 ALA A CA 1
ATOM 5211 C C . ALA A 1 702 ? -3.219 -27.809 -11.550 1.00 90.50 702 ALA A C 1
ATOM 5213 O O . ALA A 1 702 ? -2.917 -27.654 -12.738 1.00 90.50 702 ALA A O 1
ATOM 5214 N N . ASN A 1 703 ? -3.125 -28.980 -10.920 1.00 87.69 703 ASN A N 1
ATOM 5215 C CA . ASN A 1 703 ? -2.573 -30.191 -11.519 1.00 87.69 703 ASN A CA 1
ATOM 5216 C C . ASN A 1 703 ? -3.601 -31.335 -11.467 1.00 87.69 703 ASN A C 1
ATOM 5218 O O . ASN A 1 703 ? -4.079 -31.701 -10.395 1.00 87.69 703 ASN A O 1
ATOM 5222 N N . ASP A 1 704 ? -3.950 -31.915 -12.620 1.00 87.75 704 ASP A N 1
ATOM 5223 C CA . ASP A 1 704 ? -4.875 -33.061 -12.699 1.00 87.75 704 ASP A CA 1
ATOM 5224 C C . ASP A 1 704 ? -4.183 -34.430 -12.546 1.00 87.75 704 ASP A C 1
ATOM 5226 O O . ASP A 1 704 ? -4.849 -35.468 -12.565 1.00 87.75 704 ASP A O 1
ATOM 5230 N N . GLN A 1 705 ? -2.863 -34.429 -12.327 1.00 82.94 705 GLN A N 1
ATOM 5231 C CA . GLN A 1 705 ? -1.947 -35.578 -12.311 1.00 82.94 705 GLN A CA 1
ATOM 5232 C C . GLN A 1 705 ? -1.733 -36.230 -13.694 1.00 82.94 705 GLN A C 1
ATOM 5234 O O . GLN A 1 705 ? -1.266 -37.370 -13.782 1.00 82.94 705 GLN A O 1
ATOM 5239 N N . THR A 1 706 ? -2.055 -35.524 -14.788 1.00 82.38 706 THR A N 1
ATOM 5240 C CA . THR A 1 706 ? -1.828 -35.986 -16.172 1.00 82.38 706 THR A CA 1
ATOM 5241 C C . THR A 1 706 ? -1.217 -34.951 -17.125 1.00 82.38 706 THR A C 1
ATOM 5243 O O . THR A 1 706 ? -0.512 -35.374 -18.042 1.00 82.38 706 THR A O 1
ATOM 5246 N N . HIS A 1 707 ? -1.429 -33.647 -16.905 1.00 81.19 707 HIS A N 1
ATOM 5247 C CA . HIS A 1 707 ? -0.877 -32.553 -17.731 1.00 81.19 707 HIS A CA 1
ATOM 5248 C C . HIS A 1 707 ? 0.114 -31.634 -16.984 1.00 81.19 707 HIS A C 1
ATOM 5250 O O . HIS A 1 707 ? 0.510 -30.608 -17.521 1.00 81.19 707 HIS A O 1
ATOM 5256 N N . GLY A 1 708 ? 0.509 -31.967 -15.751 1.00 80.06 708 GLY A N 1
ATOM 5257 C CA . GLY A 1 708 ? 1.354 -31.093 -14.930 1.00 80.06 708 GLY A CA 1
ATOM 5258 C C . GLY A 1 708 ? 0.605 -29.863 -14.399 1.00 80.06 708 GLY A C 1
ATOM 5259 O O . GLY A 1 708 ? -0.620 -29.877 -14.258 1.00 80.06 708 GLY A O 1
ATOM 5260 N N . ASN A 1 709 ? 1.347 -28.807 -14.058 1.00 84.06 709 ASN A N 1
ATOM 5261 C CA . ASN A 1 709 ? 0.787 -27.542 -13.578 1.00 84.06 709 ASN A CA 1
ATOM 5262 C C . ASN A 1 709 ? 0.407 -26.625 -14.746 1.00 84.06 709 ASN A C 1
ATOM 5264 O O . ASN A 1 709 ? 1.257 -25.991 -15.369 1.00 84.06 709 ASN A O 1
ATOM 5268 N N . GLU A 1 710 ? -0.890 -26.541 -15.016 1.00 89.19 710 GLU A N 1
ATOM 5269 C CA . GLU A 1 710 ? -1.438 -25.886 -16.206 1.00 89.19 710 GLU A CA 1
ATOM 5270 C C . GLU A 1 710 ? -2.420 -24.767 -15.847 1.00 89.19 710 GLU A C 1
ATOM 5272 O O . GLU A 1 710 ? -2.798 -24.589 -14.683 1.00 89.19 710 GLU A O 1
ATOM 5277 N N . LEU A 1 711 ? -2.849 -23.994 -16.852 1.00 93.38 711 LEU A N 1
ATOM 5278 C CA . LEU A 1 711 ? -3.838 -22.934 -16.652 1.00 93.38 711 LEU A CA 1
ATOM 5279 C C . LEU A 1 711 ? -5.247 -23.519 -16.683 1.00 93.38 711 LEU A C 1
ATOM 5281 O O . LEU A 1 711 ? -5.721 -23.952 -17.734 1.00 93.38 711 LEU A O 1
ATOM 5285 N N . TRP A 1 712 ? -5.948 -23.470 -15.555 1.00 95.12 712 TRP A N 1
ATOM 5286 C CA . TRP A 1 712 ? -7.343 -23.881 -15.439 1.00 95.12 712 TRP A CA 1
ATOM 5287 C C . TRP A 1 712 ? -8.281 -22.678 -15.368 1.00 95.12 712 TRP A C 1
ATOM 5289 O O . TRP A 1 712 ? -7.913 -21.582 -14.942 1.00 95.12 712 TRP A O 1
ATOM 5299 N N . VAL A 1 713 ? -9.526 -22.902 -15.784 1.00 96.50 713 VAL A N 1
ATOM 5300 C CA . VAL A 1 713 ? -10.643 -21.966 -15.638 1.00 96.50 713 VAL A CA 1
ATOM 5301 C C . VAL A 1 713 ? -11.856 -22.699 -15.072 1.00 96.50 713 VAL A C 1
ATOM 5303 O O . VAL A 1 713 ? -12.045 -23.886 -15.338 1.00 96.50 713 VAL A O 1
ATOM 5306 N N . SER A 1 714 ? -12.690 -22.003 -14.297 1.00 96.25 714 SER A N 1
ATOM 5307 C CA . SER A 1 714 ? -13.991 -22.501 -13.844 1.00 96.25 714 SER A CA 1
ATOM 5308 C C . SER A 1 714 ? -15.080 -21.427 -13.883 1.00 96.25 714 SER A C 1
ATOM 5310 O O . SER A 1 714 ? -14.877 -20.288 -13.458 1.00 96.25 714 SER A O 1
ATOM 5312 N N . ASP A 1 715 ? -16.272 -21.816 -14.345 1.00 92.31 715 ASP A N 1
ATOM 5313 C CA . ASP A 1 715 ? -17.534 -21.074 -14.187 1.00 92.31 715 ASP A CA 1
ATOM 5314 C C . ASP A 1 715 ? -18.309 -21.470 -12.908 1.00 92.31 715 ASP A C 1
ATOM 5316 O O . ASP A 1 715 ? -19.419 -20.996 -12.643 1.00 92.31 715 ASP A O 1
ATOM 5320 N N . GLY A 1 716 ? -17.730 -22.358 -12.096 1.00 92.75 716 GLY A N 1
ATOM 5321 C CA . GLY A 1 716 ? -18.363 -22.927 -10.914 1.00 92.75 716 GLY A CA 1
ATOM 5322 C C . GLY A 1 716 ? -19.313 -24.081 -11.221 1.00 92.75 716 GLY A C 1
ATOM 5323 O O . GLY A 1 716 ? -20.250 -24.319 -10.452 1.00 92.75 716 GLY A O 1
ATOM 5324 N N . THR A 1 717 ? -19.097 -24.789 -12.327 1.00 93.31 717 THR A N 1
ATOM 5325 C CA . THR A 1 717 ? -19.703 -26.087 -12.635 1.00 93.31 717 THR A CA 1
ATOM 5326 C C . THR A 1 717 ? -18.613 -27.103 -12.975 1.00 93.31 717 THR A C 1
ATOM 5328 O O . THR A 1 717 ? -17.584 -26.747 -13.531 1.00 93.31 717 THR A O 1
ATOM 5331 N N . GLN A 1 718 ? -18.837 -28.390 -12.692 1.00 93.94 718 GLN A N 1
ATOM 5332 C CA . GLN A 1 718 ? -17.865 -29.444 -13.025 1.00 93.94 718 GLN A CA 1
ATOM 5333 C C . GLN A 1 718 ? -17.612 -29.567 -14.543 1.00 93.94 718 GLN A C 1
ATOM 5335 O O . GLN A 1 718 ? -16.532 -29.982 -14.942 1.00 93.94 718 GLN A O 1
ATOM 5340 N N . GLU A 1 719 ? -18.592 -29.222 -15.389 1.00 91.56 719 GLU A N 1
ATOM 5341 C CA . GLU A 1 719 ? -18.440 -29.255 -16.855 1.00 91.56 719 GLU A CA 1
ATOM 5342 C C . GLU A 1 719 ? -17.674 -28.033 -17.396 1.00 91.56 719 GLU A C 1
ATOM 5344 O O . GLU A 1 719 ? -17.047 -28.135 -18.447 1.00 91.56 719 GLU A O 1
ATOM 5349 N N . GLY A 1 720 ? -17.719 -26.898 -16.687 1.00 92.12 720 GLY A N 1
ATOM 5350 C CA . GLY A 1 720 ? -16.980 -25.673 -17.005 1.00 92.12 720 GLY A CA 1
ATOM 5351 C C . GLY A 1 720 ? -15.660 -25.504 -16.244 1.00 92.12 720 GLY A C 1
ATOM 5352 O O . GLY A 1 720 ? -14.981 -24.505 -16.463 1.00 92.12 720 GLY A O 1
ATOM 5353 N N . THR A 1 721 ? -15.290 -26.449 -15.370 1.00 95.81 721 THR A N 1
ATOM 5354 C CA . THR A 1 721 ? -13.966 -26.537 -14.732 1.00 95.81 721 THR A CA 1
ATOM 5355 C C . THR A 1 721 ? -13.034 -27.350 -15.625 1.00 95.81 721 THR A C 1
ATOM 5357 O O . THR A 1 721 ? -13.163 -28.572 -15.706 1.00 95.81 721 THR A O 1
ATOM 5360 N N . MET A 1 722 ? -12.110 -26.685 -16.319 1.00 93.75 722 MET A N 1
ATOM 5361 C CA . MET A 1 722 ? -11.238 -27.328 -17.306 1.00 93.75 722 MET A CA 1
ATOM 5362 C C . MET A 1 722 ? -9.903 -26.604 -17.489 1.00 93.75 722 MET A C 1
ATOM 5364 O O . MET A 1 722 ? -9.811 -25.389 -17.309 1.00 93.75 722 MET A O 1
ATOM 5368 N N . ILE A 1 723 ? -8.891 -27.355 -17.928 1.00 92.12 723 ILE A N 1
ATOM 5369 C CA . ILE A 1 723 ? -7.670 -26.806 -18.516 1.00 92.12 723 ILE A CA 1
ATOM 5370 C C . ILE A 1 723 ? -8.035 -25.905 -19.707 1.00 92.12 723 ILE A C 1
ATOM 5372 O O . ILE A 1 723 ? -8.767 -26.305 -20.617 1.00 92.12 723 ILE A O 1
ATOM 5376 N N . VAL A 1 724 ? -7.540 -24.670 -19.695 1.00 91.81 724 VAL A N 1
ATOM 5377 C CA . VAL A 1 724 ? -7.749 -23.675 -20.754 1.00 91.81 724 VAL A CA 1
ATOM 5378 C C . VAL A 1 724 ? -7.057 -24.139 -22.032 1.00 91.81 724 VAL A C 1
ATOM 5380 O O . VAL A 1 724 ? -7.664 -24.142 -23.110 1.00 91.81 724 VAL A O 1
ATOM 5383 N N . ARG A 1 725 ? -5.791 -24.548 -21.904 1.00 86.75 725 ARG A N 1
ATOM 5384 C CA . ARG A 1 725 ? -4.971 -25.146 -22.957 1.00 86.75 725 ARG A CA 1
ATOM 5385 C C . ARG A 1 725 ? -3.679 -25.699 -22.362 1.00 86.75 725 ARG A C 1
ATOM 5387 O O . ARG A 1 725 ? -2.938 -24.916 -21.796 1.00 86.75 725 ARG A O 1
ATOM 5394 N N . ASP A 1 726 ? -3.412 -26.976 -22.629 1.00 85.75 726 ASP A N 1
ATOM 5395 C CA . ASP A 1 726 ? -2.076 -27.588 -22.581 1.00 85.75 726 ASP A CA 1
ATOM 5396 C C . ASP A 1 726 ? -1.129 -26.780 -23.489 1.00 85.75 726 ASP A C 1
ATOM 5398 O O . ASP A 1 726 ? -1.305 -26.741 -24.720 1.00 85.75 726 ASP A O 1
ATOM 5402 N N . LEU A 1 727 ? -0.209 -26.038 -22.866 1.00 80.19 727 LEU A N 1
ATOM 5403 C CA . LEU A 1 727 ? 0.822 -25.255 -23.555 1.00 80.19 727 LEU A CA 1
ATOM 5404 C C . LEU A 1 727 ? 2.161 -26.004 -23.595 1.00 80.19 727 LEU A C 1
ATOM 5406 O O . LEU A 1 727 ? 2.808 -26.015 -24.646 1.00 80.19 727 LEU A O 1
ATOM 5410 N N . ALA A 1 728 ? 2.547 -26.679 -22.509 1.00 73.19 728 ALA A N 1
ATOM 5411 C CA . ALA A 1 728 ? 3.826 -27.374 -22.385 1.00 73.19 728 ALA A CA 1
ATOM 5412 C C . ALA A 1 728 ? 3.755 -28.844 -22.842 1.00 73.19 728 ALA A C 1
ATOM 5414 O O . ALA A 1 728 ? 4.018 -29.763 -22.067 1.00 73.19 728 ALA A O 1
ATOM 5415 N N . ILE A 1 729 ? 3.442 -29.075 -24.126 1.00 65.88 729 ILE A N 1
ATOM 5416 C CA . ILE A 1 729 ? 3.186 -30.417 -24.696 1.00 65.88 729 ILE A CA 1
ATOM 5417 C C . ILE A 1 729 ? 4.442 -31.320 -24.644 1.00 65.88 729 ILE A C 1
ATOM 5419 O O . ILE A 1 729 ? 5.182 -31.482 -25.624 1.00 65.88 729 ILE A O 1
ATOM 5423 N N . SER A 1 730 ? 4.657 -31.958 -23.494 1.00 60.84 730 SER A N 1
ATOM 5424 C CA . SER A 1 730 ? 5.832 -32.755 -23.142 1.00 60.84 730 SER A CA 1
ATOM 5425 C C . SER A 1 730 ? 5.491 -34.250 -23.011 1.00 60.84 730 SER A C 1
ATOM 5427 O O . SER A 1 730 ? 4.397 -34.611 -22.581 1.00 60.84 730 SER A O 1
ATOM 5429 N N . PRO A 1 731 ? 6.397 -35.186 -23.366 1.00 51.06 731 PRO A N 1
ATOM 5430 C CA . PRO A 1 731 ? 6.169 -36.623 -23.179 1.00 51.06 731 PRO A CA 1
ATOM 5431 C C . PRO A 1 731 ? 6.367 -37.114 -21.727 1.00 51.06 731 PRO A C 1
ATOM 5433 O O . PRO A 1 731 ? 6.296 -38.325 -21.493 1.00 51.06 731 PRO A O 1
ATOM 5436 N N . SER A 1 732 ? 6.648 -36.218 -20.778 1.00 54.94 732 SER A N 1
ATOM 5437 C CA . SER A 1 732 ? 6.810 -36.484 -19.340 1.00 54.94 732 SER A CA 1
ATOM 5438 C C . SER A 1 732 ? 5.756 -35.724 -18.536 1.00 54.94 732 SER A C 1
ATOM 5440 O O . SER A 1 732 ? 5.645 -34.512 -18.681 1.00 54.94 732 SER A O 1
ATOM 5442 N N . ILE A 1 733 ? 5.025 -36.447 -17.683 1.00 52.00 733 ILE A N 1
ATOM 5443 C CA . ILE A 1 733 ? 3.824 -35.993 -16.951 1.00 52.00 733 ILE A CA 1
ATOM 5444 C C . ILE A 1 733 ? 4.077 -34.922 -15.877 1.00 52.00 733 ILE A C 1
ATOM 5446 O O . ILE A 1 733 ? 3.127 -34.382 -15.320 1.00 52.00 733 ILE A O 1
ATOM 5450 N N . ASP A 1 734 ? 5.346 -34.647 -15.580 1.00 54.72 734 ASP A N 1
ATOM 5451 C CA . ASP A 1 734 ? 5.790 -33.770 -14.495 1.00 54.72 734 ASP A CA 1
ATOM 5452 C C . ASP A 1 734 ? 6.077 -32.326 -14.967 1.00 54.72 734 ASP A C 1
ATOM 5454 O O . ASP A 1 734 ? 6.434 -31.479 -14.158 1.00 54.72 734 ASP A O 1
ATOM 5458 N N . TYR A 1 735 ? 5.931 -32.040 -16.269 1.00 61.06 735 TYR A N 1
ATOM 5459 C CA . TYR A 1 735 ? 6.118 -30.710 -16.863 1.00 61.06 735 TYR A CA 1
ATOM 5460 C C . TYR A 1 735 ? 4.763 -30.114 -17.259 1.00 61.06 735 TYR A C 1
ATOM 5462 O O . TYR A 1 735 ? 4.058 -30.721 -18.063 1.00 61.06 735 TYR A O 1
ATOM 5470 N N . GLY A 1 736 ? 4.437 -28.934 -16.727 1.00 71.25 736 GLY A N 1
ATOM 5471 C CA . GLY A 1 736 ? 3.347 -28.072 -17.200 1.00 71.25 736 GLY A CA 1
ATOM 5472 C C . GLY A 1 736 ? 3.883 -26.717 -17.678 1.00 71.25 736 GLY A C 1
ATOM 5473 O O . GLY A 1 736 ? 5.095 -26.509 -17.727 1.00 71.25 736 GLY A O 1
ATOM 5474 N N . SER A 1 737 ? 2.992 -25.802 -18.060 1.00 76.75 737 SER A N 1
ATOM 5475 C CA . SER A 1 737 ? 3.351 -24.485 -18.608 1.00 76.75 737 SER A CA 1
ATOM 5476 C C . SER A 1 737 ? 3.665 -23.410 -17.571 1.00 76.75 737 SER A C 1
ATOM 5478 O O . SER A 1 737 ? 4.016 -22.296 -17.959 1.00 76.75 737 SER A O 1
ATOM 5480 N N . ASP A 1 738 ? 3.409 -23.697 -16.294 1.00 74.38 738 ASP A N 1
ATOM 5481 C CA . ASP A 1 738 ? 3.580 -22.803 -15.145 1.00 74.38 738 ASP A CA 1
ATOM 5482 C C . ASP A 1 738 ? 3.076 -21.364 -15.369 1.00 74.38 738 ASP A C 1
ATOM 5484 O O . ASP A 1 738 ? 3.849 -20.407 -15.407 1.00 74.38 738 ASP A O 1
ATOM 5488 N N . PRO A 1 739 ? 1.746 -21.206 -15.534 1.00 79.56 739 PRO A N 1
ATOM 5489 C CA . PRO A 1 739 ? 1.120 -19.948 -15.921 1.00 79.56 739 PRO A CA 1
ATOM 5490 C C . PRO A 1 739 ? 1.113 -18.949 -14.760 1.00 79.56 739 PRO A C 1
ATOM 5492 O O . PRO A 1 739 ? 0.336 -19.091 -13.816 1.00 79.56 739 PRO A O 1
ATOM 5495 N N . ILE A 1 740 ? 1.979 -17.939 -14.825 1.00 72.19 740 ILE A N 1
ATOM 5496 C CA . ILE A 1 740 ? 2.228 -16.993 -13.734 1.00 72.19 740 ILE A CA 1
ATOM 5497 C C . ILE A 1 740 ? 2.547 -15.578 -14.298 1.00 72.19 740 ILE A C 1
ATOM 5499 O O . ILE A 1 740 ? 3.340 -15.465 -15.231 1.00 72.19 740 ILE A O 1
ATOM 5503 N N . PRO A 1 741 ? 1.919 -14.468 -13.841 1.00 74.56 741 PRO A N 1
ATOM 5504 C CA . PRO A 1 741 ? 0.835 -14.415 -12.869 1.00 74.56 741 PRO A CA 1
ATOM 5505 C C . PRO A 1 741 ? -0.431 -14.923 -13.541 1.00 74.56 741 PRO A C 1
ATOM 5507 O O . PRO A 1 741 ? -0.467 -15.107 -14.754 1.00 74.56 741 PRO A O 1
ATOM 5510 N N . LEU A 1 742 ? -1.520 -14.957 -12.796 1.00 82.62 742 LEU A N 1
ATOM 5511 C CA . LEU A 1 742 ? -2.832 -14.845 -13.404 1.00 82.62 742 LEU A CA 1
ATOM 5512 C C . LEU A 1 742 ? -3.317 -13.402 -13.175 1.00 82.62 742 LEU A C 1
ATOM 5514 O O . LEU A 1 742 ? -3.837 -13.106 -12.105 1.00 82.62 742 LEU A O 1
ATOM 5518 N N . THR A 1 743 ? -3.109 -12.502 -14.147 1.00 84.81 743 THR A N 1
ATOM 5519 C CA . THR A 1 743 ? -3.469 -11.070 -14.052 1.00 84.81 743 THR A CA 1
ATOM 5520 C C . THR A 1 743 ? -4.656 -10.713 -14.948 1.00 84.81 743 THR A C 1
ATOM 5522 O O . THR A 1 743 ? -4.676 -11.033 -16.139 1.00 84.81 743 THR A O 1
ATOM 5525 N N . GLY A 1 744 ? -5.662 -10.036 -14.397 1.00 82.81 744 GLY A N 1
ATOM 5526 C CA . GLY A 1 744 ? -6.875 -9.635 -15.105 1.00 82.81 744 GLY A CA 1
ATOM 5527 C C . GLY A 1 744 ? -6.694 -8.360 -15.931 1.00 82.81 744 GLY A C 1
ATOM 5528 O O . GLY A 1 744 ? -6.415 -7.292 -15.397 1.00 82.81 744 GLY A O 1
ATOM 5529 N N . LEU A 1 745 ? -6.938 -8.426 -17.245 1.00 82.50 745 LEU A N 1
ATOM 5530 C CA . LEU A 1 745 ? -6.911 -7.246 -18.113 1.00 82.50 745 LEU A CA 1
ATOM 5531 C C . LEU A 1 745 ? -8.026 -7.261 -19.164 1.00 82.50 745 LEU A C 1
ATOM 5533 O O . LEU A 1 745 ? -8.076 -8.124 -20.042 1.00 82.50 745 LEU A O 1
ATOM 5537 N N . ASN A 1 746 ? -8.897 -6.246 -19.134 1.00 78.62 746 ASN A N 1
ATOM 5538 C CA . ASN A 1 746 ? -9.922 -6.001 -20.159 1.00 78.62 746 ASN A CA 1
ATOM 5539 C C . ASN A 1 746 ? -10.785 -7.249 -20.483 1.00 78.62 746 ASN A C 1
ATOM 5541 O O . ASN A 1 746 ? -11.003 -7.581 -21.649 1.00 78.62 746 ASN A O 1
ATOM 5545 N N . GLY A 1 747 ? -11.232 -7.980 -19.452 1.00 77.06 747 GLY A N 1
ATOM 5546 C CA . GLY A 1 747 ? -12.044 -9.205 -19.586 1.00 77.06 747 GLY A CA 1
ATOM 5547 C C . GLY A 1 747 ? -11.282 -10.447 -20.072 1.00 77.06 747 GLY A C 1
ATOM 5548 O O . GLY A 1 747 ? -11.895 -11.461 -20.392 1.00 77.06 747 GLY A O 1
ATOM 5549 N N . ASN A 1 748 ? -9.955 -10.367 -20.148 1.00 84.75 748 ASN A N 1
ATOM 5550 C CA . ASN A 1 748 ? -9.045 -11.453 -20.500 1.00 84.75 748 ASN A CA 1
ATOM 5551 C C . ASN A 1 748 ? -8.055 -11.662 -19.345 1.00 84.75 748 ASN A C 1
ATOM 5553 O O . ASN A 1 748 ? -7.910 -10.790 -18.488 1.00 84.75 748 ASN A O 1
ATOM 5557 N N . LEU A 1 749 ? -7.346 -12.785 -19.349 1.00 90.75 749 LEU A N 1
ATOM 5558 C CA . LEU A 1 749 ? -6.202 -13.011 -18.473 1.00 90.75 749 LEU A CA 1
ATOM 5559 C C . LEU A 1 749 ? -4.908 -12.767 -19.256 1.00 90.75 749 LEU A C 1
ATOM 5561 O O . LEU A 1 749 ? -4.766 -13.288 -20.365 1.00 90.75 749 LEU A O 1
ATOM 5565 N N . LEU A 1 750 ? -3.978 -12.003 -18.687 1.00 90.25 750 LEU A N 1
ATOM 5566 C CA . LEU A 1 750 ? -2.569 -11.971 -19.081 1.00 90.25 750 LEU A CA 1
ATOM 5567 C C . LEU A 1 750 ? -1.774 -12.820 -18.094 1.00 90.25 750 LEU A C 1
ATOM 5569 O O . LEU A 1 750 ? -1.983 -12.744 -16.884 1.00 90.25 750 LEU A O 1
ATOM 5573 N N . PHE A 1 751 ? -0.876 -13.630 -18.636 1.00 87.88 751 PHE A N 1
ATOM 5574 C CA . PHE A 1 751 ? -0.031 -14.536 -17.873 1.00 87.88 751 PHE A CA 1
ATOM 5575 C C . PHE A 1 751 ? 1.276 -14.775 -18.626 1.00 87.88 751 PHE A C 1
ATOM 5577 O O . PHE A 1 751 ? 1.304 -14.622 -19.846 1.00 87.88 751 PHE A O 1
ATOM 5584 N N . PHE A 1 752 ? 2.349 -15.166 -17.946 1.00 82.38 752 PHE A N 1
ATOM 5585 C CA . PHE A 1 752 ? 3.515 -15.738 -18.616 1.00 82.38 752 PHE A CA 1
ATOM 5586 C C . PHE A 1 752 ? 3.476 -17.248 -18.460 1.00 82.38 752 PHE A C 1
ATOM 5588 O O . PHE A 1 752 ? 3.010 -17.750 -17.446 1.00 82.38 752 PHE A O 1
ATOM 5595 N N . ALA A 1 753 ? 3.917 -17.964 -19.483 1.00 84.62 753 ALA A N 1
ATOM 5596 C CA . ALA A 1 753 ? 3.963 -19.420 -19.506 1.00 84.62 753 ALA A CA 1
ATOM 5597 C C . ALA A 1 753 ? 5.022 -19.872 -20.510 1.00 84.62 753 ALA A C 1
ATOM 5599 O O . ALA A 1 753 ? 5.322 -19.137 -21.461 1.00 84.62 753 ALA A O 1
ATOM 5600 N N . ASP A 1 754 ? 5.554 -21.074 -20.309 1.00 79.88 754 ASP A N 1
ATOM 5601 C CA . ASP A 1 754 ? 6.457 -21.727 -21.256 1.00 79.88 754 ASP A CA 1
ATOM 5602 C C . ASP A 1 754 ? 5.665 -22.593 -22.261 1.00 79.88 754 ASP A C 1
ATOM 5604 O O . ASP A 1 754 ? 4.709 -23.278 -21.891 1.00 79.88 754 ASP A O 1
ATOM 5608 N N . ASP A 1 755 ? 6.049 -22.561 -23.542 1.00 80.88 755 ASP A N 1
ATOM 5609 C CA . ASP A 1 755 ? 5.520 -23.451 -24.597 1.00 80.88 755 ASP A CA 1
ATOM 5610 C C . ASP A 1 755 ? 6.549 -24.473 -25.120 1.00 80.88 755 ASP A C 1
ATOM 5612 O O . ASP A 1 755 ? 6.340 -25.127 -26.147 1.00 80.88 755 ASP A O 1
ATOM 5616 N N . VAL A 1 756 ? 7.684 -24.598 -24.422 1.00 75.31 756 VAL A N 1
ATOM 5617 C CA . VAL A 1 756 ? 8.854 -25.443 -24.718 1.00 75.31 756 VAL A CA 1
ATOM 5618 C C . VAL A 1 756 ? 9.593 -25.050 -26.013 1.00 75.31 756 VAL A C 1
ATOM 5620 O O . VAL A 1 756 ? 10.661 -25.588 -26.314 1.00 75.31 756 VAL A O 1
ATOM 5623 N N . SER A 1 757 ? 9.071 -24.102 -26.801 1.00 75.88 757 SER A N 1
ATOM 5624 C CA . SER A 1 757 ? 9.626 -23.705 -28.104 1.00 75.88 757 SER A CA 1
ATOM 5625 C C . SER A 1 757 ? 10.133 -22.263 -28.173 1.00 75.88 757 SER A C 1
ATOM 5627 O O . SER A 1 757 ? 11.035 -21.992 -28.970 1.00 75.88 757 SER A O 1
ATOM 5629 N N . HIS A 1 758 ? 9.619 -21.381 -27.315 1.00 73.81 758 HIS A N 1
ATOM 5630 C CA . HIS A 1 758 ? 10.085 -20.001 -27.134 1.00 73.81 758 HIS A CA 1
ATOM 5631 C C . HIS A 1 758 ? 10.615 -19.732 -25.715 1.00 73.81 758 HIS A C 1
ATOM 5633 O O . HIS A 1 758 ? 11.209 -18.685 -25.487 1.00 73.81 758 HIS A O 1
ATOM 5639 N N . GLY A 1 759 ? 10.446 -20.677 -24.783 1.00 71.25 759 GLY A N 1
ATOM 5640 C CA . GLY A 1 759 ? 10.651 -20.438 -23.356 1.00 71.25 759 GLY A CA 1
ATOM 5641 C C . GLY A 1 759 ? 9.461 -19.697 -22.748 1.00 71.25 759 GLY A C 1
ATOM 5642 O O . GLY A 1 759 ? 8.367 -19.657 -23.324 1.00 71.25 759 GLY A O 1
ATOM 5643 N N . GLN A 1 760 ? 9.688 -19.073 -21.593 1.00 75.50 760 GLN A N 1
ATOM 5644 C CA . GLN A 1 760 ? 8.729 -18.154 -20.986 1.00 75.50 760 GLN A CA 1
ATOM 5645 C C . GLN A 1 760 ? 8.395 -17.028 -21.998 1.00 75.50 760 GLN A C 1
ATOM 5647 O O . GLN A 1 760 ? 9.273 -16.507 -22.682 1.00 75.50 760 GLN A O 1
ATOM 5652 N N . ALA A 1 761 ? 7.123 -16.647 -22.127 1.00 81.94 761 ALA A N 1
ATOM 5653 C CA . ALA A 1 761 ? 6.681 -15.539 -22.986 1.00 81.94 761 ALA A CA 1
ATOM 5654 C C . ALA A 1 761 ? 5.402 -14.902 -22.427 1.00 81.94 761 ALA A C 1
ATOM 5656 O O . ALA A 1 761 ? 4.727 -15.525 -21.609 1.00 81.94 761 ALA A O 1
ATOM 5657 N N . LEU A 1 762 ? 5.028 -13.688 -22.860 1.00 88.56 762 LEU A N 1
ATOM 5658 C CA . LEU A 1 762 ? 3.746 -13.097 -22.453 1.00 88.56 762 LEU A CA 1
ATOM 5659 C C . LEU A 1 762 ? 2.610 -13.721 -23.264 1.00 88.56 762 LEU A C 1
ATOM 5661 O O . LEU A 1 762 ? 2.538 -13.546 -24.484 1.00 88.56 762 LEU A O 1
ATOM 5665 N N . TRP A 1 763 ? 1.684 -14.378 -22.577 1.00 91.62 763 TRP A N 1
ATOM 5666 C CA . TRP A 1 763 ? 0.457 -14.956 -23.114 1.00 91.62 763 TRP A CA 1
ATOM 5667 C C . TRP A 1 763 ? -0.777 -14.163 -22.689 1.00 91.62 763 TRP A C 1
ATOM 5669 O O . TRP A 1 763 ? -0.791 -13.387 -21.731 1.00 91.62 763 TRP A O 1
ATOM 5679 N N . LYS A 1 764 ? -1.852 -14.382 -23.440 1.00 94.00 764 LYS A N 1
ATOM 5680 C CA . LYS A 1 764 ? -3.196 -13.906 -23.139 1.00 94.00 764 LYS A CA 1
ATOM 5681 C C . LYS A 1 764 ? -4.198 -15.008 -23.418 1.00 94.00 764 LYS A C 1
ATOM 5683 O O . LYS A 1 764 ? -4.025 -15.766 -24.370 1.00 94.00 764 LYS A O 1
ATOM 5688 N N . THR A 1 765 ? -5.264 -15.067 -22.628 1.00 93.50 765 THR A N 1
ATOM 5689 C CA . THR A 1 765 ? -6.412 -15.935 -22.898 1.00 93.50 765 THR A CA 1
ATOM 5690 C C . THR A 1 765 ? -7.741 -15.259 -22.573 1.00 93.50 765 THR A C 1
ATOM 5692 O O . THR A 1 765 ? -7.847 -14.461 -21.642 1.00 93.50 765 THR A O 1
ATOM 5695 N N . ASP A 1 766 ? -8.779 -15.621 -23.324 1.00 88.38 766 ASP A N 1
ATOM 5696 C CA . ASP A 1 766 ? -10.187 -15.382 -22.990 1.00 88.38 766 ASP A CA 1
ATOM 5697 C C . ASP A 1 766 ? -10.801 -16.551 -22.186 1.00 88.38 766 ASP A C 1
ATOM 5699 O O . ASP A 1 766 ? -12.004 -16.570 -21.914 1.00 88.38 766 ASP A O 1
ATOM 5703 N N . GLY A 1 767 ? -9.986 -17.541 -21.806 1.00 89.12 767 GLY A N 1
ATOM 5704 C CA . GLY A 1 767 ? -10.391 -18.816 -21.212 1.00 89.12 767 GLY A CA 1
ATOM 5705 C C . GLY A 1 767 ? -10.817 -19.875 -22.225 1.00 89.12 767 GLY A C 1
ATOM 5706 O O . GLY A 1 767 ? -11.473 -20.840 -21.843 1.00 89.12 767 GLY A O 1
ATOM 5707 N N . THR A 1 768 ? -10.459 -19.718 -23.501 1.00 88.19 768 THR A N 1
ATOM 5708 C CA . THR A 1 768 ? -10.598 -20.752 -24.533 1.00 88.19 768 THR A CA 1
ATOM 5709 C C . THR A 1 768 ? -9.244 -21.114 -25.140 1.00 88.19 768 THR A C 1
ATOM 5711 O O . THR A 1 768 ? -8.340 -20.283 -25.250 1.00 88.19 768 THR A O 1
ATOM 5714 N N . SER A 1 769 ? -9.092 -22.351 -25.613 1.00 88.00 769 SER A N 1
ATOM 5715 C CA . SER A 1 769 ? -7.834 -22.812 -26.219 1.00 88.00 769 SER A CA 1
ATOM 5716 C C . SER A 1 769 ? -7.494 -22.105 -27.542 1.00 88.00 769 SER A C 1
ATOM 5718 O O . SER A 1 769 ? -6.320 -22.034 -27.911 1.00 88.00 769 SER A O 1
ATOM 5720 N N . GLU A 1 770 ? -8.506 -21.572 -28.245 1.00 88.69 770 GLU A N 1
ATOM 5721 C CA . GLU A 1 770 ? -8.347 -20.777 -29.475 1.00 88.69 770 GLU A CA 1
ATOM 5722 C C . GLU A 1 770 ? -7.970 -19.315 -29.180 1.00 88.69 770 GLU A C 1
ATOM 5724 O O . GLU A 1 770 ? -7.143 -18.751 -29.894 1.00 88.69 770 GLU A O 1
ATOM 5729 N N . GLY A 1 771 ? -8.538 -18.715 -28.127 1.00 89.38 771 GLY A N 1
ATOM 5730 C CA . GLY A 1 771 ? -8.186 -17.371 -27.653 1.00 89.38 771 GLY A CA 1
ATOM 5731 C C . GLY A 1 771 ? -6.903 -17.314 -26.819 1.00 89.38 771 GLY A C 1
ATOM 5732 O O . GLY A 1 771 ? -6.404 -16.225 -26.548 1.00 89.38 771 GLY A O 1
ATOM 5733 N N . THR A 1 772 ? -6.340 -18.469 -26.447 1.00 93.75 772 THR A N 1
ATOM 5734 C CA . THR A 1 772 ? -5.035 -18.574 -25.780 1.00 93.75 772 THR A CA 1
ATOM 5735 C C . THR A 1 772 ? -3.904 -18.388 -26.790 1.00 93.75 772 THR A C 1
ATOM 5737 O O . THR A 1 772 ? -3.610 -19.285 -27.590 1.00 93.75 772 THR A O 1
ATOM 5740 N N . VAL A 1 773 ? -3.272 -17.216 -26.769 1.00 93.25 773 VAL A N 1
ATOM 5741 C CA . VAL A 1 773 ? -2.260 -16.793 -27.747 1.00 93.25 773 VAL A CA 1
ATOM 5742 C C . VAL A 1 773 ? -1.095 -16.068 -27.081 1.00 93.25 773 VAL A C 1
ATOM 5744 O O . VAL A 1 773 ? -1.276 -15.327 -26.117 1.00 93.25 773 VAL A O 1
ATOM 5747 N N . MET A 1 774 ? 0.103 -16.248 -27.636 1.00 90.81 774 MET A N 1
ATOM 5748 C CA . MET A 1 774 ? 1.267 -15.450 -27.269 1.00 90.81 774 MET A CA 1
ATOM 5749 C C . MET A 1 774 ? 1.039 -14.006 -27.728 1.00 90.81 774 MET A C 1
ATOM 5751 O O . MET A 1 774 ? 0.743 -13.750 -28.898 1.00 90.81 774 MET A O 1
ATOM 5755 N N . VAL A 1 775 ? 1.169 -13.065 -26.799 1.00 91.56 775 VAL A N 1
ATOM 5756 C CA . VAL A 1 775 ? 1.097 -11.624 -27.046 1.00 91.56 775 VAL A CA 1
ATOM 5757 C C . VAL A 1 775 ? 2.429 -11.134 -27.596 1.00 91.56 775 VAL A C 1
ATOM 5759 O O . VAL A 1 775 ? 2.440 -10.477 -28.637 1.00 91.56 775 VAL A O 1
ATOM 5762 N N . LYS A 1 776 ? 3.542 -11.454 -26.926 1.00 86.88 776 LYS A N 1
ATOM 5763 C CA . LYS A 1 776 ? 4.899 -11.082 -27.341 1.00 86.88 776 LYS A CA 1
ATOM 5764 C C . LYS A 1 776 ? 5.912 -12.067 -26.735 1.00 86.88 776 LYS A C 1
ATOM 5766 O O . LYS A 1 776 ? 5.829 -12.385 -25.551 1.00 86.88 776 LYS A O 1
ATOM 5771 N N . ASP A 1 777 ? 6.864 -12.502 -27.556 1.00 83.62 777 ASP A N 1
ATOM 5772 C CA . ASP A 1 777 ? 8.132 -13.080 -27.105 1.00 83.62 777 ASP A CA 1
ATOM 5773 C C . ASP A 1 777 ? 8.964 -11.955 -26.471 1.00 83.62 777 ASP A C 1
ATOM 5775 O O . ASP A 1 777 ? 9.293 -10.954 -27.120 1.00 83.62 777 ASP A O 1
ATOM 5779 N N . ILE A 1 778 ? 9.168 -12.075 -25.166 1.00 71.12 778 ILE A N 1
ATOM 5780 C CA . ILE A 1 778 ? 9.696 -11.024 -24.293 1.00 71.12 778 ILE A CA 1
ATOM 5781 C C . ILE A 1 778 ? 11.077 -11.384 -23.741 1.00 71.12 778 ILE A C 1
ATOM 5783 O O . ILE A 1 778 ? 11.793 -10.509 -23.273 1.00 71.12 778 ILE A O 1
ATOM 5787 N N . TRP A 1 779 ? 11.502 -12.634 -23.920 1.00 69.19 779 TRP A N 1
ATOM 5788 C CA . TRP A 1 779 ? 12.790 -13.134 -23.455 1.00 69.19 779 TRP A CA 1
ATOM 5789 C C . TRP A 1 779 ? 13.462 -13.986 -24.546 1.00 69.19 779 TRP A C 1
ATOM 5791 O O . TRP A 1 779 ? 13.776 -15.155 -24.322 1.00 69.19 779 TRP A O 1
ATOM 5801 N N . PRO A 1 780 ? 13.701 -13.426 -25.754 1.00 61.62 780 PRO A N 1
ATOM 5802 C CA . PRO A 1 780 ? 14.063 -14.184 -26.963 1.00 61.62 780 PRO A CA 1
ATOM 5803 C C . PRO A 1 780 ? 15.482 -14.796 -26.947 1.00 61.62 780 PRO A C 1
ATOM 5805 O O . PRO A 1 780 ? 15.989 -15.263 -27.976 1.00 61.62 780 PRO A O 1
ATOM 5808 N N . SER A 1 781 ? 16.177 -14.759 -25.810 1.00 54.59 781 SER A N 1
ATOM 5809 C CA . SER A 1 781 ? 17.598 -15.064 -25.646 1.00 54.59 781 SER A CA 1
ATOM 5810 C C . SER A 1 781 ? 17.879 -16.566 -25.476 1.00 54.59 781 SER A C 1
ATOM 5812 O O . SER A 1 781 ? 18.488 -17.007 -24.503 1.00 54.59 781 SER A O 1
ATOM 5814 N N . LEU A 1 782 ? 17.538 -17.367 -26.498 1.00 47.91 782 LEU A N 1
ATOM 5815 C CA . LEU A 1 782 ? 17.975 -18.769 -26.636 1.00 47.91 782 LEU A CA 1
ATOM 5816 C C . LEU A 1 782 ? 19.509 -18.885 -26.813 1.00 47.91 782 LEU A C 1
ATOM 5818 O O . LEU A 1 782 ? 20.014 -19.185 -27.902 1.00 47.91 782 LEU A O 1
ATOM 5822 N N . SER A 1 783 ? 20.260 -18.668 -25.732 1.00 37.91 783 SER A N 1
ATOM 5823 C CA . SER A 1 783 ? 21.706 -18.888 -25.636 1.00 37.91 783 SER A CA 1
ATOM 5824 C C . SER A 1 783 ? 21.999 -20.112 -24.759 1.00 37.91 783 SER A C 1
ATOM 5826 O O . SER A 1 783 ? 21.397 -20.312 -23.710 1.00 37.91 783 SER A O 1
ATOM 5828 N N . TYR A 1 784 ? 22.872 -21.000 -25.238 1.00 33.16 784 TYR A N 1
ATOM 5829 C CA . TYR A 1 784 ? 22.962 -22.389 -24.762 1.00 33.16 784 TYR A CA 1
ATOM 5830 C C . TYR A 1 784 ? 24.092 -22.592 -23.726 1.00 33.16 784 TYR A C 1
ATOM 5832 O O . TYR A 1 784 ? 24.746 -23.633 -23.730 1.00 33.16 784 TYR A O 1
ATOM 5840 N N . ASP A 1 785 ? 24.345 -21.596 -22.869 1.00 30.53 785 ASP A N 1
ATOM 5841 C CA . ASP A 1 785 ? 25.452 -21.579 -21.897 1.00 30.53 785 ASP A CA 1
ATOM 5842 C C . ASP A 1 785 ? 24.935 -21.307 -20.465 1.00 30.53 785 ASP A C 1
ATOM 5844 O O . ASP A 1 785 ? 24.861 -20.176 -19.991 1.00 30.53 785 ASP A O 1
ATOM 5848 N N . TYR A 1 786 ? 24.593 -22.394 -19.767 1.00 33.31 786 TYR A N 1
ATOM 5849 C CA . TYR A 1 786 ? 23.912 -22.465 -18.457 1.00 33.31 786 TYR A CA 1
ATOM 5850 C C . TYR A 1 786 ? 24.773 -22.015 -17.242 1.00 33.31 786 TYR A C 1
ATOM 5852 O O . TYR A 1 786 ? 24.536 -22.459 -16.123 1.00 33.31 786 TYR A O 1
ATOM 5860 N N . GLU A 1 787 ? 25.821 -21.207 -17.451 1.00 27.95 787 GLU A N 1
ATOM 5861 C CA . GLU A 1 787 ? 26.890 -20.946 -16.457 1.00 27.95 787 GLU A CA 1
ATOM 5862 C C . GLU A 1 787 ? 27.077 -19.469 -16.053 1.00 27.95 787 GLU A C 1
ATOM 5864 O O . GLU A 1 787 ? 27.932 -19.191 -15.211 1.00 27.95 787 GLU A O 1
ATOM 5869 N N . PHE A 1 788 ? 26.343 -18.505 -16.631 1.00 28.97 788 PHE A N 1
ATOM 5870 C CA . PHE A 1 788 ? 26.607 -17.075 -16.358 1.00 28.97 788 PHE A CA 1
ATOM 5871 C C . PHE A 1 788 ? 25.406 -16.184 -16.066 1.00 28.97 788 PHE A C 1
ATOM 5873 O O . PHE A 1 788 ? 25.574 -15.101 -15.497 1.00 28.97 788 PHE A O 1
ATOM 5880 N N . MET A 1 789 ? 24.196 -16.640 -16.373 1.00 30.48 789 MET A N 1
ATOM 5881 C CA . MET A 1 789 ? 23.001 -15.996 -15.857 1.00 30.48 789 MET A CA 1
ATOM 5882 C C . MET A 1 789 ? 22.876 -16.448 -14.386 1.00 30.48 789 MET A C 1
ATOM 5884 O O . MET A 1 789 ? 22.147 -17.379 -14.111 1.00 30.48 789 MET A O 1
ATOM 5888 N N . GLY A 1 790 ? 23.698 -15.824 -13.501 1.00 26.19 790 GLY A N 1
ATOM 5889 C CA . GLY A 1 790 ? 23.940 -15.967 -12.043 1.00 26.19 790 GLY A CA 1
ATOM 5890 C C . GLY A 1 790 ? 23.033 -15.370 -10.915 1.00 26.19 790 GLY A C 1
ATOM 5891 O O . GLY A 1 790 ? 22.576 -16.139 -10.096 1.00 26.19 790 GLY A O 1
ATOM 5892 N N . ASN A 1 791 ? 22.700 -14.077 -10.819 1.00 29.22 791 ASN A N 1
ATOM 5893 C CA . ASN A 1 791 ? 21.882 -13.464 -9.752 1.00 29.22 791 ASN A CA 1
ATOM 5894 C C . ASN A 1 791 ? 20.845 -12.304 -10.086 1.00 29.22 791 ASN A C 1
ATOM 5896 O O . ASN A 1 791 ? 20.875 -11.263 -9.427 1.00 29.22 791 ASN A O 1
ATOM 5900 N N . GLU A 1 792 ? 19.952 -12.416 -11.096 1.00 32.97 792 GLU A N 1
ATOM 5901 C CA . GLU A 1 792 ? 19.125 -11.296 -11.647 1.00 32.97 792 GLU A CA 1
ATOM 5902 C C . GLU A 1 792 ? 17.678 -11.622 -12.145 1.00 32.97 792 GLU A C 1
ATOM 5904 O O . GLU A 1 792 ? 16.782 -10.873 -11.801 1.00 32.97 792 GLU A O 1
ATOM 5909 N N . ILE A 1 793 ? 17.418 -12.697 -12.913 1.00 35.72 793 ILE A N 1
ATOM 5910 C CA . ILE A 1 793 ? 16.123 -13.411 -13.143 1.00 35.72 793 ILE A CA 1
ATOM 5911 C C . ILE A 1 793 ? 15.432 -13.810 -11.819 1.00 35.72 793 ILE A C 1
ATOM 5913 O O . ILE A 1 793 ? 14.232 -14.102 -11.863 1.00 35.72 793 ILE A O 1
ATOM 5917 N N . ASP A 1 794 ? 16.207 -13.952 -10.715 1.00 31.92 794 ASP A N 1
ATOM 5918 C CA . ASP A 1 794 ? 15.813 -14.523 -9.401 1.00 31.92 794 ASP A CA 1
ATOM 5919 C C . ASP A 1 794 ? 14.432 -14.112 -9.160 1.00 31.92 794 ASP A C 1
ATOM 5921 O O . ASP A 1 794 ? 14.329 -12.885 -9.305 1.00 31.92 794 ASP A O 1
ATOM 5925 N N . GLY A 1 795 ? 13.573 -15.126 -8.816 1.00 31.98 795 GLY A N 1
ATOM 5926 C CA . GLY A 1 795 ? 12.113 -15.296 -8.377 1.00 31.98 795 GLY A CA 1
ATOM 5927 C C . GLY A 1 795 ? 10.013 -13.178 -8.156 1.00 31.98 795 GLY A C 1
ATOM 5928 O O . GLY A 1 795 ? 9.123 -12.879 -8.990 1.00 31.98 795 GLY A O 1
ATOM 5929 N N . GLY A 1 796 ? 9.795 -12.275 -7.140 1.00 33.50 796 GLY A N 1
ATOM 5930 C CA . GLY A 1 796 ? 10.579 -11.062 -6.937 1.00 33.50 796 GLY A CA 1
ATOM 5931 C C . GLY A 1 796 ? 11.265 -10.497 -8.190 1.00 33.50 796 GLY A C 1
ATOM 5932 O O . GLY A 1 796 ? 12.426 -10.130 -8.189 1.00 33.50 796 GLY A O 1
ATOM 5933 N N . ALA A 1 797 ? 10.555 -10.564 -9.286 1.00 35.72 797 ALA A N 1
ATOM 5934 C CA . ALA A 1 797 ? 10.839 -10.064 -10.607 1.00 35.72 797 ALA A CA 1
ATOM 5935 C C . ALA A 1 797 ? 9.534 -10.146 -11.359 1.00 35.72 797 ALA A C 1
ATOM 5937 O O . ALA A 1 797 ? 8.973 -9.186 -11.859 1.00 35.72 797 ALA A O 1
ATOM 5938 N N . ALA A 1 798 ? 8.994 -11.350 -11.320 1.00 37.19 798 ALA A N 1
ATO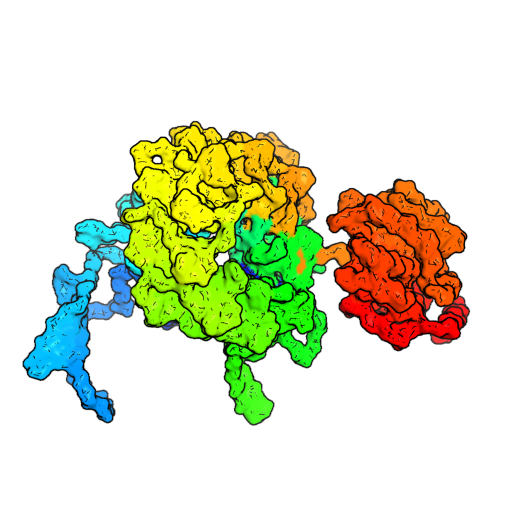M 5939 C CA . ALA A 1 798 ? 7.789 -11.692 -11.974 1.00 37.19 798 ALA A CA 1
ATOM 5940 C C . ALA A 1 798 ? 6.616 -10.827 -11.432 1.00 37.19 798 ALA A C 1
ATOM 5942 O O . ALA A 1 798 ? 6.269 -9.887 -12.142 1.00 37.19 798 ALA A O 1
ATOM 5943 N N . GLY A 1 799 ? 5.978 -11.049 -10.272 1.00 42.16 799 GLY A N 1
ATOM 5944 C CA . GLY A 1 799 ? 4.958 -10.102 -9.758 1.00 42.16 799 GLY A CA 1
ATOM 5945 C C . GLY A 1 799 ? 4.561 -9.879 -8.287 1.00 42.16 799 GLY A C 1
ATOM 5946 O O . GLY A 1 799 ? 3.662 -10.569 -7.825 1.00 42.16 799 GLY A O 1
ATOM 5947 N N . LEU A 1 800 ? 4.963 -8.824 -7.571 1.00 54.31 800 LEU A N 1
ATOM 5948 C CA . LEU A 1 800 ? 4.564 -7.425 -7.759 1.00 54.31 800 LEU A CA 1
ATOM 5949 C C . LEU A 1 800 ? 3.926 -7.195 -9.027 1.00 54.31 800 LEU A C 1
ATOM 5951 O O . LEU A 1 800 ? 4.588 -7.038 -10.007 1.00 54.31 800 LEU A O 1
ATOM 5955 N N . VAL A 1 801 ? 2.631 -7.144 -9.015 1.00 65.31 801 VAL A N 1
ATOM 5956 C CA . VAL A 1 801 ? 1.954 -7.110 -10.249 1.00 65.31 801 VAL A CA 1
ATOM 5957 C C . VAL A 1 801 ? 1.944 -5.566 -10.752 1.00 65.31 801 VAL A C 1
ATOM 5959 O O . VAL A 1 801 ? 3.037 -5.029 -10.816 1.00 65.31 801 VAL A O 1
ATOM 5962 N N . ALA A 1 802 ? 1.066 -4.619 -11.159 1.00 71.75 802 ALA A N 1
ATOM 5963 C CA . ALA A 1 802 ? -0.323 -4.117 -11.092 1.00 71.75 802 ALA A CA 1
ATOM 5964 C C . ALA A 1 802 ? -0.750 -3.376 -12.441 1.00 71.75 802 ALA A C 1
ATOM 5966 O O . ALA A 1 802 ? 0.082 -3.218 -13.340 1.00 71.75 802 ALA A O 1
ATOM 5967 N N . VAL A 1 803 ? -2.026 -2.963 -12.635 1.00 76.31 803 VAL A N 1
ATOM 5968 C CA . VAL A 1 803 ? -2.707 -2.381 -13.851 1.00 76.31 803 VAL A CA 1
ATOM 5969 C C . VAL A 1 803 ? -3.201 -0.890 -13.752 1.00 76.31 803 VAL A C 1
ATOM 5971 O O . VAL A 1 803 ? -3.931 -0.550 -12.825 1.00 76.31 803 VAL A O 1
ATOM 5974 N N . VAL A 1 804 ? -2.955 -0.015 -14.755 1.00 75.44 804 VAL A N 1
ATOM 5975 C CA . VAL A 1 804 ? -3.678 1.288 -14.953 1.00 75.44 804 VAL A CA 1
ATOM 5976 C C . VAL A 1 804 ? -4.143 1.471 -16.393 1.00 75.44 804 VAL A C 1
ATOM 5978 O O . VAL A 1 804 ? -3.538 0.966 -17.333 1.00 75.44 804 VAL A O 1
ATOM 5981 N N . GLY A 1 805 ? -5.231 2.220 -16.599 1.00 66.25 805 GLY A N 1
ATOM 5982 C CA . GLY A 1 805 ? -5.575 2.771 -17.916 1.00 66.25 805 GLY A CA 1
ATOM 5983 C C . GLY A 1 805 ? -5.942 1.704 -18.950 1.00 66.25 805 GLY A C 1
ATOM 5984 O O . GLY A 1 805 ? -5.941 1.971 -20.150 1.00 66.25 805 GLY A O 1
ATOM 5985 N N . GLY A 1 806 ? -6.229 0.482 -18.491 1.00 75.50 806 GLY A N 1
ATOM 5986 C CA . GLY A 1 806 ? -6.423 -0.686 -19.344 1.00 75.50 806 GLY A CA 1
ATOM 5987 C C . GLY A 1 806 ? -5.127 -1.332 -19.850 1.00 75.50 806 GLY A C 1
ATOM 5988 O O . GLY A 1 806 ? -5.205 -2.099 -20.812 1.00 75.50 806 GLY A O 1
ATOM 5989 N N . LYS A 1 807 ? -3.972 -1.070 -19.221 1.00 82.19 807 LYS A N 1
ATOM 5990 C CA . LYS A 1 807 ? -2.691 -1.747 -19.469 1.00 82.19 807 LYS A CA 1
ATOM 5991 C C . LYS A 1 807 ? -2.094 -2.363 -18.194 1.00 82.19 807 LYS A C 1
ATOM 5993 O O . LYS A 1 807 ? -2.088 -1.739 -17.136 1.00 82.19 807 LYS A O 1
ATOM 5998 N N . VAL A 1 808 ? -1.514 -3.551 -18.339 1.00 85.00 808 VAL A N 1
ATOM 5999 C CA . VAL A 1 808 ? -0.539 -4.121 -17.396 1.00 85.00 808 VAL A CA 1
ATOM 6000 C C . VAL A 1 808 ? 0.797 -3.409 -17.612 1.00 85.00 808 VAL A C 1
ATOM 6002 O O . VAL A 1 808 ? 1.217 -3.263 -18.762 1.00 85.00 808 VAL A O 1
ATOM 6005 N N . PHE A 1 809 ? 1.469 -2.986 -16.543 1.00 83.81 809 PHE A N 1
ATOM 6006 C CA . PHE A 1 809 ? 2.834 -2.450 -16.600 1.00 83.81 809 PHE A CA 1
ATOM 6007 C C . PHE A 1 809 ? 3.778 -3.472 -15.976 1.00 83.81 809 PHE A C 1
ATOM 6009 O O . PHE A 1 809 ? 3.438 -4.082 -14.966 1.00 83.81 809 PHE A O 1
ATOM 6016 N N . PHE A 1 810 ? 4.907 -3.734 -16.626 1.00 82.00 810 PHE A N 1
ATOM 6017 C CA . PHE A 1 810 ? 5.812 -4.837 -16.312 1.00 82.00 810 PHE A CA 1
ATOM 6018 C C . PHE A 1 810 ? 7.171 -4.630 -17.020 1.00 82.00 810 PHE A C 1
ATOM 6020 O O . PHE A 1 810 ? 7.223 -3.916 -18.019 1.00 82.00 810 PHE A O 1
ATOM 6027 N N . PRO A 1 811 ? 8.286 -5.213 -16.557 1.00 79.12 811 PRO A N 1
ATOM 6028 C CA . PRO A 1 811 ? 9.515 -5.306 -17.334 1.00 79.12 811 PRO A CA 1
ATOM 6029 C C . PRO A 1 811 ? 9.375 -6.404 -18.392 1.00 79.12 811 PRO A C 1
ATOM 6031 O O . PRO A 1 811 ? 8.500 -7.264 -18.292 1.00 79.12 811 PRO A O 1
ATOM 6034 N N . ALA A 1 812 ? 10.189 -6.301 -19.432 1.00 79.06 812 ALA A N 1
ATOM 6035 C CA . ALA A 1 812 ? 10.260 -7.197 -20.573 1.00 79.06 812 ALA A CA 1
ATOM 6036 C C . ALA A 1 812 ? 11.515 -6.876 -21.399 1.00 79.06 812 ALA A C 1
ATOM 6038 O O . ALA A 1 812 ? 11.591 -5.775 -21.938 1.00 79.06 812 ALA A O 1
ATOM 6039 N N . GLU A 1 813 ? 12.468 -7.793 -21.603 1.00 74.31 813 GLU A N 1
ATOM 6040 C CA . GLU A 1 813 ? 13.614 -7.433 -22.454 1.00 74.31 813 GLU A CA 1
ATOM 6041 C C . GLU A 1 813 ? 13.229 -7.369 -23.946 1.00 74.31 813 GLU A C 1
ATOM 6043 O O . GLU A 1 813 ? 12.197 -7.849 -24.439 1.00 74.31 813 GLU A O 1
ATOM 6048 N N . ASP A 1 814 ? 14.082 -6.692 -24.706 1.00 74.81 814 ASP A N 1
ATOM 6049 C CA . ASP A 1 814 ? 14.189 -6.871 -26.152 1.00 74.81 814 ASP A CA 1
ATOM 6050 C C . ASP A 1 814 ? 15.598 -7.309 -26.587 1.00 74.81 814 ASP A C 1
ATOM 6052 O O . ASP A 1 814 ? 15.870 -7.417 -27.784 1.00 74.81 814 ASP A O 1
ATOM 6056 N N . GLY A 1 815 ? 16.488 -7.569 -25.621 1.00 71.25 815 GLY A N 1
ATOM 6057 C CA . GLY A 1 815 ? 17.889 -7.924 -25.846 1.00 71.25 815 GLY A CA 1
ATOM 6058 C C . GLY A 1 815 ? 18.726 -6.828 -26.520 1.00 71.25 815 GLY A C 1
ATOM 6059 O O . GLY A 1 815 ? 19.783 -7.143 -27.069 1.00 71.25 815 GLY A O 1
ATOM 6060 N N . THR A 1 816 ? 18.257 -5.572 -26.551 1.00 75.06 816 THR A N 1
ATOM 6061 C CA . THR A 1 816 ? 18.959 -4.444 -27.202 1.00 75.06 816 THR A CA 1
ATOM 6062 C C . THR A 1 816 ? 19.029 -3.174 -26.369 1.00 75.06 816 THR A C 1
ATOM 6064 O O . THR A 1 816 ? 20.030 -2.469 -26.447 1.00 75.06 816 THR A O 1
ATOM 6067 N N . HIS A 1 817 ? 18.009 -2.910 -25.559 1.00 75.88 817 HIS A N 1
ATOM 6068 C CA . HIS A 1 817 ? 18.111 -1.991 -24.432 1.00 75.88 817 HIS A CA 1
ATOM 6069 C C . HIS A 1 817 ? 18.292 -2.828 -23.171 1.00 75.88 817 HIS A C 1
ATOM 6071 O O . HIS A 1 817 ? 19.224 -2.593 -22.420 1.00 75.88 817 HIS A O 1
ATOM 6077 N N . GLY A 1 818 ? 17.447 -3.850 -22.985 1.00 72.94 818 GLY A N 1
ATOM 6078 C CA . GLY A 1 818 ? 17.205 -4.488 -21.689 1.00 72.94 818 GLY A CA 1
ATOM 6079 C C . GLY A 1 818 ? 16.196 -3.664 -20.885 1.00 72.94 818 GLY A C 1
ATOM 6080 O O . GLY A 1 818 ? 15.429 -2.894 -21.466 1.00 72.94 818 GLY A O 1
ATOM 6081 N N . THR A 1 819 ? 16.248 -3.785 -19.563 1.00 81.12 819 THR A N 1
ATOM 6082 C CA . THR A 1 819 ? 15.197 -3.320 -18.652 1.00 81.12 819 THR A CA 1
ATOM 6083 C C . THR A 1 819 ? 14.809 -1.869 -18.804 1.00 81.12 819 THR A C 1
ATOM 6085 O O . THR A 1 819 ? 15.508 -0.966 -18.364 1.00 81.12 819 THR A O 1
ATOM 6088 N N . GLU A 1 820 ? 13.632 -1.652 -19.367 1.00 83.56 820 GLU A N 1
ATOM 6089 C CA . GLU A 1 820 ? 12.975 -0.353 -19.439 1.00 83.56 820 GLU A CA 1
ATOM 6090 C C . GLU A 1 820 ? 11.466 -0.531 -19.232 1.00 83.56 820 GLU A C 1
ATOM 6092 O O . GLU A 1 820 ? 11.025 -1.667 -19.056 1.00 83.56 820 GLU A O 1
ATOM 6097 N N . LEU A 1 821 ? 10.646 0.520 -19.089 1.00 89.31 821 LEU A N 1
ATOM 6098 C CA . LEU A 1 821 ? 9.219 0.266 -18.791 1.00 89.31 821 LEU A CA 1
ATOM 6099 C C . LEU A 1 821 ? 8.577 -0.459 -19.947 1.00 89.31 821 LEU A C 1
ATOM 6101 O O . LEU A 1 821 ? 8.598 0.118 -21.022 1.00 89.31 821 LEU A O 1
ATOM 6105 N N . TRP A 1 822 ? 7.875 -1.573 -19.732 1.00 89.88 822 TRP A N 1
ATOM 6106 C CA . TRP A 1 822 ? 6.915 -2.069 -20.711 1.00 89.88 822 TRP A CA 1
ATOM 6107 C C . TRP A 1 822 ? 5.484 -1.993 -20.214 1.00 89.88 822 TRP A C 1
ATOM 6109 O O . TRP A 1 822 ? 5.123 -2.345 -19.098 1.00 89.88 822 TRP A O 1
ATOM 6119 N N . SER A 1 823 ? 4.628 -1.536 -21.110 1.00 90.75 823 SER A N 1
ATOM 6120 C CA . SER A 1 823 ? 3.188 -1.544 -20.914 1.00 90.75 823 SER A CA 1
ATOM 6121 C C . SER A 1 823 ? 2.565 -2.499 -21.923 1.00 90.75 823 SER A C 1
ATOM 6123 O O . SER A 1 823 ? 3.060 -2.589 -23.045 1.00 90.75 823 SER A O 1
ATOM 6125 N N . SER A 1 824 ? 1.502 -3.214 -21.551 1.00 89.25 824 SER A N 1
ATOM 6126 C CA . SER A 1 824 ? 0.732 -4.078 -22.450 1.00 89.25 824 SER A CA 1
ATOM 6127 C C . SER A 1 824 ? -0.765 -3.887 -22.248 1.00 89.25 824 SER A C 1
ATOM 6129 O O . SER A 1 824 ? -1.293 -4.105 -21.161 1.00 89.25 824 SER A O 1
ATOM 6131 N N . ASP A 1 825 ? -1.472 -3.564 -23.330 1.00 84.81 825 ASP A N 1
ATOM 6132 C CA . ASP A 1 825 ? -2.939 -3.636 -23.425 1.00 84.81 825 ASP A CA 1
ATOM 6133 C C . ASP A 1 825 ? -3.459 -5.078 -23.657 1.00 84.81 825 ASP A C 1
ATOM 6135 O O . ASP A 1 825 ? -4.652 -5.318 -23.886 1.00 84.81 825 ASP A O 1
ATOM 6139 N N . GLY A 1 826 ? -2.558 -6.067 -23.637 1.00 86.50 826 GLY A N 1
ATOM 6140 C CA . GLY A 1 826 ? -2.839 -7.434 -24.049 1.00 86.50 826 GLY A CA 1
ATOM 6141 C C . GLY A 1 826 ? -2.920 -7.607 -25.566 1.00 86.50 826 GLY A C 1
ATOM 6142 O O . GLY A 1 826 ? -3.693 -8.442 -26.043 1.00 86.50 826 GLY A O 1
ATOM 6143 N N . THR A 1 827 ? -2.179 -6.813 -26.340 1.00 88.69 827 THR A N 1
ATOM 6144 C CA . THR A 1 827 ? -1.971 -7.009 -27.780 1.00 88.69 827 THR A CA 1
ATOM 6145 C C . THR A 1 827 ? -0.493 -6.850 -28.142 1.00 88.69 827 THR A C 1
ATOM 6147 O O . THR A 1 827 ? 0.222 -6.038 -27.560 1.00 88.69 827 THR A O 1
ATOM 6150 N N . THR A 1 828 ? -0.018 -7.581 -29.154 1.00 88.12 828 THR A N 1
ATOM 6151 C CA . THR A 1 828 ? 1.373 -7.498 -29.650 1.00 88.12 828 THR A CA 1
ATOM 6152 C C . THR A 1 828 ? 1.782 -6.084 -30.081 1.00 88.12 828 THR A C 1
ATOM 6154 O O . THR A 1 828 ? 2.963 -5.763 -30.099 1.00 88.12 828 THR A O 1
ATOM 6157 N N . ALA A 1 829 ? 0.815 -5.238 -30.454 1.00 86.06 829 ALA A N 1
ATOM 6158 C CA . ALA A 1 829 ? 1.057 -3.872 -30.916 1.00 86.06 829 ALA A CA 1
ATOM 6159 C C . ALA A 1 829 ? 1.039 -2.831 -29.784 1.00 86.06 829 ALA A C 1
ATOM 6161 O O . ALA A 1 829 ? 1.679 -1.793 -29.925 1.00 86.06 829 ALA A O 1
ATOM 6162 N N . GLY A 1 830 ? 0.312 -3.098 -28.693 1.00 85.44 830 GLY A N 1
ATOM 6163 C CA . GLY A 1 830 ? 0.296 -2.276 -27.481 1.00 85.44 830 GLY A CA 1
ATOM 6164 C C . GLY A 1 830 ? 1.214 -2.790 -26.371 1.00 85.44 830 GLY A C 1
ATOM 6165 O O . GLY A 1 830 ? 1.243 -2.187 -25.306 1.00 85.44 830 GLY A O 1
ATOM 6166 N N . THR A 1 831 ? 1.957 -3.878 -26.615 1.00 90.88 831 THR A 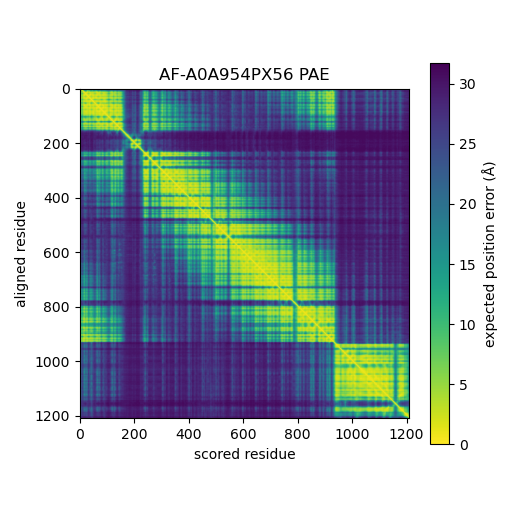N 1
ATOM 6167 C CA . THR A 1 831 ? 3.044 -4.371 -25.756 1.00 90.88 831 THR A CA 1
ATOM 6168 C C . THR A 1 831 ? 4.342 -3.665 -26.131 1.00 90.88 831 THR A C 1
ATOM 6170 O O . THR A 1 831 ? 5.091 -4.137 -26.988 1.00 90.88 831 THR A O 1
ATOM 6173 N N . THR A 1 832 ? 4.576 -2.499 -25.535 1.00 89.69 832 THR A N 1
ATOM 6174 C CA . THR A 1 832 ? 5.668 -1.595 -25.916 1.00 89.69 832 THR A CA 1
ATOM 6175 C C . THR A 1 832 ? 6.416 -1.061 -24.715 1.00 89.69 832 THR A C 1
ATOM 6177 O O . THR A 1 832 ? 5.804 -0.729 -23.694 1.00 89.69 832 THR A O 1
ATOM 6180 N N . MET A 1 833 ? 7.716 -0.863 -24.920 1.00 89.06 833 MET A N 1
ATOM 6181 C CA . MET A 1 833 ? 8.525 -0.020 -24.066 1.00 89.06 833 MET A CA 1
ATOM 6182 C C . MET A 1 833 ? 7.900 1.386 -24.000 1.00 89.06 833 MET A C 1
ATOM 6184 O O . MET A 1 833 ? 7.430 1.890 -25.025 1.00 89.06 833 MET A O 1
ATOM 6188 N N . VAL A 1 834 ? 7.844 2.007 -22.826 1.00 88.81 834 VAL A N 1
ATOM 6189 C CA . VAL A 1 834 ? 7.300 3.361 -22.638 1.00 88.81 834 VAL A CA 1
ATOM 6190 C C . VAL A 1 834 ? 8.394 4.422 -22.756 1.00 88.81 834 VAL A C 1
ATOM 6192 O O . VAL A 1 834 ? 8.074 5.513 -23.203 1.00 88.81 834 VAL A O 1
ATOM 6195 N N . GLY A 1 835 ? 9.666 4.082 -22.528 1.00 81.06 835 GLY A N 1
ATOM 6196 C CA . GLY A 1 835 ? 10.839 4.840 -22.992 1.00 81.06 835 GLY A CA 1
ATOM 6197 C C . GLY A 1 835 ? 12.135 4.039 -22.794 1.00 81.06 835 GLY A C 1
ATOM 6198 O O . GLY A 1 835 ? 12.132 3.155 -21.949 1.00 81.06 835 GLY A O 1
ATOM 6199 N N . ASP A 1 836 ? 13.210 4.346 -23.539 1.00 82.31 836 ASP A N 1
ATOM 6200 C CA . ASP A 1 836 ? 14.590 3.882 -23.252 1.00 82.31 836 ASP A CA 1
ATOM 6201 C C . ASP A 1 836 ? 15.376 4.965 -22.514 1.00 82.31 836 ASP A C 1
ATOM 6203 O O . ASP A 1 836 ? 15.298 6.140 -22.893 1.00 82.31 836 ASP A O 1
ATOM 6207 N N . LEU A 1 837 ? 16.007 4.592 -21.398 1.00 81.56 837 LEU A N 1
ATOM 6208 C CA . LEU A 1 837 ? 15.789 5.430 -20.237 1.00 81.56 837 LEU A CA 1
ATOM 6209 C C . LEU A 1 837 ? 16.888 5.473 -19.185 1.00 81.56 837 LEU A C 1
ATOM 6211 O O . LEU A 1 837 ? 17.196 6.592 -18.801 1.00 81.56 837 LEU A O 1
ATOM 6215 N N . PHE A 1 838 ? 17.633 4.412 -18.877 1.00 79.81 838 PHE A N 1
ATOM 6216 C CA . PHE A 1 838 ? 19.080 4.657 -18.826 1.00 79.81 838 PHE A CA 1
ATOM 6217 C C . PHE A 1 838 ? 19.569 4.454 -20.257 1.00 79.81 838 PHE A C 1
ATOM 6219 O O . PHE A 1 838 ? 19.653 3.312 -20.696 1.00 79.81 838 PHE A O 1
ATOM 6226 N N . PRO A 1 839 ? 19.886 5.517 -21.016 1.00 79.88 839 PRO A N 1
ATOM 6227 C CA . PRO A 1 839 ? 19.953 5.370 -22.464 1.00 79.88 839 PRO A CA 1
ATOM 6228 C C . PRO A 1 839 ? 21.052 4.394 -22.915 1.00 79.88 839 PRO A C 1
ATOM 6230 O O . PRO A 1 839 ? 22.239 4.622 -22.652 1.00 79.88 839 PRO A O 1
ATOM 6233 N N . GLY A 1 840 ? 20.657 3.335 -23.633 1.00 69.81 840 GLY A N 1
ATOM 6234 C CA . GLY A 1 840 ? 21.550 2.324 -24.217 1.00 69.81 840 GLY A CA 1
ATOM 6235 C C . GLY A 1 840 ? 21.257 0.881 -23.782 1.00 69.81 840 GLY A C 1
ATOM 6236 O O . GLY A 1 840 ? 20.143 0.532 -23.416 1.00 69.81 840 GLY A O 1
ATOM 6237 N N . GLU A 1 841 ? 22.294 0.036 -23.793 1.00 71.06 841 GLU A N 1
ATOM 6238 C CA . GLU A 1 841 ? 22.284 -1.307 -23.167 1.00 71.06 841 GLU A CA 1
ATOM 6239 C C . GLU A 1 841 ? 22.344 -1.219 -21.620 1.00 71.06 841 GLU A C 1
ATOM 6241 O O . GLU A 1 841 ? 22.506 -2.220 -20.928 1.00 71.06 841 GLU A O 1
ATOM 6246 N N . GLU A 1 842 ? 22.285 0.003 -21.084 1.00 72.19 842 GLU A N 1
ATOM 6247 C CA . GLU A 1 842 ? 22.592 0.360 -19.705 1.00 72.19 842 GLU A CA 1
ATOM 6248 C C . GLU A 1 842 ? 21.352 0.769 -18.922 1.00 72.19 842 GLU A C 1
ATOM 6250 O O . GLU A 1 842 ? 20.224 0.658 -19.385 1.00 72.19 842 GLU A O 1
ATOM 6255 N N . SER A 1 843 ? 21.554 1.088 -17.652 1.00 78.50 843 SER A N 1
ATOM 6256 C CA . SER A 1 843 ? 20.761 0.405 -16.658 1.00 78.50 843 SER A CA 1
ATOM 6257 C C . SER A 1 843 ? 19.567 1.141 -15.983 1.00 78.50 843 SER A C 1
ATOM 6259 O O . SER A 1 843 ? 19.871 1.928 -15.107 1.00 78.50 843 SER A O 1
ATOM 6261 N N . SER A 1 844 ? 18.262 0.875 -16.254 1.00 74.25 844 SER A N 1
ATOM 6262 C CA . SER A 1 844 ? 17.093 1.343 -15.448 1.00 74.25 844 SER A CA 1
ATOM 6263 C C . SER A 1 844 ? 16.179 0.265 -14.813 1.00 74.25 844 SER A C 1
ATOM 6265 O O . SER A 1 844 ? 15.633 -0.598 -15.491 1.00 74.25 844 SER A O 1
ATOM 6267 N N . ARG A 1 845 ? 15.965 0.296 -13.480 1.00 76.81 845 ARG A N 1
ATOM 6268 C CA . ARG A 1 845 ? 15.499 -0.880 -12.678 1.00 76.81 845 ARG A CA 1
ATOM 6269 C C . ARG A 1 845 ? 14.329 -0.745 -11.685 1.00 76.81 845 ARG A C 1
ATOM 6271 O O . ARG A 1 845 ? 14.486 -1.258 -10.607 1.00 76.81 845 ARG A O 1
ATOM 6278 N N . PRO A 1 846 ? 13.176 -0.115 -11.881 1.00 80.62 846 PRO A N 1
ATOM 6279 C CA . PRO A 1 846 ? 12.080 -0.117 -10.906 1.00 80.62 846 PRO A CA 1
ATOM 6280 C C . PRO A 1 846 ? 12.021 -0.730 -9.493 1.00 80.62 846 PRO A C 1
ATOM 6282 O O . PRO A 1 846 ? 12.257 -1.910 -9.390 1.00 80.62 846 PRO A O 1
ATOM 6285 N N . SER A 1 847 ? 11.442 0.007 -8.504 1.00 73.06 847 SER A N 1
ATOM 6286 C CA . SER A 1 847 ? 10.576 -0.440 -7.353 1.00 73.06 847 SER A CA 1
ATOM 6287 C C . SER A 1 847 ? 9.387 0.505 -6.971 1.00 73.06 847 SER A C 1
ATOM 6289 O O . SER A 1 847 ? 9.647 1.704 -7.022 1.00 73.06 847 SER A O 1
ATOM 6291 N N . GLU A 1 848 ? 8.097 0.207 -6.616 1.00 73.88 848 GLU A N 1
ATOM 6292 C CA . GLU A 1 848 ? 7.107 -0.935 -6.695 1.00 73.88 848 GLU A CA 1
ATOM 6293 C C . GLU A 1 848 ? 5.776 -0.563 -7.464 1.00 73.88 848 GLU A C 1
ATOM 6295 O O . GLU A 1 848 ? 5.723 0.548 -7.975 1.00 73.88 848 GLU A O 1
ATOM 6300 N N . LEU A 1 849 ? 4.674 -1.376 -7.539 1.00 78.81 849 LEU A N 1
ATOM 6301 C CA . LEU A 1 849 ? 3.336 -1.008 -8.118 1.00 78.81 849 LEU A CA 1
ATOM 6302 C C . LEU A 1 849 ? 2.076 -0.860 -7.180 1.00 78.81 849 LEU A C 1
ATOM 6304 O O . LEU A 1 849 ? 1.720 -1.792 -6.471 1.00 78.81 849 LEU A O 1
ATOM 6308 N N . THR A 1 850 ? 1.366 0.295 -7.308 1.00 79.25 850 THR A N 1
ATOM 6309 C CA . THR A 1 850 ? 0.159 0.896 -6.637 1.00 79.25 850 THR A CA 1
ATOM 6310 C C . THR A 1 850 ? -0.550 2.078 -7.360 1.00 79.25 850 THR A C 1
ATOM 6312 O O . THR A 1 850 ? -0.638 3.150 -6.774 1.00 79.25 850 THR A O 1
ATOM 6315 N N . VAL A 1 851 ? -1.039 2.002 -8.614 1.00 73.94 851 VAL A N 1
ATOM 6316 C CA . VAL A 1 851 ? -1.390 3.270 -9.336 1.00 73.94 851 VAL A CA 1
ATOM 6317 C C . VAL A 1 851 ? -2.358 4.141 -8.582 1.00 73.94 851 VAL A C 1
ATOM 6319 O O . VAL A 1 851 ? -3.549 3.871 -8.463 1.00 73.94 851 VAL A O 1
ATOM 6322 N N . ASN A 1 852 ? -1.803 5.276 -8.221 1.00 67.56 852 ASN A N 1
ATOM 6323 C CA . ASN A 1 852 ? -2.529 6.363 -7.674 1.00 67.56 852 ASN A CA 1
ATOM 6324 C C . ASN A 1 852 ? -3.413 7.045 -8.725 1.00 67.56 852 ASN A C 1
ATOM 6326 O O . ASN A 1 852 ? -2.956 7.688 -9.670 1.00 67.56 852 ASN A O 1
ATOM 6330 N N . GLY A 1 853 ? -4.722 6.847 -8.565 1.00 64.31 853 GLY A N 1
ATOM 6331 C CA . GLY A 1 853 ? -5.717 7.411 -9.464 1.00 64.31 853 GLY A CA 1
ATOM 6332 C C . GLY A 1 853 ? -5.524 6.923 -10.901 1.00 64.31 853 GLY A C 1
ATOM 6333 O O . GLY A 1 853 ? -5.798 5.764 -11.204 1.00 64.31 853 GLY A O 1
ATOM 6334 N N . ASP A 1 854 ? -5.068 7.827 -11.770 1.00 67.75 854 ASP A N 1
ATOM 6335 C CA . ASP A 1 854 ? -4.904 7.606 -13.215 1.00 67.75 854 ASP A CA 1
ATOM 6336 C C . ASP A 1 854 ? -3.439 7.633 -13.700 1.00 67.75 854 ASP A C 1
ATOM 6338 O O . ASP A 1 854 ? -3.174 7.271 -14.851 1.00 67.75 854 ASP A O 1
ATOM 6342 N N . ARG A 1 855 ? -2.487 8.112 -12.887 1.00 70.00 855 ARG A N 1
ATOM 6343 C CA . ARG A 1 855 ? -1.073 8.262 -13.291 1.00 70.00 855 ARG A CA 1
ATOM 6344 C C . ARG A 1 855 ? -0.235 7.097 -12.796 1.00 70.00 855 ARG A C 1
ATOM 6346 O O . ARG A 1 855 ? -0.770 6.180 -12.208 1.00 70.00 855 ARG A O 1
ATOM 6353 N N . LEU A 1 856 ? 1.042 7.054 -13.139 1.00 84.19 856 LEU A N 1
ATOM 6354 C CA . LEU A 1 856 ? 1.859 5.851 -13.115 1.00 84.19 856 LEU A CA 1
ATOM 6355 C C . LEU A 1 856 ? 3.236 6.192 -12.522 1.00 84.19 856 LEU A C 1
ATOM 6357 O O . LEU A 1 856 ? 3.974 7.029 -13.035 1.00 84.19 856 LEU A O 1
ATOM 6361 N N . PHE A 1 857 ? 3.453 5.620 -11.342 1.00 84.44 857 PHE A N 1
ATOM 6362 C CA . PHE A 1 857 ? 4.406 5.980 -10.292 1.00 84.44 857 PHE A CA 1
ATOM 6363 C C . PHE A 1 857 ? 4.855 4.980 -9.031 1.00 84.44 857 PHE A C 1
ATOM 6365 O O . PHE A 1 857 ? 3.996 5.035 -8.174 1.00 84.44 857 PHE A O 1
ATOM 6372 N N . PHE A 1 858 ? 5.968 4.178 -8.589 1.00 87.50 858 PHE A N 1
ATOM 6373 C CA . PHE A 1 858 ? 7.492 3.659 -8.698 1.00 87.50 858 PHE A CA 1
ATOM 6374 C C . PHE A 1 858 ? 8.879 4.517 -8.360 1.00 87.50 858 PHE A C 1
ATOM 6376 O O . PHE A 1 858 ? 8.717 5.448 -7.589 1.00 87.50 858 PHE A O 1
ATOM 6383 N N . ALA A 1 859 ? 10.199 4.318 -8.801 1.00 83.44 859 ALA A N 1
ATOM 6384 C CA . ALA A 1 859 ? 11.457 5.186 -9.151 1.00 83.44 859 ALA A CA 1
ATOM 6385 C C . ALA A 1 859 ? 12.730 4.569 -9.930 1.00 83.44 859 ALA A C 1
ATOM 6387 O O . ALA A 1 859 ? 13.336 3.669 -9.359 1.00 83.44 859 ALA A O 1
ATOM 6388 N N . ALA A 1 860 ? 13.201 5.011 -11.157 1.00 85.88 860 ALA A N 1
ATOM 6389 C CA . ALA A 1 860 ? 14.398 4.576 -12.029 1.00 85.88 860 ALA A CA 1
ATOM 6390 C C . ALA A 1 860 ? 15.148 5.523 -13.112 1.00 85.88 860 ALA A C 1
ATOM 6392 O O . ALA A 1 860 ? 14.952 6.725 -13.035 1.00 85.88 860 ALA A O 1
ATOM 6393 N N . ASN A 1 861 ? 16.154 5.093 -13.969 1.00 81.12 861 ASN A N 1
ATOM 6394 C CA . ASN A 1 861 ? 17.622 5.560 -14.058 1.00 81.12 861 ASN A CA 1
ATOM 6395 C C . ASN A 1 861 ? 18.114 6.688 -14.981 1.00 81.12 861 ASN A C 1
ATOM 6397 O O . ASN A 1 861 ? 18.130 6.577 -16.191 1.00 81.12 861 ASN A O 1
ATOM 6401 N N . GLN A 1 862 ? 18.801 7.679 -14.408 1.00 76.25 862 GLN A N 1
ATOM 6402 C CA . GLN A 1 862 ? 19.344 8.841 -15.087 1.00 76.25 862 GLN A CA 1
ATOM 6403 C C . GLN A 1 862 ? 20.816 8.571 -15.297 1.00 76.25 862 GLN A C 1
ATOM 6405 O O . GLN A 1 862 ? 21.683 9.064 -14.574 1.00 76.25 862 GLN A O 1
ATOM 6410 N N . GLY A 1 863 ? 21.054 7.786 -16.343 1.00 71.38 863 GLY A N 1
ATOM 6411 C CA . GLY A 1 863 ? 22.091 8.192 -17.269 1.00 71.38 863 GLY A CA 1
ATOM 6412 C C . GLY A 1 863 ? 21.816 9.633 -17.727 1.00 71.38 863 GLY A C 1
ATOM 6413 O O . GLY A 1 863 ? 20.675 10.018 -17.996 1.00 71.38 863 GLY A O 1
ATOM 6414 N N . SER A 1 864 ? 22.856 10.454 -17.793 1.00 66.12 864 SER A N 1
ATOM 6415 C CA . SER A 1 864 ? 22.800 11.818 -18.316 1.00 66.12 864 SER A CA 1
ATOM 6416 C C . SER A 1 864 ? 22.182 11.890 -19.714 1.00 66.12 864 SER A C 1
ATOM 6418 O O . SER A 1 864 ? 22.340 10.990 -20.528 1.00 66.12 864 SER A O 1
ATOM 6420 N N . ALA A 1 865 ? 21.564 13.015 -20.081 1.00 65.81 865 ALA A N 1
ATOM 6421 C CA . ALA A 1 865 ? 20.995 13.196 -21.429 1.00 65.81 865 ALA A CA 1
ATOM 6422 C C . ALA A 1 865 ? 22.036 13.193 -22.582 1.00 65.81 865 ALA A C 1
ATOM 6424 O O . ALA A 1 865 ? 21.674 13.283 -23.756 1.00 65.81 865 ALA A O 1
ATOM 6425 N N . ALA A 1 866 ? 23.334 13.122 -22.270 1.00 68.69 866 ALA A N 1
ATOM 6426 C CA . ALA A 1 866 ? 24.426 12.952 -23.223 1.00 68.69 866 ALA A CA 1
ATOM 6427 C C . ALA A 1 866 ? 25.547 12.109 -22.587 1.00 68.69 866 ALA A C 1
ATOM 6429 O O . ALA A 1 866 ? 25.858 12.356 -21.420 1.00 68.69 866 ALA A O 1
ATOM 6430 N N . PRO A 1 867 ? 26.170 11.173 -23.327 1.00 67.38 867 PRO A N 1
ATOM 6431 C CA . PRO A 1 867 ? 27.244 10.342 -22.801 1.00 67.38 867 PRO A CA 1
ATOM 6432 C C . PRO A 1 867 ? 28.554 11.115 -22.604 1.00 67.38 867 PRO A C 1
ATOM 6434 O O . PRO A 1 867 ? 28.770 12.185 -23.187 1.00 67.38 867 PRO A O 1
ATOM 6437 N N . ASP A 1 868 ? 29.435 10.523 -21.806 1.00 69.56 868 ASP A N 1
ATOM 6438 C CA . ASP A 1 868 ? 30.776 10.984 -21.466 1.00 69.56 868 ASP A CA 1
ATOM 6439 C C . ASP A 1 868 ? 31.785 10.867 -22.638 1.00 69.56 868 ASP A C 1
ATOM 6441 O O . ASP A 1 868 ? 31.434 10.610 -23.794 1.00 69.56 868 ASP A O 1
ATOM 6445 N N . GLU A 1 869 ? 33.084 11.072 -22.370 1.00 67.50 869 GLU A N 1
ATOM 6446 C CA . GLU A 1 869 ? 34.137 10.949 -23.401 1.00 67.50 869 GLU A CA 1
ATOM 6447 C C . GLU A 1 869 ? 34.360 9.489 -23.874 1.00 67.50 869 GLU A C 1
ATOM 6449 O O . GLU A 1 869 ? 35.009 9.268 -24.902 1.00 67.50 869 GLU A O 1
ATOM 6454 N N . PHE A 1 870 ? 33.813 8.493 -23.168 1.00 63.44 870 PHE A N 1
ATOM 6455 C CA . PHE A 1 870 ? 33.975 7.064 -23.452 1.00 63.44 870 PHE A CA 1
ATOM 6456 C C . PHE A 1 870 ? 32.733 6.408 -24.081 1.00 63.44 870 PHE A C 1
ATOM 6458 O O . PHE A 1 870 ? 32.881 5.378 -24.743 1.00 63.44 870 PHE A O 1
ATOM 6465 N N . GLY A 1 871 ? 31.557 7.030 -23.966 1.00 60.62 871 GLY A N 1
ATOM 6466 C CA . GLY A 1 871 ? 30.285 6.570 -24.532 1.00 60.62 871 GLY A CA 1
ATOM 6467 C C . GLY A 1 871 ? 29.262 6.078 -23.503 1.00 60.62 871 GLY A C 1
ATOM 6468 O O . GLY A 1 871 ? 28.225 5.570 -23.916 1.00 60.62 871 GLY A O 1
ATOM 6469 N N . PHE A 1 872 ? 29.531 6.231 -22.205 1.00 61.31 872 PHE A N 1
ATOM 6470 C CA . PHE A 1 872 ? 28.618 5.864 -21.119 1.00 61.31 872 PHE A CA 1
ATOM 6471 C C . PHE A 1 872 ? 27.835 7.092 -20.660 1.00 61.31 872 PHE A C 1
ATOM 6473 O O . PHE A 1 872 ? 28.358 8.203 -20.683 1.00 61.31 872 PHE A O 1
ATOM 6480 N N . HIS A 1 873 ? 26.584 6.921 -20.248 1.00 68.88 873 HIS A N 1
ATOM 6481 C CA . HIS A 1 873 ? 25.803 8.024 -19.692 1.00 68.88 873 HIS A CA 1
ATOM 6482 C C . HIS A 1 873 ? 26.109 8.158 -18.188 1.00 68.88 873 HIS A C 1
ATOM 6484 O O . HIS A 1 873 ? 26.101 7.166 -17.465 1.00 68.88 873 HIS A O 1
ATOM 6490 N N . ASP A 1 874 ? 26.432 9.370 -17.726 1.00 64.25 874 ASP A N 1
ATOM 6491 C CA . ASP A 1 874 ? 26.821 9.636 -16.334 1.00 64.25 874 ASP A CA 1
ATOM 6492 C C . ASP A 1 874 ? 25.650 9.341 -15.393 1.00 64.25 874 ASP A C 1
ATOM 6494 O O . ASP A 1 874 ? 24.525 9.761 -15.657 1.00 64.25 874 ASP A O 1
ATOM 6498 N N . PHE A 1 875 ? 25.925 8.722 -14.245 1.00 68.25 875 PHE A N 1
ATOM 6499 C CA . PHE A 1 875 ? 25.008 8.751 -13.108 1.00 68.25 875 PHE A CA 1
ATOM 6500 C C . PHE A 1 875 ? 24.742 10.198 -12.684 1.00 68.25 875 PHE A C 1
ATOM 6502 O O . PHE A 1 875 ? 25.631 10.889 -12.179 1.00 68.25 875 PHE A O 1
ATOM 6509 N N . LEU A 1 876 ? 23.501 10.645 -12.848 1.00 65.00 876 LEU A N 1
ATOM 6510 C CA . LEU A 1 876 ? 23.048 11.962 -12.396 1.00 65.00 876 LEU A CA 1
ATOM 6511 C C . LEU A 1 876 ? 22.086 11.896 -11.220 1.00 65.00 876 LEU A C 1
ATOM 6513 O O . LEU A 1 876 ? 21.582 12.923 -10.770 1.00 65.00 876 LEU A O 1
ATOM 6517 N N . GLY A 1 877 ? 21.793 10.696 -10.740 1.00 71.44 877 GLY A N 1
ATOM 6518 C CA . GLY A 1 877 ? 20.745 10.511 -9.772 1.00 71.44 877 GLY A CA 1
ATOM 6519 C C . GLY A 1 877 ? 19.939 9.254 -10.030 1.00 71.44 877 GLY A C 1
ATOM 6520 O O . GLY A 1 877 ? 20.186 8.587 -11.029 1.00 71.44 877 GLY A O 1
ATOM 6521 N N . ARG A 1 878 ? 19.107 8.857 -9.065 1.00 82.38 878 ARG A N 1
ATOM 6522 C CA . ARG A 1 878 ? 17.660 9.107 -8.837 1.00 82.38 878 ARG A CA 1
ATOM 6523 C C . ARG A 1 878 ? 17.413 10.579 -8.413 1.00 82.38 878 ARG A C 1
ATOM 6525 O O . ARG A 1 878 ? 18.286 11.363 -8.705 1.00 82.38 878 ARG A O 1
ATOM 6532 N N . GLU A 1 879 ? 16.300 11.054 -7.882 1.00 82.50 879 GLU A N 1
ATOM 6533 C CA . GLU A 1 879 ? 15.657 12.359 -8.241 1.00 82.50 879 GLU A CA 1
ATOM 6534 C C . GLU A 1 879 ? 14.777 12.219 -9.480 1.00 82.50 879 GLU A C 1
ATOM 6536 O O . GLU A 1 879 ? 14.927 11.225 -10.190 1.00 82.50 879 GLU A O 1
ATOM 6541 N N . LEU A 1 880 ? 13.758 13.062 -9.703 1.00 86.06 880 LEU A N 1
ATOM 6542 C CA . LEU A 1 880 ? 12.511 12.358 -10.007 1.00 86.06 880 LEU A CA 1
ATOM 6543 C C . LEU A 1 880 ? 11.316 13.148 -10.677 1.00 86.06 880 LEU A C 1
ATOM 6545 O O . LEU A 1 880 ? 10.961 14.133 -10.055 1.00 86.06 880 LEU A O 1
ATOM 6549 N N . TRP A 1 881 ? 10.492 12.921 -11.767 1.00 85.06 881 TRP A N 1
ATOM 6550 C CA . TRP A 1 881 ? 10.134 12.048 -12.987 1.00 85.06 881 TRP A CA 1
ATOM 6551 C C . TRP A 1 881 ? 8.747 11.287 -13.119 1.00 85.06 881 TRP A C 1
ATOM 6553 O O . TRP A 1 881 ? 8.393 10.491 -12.301 1.00 85.06 881 TRP A O 1
ATOM 6563 N N . SER A 1 882 ? 7.886 11.404 -14.143 1.00 87.12 882 SER A N 1
ATOM 6564 C CA . SER A 1 882 ? 6.442 10.992 -14.037 1.00 87.12 882 SER A CA 1
ATOM 6565 C C . SER A 1 882 ? 5.858 9.940 -14.976 1.00 87.12 882 SER A C 1
ATOM 6567 O O . SER A 1 882 ? 6.546 9.536 -15.872 1.00 87.12 882 SER A O 1
ATOM 6569 N N . SER A 1 883 ? 4.589 9.508 -14.899 1.00 81.44 883 SER A N 1
ATOM 6570 C CA . SER A 1 883 ? 3.965 8.892 -16.093 1.00 81.44 883 SER A CA 1
ATOM 6571 C C . SER A 1 883 ? 2.449 8.797 -16.090 1.00 81.44 883 SER A C 1
ATOM 6573 O O . SER A 1 883 ? 1.778 8.913 -15.072 1.00 81.44 883 SER A O 1
ATOM 6575 N N . ASP A 1 884 ? 1.935 8.540 -17.285 1.00 70.19 884 ASP A N 1
ATOM 6576 C CA . ASP A 1 884 ? 0.592 8.057 -17.632 1.00 70.19 884 ASP A CA 1
ATOM 6577 C C . ASP A 1 884 ? 0.674 6.796 -18.526 1.00 70.19 884 ASP A C 1
ATOM 6579 O O . ASP A 1 884 ? -0.299 6.373 -19.154 1.00 70.19 884 ASP A O 1
ATOM 6583 N N . GLY A 1 885 ? 1.860 6.186 -18.608 1.00 73.00 885 GLY A N 1
ATOM 6584 C CA . GLY A 1 885 ? 2.157 5.055 -19.476 1.00 73.00 885 GLY A CA 1
ATOM 6585 C C . GLY A 1 885 ? 2.467 5.436 -20.924 1.00 73.00 885 GLY A C 1
ATOM 6586 O O . GLY A 1 885 ? 2.235 4.610 -21.821 1.00 73.00 885 GLY A O 1
ATOM 6587 N N . THR A 1 886 ? 2.959 6.661 -21.164 1.00 75.69 886 THR A N 1
ATOM 6588 C CA . THR A 1 886 ? 3.420 7.154 -22.474 1.00 75.69 886 THR A CA 1
ATOM 6589 C C . THR A 1 886 ? 4.664 8.044 -22.344 1.00 75.69 886 THR A C 1
ATOM 6591 O O . THR A 1 886 ? 4.602 9.030 -21.632 1.00 75.69 886 THR A O 1
ATOM 6594 N N . ALA A 1 887 ? 5.736 7.788 -23.112 1.00 73.88 887 ALA A N 1
ATOM 6595 C CA . ALA A 1 887 ? 7.022 8.521 -23.079 1.00 73.88 887 ALA A CA 1
ATOM 6596 C C . ALA A 1 887 ? 6.947 10.051 -22.872 1.00 73.88 887 ALA A C 1
ATOM 6598 O O . ALA A 1 887 ? 7.803 10.649 -22.243 1.00 73.88 887 ALA A O 1
ATOM 6599 N N . GLY A 1 888 ? 5.945 10.721 -23.454 1.00 65.12 888 GLY A N 1
ATOM 6600 C CA . GLY A 1 888 ? 5.801 12.181 -23.365 1.00 65.12 888 GLY A CA 1
ATOM 6601 C C . GLY A 1 888 ? 5.071 12.684 -22.116 1.00 65.12 888 GLY A C 1
ATOM 6602 O O . GLY A 1 888 ? 5.170 13.867 -21.799 1.00 65.12 888 GLY A O 1
ATOM 6603 N N . GLY A 1 889 ? 4.331 11.811 -21.433 1.00 70.81 889 GLY A N 1
ATOM 6604 C CA . GLY A 1 889 ? 3.806 12.030 -20.086 1.00 70.81 889 GLY A CA 1
ATOM 6605 C C . GLY A 1 889 ? 4.807 11.654 -18.997 1.00 70.81 889 GLY A C 1
ATOM 6606 O O . GLY A 1 889 ? 4.463 11.717 -17.810 1.00 70.81 889 GLY A O 1
ATOM 6607 N N . THR A 1 890 ? 6.017 11.268 -19.417 1.00 80.81 890 THR A N 1
ATOM 6608 C CA . THR A 1 890 ? 7.048 10.643 -18.607 1.00 80.81 890 THR A CA 1
ATOM 6609 C C . THR A 1 890 ? 8.188 11.667 -18.424 1.00 80.81 890 THR A C 1
ATOM 6611 O O . THR A 1 890 ? 8.922 11.967 -19.357 1.00 80.81 890 THR A O 1
ATOM 6614 N N . SER A 1 891 ? 8.211 12.395 -17.287 1.00 76.31 891 SER A N 1
ATOM 6615 C CA . SER A 1 891 ? 9.004 13.643 -17.102 1.00 76.31 891 SER A CA 1
ATOM 6616 C C . SER A 1 891 ? 9.355 14.050 -15.653 1.00 76.31 891 SER A C 1
ATOM 6618 O O . SER A 1 891 ? 8.438 13.972 -14.830 1.00 76.31 891 SER A O 1
ATOM 6620 N N . VAL A 1 892 ? 10.579 14.573 -15.347 1.00 76.75 892 VAL A N 1
ATOM 6621 C CA . VAL A 1 892 ? 11.019 15.058 -13.990 1.00 76.75 892 VAL A CA 1
ATOM 6622 C C . VAL A 1 892 ? 9.899 15.838 -13.276 1.00 76.75 892 VAL A C 1
ATOM 6624 O O . VAL A 1 892 ? 9.192 16.598 -13.928 1.00 76.75 892 VAL A O 1
ATOM 6627 N N . TYR A 1 893 ? 9.756 15.701 -11.960 1.00 70.56 893 TYR A N 1
ATOM 6628 C CA . TYR A 1 893 ? 8.763 16.378 -11.130 1.00 70.56 893 TYR A CA 1
ATOM 6629 C C . TYR A 1 893 ? 9.457 17.226 -10.063 1.00 70.56 893 TYR A C 1
ATOM 6631 O O . TYR A 1 893 ? 9.414 18.448 -10.149 1.00 70.56 893 TYR A O 1
ATOM 6639 N N . ALA A 1 894 ? 10.214 16.603 -9.156 1.00 61.59 894 ALA A N 1
ATOM 6640 C CA . ALA A 1 894 ? 11.290 17.267 -8.444 1.00 61.59 894 ALA A CA 1
ATOM 6641 C C . ALA A 1 894 ? 12.579 16.447 -8.495 1.00 61.59 894 ALA A C 1
ATOM 6643 O O . ALA A 1 894 ? 12.656 15.308 -8.037 1.00 61.59 894 ALA A O 1
ATOM 6644 N N . GLU A 1 895 ? 13.627 17.116 -8.969 1.00 67.44 895 GLU A N 1
ATOM 6645 C CA . GLU A 1 895 ? 14.871 17.032 -8.229 1.00 67.44 895 GLU A CA 1
ATOM 6646 C C . GLU A 1 895 ? 14.648 17.795 -6.911 1.00 67.44 895 GLU A C 1
ATOM 6648 O O . GLU A 1 895 ? 14.623 19.028 -6.908 1.00 67.44 895 GLU A O 1
ATOM 6653 N N . LEU A 1 896 ? 14.472 17.088 -5.796 1.00 68.12 896 LEU A N 1
ATOM 6654 C CA . LEU A 1 896 ? 14.792 17.671 -4.501 1.00 68.12 896 LEU A CA 1
ATOM 6655 C C . LEU A 1 896 ? 16.287 18.061 -4.464 1.00 68.12 896 LEU A C 1
ATOM 6657 O O . LEU A 1 896 ? 16.636 19.095 -3.881 1.00 68.12 896 LEU A O 1
ATOM 6661 N N . ASN A 1 897 ? 17.174 17.299 -5.134 1.00 67.44 897 ASN A N 1
ATOM 6662 C CA . ASN A 1 897 ? 18.615 17.566 -5.130 1.00 67.44 897 ASN A CA 1
ATOM 6663 C C . ASN A 1 897 ? 19.112 18.748 -5.958 1.00 67.44 897 ASN A C 1
ATOM 6665 O O . ASN A 1 897 ? 18.969 18.888 -7.168 1.00 67.44 897 ASN A O 1
ATOM 6669 N N . THR A 1 898 ? 19.777 19.596 -5.186 1.00 59.06 898 THR A N 1
ATOM 6670 C CA . THR A 1 898 ? 20.286 20.928 -5.435 1.00 59.06 898 THR A CA 1
ATOM 6671 C C . THR A 1 898 ? 21.601 21.195 -4.671 1.00 59.06 898 THR A C 1
ATOM 6673 O O . THR A 1 898 ? 22.166 22.280 -4.829 1.00 59.06 898 THR A O 1
ATOM 6676 N N . THR A 1 899 ? 22.126 20.263 -3.847 1.00 55.91 899 THR A N 1
ATOM 6677 C CA . THR A 1 899 ? 23.340 20.485 -3.019 1.00 55.91 899 THR A CA 1
ATOM 6678 C C . THR A 1 899 ? 24.495 19.519 -3.265 1.00 55.91 899 THR A C 1
ATOM 6680 O O . THR A 1 899 ? 25.639 19.879 -2.966 1.00 55.91 899 THR A O 1
ATOM 6683 N N . ASN A 1 900 ? 24.259 18.327 -3.813 1.00 59.56 900 ASN A N 1
ATOM 6684 C CA . ASN A 1 900 ? 25.316 17.354 -4.072 1.00 59.56 900 ASN A CA 1
ATOM 6685 C C . ASN A 1 900 ? 24.942 16.384 -5.207 1.00 59.56 900 ASN A C 1
ATOM 6687 O O . ASN A 1 900 ? 23.781 16.112 -5.476 1.00 59.56 900 ASN A O 1
ATOM 6691 N N . ASN A 1 901 ? 25.945 15.799 -5.860 1.00 58.03 901 ASN A N 1
ATOM 6692 C CA . ASN A 1 901 ? 25.747 14.630 -6.718 1.00 58.03 901 ASN A CA 1
ATOM 6693 C C . ASN A 1 901 ? 25.521 13.395 -5.828 1.00 58.03 901 ASN A C 1
ATOM 6695 O O . ASN A 1 901 ? 26.311 12.462 -5.848 1.00 58.03 901 ASN A O 1
ATOM 6699 N N . ASN A 1 902 ? 24.487 13.440 -4.984 1.00 61.81 902 ASN A N 1
ATOM 6700 C CA . ASN A 1 902 ? 24.250 12.459 -3.935 1.00 61.81 902 ASN A CA 1
ATOM 6701 C C . ASN A 1 902 ? 22.737 12.312 -3.570 1.00 61.81 902 ASN A C 1
ATOM 6703 O O . ASN A 1 902 ? 22.480 11.858 -2.467 1.00 61.81 902 ASN A O 1
ATOM 6707 N N . GLY A 1 903 ? 21.812 12.711 -4.469 1.00 71.62 903 GLY A N 1
ATOM 6708 C CA . GLY A 1 903 ? 20.350 12.957 -4.319 1.00 71.62 903 GLY A CA 1
ATOM 6709 C C . GLY A 1 903 ? 19.387 11.950 -3.673 1.00 71.62 903 GLY A C 1
ATOM 6710 O O . GLY A 1 903 ? 19.776 11.018 -3.001 1.00 71.62 903 GLY A O 1
ATOM 6711 N N . SER A 1 904 ? 18.094 12.218 -3.883 1.00 71.50 904 SER A N 1
ATOM 6712 C CA . SER A 1 904 ? 16.761 11.677 -3.514 1.00 71.50 904 SER A CA 1
ATOM 6713 C C . SER A 1 904 ? 16.475 10.469 -2.588 1.00 71.50 904 SER A C 1
ATOM 6715 O O . SER A 1 904 ? 15.374 10.402 -2.086 1.00 71.50 904 SER A O 1
ATOM 6717 N N . GLN A 1 905 ? 17.388 9.528 -2.401 1.00 79.12 905 GLN A N 1
ATOM 6718 C CA . GLN A 1 905 ? 17.345 8.051 -2.210 1.00 79.12 905 GLN A CA 1
ATOM 6719 C C . GLN A 1 905 ? 16.157 6.938 -2.319 1.00 79.12 905 GLN A C 1
ATOM 6721 O O . GLN A 1 905 ? 16.490 5.768 -2.198 1.00 79.12 905 GLN A O 1
ATOM 6726 N N . PRO A 1 906 ? 14.848 7.082 -2.666 1.00 80.75 906 PRO A N 1
ATOM 6727 C CA . PRO A 1 906 ? 13.589 6.233 -2.443 1.00 80.75 906 PRO A CA 1
ATOM 6728 C C . PRO A 1 906 ? 13.479 4.728 -1.926 1.00 80.75 906 PRO A C 1
ATOM 6730 O O . PRO A 1 906 ? 13.984 3.865 -2.635 1.00 80.75 906 PRO A O 1
ATOM 6733 N N . ARG A 1 907 ? 12.749 4.415 -0.787 1.00 76.69 907 ARG A N 1
ATOM 6734 C CA . ARG A 1 907 ? 12.331 3.116 -0.074 1.00 76.69 907 ARG A CA 1
ATOM 6735 C C . ARG A 1 907 ? 10.977 3.160 0.684 1.00 76.69 907 ARG A C 1
ATOM 6737 O O . ARG A 1 907 ? 10.655 4.169 1.287 1.00 76.69 907 ARG A O 1
ATOM 6744 N N . SER A 1 908 ? 10.228 2.054 0.756 1.00 73.31 908 SER A N 1
ATOM 6745 C CA . SER A 1 908 ? 8.881 1.931 1.372 1.00 73.31 908 SER A CA 1
ATOM 6746 C C . SER A 1 908 ? 7.789 2.766 0.746 1.00 73.31 908 SER A C 1
ATOM 6748 O O . SER A 1 908 ? 7.639 3.933 1.067 1.00 73.31 908 SER A O 1
ATOM 6750 N N . LEU A 1 909 ? 7.068 2.109 -0.162 1.00 75.75 909 LEU A N 1
ATOM 6751 C CA . LEU A 1 909 ? 6.120 2.625 -1.132 1.00 75.75 909 LEU A CA 1
ATOM 6752 C C . LEU A 1 909 ? 4.672 2.633 -0.613 1.00 75.75 909 LEU A C 1
ATOM 6754 O O . LEU A 1 909 ? 4.126 1.620 -0.193 1.00 75.75 909 LEU A O 1
ATOM 6758 N N . ALA A 1 910 ? 3.999 3.782 -0.720 1.00 69.81 910 ALA A N 1
ATOM 6759 C CA . ALA A 1 910 ? 3.513 4.351 0.522 1.00 69.81 910 ALA A CA 1
ATOM 6760 C C . ALA A 1 910 ? 2.206 5.251 0.585 1.00 69.81 910 ALA A C 1
ATOM 6762 O O . ALA A 1 910 ? 2.297 6.431 0.911 1.00 69.81 910 ALA A O 1
ATOM 6763 N N . ALA A 1 911 ? 0.982 4.803 0.252 1.00 63.12 911 ALA A N 1
ATOM 6764 C CA . ALA A 1 911 ? -0.066 5.750 -0.226 1.00 63.12 911 ALA A CA 1
ATOM 6765 C C . ALA A 1 911 ? -1.330 6.071 0.651 1.00 63.12 911 ALA A C 1
ATOM 6767 O O . ALA A 1 911 ? -1.820 5.203 1.368 1.00 63.12 911 ALA A O 1
ATOM 6768 N N . PHE A 1 912 ? -1.842 7.326 0.583 1.00 55.22 912 PHE A N 1
ATOM 6769 C CA . PHE A 1 912 ? -3.045 7.999 1.201 1.00 55.22 912 PHE A CA 1
ATOM 6770 C C . PHE A 1 912 ? -3.000 9.503 0.878 1.00 55.22 912 PHE A C 1
ATOM 6772 O O . PHE A 1 912 ? -1.983 10.011 0.464 1.00 55.22 912 PHE A O 1
ATOM 6779 N N . GLY A 1 913 ? -4.073 10.267 1.030 1.00 47.78 913 GLY A N 1
ATOM 6780 C CA . GLY A 1 913 ? -4.074 11.711 0.744 1.00 47.78 913 GLY A CA 1
ATOM 6781 C C . GLY A 1 913 ? -5.344 12.302 0.132 1.00 47.78 913 GLY A C 1
ATOM 6782 O O . GLY A 1 913 ? -6.250 12.667 0.860 1.00 47.78 913 GLY A O 1
ATOM 6783 N N . GLY A 1 914 ? -5.469 12.555 -1.160 1.00 48.22 914 GLY A N 1
ATOM 6784 C CA . GLY A 1 914 ? -5.032 11.880 -2.382 1.00 48.22 914 GLY A CA 1
ATOM 6785 C C . GLY A 1 914 ? -3.555 11.614 -2.796 1.00 48.22 914 GLY A C 1
ATOM 6786 O O . GLY A 1 914 ? -3.297 11.924 -3.936 1.00 48.22 914 GLY A O 1
ATOM 6787 N N . GLY A 1 915 ? -2.610 11.053 -2.021 1.00 54.19 915 GLY A N 1
ATOM 6788 C CA . GLY A 1 915 ? -1.244 10.704 -2.500 1.00 54.19 915 GLY A CA 1
ATOM 6789 C C . GLY A 1 915 ? -0.393 9.718 -1.679 1.00 54.19 915 GLY A C 1
ATOM 6790 O O . GLY A 1 915 ? -0.572 8.505 -1.811 1.00 54.19 915 GLY A O 1
ATOM 6791 N N . LEU A 1 916 ? 0.599 10.209 -0.924 1.00 70.44 916 LEU A N 1
ATOM 6792 C CA . LEU A 1 916 ? 1.946 9.600 -0.835 1.00 70.44 916 LEU A CA 1
ATOM 6793 C C . LEU A 1 916 ? 2.753 9.853 0.498 1.00 70.44 916 LEU A C 1
ATOM 6795 O O . LEU A 1 916 ? 2.385 10.853 1.098 1.00 70.44 916 LEU A O 1
ATOM 6799 N N . HIS A 1 917 ? 3.831 9.077 0.875 1.00 74.69 917 HIS A N 1
ATOM 6800 C CA . HIS A 1 917 ? 4.794 9.188 2.054 1.00 74.69 917 HIS A CA 1
ATOM 6801 C C . HIS A 1 917 ? 6.304 8.591 2.029 1.00 74.69 917 HIS A C 1
ATOM 6803 O O . HIS A 1 917 ? 6.481 7.455 1.603 1.00 74.69 917 HIS A O 1
ATOM 6809 N N . PHE A 1 918 ? 7.412 9.271 2.487 1.00 79.81 918 PHE A N 1
ATOM 6810 C CA . PHE A 1 918 ? 8.904 8.908 2.421 1.00 79.81 918 PHE A CA 1
ATOM 6811 C C . PHE A 1 918 ? 9.817 8.890 3.689 1.00 79.81 918 PHE A C 1
ATOM 6813 O O . PHE A 1 918 ? 9.527 9.535 4.672 1.00 79.81 918 PHE A O 1
ATOM 6820 N N . ILE A 1 919 ? 10.999 8.209 3.654 1.00 79.44 919 ILE A N 1
ATOM 6821 C CA . ILE A 1 919 ? 12.242 8.483 4.443 1.00 79.44 919 ILE A CA 1
ATOM 6822 C C . ILE A 1 919 ? 13.539 8.822 3.661 1.00 79.44 919 ILE A C 1
ATOM 6824 O O . ILE A 1 919 ? 14.512 8.073 3.721 1.00 79.44 919 ILE A O 1
ATOM 6828 N N . ALA A 1 920 ? 13.620 9.986 3.018 1.00 79.50 920 ALA A N 1
ATOM 6829 C CA . ALA A 1 920 ? 14.817 10.523 2.373 1.00 79.50 920 ALA A CA 1
ATOM 6830 C C . ALA A 1 920 ? 15.890 11.221 3.201 1.00 79.50 920 ALA A C 1
ATOM 6832 O O . ALA A 1 920 ? 16.211 10.645 4.222 1.00 79.50 920 ALA A O 1
ATOM 6833 N N . ASP A 1 921 ? 16.516 12.320 2.762 1.00 76.75 921 ASP A N 1
ATOM 6834 C CA . ASP A 1 921 ? 17.544 13.089 3.498 1.00 76.75 921 ASP A CA 1
ATOM 6835 C C . ASP A 1 921 ? 17.743 14.467 2.866 1.00 76.75 921 ASP A C 1
ATOM 6837 O O . ASP A 1 921 ? 17.712 14.573 1.652 1.00 76.75 921 ASP A O 1
ATOM 6841 N N . ASP A 1 922 ? 17.992 15.520 3.648 1.00 68.69 922 ASP A N 1
ATOM 6842 C CA . ASP A 1 922 ? 18.314 16.844 3.098 1.00 68.69 922 ASP A CA 1
ATOM 6843 C C . ASP A 1 922 ? 19.786 17.221 2.980 1.00 68.69 922 ASP A C 1
ATOM 6845 O O . ASP A 1 922 ? 20.114 18.253 2.421 1.00 68.69 922 ASP A O 1
ATOM 6849 N N . GLY A 1 923 ? 20.739 16.425 3.448 1.00 65.12 923 GLY A N 1
ATOM 6850 C CA . GLY A 1 923 ? 22.167 16.777 3.403 1.00 65.12 923 GLY A CA 1
ATOM 6851 C C . GLY A 1 923 ? 22.500 17.999 4.268 1.00 65.12 923 GLY A C 1
ATOM 6852 O O . GLY A 1 923 ? 23.668 18.366 4.424 1.00 65.12 923 GLY A O 1
ATOM 6853 N N . ILE A 1 924 ? 21.468 18.609 4.855 1.00 65.62 924 ILE A N 1
ATOM 6854 C CA . ILE A 1 924 ? 21.464 19.582 5.926 1.00 65.62 924 ILE A CA 1
ATOM 6855 C C . ILE A 1 924 ? 20.483 19.142 7.054 1.00 65.62 924 ILE A C 1
ATOM 6857 O O . ILE A 1 924 ? 20.771 19.454 8.211 1.00 65.62 924 ILE A O 1
ATOM 6861 N N . HIS A 1 925 ? 19.433 18.355 6.745 1.00 65.56 925 HIS A N 1
ATOM 6862 C CA . HIS A 1 925 ? 18.575 17.586 7.661 1.00 65.56 925 HIS A CA 1
ATOM 6863 C C . HIS A 1 925 ? 19.292 16.309 8.159 1.00 65.56 925 HIS A C 1
ATOM 6865 O O . HIS A 1 925 ? 19.254 15.994 9.343 1.00 65.56 925 HIS A O 1
ATOM 6871 N N . GLY A 1 926 ? 19.923 15.521 7.280 1.00 69.12 926 GLY A N 1
ATOM 6872 C CA . GLY A 1 926 ? 19.886 14.063 7.483 1.00 69.12 926 GLY A CA 1
ATOM 6873 C C . GLY A 1 926 ? 18.537 13.515 6.983 1.00 69.12 926 GLY A C 1
ATOM 6874 O O . GLY A 1 926 ? 17.767 14.276 6.390 1.00 69.12 926 GLY A O 1
ATOM 6875 N N . PRO A 1 927 ? 18.197 12.242 7.240 1.00 74.06 927 PRO A N 1
ATOM 6876 C CA . PRO A 1 927 ? 16.884 11.677 6.934 1.00 74.06 927 PRO A CA 1
ATOM 6877 C C . PRO A 1 927 ? 15.681 12.281 7.669 1.00 74.06 927 PRO A C 1
ATOM 6879 O O . PRO A 1 927 ? 15.016 11.600 8.431 1.00 74.06 927 PRO A O 1
ATOM 6882 N N . GLU A 1 928 ? 15.336 13.551 7.433 1.00 68.81 928 GLU A N 1
ATOM 6883 C CA . GLU A 1 928 ? 14.346 14.289 8.232 1.00 68.81 928 GLU A CA 1
ATOM 6884 C C . GLU A 1 928 ? 13.210 15.013 7.355 1.00 68.81 928 GLU A C 1
ATOM 6886 O O . GLU A 1 928 ? 13.510 15.404 6.239 1.00 68.81 928 GLU A O 1
ATOM 6891 N N . VAL A 1 929 ? 11.908 15.188 7.740 1.00 73.75 929 VAL A N 1
ATOM 6892 C CA . VAL A 1 929 ? 10.687 14.565 7.093 1.00 73.75 929 VAL A CA 1
ATOM 6893 C C . VAL A 1 929 ? 9.427 15.363 6.566 1.00 73.75 929 VAL A C 1
ATOM 6895 O O . VAL A 1 929 ? 9.244 16.499 6.994 1.00 73.75 929 VAL A O 1
ATOM 6898 N N . TRP A 1 930 ? 8.565 14.773 5.659 1.00 69.06 930 TRP A N 1
ATOM 6899 C CA . TRP A 1 930 ? 7.525 15.370 4.744 1.00 69.06 930 TRP A CA 1
ATOM 6900 C C . TRP A 1 930 ? 6.394 14.458 4.071 1.00 69.06 930 TRP A C 1
ATOM 6902 O O . TRP A 1 930 ? 6.204 13.311 4.453 1.00 69.06 930 TRP A O 1
ATOM 6912 N N . THR A 1 931 ? 5.570 15.010 3.143 1.00 69.06 931 THR A N 1
ATOM 6913 C CA . THR A 1 931 ? 4.318 14.457 2.528 1.00 69.06 931 THR A CA 1
ATOM 6914 C C . THR A 1 931 ? 3.959 15.167 1.212 1.00 69.06 931 THR A C 1
ATOM 6916 O O . THR A 1 931 ? 4.337 16.307 1.010 1.00 69.06 931 THR A O 1
ATOM 6919 N N . THR A 1 932 ? 3.028 14.642 0.421 1.00 58.06 932 THR A N 1
ATOM 6920 C CA . THR A 1 932 ? 2.463 15.355 -0.750 1.00 58.06 932 THR A CA 1
ATOM 6921 C C . THR A 1 932 ? 1.245 16.270 -0.435 1.00 58.06 932 THR A C 1
ATOM 6923 O O . THR A 1 932 ? 0.813 16.275 0.712 1.00 58.06 932 THR A O 1
ATOM 6926 N N . SER A 1 933 ? 0.671 17.079 -1.363 1.00 48.97 933 SER A N 1
ATOM 6927 C CA . SER A 1 933 ? -0.636 17.791 -1.163 1.00 48.97 933 SER A CA 1
ATOM 6928 C C . SER A 1 933 ? -1.299 18.497 -2.388 1.00 48.97 933 SER A C 1
ATOM 6930 O O . SER A 1 933 ? -0.726 19.460 -2.911 1.00 48.97 933 SER A O 1
ATOM 6932 N N . LEU A 1 934 ? -2.590 18.200 -2.680 1.00 41.94 934 LEU A N 1
ATOM 6933 C CA . LEU A 1 934 ? -3.639 19.160 -3.115 1.00 41.94 934 LEU A CA 1
ATOM 6934 C C . LEU A 1 934 ? -3.421 20.310 -2.164 1.00 41.94 934 LEU A C 1
ATOM 6936 O O . LEU A 1 934 ? -3.591 20.218 -0.950 1.00 41.94 934 LEU A O 1
ATOM 6940 N N . ARG A 1 935 ? -2.980 21.407 -2.729 1.00 36.41 935 ARG A N 1
ATOM 6941 C CA . ARG A 1 935 ? -3.918 22.176 -3.526 1.00 36.41 935 ARG A CA 1
ATOM 6942 C C . ARG A 1 935 ? -3.116 23.199 -4.318 1.00 36.41 935 ARG A C 1
ATOM 6944 O O . ARG A 1 935 ? -1.989 23.542 -3.958 1.00 36.41 935 ARG A O 1
ATOM 6951 N N . LEU A 1 936 ? -3.805 23.856 -5.236 1.00 38.25 936 LEU A N 1
ATOM 6952 C CA . LEU A 1 936 ? -3.568 25.261 -5.578 1.00 38.25 936 LEU A CA 1
ATOM 6953 C C . LEU A 1 936 ? -3.783 26.239 -4.376 1.00 38.25 936 LEU A C 1
ATOM 6955 O O . LEU A 1 936 ? -4.123 27.398 -4.589 1.00 38.25 936 LEU A O 1
ATOM 6959 N N . ASP A 1 937 ? -3.630 25.808 -3.114 1.00 37.41 937 ASP A N 1
ATOM 6960 C CA . ASP A 1 937 ? -3.827 26.635 -1.901 1.00 37.41 937 ASP A CA 1
ATOM 6961 C C . ASP A 1 937 ? -2.583 27.471 -1.558 1.00 37.41 937 ASP A C 1
ATOM 6963 O O . ASP A 1 937 ? -2.665 28.423 -0.788 1.00 37.41 937 ASP A O 1
ATOM 6967 N N . GLU A 1 938 ? -1.417 27.138 -2.117 1.00 45.38 938 GLU A N 1
ATOM 6968 C CA . GLU A 1 938 ? -0.196 27.936 -1.925 1.00 45.38 938 GLU A CA 1
ATOM 6969 C C . GLU A 1 938 ? -0.101 29.125 -2.899 1.00 45.38 938 GLU A C 1
ATOM 6971 O O . GLU 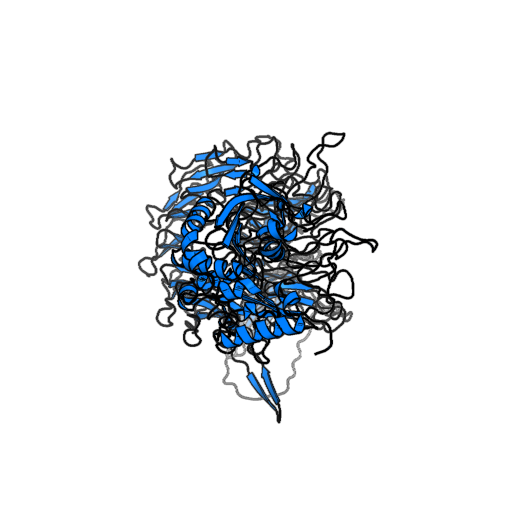A 1 938 ? 0.738 30.005 -2.714 1.00 45.38 938 GLU A O 1
ATOM 6976 N N . ASP A 1 939 ? -1.005 29.208 -3.884 1.00 59.28 939 ASP A N 1
ATOM 6977 C CA . ASP A 1 939 ? -1.067 30.292 -4.874 1.00 59.28 939 ASP A CA 1
ATOM 6978 C C . ASP A 1 939 ? -2.298 31.214 -4.671 1.00 59.28 939 ASP A C 1
ATOM 6980 O O . ASP A 1 939 ? -2.743 31.912 -5.582 1.00 59.28 939 ASP A O 1
ATOM 6984 N N . ASP A 1 940 ? -2.822 31.334 -3.441 1.00 63.75 940 ASP A N 1
ATOM 6985 C CA . ASP A 1 940 ? -3.774 32.411 -3.083 1.00 63.75 940 ASP A CA 1
ATOM 6986 C C . ASP A 1 940 ? -3.207 33.816 -3.424 1.00 63.75 940 ASP A C 1
ATOM 6988 O O . ASP A 1 940 ? -3.947 34.753 -3.736 1.00 63.75 940 ASP A O 1
ATOM 6992 N N . LEU A 1 941 ? -1.875 33.953 -3.441 1.00 65.44 941 LEU A N 1
ATOM 6993 C CA . LEU A 1 941 ? -1.140 35.150 -3.863 1.00 65.44 941 LEU A CA 1
ATOM 6994 C C . LEU A 1 941 ? -1.203 35.398 -5.387 1.00 65.44 941 LEU A C 1
ATOM 6996 O O . LEU A 1 941 ? -1.262 36.556 -5.815 1.00 65.44 941 LEU A O 1
ATOM 7000 N N . LEU A 1 942 ? -1.251 34.342 -6.212 1.00 73.12 942 LEU A N 1
ATOM 7001 C CA . LEU A 1 942 ? -1.623 34.432 -7.630 1.00 73.12 942 LEU A CA 1
ATOM 7002 C C . LEU A 1 942 ? -3.054 34.957 -7.755 1.00 73.12 942 LEU A C 1
ATOM 7004 O O . LEU A 1 942 ? -3.281 35.898 -8.518 1.00 73.12 942 LEU A O 1
ATOM 7008 N N . PHE A 1 943 ? -4.010 34.417 -6.994 1.00 78.06 943 PHE A N 1
ATOM 7009 C CA . PHE A 1 943 ? -5.398 34.886 -7.053 1.00 78.06 943 PHE A CA 1
ATOM 7010 C C . PHE A 1 943 ? -5.540 36.356 -6.627 1.00 78.06 943 PHE A C 1
ATOM 7012 O O . PHE A 1 943 ? -6.221 37.108 -7.329 1.00 78.06 943 PHE A O 1
ATOM 7019 N N . GLU A 1 944 ? -4.844 36.811 -5.577 1.00 76.88 944 GLU A N 1
ATOM 7020 C CA . GLU A 1 944 ? -4.838 38.232 -5.179 1.00 76.88 944 GLU A CA 1
ATOM 7021 C C . GLU A 1 944 ? -4.231 39.112 -6.286 1.00 76.88 944 GLU A C 1
ATOM 7023 O O . GLU A 1 944 ? -4.807 40.130 -6.673 1.00 76.88 944 GLU A O 1
ATOM 7028 N N . THR A 1 945 ? -3.116 38.676 -6.882 1.00 75.00 945 THR A N 1
ATOM 7029 C CA . THR A 1 945 ? -2.445 39.371 -7.995 1.00 75.00 945 THR A CA 1
ATOM 7030 C C . THR A 1 945 ? -3.340 39.486 -9.233 1.00 75.00 945 THR A C 1
ATOM 7032 O O . THR A 1 945 ? -3.403 40.545 -9.866 1.00 75.00 945 THR A O 1
ATOM 7035 N N . LEU A 1 946 ? -4.061 38.420 -9.590 1.00 80.12 946 LEU A N 1
ATOM 7036 C CA . LEU A 1 946 ? -4.986 38.425 -10.723 1.00 80.12 946 LEU A CA 1
ATOM 7037 C C . LEU A 1 946 ? -6.216 39.308 -10.453 1.00 80.12 946 LEU A C 1
ATOM 7039 O O . LEU A 1 946 ? -6.640 40.059 -11.336 1.00 80.12 946 LEU A O 1
ATOM 7043 N N . ALA A 1 947 ? -6.757 39.259 -9.233 1.00 80.75 947 ALA A N 1
ATOM 7044 C CA . ALA A 1 947 ? -7.919 40.036 -8.807 1.00 80.75 947 ALA A CA 1
ATOM 7045 C C . ALA A 1 947 ? -7.630 41.539 -8.623 1.00 80.75 947 ALA A C 1
ATOM 7047 O O . ALA A 1 947 ? -8.506 42.360 -8.901 1.00 80.75 947 ALA A O 1
ATOM 7048 N N . ARG A 1 948 ? -6.423 41.903 -8.166 1.00 75.56 948 ARG A N 1
ATOM 7049 C CA . ARG A 1 948 ? -6.013 43.284 -7.857 1.00 75.56 948 ARG A CA 1
ATOM 7050 C C . ARG A 1 948 ? -5.188 43.915 -8.979 1.00 75.56 948 ARG A C 1
ATOM 7052 O O . ARG A 1 948 ? -5.619 44.894 -9.578 1.00 75.56 948 ARG A O 1
ATOM 7059 N N . ASP A 1 949 ? -4.020 43.363 -9.301 1.00 72.81 949 ASP A N 1
ATOM 7060 C CA . ASP A 1 949 ? -3.045 44.037 -10.176 1.00 72.81 949 ASP A CA 1
ATOM 7061 C C . ASP A 1 949 ? -3.366 43.862 -11.666 1.00 72.81 949 ASP A C 1
ATOM 7063 O O . ASP A 1 949 ? -3.196 44.790 -12.459 1.00 72.81 949 ASP A O 1
ATOM 7067 N N . ILE A 1 950 ? -3.849 42.679 -12.061 1.00 75.44 950 ILE A N 1
ATOM 7068 C CA . ILE A 1 950 ? -4.213 42.398 -13.456 1.00 75.44 950 ILE A CA 1
ATOM 7069 C C . ILE A 1 950 ? -5.574 43.005 -13.800 1.00 75.44 950 ILE A C 1
ATOM 7071 O O . ILE A 1 950 ? -5.667 43.760 -14.769 1.00 75.44 950 ILE A O 1
ATOM 7075 N N . ALA A 1 951 ? -6.621 42.735 -13.013 1.00 77.50 951 ALA A N 1
ATOM 7076 C CA . ALA A 1 951 ? -7.968 43.222 -13.323 1.00 77.50 951 ALA A CA 1
ATOM 7077 C C . ALA A 1 951 ? -8.078 44.764 -13.351 1.00 77.50 951 ALA A C 1
ATOM 7079 O O . ALA A 1 951 ? -8.908 45.297 -14.088 1.00 77.50 951 ALA A O 1
ATOM 7080 N N . TYR A 1 952 ? -7.222 45.480 -12.609 1.00 73.62 952 TYR A N 1
ATOM 7081 C CA . TYR A 1 952 ? -7.181 46.948 -12.559 1.00 73.62 952 TYR A CA 1
ATOM 7082 C C . TYR A 1 952 ? -5.980 47.579 -13.298 1.00 73.62 952 TYR A C 1
ATOM 7084 O O . TYR A 1 952 ? -5.728 48.774 -13.113 1.00 73.62 952 TYR A O 1
ATOM 7092 N N . ARG A 1 953 ? -5.235 46.825 -14.129 1.00 70.19 953 ARG A N 1
ATOM 7093 C CA . ARG A 1 953 ? -3.967 47.280 -14.754 1.00 70.19 953 ARG A CA 1
ATOM 7094 C C . ARG A 1 953 ? -4.070 48.668 -15.401 1.00 70.19 953 ARG A C 1
ATOM 7096 O O . ARG A 1 953 ? -3.218 49.519 -15.180 1.00 70.19 953 ARG A O 1
ATOM 7103 N N . ASP A 1 954 ? -5.147 48.912 -16.145 1.00 62.69 954 ASP A N 1
ATOM 7104 C CA . ASP A 1 954 ? -5.451 50.173 -16.841 1.00 62.69 954 ASP A CA 1
ATOM 7105 C C . ASP A 1 954 ? -5.618 51.402 -15.921 1.00 62.69 954 ASP A C 1
ATOM 7107 O O . ASP A 1 954 ? -5.359 52.527 -16.354 1.00 62.69 954 ASP A O 1
ATOM 7111 N N . ALA A 1 955 ? -6.037 51.204 -14.668 1.00 57.06 955 ALA A N 1
ATOM 7112 C CA . ALA A 1 955 ? -6.252 52.268 -13.686 1.00 57.06 955 ALA A CA 1
ATOM 7113 C C . ALA A 1 955 ? -5.038 52.510 -12.774 1.00 57.06 955 ALA A C 1
ATOM 7115 O O . ALA A 1 955 ? -4.857 53.632 -12.300 1.00 57.06 955 ALA A O 1
ATOM 7116 N N . LEU A 1 956 ? -4.213 51.485 -12.533 1.00 55.03 956 LEU A N 1
ATOM 7117 C CA . LEU A 1 956 ? -3.082 51.559 -11.600 1.00 55.03 956 LEU A CA 1
ATOM 7118 C C . LEU A 1 956 ? -1.848 52.260 -12.193 1.00 55.03 956 LEU A C 1
ATOM 7120 O O . LEU A 1 956 ? -1.161 52.985 -11.474 1.00 55.03 956 LEU A O 1
ATOM 7124 N N . ASP A 1 957 ? -1.571 52.080 -13.491 1.00 51.66 957 ASP A N 1
ATOM 7125 C CA . ASP A 1 957 ? -0.363 52.618 -14.145 1.00 51.66 957 ASP A CA 1
ATOM 7126 C C . ASP A 1 957 ? -0.634 53.636 -15.276 1.00 51.66 957 ASP A C 1
ATOM 7128 O O . ASP A 1 957 ? 0.284 54.329 -15.730 1.00 51.66 957 ASP A O 1
ATOM 7132 N N . GLY A 1 958 ? -1.890 53.767 -15.720 1.00 51.25 958 GLY A N 1
ATOM 7133 C CA . GLY A 1 958 ? -2.288 54.646 -16.824 1.00 51.25 958 GLY A CA 1
ATOM 7134 C C . GLY A 1 958 ? -1.764 54.215 -18.202 1.00 51.25 958 GLY A C 1
ATOM 7135 O O . GLY A 1 958 ? -1.622 55.061 -19.093 1.00 51.25 958 GLY A O 1
ATOM 7136 N N . THR A 1 959 ? -1.435 52.932 -18.381 1.00 54.88 959 THR A N 1
ATOM 7137 C CA . THR A 1 959 ? -0.939 52.363 -19.640 1.00 54.88 959 THR A CA 1
ATOM 7138 C C . THR A 1 959 ? -2.088 51.942 -20.572 1.00 54.88 959 THR A C 1
ATOM 7140 O O . THR A 1 959 ? -3.092 52.640 -20.703 1.00 54.88 959 THR A O 1
ATOM 7143 N N . THR A 1 960 ? -1.916 50.860 -21.338 1.00 59.81 960 THR A N 1
ATOM 7144 C CA . THR A 1 960 ? -2.906 50.391 -22.319 1.00 59.81 960 THR A CA 1
ATOM 7145 C C . THR A 1 960 ? -3.692 49.218 -21.724 1.00 59.81 960 THR A C 1
ATOM 7147 O O . THR A 1 960 ? -3.055 48.275 -21.234 1.00 59.81 960 THR A O 1
ATOM 7150 N N . PRO A 1 961 ? -5.041 49.235 -21.785 1.00 65.31 961 PRO A N 1
ATOM 7151 C CA . PRO A 1 961 ? -5.871 48.137 -21.300 1.00 65.31 961 PRO A CA 1
ATOM 7152 C C . PRO A 1 961 ? -5.441 46.778 -21.849 1.00 65.31 961 PRO A C 1
ATOM 7154 O O . PRO A 1 961 ? -4.919 46.684 -22.963 1.00 65.31 961 PRO A O 1
ATOM 7157 N N . ILE A 1 962 ? -5.676 45.731 -21.060 1.00 76.25 962 ILE A N 1
ATOM 7158 C CA . ILE A 1 962 ? -5.442 44.346 -21.468 1.00 76.25 962 ILE A CA 1
ATOM 7159 C C . ILE A 1 962 ? -6.268 44.037 -22.721 1.00 76.25 962 ILE A C 1
ATOM 7161 O O . ILE A 1 962 ? -7.470 44.303 -22.773 1.00 76.25 962 ILE A O 1
ATOM 7165 N N . VAL A 1 963 ? -5.629 43.445 -23.731 1.00 82.94 963 VAL A N 1
ATOM 7166 C CA . VAL A 1 963 ? -6.301 42.980 -24.953 1.00 82.94 963 VAL A CA 1
ATOM 7167 C C . VAL A 1 963 ? -6.171 41.468 -25.117 1.00 82.94 963 VAL A C 1
ATOM 7169 O O . VAL A 1 963 ? -5.241 40.844 -24.614 1.00 82.94 963 VAL A O 1
ATOM 7172 N N . ARG A 1 964 ? -7.110 40.850 -25.844 1.00 86.44 964 ARG A N 1
ATOM 7173 C CA . ARG A 1 964 ? -7.047 39.411 -26.139 1.00 86.44 964 ARG A CA 1
ATOM 7174 C C . ARG A 1 964 ? -5.744 39.081 -26.876 1.00 86.44 964 ARG A C 1
ATOM 7176 O O . ARG A 1 964 ? -5.392 39.764 -27.841 1.00 86.44 964 ARG A O 1
ATOM 7183 N N . ASN A 1 965 ? -5.120 37.973 -26.490 1.00 86.75 965 ASN A N 1
ATOM 7184 C CA . ASN A 1 965 ? -3.775 37.523 -26.858 1.00 86.75 965 ASN A CA 1
ATOM 7185 C C . ASN A 1 965 ? -2.615 38.330 -26.228 1.00 86.75 965 ASN A C 1
ATOM 7187 O O . ASN A 1 965 ? -1.470 38.101 -26.617 1.00 86.75 965 ASN A O 1
ATOM 7191 N N . ASP A 1 966 ? -2.863 39.220 -25.254 1.00 86.19 966 ASP A N 1
ATOM 7192 C CA . ASP A 1 966 ? -1.805 39.650 -24.326 1.00 86.19 966 ASP A CA 1
ATOM 7193 C C . ASP A 1 966 ? -1.259 38.423 -23.571 1.00 86.19 966 ASP A C 1
ATOM 7195 O O . ASP A 1 966 ? -2.002 37.496 -23.231 1.00 86.19 966 ASP A O 1
ATOM 7199 N N . THR A 1 967 ? 0.041 38.441 -23.281 1.00 85.06 967 THR A N 1
ATOM 7200 C CA . THR A 1 967 ? 0.708 37.453 -22.426 1.00 85.06 967 THR A CA 1
ATOM 7201 C C . THR A 1 967 ? 0.978 38.067 -21.057 1.00 85.06 967 THR A C 1
ATOM 7203 O O . THR A 1 967 ? 1.609 39.121 -20.966 1.00 85.06 967 THR A O 1
ATOM 7206 N N . ILE A 1 968 ? 0.535 37.399 -19.996 1.00 80.56 968 ILE A N 1
ATOM 7207 C CA . ILE A 1 968 ? 0.792 37.776 -18.605 1.00 80.56 968 ILE A CA 1
ATOM 7208 C C . ILE A 1 968 ? 1.869 36.836 -18.066 1.00 80.56 968 ILE A C 1
ATOM 7210 O O . ILE A 1 968 ? 1.646 35.636 -17.940 1.00 80.56 968 ILE A O 1
ATOM 7214 N N . ASN A 1 969 ? 3.043 37.388 -17.768 1.00 77.75 969 ASN A N 1
ATOM 7215 C CA . ASN A 1 969 ? 4.148 36.686 -17.123 1.00 77.75 969 ASN A CA 1
ATOM 7216 C C . ASN A 1 969 ? 4.309 37.266 -15.713 1.00 77.75 969 ASN A C 1
ATOM 7218 O O . ASN A 1 969 ? 4.576 38.460 -15.566 1.00 77.75 969 ASN A O 1
ATOM 7222 N N . LEU A 1 970 ? 4.109 36.434 -14.693 1.00 67.75 970 LEU A N 1
ATOM 7223 C CA . LEU A 1 970 ? 4.022 36.882 -13.302 1.00 67.75 970 LEU A CA 1
ATOM 7224 C C . LEU A 1 970 ? 5.408 37.118 -12.683 1.00 67.75 970 LEU A C 1
ATOM 7226 O O . LEU A 1 970 ? 5.603 38.116 -11.985 1.00 67.75 970 LEU A O 1
ATOM 7230 N N . ALA A 1 971 ? 6.408 36.315 -13.058 1.00 64.50 971 ALA A N 1
ATOM 7231 C CA . ALA A 1 971 ? 7.815 36.568 -12.742 1.00 64.50 971 ALA A CA 1
ATOM 7232 C C . ALA A 1 971 ? 8.305 37.936 -13.256 1.00 64.50 971 ALA A C 1
ATOM 7234 O O . ALA A 1 971 ? 9.043 38.638 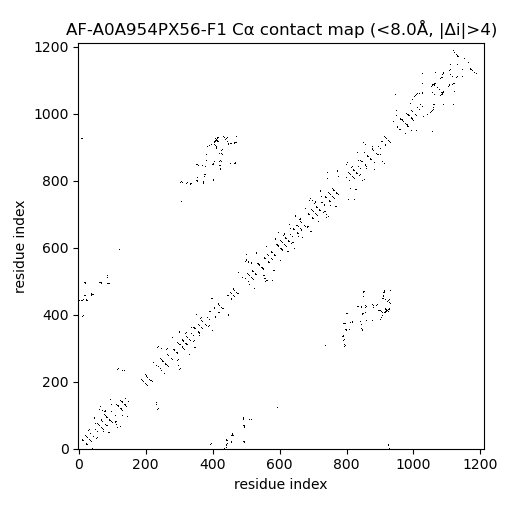-12.564 1.00 64.50 971 ALA A O 1
ATOM 7235 N N . ALA A 1 972 ? 7.832 38.384 -14.424 1.00 65.25 972 ALA A N 1
ATOM 7236 C CA . ALA A 1 972 ? 8.132 39.713 -14.964 1.00 65.25 972 ALA A CA 1
ATOM 7237 C C . ALA A 1 972 ? 7.459 40.873 -14.194 1.00 65.25 972 ALA A C 1
ATOM 7239 O O . ALA A 1 972 ? 7.858 42.025 -14.372 1.00 65.25 972 ALA A O 1
ATOM 7240 N N . LEU A 1 973 ? 6.474 40.583 -13.335 1.00 57.03 973 LEU A N 1
ATOM 7241 C CA . LEU A 1 973 ? 5.812 41.535 -12.428 1.00 57.03 973 LEU A CA 1
ATOM 7242 C C . LEU A 1 973 ? 6.355 41.459 -10.979 1.00 57.03 973 LEU A C 1
ATOM 7244 O O . LEU A 1 973 ? 5.981 42.273 -10.128 1.00 57.03 973 LEU A O 1
ATOM 7248 N N . GLY A 1 974 ? 7.281 40.527 -10.718 1.00 51.62 974 GLY A N 1
ATOM 7249 C CA . GLY A 1 974 ? 7.962 40.334 -9.433 1.00 51.62 974 GLY A CA 1
ATOM 7250 C C . GLY A 1 974 ? 7.436 39.179 -8.574 1.00 51.62 974 GLY A C 1
ATOM 7251 O O . GLY A 1 974 ? 7.883 39.046 -7.439 1.00 51.62 974 GLY A O 1
ATOM 7252 N N . TYR A 1 975 ? 6.518 38.357 -9.091 1.00 54.50 975 TYR A N 1
ATOM 7253 C CA . TYR A 1 975 ? 5.923 37.229 -8.366 1.00 54.50 975 TYR A CA 1
ATOM 7254 C C . TYR A 1 975 ? 6.715 35.935 -8.585 1.00 54.50 975 TYR A C 1
ATOM 7256 O O . TYR A 1 975 ? 7.171 35.670 -9.695 1.00 54.50 975 TYR A O 1
ATOM 7264 N N . ASN A 1 976 ? 6.861 35.096 -7.557 1.00 52.56 976 ASN A N 1
ATOM 7265 C CA . ASN A 1 976 ? 7.635 33.846 -7.639 1.00 52.56 976 ASN A CA 1
ATOM 7266 C C . ASN A 1 976 ? 6.820 32.690 -8.255 1.00 52.56 976 ASN A C 1
ATOM 7268 O O . ASN A 1 976 ? 6.746 31.607 -7.688 1.00 52.56 976 ASN A O 1
ATOM 7272 N N . SER A 1 977 ? 6.176 32.943 -9.396 1.00 58.44 977 SER A N 1
ATOM 7273 C CA . SER A 1 977 ? 5.294 31.990 -10.077 1.00 58.44 977 SER A CA 1
ATOM 7274 C C . SER A 1 977 ? 5.829 31.668 -11.481 1.00 58.44 977 SER A C 1
ATOM 7276 O O . SER A 1 977 ? 6.157 32.598 -12.232 1.00 58.44 977 SER A O 1
ATOM 7278 N N . PRO A 1 978 ? 5.918 30.380 -11.873 1.00 59.72 978 PRO A N 1
ATOM 7279 C CA . PRO A 1 978 ? 6.369 29.972 -13.203 1.00 59.72 978 PRO A CA 1
ATOM 7280 C C . PRO A 1 978 ? 5.305 30.198 -14.290 1.00 59.72 978 PRO A C 1
ATOM 7282 O O . PRO A 1 978 ? 5.606 30.069 -15.480 1.00 59.72 978 PRO A O 1
ATOM 7285 N N . PHE A 1 979 ? 4.061 30.519 -13.914 1.00 67.19 979 PHE A N 1
ATOM 7286 C CA . PHE A 1 979 ? 2.942 30.554 -14.848 1.00 67.19 979 PHE A CA 1
ATOM 7287 C C . PHE A 1 979 ? 2.991 31.745 -15.817 1.00 67.19 979 PHE A C 1
ATOM 7289 O O . PHE A 1 979 ? 3.256 32.900 -15.464 1.00 67.19 979 PHE A O 1
ATOM 7296 N N . VAL A 1 980 ? 2.683 31.439 -17.080 1.00 77.06 980 VAL A N 1
ATOM 7297 C CA . VAL A 1 980 ? 2.589 32.400 -18.181 1.00 77.06 980 VAL A CA 1
ATOM 7298 C C . VAL A 1 980 ? 1.237 32.221 -18.865 1.00 77.06 980 VAL A C 1
ATOM 7300 O O . VAL A 1 980 ? 1.033 31.287 -19.640 1.00 77.06 980 VAL A O 1
ATOM 7303 N N . PHE A 1 981 ? 0.307 33.125 -18.571 1.00 84.94 981 PHE A N 1
ATOM 7304 C CA . PHE A 1 981 ? -1.061 33.074 -19.078 1.00 84.94 981 PHE A CA 1
ATOM 7305 C C . PHE A 1 981 ? -1.207 33.837 -20.397 1.00 84.94 981 PHE A C 1
ATOM 7307 O O . PHE A 1 981 ? -0.585 34.878 -20.615 1.00 84.94 981 PHE A O 1
ATOM 7314 N N . THR A 1 982 ? -2.095 33.356 -21.263 1.00 90.31 982 THR A N 1
ATOM 7315 C CA . THR A 1 982 ? -2.607 34.092 -22.426 1.00 90.31 982 THR A CA 1
ATOM 7316 C C . THR A 1 982 ? -4.027 34.566 -22.138 1.00 90.31 982 THR A C 1
ATOM 7318 O O . THR A 1 982 ? -4.861 33.795 -21.665 1.00 90.31 982 THR A O 1
ATOM 7321 N N . VAL A 1 983 ? -4.323 35.828 -22.443 1.00 91.69 983 VAL A N 1
ATOM 7322 C CA . VAL A 1 983 ? -5.666 36.399 -22.274 1.00 91.69 983 VAL A CA 1
ATOM 7323 C C . VAL A 1 983 ? -6.570 35.945 -23.424 1.00 91.69 983 VAL A C 1
ATOM 7325 O O . VAL A 1 983 ? -6.426 36.427 -24.550 1.00 91.69 983 VAL A O 1
ATOM 7328 N N . ASP A 1 984 ? -7.513 35.040 -23.161 1.00 93.94 984 ASP A N 1
ATOM 7329 C CA . ASP A 1 984 ? -8.469 34.538 -24.159 1.00 93.94 984 ASP A CA 1
ATOM 7330 C C . ASP A 1 984 ? -9.820 35.276 -24.139 1.00 93.94 984 ASP A C 1
ATOM 7332 O O . ASP A 1 984 ? -10.431 35.487 -25.189 1.00 93.94 984 ASP A O 1
ATOM 7336 N N . LEU A 1 985 ? -10.268 35.748 -22.975 1.00 93.38 985 LEU A N 1
ATOM 7337 C CA . LEU A 1 985 ? -11.468 36.578 -22.845 1.00 93.38 985 LEU A CA 1
ATOM 7338 C C . LEU A 1 985 ? -11.103 37.976 -22.344 1.00 93.38 985 LEU A C 1
ATOM 7340 O O . LEU A 1 985 ? -10.332 38.124 -21.401 1.00 93.38 985 LEU A O 1
ATOM 7344 N N . VAL A 1 986 ? -11.723 38.987 -22.951 1.00 92.00 986 VAL A N 1
ATOM 7345 C CA . VAL A 1 986 ? -11.812 40.351 -22.420 1.00 92.00 986 VAL A CA 1
ATOM 7346 C C . VAL A 1 986 ? -13.265 40.794 -22.548 1.00 92.00 986 VAL A C 1
ATOM 7348 O O . VAL A 1 986 ? -13.816 40.779 -23.653 1.00 92.00 986 VAL A O 1
ATOM 7351 N N . ILE A 1 987 ? -13.874 41.186 -21.434 1.00 90.38 987 ILE A N 1
ATOM 7352 C CA . ILE A 1 987 ? -15.156 41.893 -21.375 1.00 90.38 987 ILE A CA 1
ATOM 7353 C C . ILE A 1 987 ? -14.876 43.299 -20.844 1.00 90.38 987 ILE A C 1
ATOM 7355 O O . ILE A 1 987 ? -14.108 43.446 -19.898 1.00 90.38 987 ILE A O 1
ATOM 7359 N N . HIS A 1 988 ? -15.488 44.304 -21.474 1.00 88.12 988 HIS A N 1
ATOM 7360 C CA . HIS A 1 988 ? -15.429 45.706 -21.064 1.00 88.12 988 HIS A CA 1
ATOM 7361 C C . HIS A 1 988 ? -16.782 46.371 -21.341 1.00 88.12 988 HIS A C 1
ATOM 7363 O O . HIS A 1 988 ? -17.051 46.831 -22.459 1.00 88.12 988 HIS A O 1
ATOM 7369 N N . ASP A 1 989 ? -17.669 46.360 -20.348 1.00 86.94 989 ASP A N 1
ATOM 7370 C CA . ASP A 1 989 ? -19.026 46.893 -20.456 1.00 86.94 989 ASP A CA 1
ATOM 7371 C C . ASP A 1 989 ? -19.117 48.325 -19.920 1.00 86.94 989 ASP A C 1
ATOM 7373 O O . ASP A 1 989 ? -19.361 48.583 -18.743 1.00 86.94 989 ASP A O 1
ATOM 7377 N N . THR A 1 990 ? -18.984 49.287 -20.832 1.00 80.69 990 THR A N 1
ATOM 7378 C CA . THR A 1 990 ? -19.115 50.724 -20.533 1.00 80.69 990 THR A CA 1
ATOM 7379 C C . THR A 1 990 ? -20.516 51.179 -20.085 1.00 80.69 990 THR A C 1
ATOM 7381 O O . THR A 1 990 ? -20.675 52.358 -19.767 1.00 80.69 990 THR A O 1
ATOM 7384 N N . MET A 1 991 ? -21.539 50.312 -20.097 1.00 80.62 991 MET A N 1
ATOM 7385 C CA . MET A 1 991 ? -22.886 50.650 -19.611 1.00 80.62 991 MET A CA 1
ATOM 7386 C C . MET A 1 991 ? -23.058 50.329 -18.125 1.00 80.62 991 MET A C 1
ATOM 7388 O O . MET A 1 991 ? -23.675 51.121 -17.415 1.00 80.62 991 MET A O 1
ATOM 7392 N N . THR A 1 992 ? -22.508 49.200 -17.665 1.00 80.12 992 THR A N 1
ATOM 7393 C CA . THR A 1 992 ? -22.613 48.740 -16.268 1.00 80.12 992 THR A CA 1
ATOM 7394 C C . THR A 1 992 ? -21.311 48.882 -15.473 1.00 80.12 992 THR A C 1
ATOM 7396 O O . THR A 1 992 ? -21.314 48.650 -14.269 1.00 80.12 992 THR A O 1
ATOM 7399 N N . GLY A 1 993 ? -20.189 49.199 -16.127 1.00 78.19 993 GLY A N 1
ATOM 7400 C CA . GLY A 1 993 ? -18.854 49.208 -15.516 1.00 78.19 993 GLY A CA 1
ATOM 7401 C C . GLY A 1 993 ? -18.263 47.812 -15.275 1.00 78.19 993 GLY A C 1
ATOM 7402 O O . GLY A 1 993 ? -17.387 47.670 -14.429 1.00 78.19 993 GLY A O 1
ATOM 7403 N N . PHE A 1 994 ? -18.752 46.774 -15.965 1.00 86.88 994 PHE A N 1
ATOM 7404 C CA . PHE A 1 994 ? -18.290 45.396 -15.758 1.00 86.88 994 PHE A CA 1
ATOM 7405 C C . PHE A 1 994 ? -17.080 45.063 -16.644 1.00 86.88 994 PHE A C 1
ATOM 7407 O O . PHE A 1 994 ? -17.198 45.021 -17.871 1.00 86.88 994 PHE A O 1
ATOM 7414 N N . ASP A 1 995 ? -15.946 44.751 -16.012 1.00 88.12 995 ASP A N 1
ATOM 7415 C CA . ASP A 1 995 ? -14.733 44.257 -16.670 1.00 88.12 995 ASP A CA 1
ATOM 7416 C C . ASP A 1 995 ? -14.383 42.846 -16.175 1.00 88.12 995 ASP A C 1
ATOM 7418 O O . ASP A 1 995 ? -14.404 42.568 -14.971 1.00 88.12 995 ASP A O 1
ATOM 7422 N N . ALA A 1 996 ? -14.011 41.954 -17.096 1.00 92.44 996 ALA A N 1
ATOM 7423 C CA . ALA A 1 996 ? -13.533 40.615 -16.755 1.00 92.44 996 ALA A CA 1
ATOM 7424 C C . ALA A 1 996 ? -12.533 40.070 -17.781 1.00 92.44 996 ALA A C 1
ATOM 7426 O O . ALA A 1 996 ? -12.676 40.279 -18.991 1.00 92.44 996 ALA A O 1
ATOM 7427 N N . TYR A 1 997 ? -11.555 39.314 -17.286 1.00 92.62 997 TYR A N 1
ATOM 7428 C CA . TYR A 1 997 ? -10.453 38.748 -18.056 1.00 92.62 997 TYR A CA 1
ATOM 7429 C C . TYR A 1 997 ? -10.400 37.235 -17.854 1.00 92.62 997 TYR A C 1
ATOM 7431 O O . TYR A 1 997 ? -10.284 36.758 -16.728 1.00 92.62 997 TYR A O 1
ATOM 7439 N N . GLY A 1 998 ? -10.496 36.478 -18.946 1.00 93.81 998 GLY A N 1
ATOM 7440 C CA . GLY A 1 998 ? -10.354 35.021 -18.927 1.00 93.81 998 GLY A CA 1
ATOM 7441 C C . GLY A 1 998 ? -8.982 34.618 -19.443 1.00 93.81 998 GLY A C 1
ATOM 7442 O O . GLY A 1 998 ? -8.582 35.012 -20.543 1.00 93.81 998 GLY A O 1
ATOM 7443 N N . LEU A 1 999 ? -8.267 33.853 -18.631 1.00 90.50 999 LEU A N 1
ATOM 7444 C CA . LEU A 1 999 ? -6.867 33.489 -18.784 1.00 90.50 999 LEU A CA 1
ATOM 7445 C C . LEU A 1 999 ? -6.748 31.988 -19.047 1.00 90.50 999 LEU A C 1
ATOM 7447 O O . LEU A 1 999 ? -7.449 31.193 -18.425 1.00 90.50 999 LEU A O 1
ATOM 7451 N N . VAL A 1 1000 ? -5.850 31.604 -19.953 1.00 88.25 1000 VAL A N 1
ATOM 7452 C CA . VAL A 1 1000 ? -5.528 30.200 -20.253 1.00 88.25 1000 VAL A CA 1
ATOM 7453 C C . VAL A 1 1000 ? -4.016 29.988 -20.277 1.00 88.25 1000 VAL A C 1
ATOM 7455 O O . VAL A 1 1000 ? -3.268 30.857 -20.729 1.00 88.25 1000 VAL A O 1
ATOM 7458 N N . ALA A 1 1001 ? -3.569 28.820 -19.829 1.00 80.19 1001 ALA A N 1
ATOM 7459 C CA . ALA A 1 1001 ? -2.197 28.341 -19.957 1.00 80.19 1001 ALA A CA 1
ATOM 7460 C C . ALA A 1 1001 ? -2.205 26.911 -20.529 1.00 80.19 1001 ALA A C 1
ATOM 7462 O O . ALA A 1 1001 ? -3.265 26.314 -20.697 1.00 80.19 1001 ALA A O 1
ATOM 7463 N N . ALA A 1 1002 ? -1.031 26.370 -20.859 1.00 64.50 1002 ALA A N 1
ATOM 7464 C CA . ALA A 1 1002 ? -0.905 24.969 -21.279 1.00 64.50 1002 ALA A CA 1
ATOM 7465 C C . ALA A 1 1002 ? -0.810 23.995 -20.087 1.00 64.50 1002 ALA A C 1
ATOM 7467 O O . ALA A 1 1002 ? -1.204 22.842 -20.218 1.00 64.50 1002 ALA A O 1
ATOM 7468 N N . ASN A 1 1003 ? -0.308 24.477 -18.942 1.00 63.00 1003 ASN A N 1
ATOM 7469 C CA . ASN A 1 1003 ? 0.063 23.676 -17.770 1.00 63.00 1003 ASN A CA 1
ATOM 7470 C C . ASN A 1 1003 ? -0.580 24.223 -16.471 1.00 63.00 1003 ASN A C 1
ATOM 7472 O O . ASN A 1 1003 ? 0.016 24.123 -15.405 1.00 63.00 1003 ASN A O 1
ATOM 7476 N N . ALA A 1 1004 ? -1.734 24.891 -16.564 1.00 68.88 1004 ALA A N 1
ATOM 7477 C CA . ALA A 1 1004 ? -2.494 25.384 -15.411 1.00 68.88 1004 ALA A CA 1
ATOM 7478 C C . ALA A 1 1004 ? -3.973 25.553 -15.781 1.00 68.88 1004 ALA A C 1
ATOM 7480 O O . ALA A 1 1004 ? -4.293 25.810 -16.948 1.00 68.88 1004 ALA A O 1
ATOM 7481 N N . ASP A 1 1005 ? -4.855 25.450 -14.786 1.00 81.00 1005 ASP A N 1
ATOM 7482 C CA . ASP A 1 1005 ? -6.297 25.625 -14.963 1.00 81.00 1005 ASP A CA 1
ATOM 7483 C C . ASP A 1 1005 ? -6.647 27.021 -15.521 1.00 81.00 1005 ASP A C 1
ATOM 7485 O O . ASP A 1 1005 ? -5.973 28.011 -15.210 1.00 81.00 1005 ASP A O 1
ATOM 7489 N N . PRO A 1 1006 ? -7.705 27.152 -16.345 1.00 88.50 1006 PRO A N 1
ATOM 7490 C CA . PRO A 1 1006 ? -8.150 28.458 -16.810 1.00 88.50 1006 PRO A CA 1
ATOM 7491 C C . PRO A 1 1006 ? -8.700 29.302 -15.653 1.00 88.50 1006 PRO A C 1
ATOM 7493 O O . PRO A 1 1006 ? -9.490 28.815 -14.843 1.00 88.50 1006 PRO A O 1
ATOM 7496 N N . ILE A 1 1007 ? -8.355 30.592 -15.617 1.00 91.62 1007 ILE A N 1
ATOM 7497 C CA . ILE A 1 1007 ? -8.767 31.508 -14.540 1.00 91.62 1007 ILE A CA 1
ATOM 7498 C C . ILE A 1 1007 ? -9.622 32.647 -15.098 1.00 91.62 1007 ILE A C 1
ATOM 7500 O O . ILE A 1 1007 ? -9.250 33.289 -16.080 1.00 91.62 1007 ILE A O 1
ATOM 7504 N N . LEU A 1 1008 ? -10.753 32.938 -14.455 1.00 94.75 1008 LEU A N 1
ATOM 7505 C CA . LEU A 1 1008 ? -11.539 34.154 -14.681 1.00 94.75 1008 LEU A CA 1
ATOM 7506 C C . LEU A 1 1008 ? -11.250 35.177 -13.575 1.00 94.75 1008 LEU A C 1
ATOM 7508 O O . LEU A 1 1008 ? -11.651 34.971 -12.432 1.00 94.75 1008 LEU A O 1
ATOM 7512 N N . ALA A 1 1009 ? -10.616 36.295 -13.921 1.00 92.69 1009 ALA A N 1
ATOM 7513 C CA . ALA A 1 1009 ? -10.448 37.441 -13.031 1.00 92.69 1009 ALA A CA 1
ATOM 7514 C C . ALA A 1 1009 ? -11.535 38.493 -13.314 1.00 92.69 1009 ALA A C 1
ATOM 7516 O O . ALA A 1 1009 ? -11.646 38.989 -14.440 1.00 92.69 1009 ALA A O 1
ATOM 7517 N N . ILE A 1 1010 ? -12.337 38.834 -12.304 1.00 93.38 1010 ILE A N 1
ATOM 7518 C CA . ILE A 1 1010 ? -13.413 39.832 -12.382 1.00 93.38 1010 ILE A CA 1
ATOM 7519 C C . ILE A 1 1010 ? -13.012 41.082 -11.593 1.00 93.38 1010 ILE A C 1
ATOM 7521 O O . ILE A 1 1010 ? -12.628 41.005 -10.424 1.00 93.38 1010 ILE A O 1
ATOM 7525 N N . ARG A 1 1011 ? -13.121 42.246 -12.237 1.00 88.50 1011 ARG A N 1
ATOM 7526 C CA . ARG A 1 1011 ? -12.795 43.552 -11.653 1.00 88.50 1011 ARG A CA 1
ATOM 7527 C C . ARG A 1 1011 ? -13.914 44.040 -10.724 1.00 88.50 1011 ARG A C 1
ATOM 7529 O O . ARG A 1 1011 ? -15.091 43.827 -11.011 1.00 88.50 1011 ARG A O 1
ATOM 7536 N N . GLY A 1 1012 ? -13.559 44.742 -9.648 1.00 83.19 1012 GLY A N 1
ATOM 7537 C CA . GLY A 1 1012 ? -14.497 45.546 -8.860 1.00 83.19 1012 GLY A CA 1
ATOM 7538 C C . GLY A 1 1012 ? -14.496 47.034 -9.233 1.00 83.19 1012 GLY A C 1
ATOM 7539 O O . GLY A 1 1012 ? -13.858 47.458 -10.197 1.00 83.19 1012 GLY A O 1
ATOM 7540 N N . SER A 1 1013 ? -15.197 47.853 -8.448 1.00 77.00 1013 SER A N 1
ATOM 7541 C CA . SER A 1 1013 ? -15.288 49.302 -8.663 1.00 77.00 1013 SER A CA 1
ATOM 7542 C C . SER A 1 1013 ? -13.899 49.958 -8.555 1.00 77.00 1013 SER A C 1
ATOM 7544 O O . SER A 1 1013 ? -13.126 49.654 -7.647 1.00 77.00 1013 SER A O 1
ATOM 7546 N N . ALA A 1 1014 ? -13.563 50.860 -9.486 1.00 64.94 1014 ALA A N 1
ATOM 7547 C CA . ALA A 1 1014 ? -12.251 51.530 -9.547 1.00 64.94 1014 ALA A CA 1
ATOM 7548 C C . ALA A 1 1014 ? -12.042 52.610 -8.465 1.00 64.94 1014 ALA A C 1
ATOM 7550 O O . ALA A 1 1014 ? -10.923 53.083 -8.267 1.00 64.94 1014 ALA A O 1
ATOM 7551 N N . ASN A 1 1015 ? -13.109 52.987 -7.759 1.00 68.19 1015 ASN A N 1
ATOM 7552 C CA . ASN A 1 1015 ? -13.088 53.842 -6.581 1.00 68.19 1015 ASN A CA 1
ATOM 7553 C C . ASN A 1 1015 ? -13.995 53.231 -5.501 1.00 68.19 1015 ASN A C 1
ATOM 7555 O O . ASN A 1 1015 ? -15.081 52.738 -5.809 1.00 68.19 1015 ASN A O 1
ATOM 7559 N N . ILE A 1 1016 ? -13.578 53.315 -4.236 1.00 63.41 1016 ILE A N 1
ATOM 7560 C CA . ILE A 1 1016 ? -14.380 52.866 -3.090 1.00 63.41 1016 ILE A CA 1
ATOM 7561 C C . ILE A 1 1016 ? -15.632 53.738 -2.889 1.00 63.41 1016 ILE A C 1
ATOM 7563 O O . ILE A 1 1016 ? -16.644 53.237 -2.410 1.00 63.41 1016 ILE A O 1
ATOM 7567 N N . ASP A 1 1017 ? -15.619 55.008 -3.323 1.00 61.91 1017 ASP A N 1
ATOM 7568 C CA . ASP A 1 1017 ? -16.837 55.835 -3.300 1.00 61.91 1017 ASP A CA 1
ATOM 7569 C C . ASP A 1 1017 ? -17.882 55.362 -4.329 1.00 61.91 1017 ASP A C 1
ATOM 7571 O O . ASP A 1 1017 ? -19.085 55.480 -4.090 1.00 61.91 1017 ASP A O 1
ATOM 7575 N N . ASP A 1 1018 ? -17.435 54.825 -5.473 1.00 64.69 1018 ASP A N 1
ATOM 7576 C CA . ASP A 1 1018 ? -18.323 54.414 -6.569 1.00 64.69 1018 ASP A CA 1
ATOM 7577 C C . ASP A 1 1018 ? -19.077 53.120 -6.218 1.00 64.69 1018 ASP A C 1
ATOM 7579 O O . ASP A 1 1018 ? -20.239 52.976 -6.603 1.00 64.69 1018 ASP A O 1
ATOM 7583 N N . PHE A 1 1019 ? -18.488 52.247 -5.387 1.00 65.38 1019 PHE A N 1
ATOM 7584 C CA . PHE A 1 1019 ? -19.147 51.055 -4.833 1.00 65.38 1019 PHE A CA 1
ATOM 7585 C C . PHE A 1 1019 ? -20.474 51.384 -4.120 1.00 65.38 1019 PHE A C 1
ATOM 7587 O O . PHE A 1 1019 ? -21.455 50.650 -4.254 1.00 65.38 1019 PHE A O 1
ATOM 7594 N N . TYR A 1 1020 ? -20.571 52.531 -3.434 1.00 62.88 1020 TYR A N 1
ATOM 7595 C CA . TYR A 1 1020 ? -21.831 52.972 -2.819 1.00 62.88 1020 TYR A CA 1
ATOM 7596 C C . TYR A 1 1020 ? -22.933 53.310 -3.843 1.00 62.88 1020 TYR A C 1
ATOM 7598 O O . TYR A 1 1020 ? -24.101 53.414 -3.468 1.00 62.88 1020 TYR A O 1
ATOM 7606 N N . SER A 1 1021 ? -22.590 53.478 -5.125 1.00 62.62 1021 SER A N 1
ATOM 7607 C CA . SER A 1 1021 ? -23.546 53.660 -6.228 1.00 62.62 1021 SER A CA 1
ATOM 7608 C C . SER A 1 1021 ? -23.923 52.354 -6.945 1.00 62.62 1021 SER A C 1
ATOM 7610 O O . SER A 1 1021 ? -24.989 52.295 -7.559 1.00 62.62 1021 SER A O 1
ATOM 7612 N N . ASP A 1 1022 ? -23.118 51.295 -6.786 1.00 64.81 1022 ASP A N 1
ATOM 7613 C CA . ASP A 1 1022 ? -23.397 49.926 -7.256 1.00 64.81 1022 ASP A CA 1
ATOM 7614 C C . ASP A 1 1022 ? -24.391 49.164 -6.342 1.00 64.81 1022 ASP A C 1
ATOM 7616 O O . ASP A 1 1022 ? -24.890 48.086 -6.684 1.00 64.81 1022 ASP A O 1
ATOM 7620 N N . LEU A 1 1023 ? -24.721 49.741 -5.181 1.00 66.81 1023 LEU A N 1
ATOM 7621 C CA . LEU A 1 1023 ? -25.731 49.277 -4.224 1.00 66.81 1023 LEU A CA 1
ATOM 7622 C C . LEU A 1 1023 ? -27.162 49.599 -4.705 1.00 66.81 1023 LEU A C 1
ATOM 7624 O O . LEU A 1 1023 ? -27.780 50.594 -4.316 1.00 66.81 1023 LEU A O 1
ATOM 7628 N N . LEU A 1 1024 ? -27.704 48.733 -5.564 1.00 68.25 1024 LEU A N 1
ATOM 7629 C CA . LEU A 1 1024 ? -29.052 48.863 -6.131 1.00 68.25 1024 LEU A CA 1
ATOM 7630 C C . LEU A 1 1024 ? -30.133 48.126 -5.306 1.00 68.25 1024 LEU A C 1
ATOM 7632 O O . LEU A 1 1024 ? -29.815 47.162 -4.607 1.00 68.25 1024 LEU A O 1
ATOM 7636 N N . PRO A 1 1025 ? -31.426 48.516 -5.404 1.00 67.56 1025 PRO A N 1
ATOM 7637 C CA . PRO A 1 1025 ? -32.538 47.830 -4.726 1.00 67.56 1025 PRO A CA 1
ATOM 7638 C C . PRO A 1 1025 ? -32.667 46.336 -5.056 1.00 67.56 1025 PRO A C 1
ATOM 7640 O O . PRO A 1 1025 ? -33.245 45.577 -4.279 1.00 67.56 1025 PRO A O 1
ATOM 7643 N N . GLU A 1 1026 ? -32.156 45.924 -6.214 1.00 70.62 1026 GLU A N 1
ATOM 7644 C CA . GLU A 1 1026 ? -32.110 44.543 -6.686 1.00 70.62 1026 GLU A CA 1
ATOM 7645 C C . GLU A 1 1026 ? -30.966 43.717 -6.059 1.00 70.62 1026 GLU A C 1
ATOM 7647 O O . GLU A 1 1026 ? -31.020 42.489 -6.115 1.00 70.62 1026 GLU A O 1
ATOM 7652 N N . GLY A 1 1027 ? -29.969 44.353 -5.432 1.00 77.12 1027 GLY A N 1
ATOM 7653 C CA . GLY A 1 1027 ? -28.791 43.722 -4.820 1.00 77.12 1027 GLY A CA 1
ATOM 7654 C C . GLY A 1 1027 ? -27.455 44.190 -5.408 1.00 77.12 1027 GLY A C 1
ATOM 7655 O O . GLY A 1 1027 ? -27.394 44.712 -6.522 1.00 77.12 1027 GLY A O 1
ATOM 7656 N N . ILE A 1 1028 ? -26.370 43.968 -4.658 1.00 85.38 1028 ILE A N 1
ATOM 7657 C CA . ILE A 1 1028 ? -24.997 44.339 -5.045 1.00 85.38 1028 ILE A CA 1
ATOM 7658 C C . ILE A 1 1028 ? -24.583 43.596 -6.324 1.00 85.38 1028 ILE A C 1
ATOM 7660 O O . ILE A 1 1028 ? -24.675 42.372 -6.390 1.00 85.38 1028 ILE A O 1
ATOM 7664 N N . GLY A 1 1029 ? -24.128 44.335 -7.344 1.00 84.25 1029 GLY A N 1
ATOM 7665 C CA . GLY A 1 1029 ? -23.578 43.778 -8.591 1.00 84.25 1029 GLY A CA 1
ATOM 7666 C C . GLY A 1 1029 ? -24.572 43.032 -9.495 1.00 84.25 1029 GLY A C 1
ATOM 7667 O O . GLY A 1 1029 ? -24.176 42.495 -10.531 1.00 84.25 1029 GLY A O 1
ATOM 7668 N N . VAL A 1 1030 ? -25.862 42.977 -9.139 1.00 85.62 1030 VAL A N 1
ATOM 7669 C CA . VAL A 1 1030 ? -26.846 42.118 -9.823 1.00 85.62 1030 VAL A CA 1
ATOM 7670 C C . VAL A 1 1030 ? -27.055 42.525 -11.284 1.00 85.62 1030 VAL A C 1
ATOM 7672 O O . VAL A 1 1030 ? -27.146 41.648 -12.140 1.00 85.62 1030 VAL A O 1
ATOM 7675 N N . ASN A 1 1031 ? -27.068 43.823 -11.604 1.00 85.88 1031 ASN A N 1
ATOM 7676 C CA . ASN A 1 1031 ? -27.255 44.282 -12.987 1.00 85.88 1031 ASN A CA 1
ATOM 7677 C C . ASN A 1 1031 ? -26.001 44.063 -13.850 1.00 85.88 1031 ASN A C 1
ATOM 7679 O O . ASN A 1 1031 ? -26.122 43.550 -14.962 1.00 85.88 1031 ASN A O 1
ATOM 7683 N N . GLN A 1 1032 ? -24.805 44.358 -13.322 1.00 88.94 1032 GLN A N 1
ATOM 7684 C CA . GLN A 1 1032 ? -23.525 44.020 -13.958 1.00 88.94 1032 GLN A CA 1
ATOM 7685 C C . GLN A 1 1032 ? -23.475 42.533 -14.348 1.00 88.94 1032 GLN A C 1
ATOM 7687 O O . GLN A 1 1032 ? -23.155 42.192 -15.491 1.00 88.94 1032 GLN A O 1
ATOM 7692 N N . TYR A 1 1033 ? -23.840 41.656 -13.405 1.00 91.88 1033 TYR A N 1
ATOM 7693 C CA . TYR A 1 1033 ? -23.910 40.213 -13.610 1.00 91.88 1033 TYR A CA 1
ATOM 7694 C C . TYR A 1 1033 ? -24.989 39.812 -14.632 1.00 91.88 1033 TYR A C 1
ATOM 7696 O O . TYR A 1 1033 ? -24.688 39.073 -15.570 1.00 91.88 1033 TYR A O 1
ATOM 7704 N N . GLU A 1 1034 ? -26.232 40.286 -14.496 1.00 91.69 1034 GLU A N 1
ATOM 7705 C CA . GLU A 1 1034 ? -27.347 39.879 -15.367 1.00 91.69 1034 GLU A CA 1
ATOM 7706 C C . GLU A 1 1034 ? -27.119 40.237 -16.843 1.00 91.69 1034 GLU A C 1
ATOM 7708 O O . GLU A 1 1034 ? -27.471 39.435 -17.716 1.00 91.69 1034 GLU A O 1
ATOM 7713 N N . GLU A 1 1035 ? -26.502 41.388 -17.136 1.00 92.38 1035 GLU A N 1
ATOM 7714 C CA . GLU A 1 1035 ? -26.189 41.795 -18.514 1.00 92.38 1035 GLU A CA 1
ATOM 7715 C C . GLU A 1 1035 ? -25.019 40.982 -19.113 1.00 92.38 1035 GLU A C 1
ATOM 7717 O O . GLU A 1 1035 ? -25.060 40.627 -20.295 1.00 92.38 1035 GLU A O 1
ATOM 7722 N N . ASN A 1 1036 ? -24.028 40.575 -18.303 1.00 93.81 1036 ASN A N 1
ATOM 7723 C CA . ASN A 1 1036 ? -22.788 39.948 -18.794 1.00 93.81 1036 ASN A CA 1
ATOM 7724 C C . ASN A 1 1036 ? -22.698 38.414 -18.636 1.00 93.81 1036 ASN A C 1
ATOM 7726 O O . ASN A 1 1036 ? -21.934 37.767 -19.364 1.00 93.81 1036 ASN A O 1
ATOM 7730 N N . LYS A 1 1037 ? -23.511 37.779 -17.778 1.00 93.38 1037 LYS A N 1
ATOM 7731 C CA . LYS A 1 1037 ? -23.450 36.329 -17.464 1.00 93.38 1037 LYS A CA 1
ATOM 7732 C C . LYS A 1 1037 ? -23.460 35.393 -18.673 1.00 93.38 1037 LYS A C 1
ATOM 7734 O O . LYS A 1 1037 ? -22.843 34.333 -18.638 1.00 93.38 1037 LYS A O 1
ATOM 7739 N N . THR A 1 1038 ? -24.128 35.779 -19.763 1.00 93.38 1038 THR A N 1
ATOM 7740 C CA . THR A 1 1038 ? -24.194 34.959 -20.985 1.00 93.38 1038 THR A CA 1
ATOM 7741 C C . THR A 1 1038 ? -22.829 34.865 -21.672 1.00 93.38 1038 THR A C 1
ATOM 7743 O O . THR A 1 1038 ? -22.483 33.811 -22.199 1.00 93.38 1038 THR A O 1
ATOM 7746 N N . ALA A 1 1039 ? -22.028 35.935 -21.655 1.00 92.88 1039 ALA A N 1
ATOM 7747 C CA . ALA A 1 1039 ? -20.671 35.915 -22.199 1.00 92.88 1039 ALA A CA 1
ATOM 7748 C C . ALA A 1 1039 ? -19.739 35.066 -21.321 1.00 92.88 1039 ALA A C 1
ATOM 7750 O O . ALA A 1 1039 ? -19.032 34.204 -21.843 1.00 92.88 1039 ALA A O 1
ATOM 7751 N N . LEU A 1 1040 ? -19.823 35.245 -19.996 1.00 94.88 1040 LEU A N 1
ATOM 7752 C CA . LEU A 1 1040 ? -19.063 34.471 -19.010 1.00 94.88 1040 LEU A CA 1
ATOM 7753 C C . LEU A 1 1040 ? -19.334 32.968 -19.147 1.00 94.88 1040 LEU A C 1
ATOM 7755 O O . LEU A 1 1040 ? -18.411 32.192 -19.370 1.00 94.88 1040 LEU A O 1
ATOM 7759 N N . PHE A 1 1041 ? -20.602 32.550 -19.098 1.00 95.25 1041 PHE A N 1
ATOM 7760 C CA . PHE A 1 1041 ? -20.966 31.132 -19.158 1.00 95.25 1041 PHE A CA 1
ATOM 7761 C C . PHE A 1 1041 ? -20.599 30.497 -20.506 1.00 95.25 1041 PHE A C 1
ATOM 7763 O O . PHE A 1 1041 ? -20.215 29.330 -20.534 1.00 95.25 1041 PHE A O 1
ATOM 7770 N N . ASN A 1 1042 ? -20.675 31.237 -21.618 1.00 94.50 1042 ASN A N 1
ATOM 7771 C CA . ASN A 1 1042 ? -20.218 30.733 -22.916 1.00 94.50 1042 ASN A CA 1
ATOM 7772 C C . ASN A 1 1042 ? -18.703 30.480 -22.936 1.00 94.50 1042 ASN A C 1
ATOM 7774 O O . ASN A 1 1042 ? -18.281 29.479 -23.505 1.00 94.50 1042 ASN A O 1
ATOM 7778 N N . TRP A 1 1043 ? -17.895 31.350 -22.317 1.00 95.69 1043 TRP A N 1
ATOM 7779 C CA . TRP A 1 1043 ? -16.445 31.154 -22.233 1.00 95.69 1043 TRP A CA 1
ATOM 7780 C C . TRP A 1 1043 ? -16.069 30.027 -21.266 1.00 95.69 1043 TRP A C 1
ATOM 7782 O O . TRP A 1 1043 ? -15.295 29.150 -21.639 1.00 95.69 1043 TRP A O 1
ATOM 7792 N N . ILE A 1 1044 ? -16.685 29.978 -20.078 1.00 94.81 1044 ILE A N 1
ATOM 7793 C CA . ILE A 1 1044 ? -16.447 28.912 -19.092 1.00 94.81 1044 ILE A CA 1
ATOM 7794 C C . ILE A 1 1044 ? -16.734 27.537 -19.720 1.00 94.81 1044 ILE A C 1
ATOM 7796 O O . ILE A 1 1044 ? -15.877 26.663 -19.689 1.00 94.81 1044 ILE A O 1
ATOM 7800 N N . ASN A 1 1045 ? -17.874 27.362 -20.401 1.00 92.62 1045 ASN A N 1
ATOM 7801 C CA . ASN A 1 1045 ? -18.195 26.116 -21.121 1.00 92.62 1045 ASN A CA 1
ATOM 7802 C C . ASN A 1 1045 ? -17.302 25.833 -22.353 1.00 92.62 1045 ASN A C 1
ATOM 7804 O O . ASN A 1 1045 ? -17.408 24.753 -22.930 1.00 92.62 1045 ASN A O 1
ATOM 7808 N N . GLN A 1 1046 ? -16.475 26.784 -22.802 1.00 92.75 1046 GLN A N 1
ATOM 7809 C CA . GLN A 1 1046 ? -15.556 26.609 -23.933 1.00 92.75 1046 GLN A CA 1
ATOM 7810 C C . GLN A 1 1046 ? -14.170 26.121 -23.485 1.00 92.75 1046 GLN A C 1
ATOM 7812 O O . GLN A 1 1046 ? -13.535 25.378 -24.230 1.00 92.75 1046 GLN A O 1
ATOM 7817 N N . VAL A 1 1047 ? -13.690 26.568 -22.317 1.00 89.00 1047 VAL A N 1
ATOM 7818 C CA . VAL A 1 1047 ? -12.329 26.271 -21.823 1.00 89.00 1047 VAL A CA 1
ATOM 7819 C C . VAL A 1 1047 ? -12.296 25.278 -20.656 1.00 89.00 1047 VAL A C 1
ATOM 7821 O O . VAL A 1 1047 ? -11.278 24.621 -20.468 1.00 89.00 1047 VAL A O 1
ATOM 7824 N N . SER A 1 1048 ? -13.392 25.135 -19.901 1.00 85.06 1048 SER A N 1
ATOM 7825 C CA . SER A 1 1048 ? -13.514 24.154 -18.814 1.00 85.06 1048 SER A CA 1
ATOM 7826 C C . SER A 1 1048 ? -13.535 22.725 -19.358 1.00 85.06 1048 SER A C 1
ATOM 7828 O O . SER A 1 1048 ? -14.282 22.412 -20.290 1.00 85.06 1048 SER A O 1
ATOM 7830 N N . THR A 1 1049 ? -12.772 21.833 -18.734 1.00 76.31 1049 THR A N 1
ATOM 7831 C CA . THR A 1 1049 ? -12.819 20.381 -18.965 1.00 76.31 1049 THR A CA 1
ATOM 7832 C C . THR A 1 1049 ? -13.101 19.650 -17.642 1.00 76.31 1049 THR A C 1
ATOM 7834 O O . THR A 1 1049 ? -13.082 20.276 -16.581 1.00 76.31 1049 THR A O 1
ATOM 7837 N N . PRO A 1 1050 ? -13.379 18.330 -17.643 1.00 64.94 1050 PRO A N 1
ATOM 7838 C CA . PRO A 1 1050 ? -13.583 17.589 -16.396 1.00 64.94 1050 PRO A CA 1
ATOM 7839 C C . PRO A 1 1050 ? -12.371 17.631 -15.454 1.00 64.94 1050 PRO A C 1
ATOM 7841 O O . PRO A 1 1050 ? -12.572 17.655 -14.237 1.00 64.94 1050 PRO A O 1
ATOM 7844 N N . ASN A 1 1051 ? -11.155 17.685 -16.011 1.00 57.28 1051 ASN A N 1
ATOM 7845 C CA . ASN A 1 1051 ? -9.890 17.630 -15.273 1.00 57.28 1051 ASN A CA 1
ATOM 7846 C C . ASN A 1 1051 ? -9.292 19.029 -15.043 1.00 57.28 1051 ASN A C 1
ATOM 7848 O O . ASN A 1 1051 ? -8.696 19.245 -14.002 1.00 57.28 1051 ASN A O 1
ATOM 7852 N N . HIS A 1 1052 ? -9.544 19.979 -15.953 1.00 70.12 1052 HIS A N 1
ATOM 7853 C CA . HIS A 1 1052 ? -9.181 21.397 -15.821 1.00 70.12 1052 HIS A CA 1
ATOM 7854 C C . HIS A 1 1052 ? -10.438 22.277 -15.770 1.00 70.12 1052 HIS A C 1
ATOM 7856 O O . HIS A 1 1052 ? -10.872 22.794 -16.811 1.00 70.12 1052 HIS A O 1
ATOM 7862 N N . PRO A 1 1053 ? -11.107 22.384 -14.609 1.00 83.19 1053 PRO A N 1
ATOM 7863 C CA . PRO A 1 1053 ? -12.251 23.265 -14.435 1.00 83.19 1053 PRO A CA 1
ATOM 7864 C C . PRO A 1 1053 ? -11.815 24.738 -14.333 1.00 83.19 1053 PRO A C 1
ATOM 7866 O O . PRO A 1 1053 ? -10.693 25.050 -13.962 1.00 83.19 1053 PRO A O 1
ATOM 7869 N N . VAL A 1 1054 ? -12.712 25.681 -14.633 1.00 91.25 1054 VAL A N 1
ATOM 7870 C CA . VAL A 1 1054 ? -12.377 27.116 -14.523 1.00 91.25 1054 VAL A CA 1
ATOM 7871 C C . VAL A 1 1054 ? -12.382 27.565 -13.063 1.00 91.25 1054 VAL A C 1
ATOM 7873 O O . VAL A 1 1054 ? -13.432 27.511 -12.416 1.00 91.25 1054 VAL A O 1
ATOM 7876 N N . SER A 1 1055 ? -11.249 28.063 -12.571 1.00 91.88 1055 SER A N 1
ATOM 7877 C CA . SER A 1 1055 ? -11.153 28.792 -11.298 1.00 91.88 1055 SER A CA 1
ATOM 7878 C C . SER A 1 1055 ? -11.563 30.257 -11.486 1.00 91.88 1055 SER A C 1
ATOM 7880 O O . SER A 1 1055 ? -11.362 30.840 -12.555 1.00 91.88 1055 SER A O 1
ATOM 7882 N N . ILE A 1 1056 ? -12.170 30.877 -10.473 1.00 93.81 1056 ILE A N 1
ATOM 7883 C CA . ILE A 1 1056 ? -12.739 32.231 -10.579 1.00 93.81 1056 ILE A CA 1
ATOM 7884 C C . ILE A 1 1056 ? -12.342 33.114 -9.389 1.00 93.81 1056 ILE A C 1
ATOM 7886 O O . ILE A 1 1056 ? -12.345 32.665 -8.243 1.00 93.81 1056 ILE A O 1
ATOM 7890 N N . THR A 1 1057 ? -12.005 34.381 -9.649 1.00 93.50 1057 THR A N 1
ATOM 7891 C CA . THR A 1 1057 ? -11.567 35.319 -8.606 1.00 93.50 1057 THR A CA 1
ATOM 7892 C C . THR A 1 1057 ? -11.954 36.776 -8.859 1.00 93.50 1057 THR A C 1
ATOM 7894 O O . THR A 1 1057 ? -12.174 37.188 -9.998 1.00 93.50 1057 THR A O 1
ATOM 7897 N N . GLY A 1 1058 ? -12.037 37.574 -7.790 1.00 92.06 1058 GLY A N 1
ATOM 7898 C CA . GLY A 1 1058 ? -12.214 39.025 -7.870 1.00 92.06 1058 GLY A CA 1
ATOM 7899 C C . GLY A 1 1058 ? -12.040 39.746 -6.528 1.00 92.06 1058 GLY A C 1
ATOM 7900 O O . GLY A 1 1058 ? -12.266 39.170 -5.461 1.00 92.06 1058 GLY A O 1
ATOM 7901 N N . HIS A 1 1059 ? -11.652 41.022 -6.594 1.00 89.31 1059 HIS A N 1
ATOM 7902 C CA . HIS A 1 1059 ? -11.494 41.930 -5.448 1.00 89.31 1059 HIS A CA 1
ATOM 7903 C C . HIS A 1 1059 ? -12.676 42.908 -5.363 1.00 89.31 1059 HIS A C 1
ATOM 7905 O O . HIS A 1 1059 ? -13.259 43.262 -6.393 1.00 89.31 1059 HIS A O 1
ATOM 7911 N N . SER A 1 1060 ? -13.050 43.339 -4.154 1.00 88.38 1060 SER A N 1
ATOM 7912 C CA . SER A 1 1060 ? -14.131 44.307 -3.915 1.00 88.38 1060 SER A CA 1
ATOM 7913 C C . SER A 1 1060 ? -15.451 43.849 -4.565 1.00 88.38 1060 SER A C 1
ATOM 7915 O O . SER A 1 1060 ? -15.827 42.677 -4.450 1.00 88.38 1060 SER A O 1
ATOM 7917 N N . LEU A 1 1061 ? -16.153 44.720 -5.301 1.00 88.50 1061 LEU A N 1
ATOM 7918 C CA . LEU A 1 1061 ? -17.336 44.357 -6.100 1.00 88.50 1061 LEU A CA 1
ATOM 7919 C C . LEU A 1 1061 ? -17.081 43.165 -7.052 1.00 88.50 1061 LEU A C 1
ATOM 7921 O O . LEU A 1 1061 ? -17.991 42.374 -7.295 1.00 88.50 1061 LEU A O 1
ATOM 7925 N N . GLY A 1 1062 ? -15.850 42.980 -7.538 1.00 90.88 1062 GLY A N 1
ATOM 7926 C CA . GLY A 1 1062 ? -15.453 41.836 -8.360 1.00 90.88 1062 GLY A CA 1
ATOM 7927 C C . GLY A 1 1062 ? -15.627 40.510 -7.623 1.00 90.88 1062 GLY A C 1
ATOM 7928 O O . GLY A 1 1062 ? -16.099 39.540 -8.206 1.00 90.88 1062 GLY A O 1
ATOM 7929 N N . GLY A 1 1063 ? -15.359 40.476 -6.315 1.00 92.44 1063 GLY A N 1
ATOM 7930 C CA . GLY A 1 1063 ? -15.624 39.311 -5.470 1.00 92.44 1063 GLY A CA 1
ATOM 7931 C C . GLY A 1 1063 ? -17.119 39.045 -5.241 1.00 92.44 1063 GLY A C 1
ATOM 7932 O O . GLY A 1 1063 ? -17.528 37.890 -5.129 1.00 92.44 1063 GLY A O 1
ATOM 7933 N N . ALA A 1 1064 ? -17.967 40.077 -5.251 1.00 92.31 1064 ALA A N 1
ATOM 7934 C CA . ALA A 1 1064 ? -19.428 39.910 -5.241 1.00 92.31 1064 ALA A CA 1
ATOM 7935 C C . ALA A 1 1064 ? -19.928 39.292 -6.558 1.00 92.31 1064 ALA A C 1
ATOM 7937 O O . ALA A 1 1064 ? -20.743 38.367 -6.573 1.00 92.31 1064 ALA A O 1
ATOM 7938 N N . LEU A 1 1065 ? -19.383 39.765 -7.680 1.00 94.62 1065 LEU A N 1
ATOM 7939 C CA . LEU A 1 1065 ? -19.672 39.248 -9.017 1.00 94.62 1065 LEU A CA 1
ATOM 7940 C C . LEU A 1 1065 ? -19.196 37.793 -9.169 1.00 94.62 1065 LEU A C 1
ATOM 7942 O O . LEU A 1 1065 ? -19.931 36.969 -9.714 1.00 94.62 1065 LEU A O 1
ATOM 7946 N N . THR A 1 1066 ? -18.037 37.448 -8.603 1.00 96.50 1066 THR A N 1
ATOM 7947 C CA . THR A 1 1066 ? -17.534 36.069 -8.487 1.00 96.50 1066 THR A CA 1
ATOM 7948 C C . THR A 1 1066 ? -18.518 35.167 -7.735 1.00 96.50 1066 THR A C 1
ATOM 7950 O O . THR A 1 1066 ? -18.833 34.083 -8.225 1.00 96.50 1066 THR A O 1
ATOM 7953 N N . GLN A 1 1067 ? -19.099 35.619 -6.615 1.00 96.69 1067 GLN A N 1
ATOM 7954 C CA . GLN A 1 1067 ? -20.130 34.860 -5.885 1.00 96.69 1067 GLN A CA 1
ATOM 7955 C C . GLN A 1 1067 ? -21.422 34.661 -6.701 1.00 96.69 1067 GLN A C 1
ATOM 7957 O O . GLN A 1 1067 ? -21.995 33.568 -6.689 1.00 96.69 1067 GLN A O 1
ATOM 7962 N N . LEU A 1 1068 ? -21.877 35.675 -7.451 1.00 95.38 1068 LEU A N 1
ATOM 7963 C CA . LEU A 1 1068 ? -23.046 35.556 -8.340 1.00 95.38 1068 LEU A CA 1
ATOM 7964 C C . LEU A 1 1068 ? -22.800 34.555 -9.484 1.00 95.38 1068 LEU A C 1
ATOM 7966 O O . LEU A 1 1068 ? -23.668 33.730 -9.787 1.00 95.38 1068 LEU A O 1
ATOM 7970 N N . VAL A 1 1069 ? -21.602 34.580 -10.081 1.00 95.88 1069 VAL A N 1
ATOM 7971 C CA . VAL A 1 1069 ? -21.167 33.616 -11.108 1.00 95.88 1069 VAL A CA 1
ATOM 7972 C C . VAL A 1 1069 ? -21.090 32.199 -10.533 1.00 95.88 1069 VAL A C 1
ATOM 7974 O O . VAL A 1 1069 ? -21.681 31.290 -11.119 1.00 95.88 1069 VAL A O 1
ATOM 7977 N N . ALA A 1 1070 ? -20.442 32.018 -9.376 1.00 95.31 1070 ALA A N 1
ATOM 7978 C CA . ALA A 1 1070 ? -20.328 30.737 -8.676 1.00 95.31 1070 ALA A CA 1
ATOM 7979 C C . ALA A 1 1070 ? -21.701 30.105 -8.412 1.00 95.31 1070 ALA A C 1
ATOM 7981 O O . ALA A 1 1070 ? -21.960 28.958 -8.790 1.00 95.31 1070 ALA A O 1
ATOM 7982 N N . SER A 1 1071 ? -22.600 30.884 -7.805 1.00 94.56 1071 SER A N 1
ATOM 7983 C CA . SER A 1 1071 ? -23.942 30.446 -7.415 1.00 94.56 1071 SER A CA 1
ATOM 7984 C C . SER A 1 1071 ? -24.751 29.978 -8.620 1.00 94.56 1071 SER A C 1
ATOM 7986 O O . SER A 1 1071 ? -25.237 28.851 -8.659 1.00 94.56 1071 SER A O 1
ATOM 7988 N N . ALA A 1 1072 ? -24.850 30.813 -9.656 1.00 93.25 1072 ALA A N 1
ATOM 7989 C CA . ALA A 1 1072 ? -25.686 30.512 -10.811 1.00 93.25 1072 ALA A CA 1
ATOM 7990 C C . ALA A 1 1072 ? -25.098 29.436 -11.745 1.00 93.25 1072 ALA A C 1
ATOM 7992 O O . ALA A 1 1072 ? -25.862 28.750 -12.427 1.00 93.25 1072 ALA A O 1
ATOM 7993 N N . TYR A 1 1073 ? -23.769 29.278 -11.799 1.00 91.69 1073 TYR A N 1
ATOM 7994 C CA . TYR A 1 1073 ? -23.130 28.243 -12.619 1.00 91.69 1073 TYR A CA 1
ATOM 7995 C C . TYR A 1 1073 ? -23.199 26.864 -11.944 1.00 91.69 1073 TYR A C 1
ATOM 7997 O O . TYR A 1 1073 ? -23.588 25.886 -12.587 1.00 91.69 1073 TYR A O 1
ATOM 8005 N N . THR A 1 1074 ? -22.934 26.784 -10.634 1.00 87.25 1074 THR A N 1
ATOM 8006 C CA . THR A 1 1074 ? -23.081 25.526 -9.873 1.00 87.25 1074 THR A CA 1
ATOM 8007 C C . THR A 1 1074 ? -24.543 25.077 -9.791 1.00 87.25 1074 THR A C 1
ATOM 8009 O O . THR A 1 1074 ? -24.823 23.901 -10.025 1.00 87.25 1074 THR A O 1
ATOM 8012 N N . ALA A 1 1075 ? -25.500 26.000 -9.616 1.00 87.12 1075 ALA A N 1
ATOM 8013 C CA . ALA A 1 1075 ? -26.941 25.713 -9.689 1.00 87.12 1075 ALA A CA 1
ATOM 8014 C C . ALA A 1 1075 ? -27.397 25.122 -11.041 1.00 87.12 1075 ALA A C 1
ATOM 8016 O O . ALA A 1 1075 ? -28.427 24.450 -11.116 1.00 87.12 1075 ALA A O 1
ATOM 8017 N N . ALA A 1 1076 ? -26.638 25.352 -12.119 1.00 83.31 1076 ALA A N 1
ATOM 8018 C CA . ALA A 1 1076 ? -26.874 24.762 -13.436 1.00 83.31 1076 ALA A CA 1
ATOM 8019 C C . ALA A 1 1076 ? -26.220 23.372 -13.621 1.00 83.31 1076 ALA A C 1
ATOM 8021 O O . ALA A 1 1076 ? -26.340 22.787 -14.699 1.00 83.31 1076 ALA A O 1
ATOM 8022 N N . ASN A 1 1077 ? -25.599 22.813 -12.572 1.00 74.12 1077 ASN A N 1
ATOM 8023 C CA . ASN A 1 1077 ? -24.725 21.627 -12.569 1.00 74.12 1077 ASN A CA 1
ATOM 8024 C C . ASN A 1 1077 ? -23.363 21.840 -13.267 1.00 74.12 1077 ASN A C 1
ATOM 8026 O O . ASN A 1 1077 ? -22.760 20.884 -13.754 1.00 74.12 1077 ASN A O 1
ATOM 8030 N N . GLY A 1 1078 ? -22.872 23.081 -13.335 1.00 76.50 1078 GLY A N 1
ATOM 8031 C CA . GLY A 1 1078 ? -21.520 23.380 -13.809 1.00 76.50 1078 GLY A CA 1
ATOM 8032 C C . GLY A 1 1078 ? -20.451 23.134 -12.734 1.00 76.50 1078 GLY A C 1
ATOM 8033 O O . GLY A 1 1078 ? -20.640 23.515 -11.580 1.00 76.50 1078 GLY A O 1
ATOM 8034 N N . LYS A 1 1079 ? -19.317 22.528 -13.117 1.00 79.81 1079 LYS A N 1
ATOM 8035 C CA . LYS A 1 1079 ? -18.123 22.350 -12.264 1.00 79.81 1079 LYS A CA 1
ATOM 8036 C C . LYS A 1 1079 ? -17.192 23.563 -12.405 1.00 79.81 1079 LYS A C 1
ATOM 8038 O O . LYS A 1 1079 ? -16.915 23.986 -13.527 1.00 79.81 1079 LYS A O 1
ATOM 8043 N N . LEU A 1 1080 ? -16.696 24.081 -11.282 1.00 86.56 1080 LEU A N 1
ATOM 8044 C CA . LEU A 1 1080 ? -15.661 25.121 -11.202 1.00 86.56 1080 LEU A CA 1
ATOM 8045 C C . LEU A 1 1080 ? -14.424 24.589 -10.461 1.00 86.56 1080 LEU A C 1
ATOM 8047 O O . LEU A 1 1080 ? -14.499 23.563 -9.776 1.00 86.56 1080 LEU A O 1
ATOM 8051 N N . GLY A 1 1081 ? -13.294 25.273 -10.636 1.00 85.12 1081 GLY A N 1
ATOM 8052 C CA . GLY A 1 1081 ? -12.072 25.093 -9.852 1.00 85.12 1081 GLY A CA 1
ATOM 8053 C C . GLY A 1 1081 ? -12.218 25.743 -8.475 1.00 85.12 1081 GLY A C 1
ATOM 8054 O O . GLY A 1 1081 ? -13.257 25.578 -7.832 1.00 85.12 1081 GLY A O 1
ATOM 8055 N N . GLN A 1 1082 ? -11.210 26.491 -8.033 1.00 87.75 1082 GLN A N 1
ATOM 8056 C CA . GLN A 1 1082 ? -11.302 27.337 -6.839 1.00 87.75 1082 GLN A CA 1
ATOM 8057 C C . GLN A 1 1082 ? -12.147 28.598 -7.096 1.00 87.75 1082 GLN A C 1
ATOM 8059 O O . GLN A 1 1082 ? -12.290 29.075 -8.226 1.00 87.75 1082 GLN A O 1
ATOM 8064 N N . ILE A 1 1083 ? -12.714 29.142 -6.021 1.00 92.12 1083 ILE A N 1
ATOM 8065 C CA . ILE A 1 1083 ? -13.567 30.332 -5.993 1.00 92.12 1083 ILE A CA 1
ATOM 8066 C C . ILE A 1 1083 ? -13.019 31.247 -4.888 1.00 92.12 1083 ILE A C 1
ATOM 8068 O O . ILE A 1 1083 ? -13.306 31.036 -3.710 1.00 92.12 1083 ILE A O 1
ATOM 8072 N N . VAL A 1 1084 ? -12.212 32.246 -5.257 1.00 91.44 1084 VAL A N 1
ATOM 8073 C CA . VAL A 1 1084 ? -11.447 33.067 -4.293 1.00 91.44 1084 VAL A CA 1
ATOM 8074 C C . VAL A 1 1084 ? -11.871 34.535 -4.366 1.00 91.44 1084 VAL A C 1
ATOM 8076 O O . VAL A 1 1084 ? -11.882 35.118 -5.451 1.00 91.44 1084 VAL A O 1
ATOM 8079 N N . THR A 1 1085 ? -12.212 35.174 -3.243 1.00 92.88 1085 THR A N 1
ATOM 8080 C CA . THR A 1 1085 ? -12.671 36.584 -3.237 1.00 92.88 1085 THR A CA 1
ATOM 8081 C C . THR A 1 1085 ? -11.953 37.434 -2.197 1.00 92.88 1085 THR A C 1
ATOM 8083 O O . THR A 1 1085 ? -11.894 37.017 -1.046 1.00 92.88 1085 THR A O 1
ATOM 8086 N N . PHE A 1 1086 ? -11.522 38.647 -2.552 1.00 89.56 1086 PHE A N 1
ATOM 8087 C CA . PHE A 1 1086 ? -10.738 39.531 -1.672 1.00 89.56 1086 PHE A CA 1
ATOM 8088 C C . PHE A 1 1086 ? -11.483 40.830 -1.328 1.00 89.56 1086 PHE A C 1
ATOM 8090 O O . PHE A 1 1086 ? -11.951 41.516 -2.236 1.00 89.56 1086 PHE A O 1
ATOM 8097 N N . ASN A 1 1087 ? -11.573 41.183 -0.040 1.00 88.12 1087 ASN A N 1
ATOM 8098 C CA . ASN A 1 1087 ? -12.266 42.369 0.499 1.00 88.12 1087 ASN A CA 1
ATOM 8099 C C . ASN A 1 1087 ? -13.650 42.596 -0.142 1.00 88.12 1087 ASN A C 1
ATOM 8101 O O . ASN A 1 1087 ? -14.005 43.699 -0.566 1.00 88.12 1087 ASN A O 1
ATOM 8105 N N . ALA A 1 1088 ? -14.392 41.501 -0.308 1.00 89.94 1088 ALA A N 1
ATOM 8106 C CA . ALA A 1 1088 ? -15.619 41.444 -1.087 1.00 89.94 1088 ALA A CA 1
ATOM 8107 C C . ALA A 1 1088 ? -16.855 41.574 -0.186 1.00 89.94 1088 ALA A C 1
ATOM 8109 O O . ALA A 1 1088 ? -16.877 40.977 0.889 1.00 89.94 1088 ALA A O 1
ATOM 8110 N N . PRO A 1 1089 ? -17.915 42.276 -0.622 1.00 88.88 1089 PRO A N 1
ATOM 8111 C CA . PRO A 1 1089 ? -19.177 42.287 0.100 1.00 88.88 1089 PRO A CA 1
ATOM 8112 C C . PRO A 1 1089 ? -19.916 40.953 -0.087 1.00 88.88 1089 PRO A C 1
ATOM 8114 O O . PRO A 1 1089 ? -19.694 40.208 -1.052 1.00 88.88 1089 PRO A O 1
ATOM 8117 N N . ALA A 1 1090 ? -20.863 40.690 0.804 1.00 89.38 1090 ALA A N 1
ATOM 8118 C CA . ALA A 1 1090 ? -21.840 39.626 0.645 1.00 89.38 1090 ALA A CA 1
ATOM 8119 C C . ALA A 1 1090 ? -22.842 39.940 -0.482 1.00 89.38 1090 ALA A C 1
ATOM 8121 O O . ALA A 1 1090 ? -23.066 41.095 -0.853 1.00 89.38 1090 ALA A O 1
ATOM 8122 N N . ILE A 1 1091 ? -23.508 38.909 -0.999 1.00 90.94 1091 ILE A N 1
ATOM 8123 C CA . ILE A 1 1091 ? -24.579 39.048 -1.996 1.00 90.94 1091 ILE A CA 1
ATOM 8124 C C . ILE A 1 1091 ? -25.962 38.951 -1.323 1.00 90.94 1091 ILE A C 1
ATOM 8126 O O . ILE A 1 1091 ? -26.083 39.001 -0.096 1.00 90.94 1091 ILE A O 1
ATOM 8130 N N . ASN A 1 1092 ? -27.037 38.880 -2.112 1.00 89.31 1092 ASN A N 1
ATOM 8131 C CA . ASN A 1 1092 ? -28.390 38.652 -1.592 1.00 89.31 1092 ASN A CA 1
ATOM 8132 C C . ASN A 1 1092 ? -28.573 37.190 -1.134 1.00 89.31 1092 ASN A C 1
ATOM 8134 O O . ASN A 1 1092 ? -28.011 36.279 -1.740 1.00 89.31 1092 ASN A O 1
ATOM 8138 N N . GLU A 1 1093 ? -29.469 36.953 -0.167 1.00 89.69 1093 GLU A N 1
ATOM 8139 C CA . GLU A 1 1093 ? -29.825 35.606 0.322 1.00 89.69 1093 GLU A CA 1
ATOM 8140 C C . GLU A 1 1093 ? -30.191 34.634 -0.815 1.00 89.69 1093 GLU A C 1
ATOM 8142 O O . GLU A 1 1093 ? -29.627 33.554 -0.915 1.00 89.69 1093 GLU A O 1
ATOM 8147 N N . THR A 1 1094 ? -31.103 35.022 -1.717 1.00 91.12 1094 THR A N 1
ATOM 8148 C CA . THR A 1 1094 ? -31.647 34.119 -2.751 1.00 91.12 1094 THR A CA 1
ATOM 8149 C C . THR A 1 1094 ? -30.613 33.563 -3.746 1.00 91.12 1094 THR A C 1
ATOM 8151 O O . THR A 1 1094 ? -30.684 32.367 -4.025 1.00 91.12 1094 THR A O 1
ATOM 8154 N N . PRO A 1 1095 ? -29.677 34.351 -4.322 1.00 89.94 1095 PRO A N 1
ATOM 8155 C CA . PRO A 1 1095 ? -28.584 33.780 -5.102 1.00 89.94 1095 PRO A CA 1
ATOM 8156 C C . PRO A 1 1095 ? -27.575 33.012 -4.235 1.00 89.94 1095 PRO A C 1
ATOM 8158 O O . PRO A 1 1095 ? -27.143 31.956 -4.680 1.00 89.94 1095 PRO A O 1
ATOM 8161 N N . ALA A 1 1096 ? -27.251 33.449 -3.010 1.00 91.81 1096 ALA A N 1
ATOM 8162 C CA . ALA A 1 1096 ? -26.345 32.689 -2.137 1.00 91.81 1096 ALA A CA 1
ATOM 8163 C C . ALA A 1 1096 ? -26.904 31.296 -1.779 1.00 91.81 1096 ALA A C 1
ATOM 8165 O O . ALA A 1 1096 ? -26.186 30.304 -1.852 1.00 91.81 1096 ALA A O 1
ATOM 8166 N N . ASP A 1 1097 ? -28.205 31.202 -1.489 1.00 92.19 1097 ASP A N 1
ATOM 8167 C CA . ASP A 1 1097 ? -28.939 29.950 -1.245 1.00 92.19 1097 ASP A CA 1
ATOM 8168 C C . ASP A 1 1097 ? -29.060 29.048 -2.490 1.00 92.19 1097 ASP A C 1
ATOM 8170 O O . ASP A 1 1097 ? -29.485 27.897 -2.378 1.00 92.19 1097 ASP A O 1
ATOM 8174 N N . ALA A 1 1098 ? -28.721 29.552 -3.682 1.00 90.56 1098 ALA A N 1
ATOM 8175 C CA . ALA A 1 1098 ? -28.672 28.759 -4.909 1.00 90.56 1098 ALA A CA 1
ATOM 8176 C C . ALA A 1 1098 ? -27.301 28.096 -5.143 1.00 90.56 1098 ALA A C 1
ATOM 8178 O O . ALA A 1 1098 ? -27.206 27.208 -5.992 1.00 90.56 1098 ALA A O 1
ATOM 8179 N N . PHE A 1 1099 ? -26.252 28.497 -4.414 1.00 93.69 1099 PHE A N 1
ATOM 8180 C CA . PHE A 1 1099 ? -24.944 27.848 -4.483 1.00 93.69 1099 PHE A CA 1
ATOM 8181 C C . PHE A 1 1099 ? -25.026 26.398 -3.985 1.00 93.69 1099 PHE A C 1
ATOM 8183 O O . PHE A 1 1099 ? -25.652 26.097 -2.968 1.00 93.69 1099 PHE A O 1
ATOM 8190 N N . VAL A 1 1100 ? -24.398 25.474 -4.714 1.00 86.75 1100 VAL A N 1
ATOM 8191 C CA . VAL A 1 1100 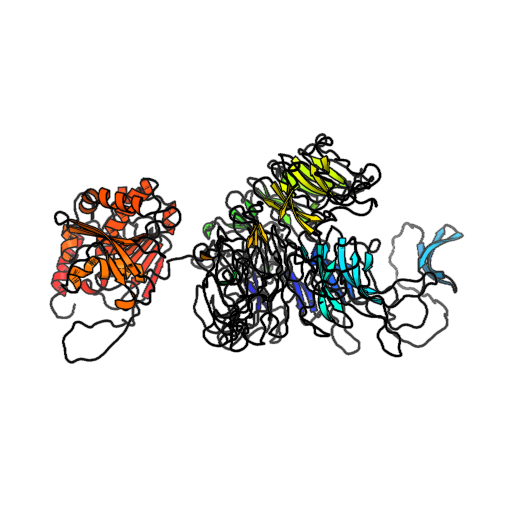? -24.477 24.041 -4.398 1.00 86.75 1100 VAL A CA 1
ATOM 8192 C C . VAL A 1 1100 ? -23.404 23.681 -3.370 1.00 86.75 1100 VAL A C 1
ATOM 8194 O O . VAL A 1 1100 ? -22.231 23.559 -3.726 1.00 86.75 1100 VAL A O 1
ATOM 8197 N N . SER A 1 1101 ? -23.823 23.465 -2.119 1.00 78.88 1101 SER A N 1
ATOM 8198 C CA . SER A 1 1101 ? -22.976 23.269 -0.925 1.00 78.88 1101 SER A CA 1
ATOM 8199 C C . SER A 1 1101 ? -21.857 22.228 -1.050 1.00 78.88 1101 SER A C 1
ATOM 8201 O O . SER A 1 1101 ? -20.800 22.388 -0.447 1.00 78.88 1101 SER A O 1
ATOM 8203 N N . SER A 1 1102 ? -22.000 21.209 -1.906 1.00 75.62 1102 SER A N 1
ATOM 8204 C CA . SER A 1 1102 ? -20.914 20.259 -2.210 1.00 75.62 1102 SER A CA 1
ATOM 8205 C C . SER A 1 1102 ? -19.680 20.900 -2.872 1.00 75.62 1102 SER A C 1
ATOM 8207 O O . SER A 1 1102 ? -18.672 20.226 -3.058 1.00 75.62 1102 SER A O 1
ATOM 8209 N N . ASN A 1 1103 ? -19.752 22.179 -3.253 1.00 77.75 1103 ASN A N 1
ATOM 8210 C CA . ASN A 1 1103 ? -18.637 22.971 -3.774 1.00 77.75 1103 ASN A CA 1
ATOM 8211 C C . ASN A 1 1103 ? -18.025 23.914 -2.720 1.00 77.75 1103 ASN A C 1
ATOM 8213 O O . ASN A 1 1103 ? -17.054 24.588 -3.041 1.00 77.75 1103 ASN A O 1
ATOM 8217 N N . ALA A 1 1104 ? -18.533 23.963 -1.481 1.00 78.69 1104 ALA A N 1
ATOM 8218 C CA . ALA A 1 1104 ? -18.017 24.855 -0.432 1.00 78.69 1104 ALA A CA 1
ATOM 8219 C C . ALA A 1 1104 ? -16.529 24.615 -0.113 1.00 78.69 1104 ALA A C 1
ATOM 8221 O O . ALA A 1 1104 ? -15.782 25.554 0.135 1.00 78.69 1104 ALA A O 1
ATOM 8222 N N . GLN A 1 1105 ? -16.066 23.368 -0.249 1.00 74.75 1105 GLN A N 1
ATOM 8223 C CA . GLN A 1 1105 ? -14.652 22.970 -0.136 1.00 74.75 1105 GLN A CA 1
ATOM 8224 C C . GLN A 1 1105 ? -13.729 23.583 -1.215 1.00 74.75 1105 GLN A C 1
ATOM 8226 O O . GLN A 1 1105 ? -12.527 23.339 -1.199 1.00 74.75 1105 GLN A O 1
ATOM 8231 N N . ARG A 1 1106 ? -14.281 24.340 -2.175 1.00 82.94 1106 ARG A N 1
ATOM 8232 C CA . ARG A 1 1106 ? -13.560 25.050 -3.248 1.00 82.94 1106 ARG A CA 1
ATOM 8233 C C . ARG A 1 1106 ? -13.568 26.574 -3.062 1.00 82.94 1106 ARG A C 1
ATOM 8235 O O . ARG A 1 1106 ? -13.108 27.286 -3.950 1.00 82.94 1106 ARG A O 1
ATOM 8242 N N . VAL A 1 1107 ? -14.147 27.080 -1.972 1.00 90.31 1107 VAL A N 1
ATOM 8243 C CA . VAL A 1 1107 ? -14.405 28.509 -1.754 1.00 90.31 1107 VAL A CA 1
ATOM 8244 C C . VAL A 1 1107 ? -13.527 29.049 -0.626 1.00 90.31 1107 VAL A C 1
ATOM 8246 O O . VAL A 1 1107 ? -13.548 28.504 0.477 1.00 90.31 1107 VAL A O 1
ATOM 8249 N N . MET A 1 1108 ? -12.826 30.156 -0.891 1.00 90.00 1108 MET A N 1
ATOM 8250 C CA . MET A 1 1108 ? -12.056 30.910 0.103 1.00 90.00 1108 MET A CA 1
ATOM 8251 C C . MET A 1 1108 ? -12.399 32.405 0.032 1.00 90.00 1108 MET A C 1
ATOM 8253 O O . MET A 1 1108 ? -12.188 33.067 -0.990 1.00 90.00 1108 MET A O 1
ATOM 8257 N N . HIS A 1 1109 ? -12.917 32.959 1.129 1.00 91.31 1109 HIS A N 1
ATOM 8258 C CA . HIS A 1 1109 ? -13.156 34.396 1.268 1.00 91.31 1109 HIS A CA 1
ATOM 8259 C C . HIS A 1 1109 ? -12.060 35.063 2.104 1.00 91.31 1109 HIS A C 1
ATOM 8261 O O . HIS A 1 1109 ? -11.796 34.684 3.240 1.00 91.31 1109 HIS A O 1
ATOM 8267 N N . TYR A 1 1110 ? -11.459 36.111 1.561 1.00 89.38 1110 TYR A N 1
ATOM 8268 C CA . TYR A 1 1110 ? -10.424 36.908 2.198 1.00 89.38 1110 TYR A CA 1
ATOM 8269 C C . TYR A 1 1110 ? -10.965 38.284 2.576 1.00 89.38 1110 TYR A C 1
ATOM 8271 O O . TYR A 1 1110 ? -11.447 39.019 1.714 1.00 89.38 1110 TYR A O 1
ATOM 8279 N N . ILE A 1 1111 ? -10.896 38.623 3.864 1.00 86.44 1111 ILE A N 1
ATOM 8280 C CA . ILE A 1 1111 ? -11.490 39.834 4.447 1.00 86.44 1111 ILE A CA 1
ATOM 8281 C C . ILE A 1 1111 ? -10.468 40.523 5.358 1.00 86.44 1111 ILE A C 1
ATOM 8283 O O . ILE A 1 1111 ? -9.747 39.861 6.104 1.00 86.44 1111 ILE A O 1
ATOM 8287 N N . THR A 1 1112 ? -10.431 41.854 5.351 1.00 83.75 1112 THR A N 1
ATOM 8288 C CA . THR A 1 1112 ? -9.550 42.653 6.218 1.00 83.75 1112 THR A CA 1
ATOM 8289 C C . THR A 1 1112 ? -10.341 43.416 7.277 1.00 83.75 1112 THR A C 1
ATOM 8291 O O . THR A 1 1112 ? -11.385 44.004 7.003 1.00 83.75 1112 THR A O 1
ATOM 8294 N N . ASP A 1 1113 ? -9.851 43.416 8.517 1.00 76.12 1113 ASP A N 1
ATOM 8295 C CA . ASP A 1 1113 ? -10.497 44.134 9.610 1.00 76.12 1113 ASP A CA 1
ATOM 8296 C C . ASP A 1 1113 ? -10.446 45.653 9.393 1.00 76.12 1113 ASP A C 1
ATOM 8298 O O . ASP A 1 1113 ? -9.436 46.223 8.971 1.00 76.12 1113 ASP A O 1
ATOM 8302 N N . GLY A 1 1114 ? -11.570 46.316 9.657 1.00 71.69 1114 GLY A N 1
ATOM 8303 C CA . GLY A 1 1114 ? -11.765 47.725 9.317 1.00 71.69 1114 GLY A CA 1
ATOM 8304 C C . GLY A 1 1114 ? -12.051 48.018 7.835 1.00 71.69 1114 GLY A C 1
ATOM 8305 O O . GLY A 1 1114 ? -12.220 49.192 7.507 1.00 71.69 1114 GLY A O 1
ATOM 8306 N N . ASP A 1 1115 ? -12.154 47.015 6.951 1.00 78.62 1115 ASP A N 1
ATOM 8307 C CA . ASP A 1 1115 ? -12.744 47.199 5.616 1.00 78.62 1115 ASP A CA 1
ATOM 8308 C C . ASP A 1 1115 ? -14.284 47.299 5.708 1.00 78.62 1115 ASP A C 1
ATOM 8310 O O . ASP A 1 1115 ? -14.939 46.324 6.085 1.00 78.62 1115 ASP A O 1
ATOM 8314 N N . PRO A 1 1116 ? -14.906 48.437 5.342 1.00 74.50 1116 PRO A N 1
ATOM 8315 C CA . PRO A 1 1116 ? -16.359 48.578 5.368 1.00 74.50 1116 PRO A CA 1
ATOM 8316 C C . PRO A 1 1116 ? -17.068 47.864 4.208 1.00 74.50 1116 PRO A C 1
ATOM 8318 O O . PRO A 1 1116 ? -18.280 47.661 4.294 1.00 74.50 1116 PRO A O 1
ATOM 8321 N N . VAL A 1 1117 ? -16.363 47.495 3.129 1.00 80.38 1117 VAL A N 1
ATOM 8322 C CA . VAL A 1 1117 ? -16.978 46.826 1.969 1.00 80.38 1117 VAL A CA 1
ATOM 8323 C C . VAL A 1 1117 ? -17.372 45.396 2.331 1.00 80.38 1117 VAL A C 1
ATOM 8325 O O . VAL A 1 1117 ? -18.515 45.006 2.098 1.00 80.38 1117 VAL A O 1
ATOM 8328 N N . SER A 1 1118 ? -16.495 44.660 3.016 1.00 83.44 1118 SER A N 1
ATOM 8329 C CA . SER A 1 1118 ? -16.767 43.305 3.521 1.00 83.44 1118 SER A CA 1
ATOM 8330 C C . SER A 1 1118 ? -17.932 43.210 4.529 1.00 83.44 1118 SER A C 1
ATOM 8332 O O . SER A 1 1118 ? -18.418 42.114 4.804 1.00 83.44 1118 SER A O 1
ATOM 8334 N N . LEU A 1 1119 ? -18.422 44.339 5.064 1.00 81.69 1119 LEU A N 1
ATOM 8335 C CA . LEU A 1 1119 ? -19.581 44.406 5.973 1.00 81.69 1119 LEU A CA 1
ATOM 8336 C C . LEU A 1 1119 ? -20.929 44.618 5.251 1.00 81.69 1119 LEU A C 1
ATOM 8338 O O . LEU A 1 1119 ? -21.983 44.587 5.894 1.00 81.69 1119 LEU A O 1
ATOM 8342 N N . ALA A 1 1120 ? -20.921 44.859 3.936 1.00 78.88 1120 ALA A N 1
ATOM 8343 C CA . ALA A 1 1120 ? -22.123 45.094 3.136 1.00 78.88 1120 ALA A CA 1
ATOM 8344 C C . ALA A 1 1120 ? -22.706 43.800 2.542 1.00 78.88 1120 ALA A C 1
ATOM 8346 O O . ALA A 1 1120 ? -21.984 42.838 2.289 1.00 78.88 1120 ALA A O 1
ATOM 8347 N N . GLY A 1 1121 ? -24.015 43.803 2.270 1.00 80.69 1121 GLY A N 1
ATOM 8348 C CA . GLY A 1 1121 ? -24.750 42.680 1.672 1.00 80.69 1121 GLY A CA 1
ATOM 8349 C C . GLY A 1 1121 ? -25.679 41.967 2.661 1.00 80.69 1121 GLY A C 1
ATOM 8350 O O . GLY A 1 1121 ? -26.106 42.566 3.648 1.00 80.69 1121 GLY A O 1
ATOM 8351 N N . TYR A 1 1122 ? -26.030 40.709 2.367 1.00 84.31 1122 TYR A N 1
ATOM 8352 C CA . TYR A 1 1122 ? -26.932 39.894 3.200 1.00 84.31 1122 TYR A CA 1
ATOM 8353 C C . TYR A 1 1122 ? -26.409 38.491 3.511 1.00 84.31 1122 TYR A C 1
ATOM 8355 O O . TYR A 1 1122 ? -26.717 37.967 4.579 1.00 84.31 1122 TYR A O 1
ATOM 8363 N N . LYS A 1 1123 ? -25.724 37.852 2.554 1.00 90.69 1123 LYS A N 1
ATOM 8364 C CA . LYS A 1 1123 ? -25.196 36.494 2.695 1.00 90.69 1123 LYS A CA 1
ATOM 8365 C C . LYS A 1 1123 ? -24.044 36.218 1.717 1.00 90.69 1123 LYS A C 1
ATOM 8367 O O . LYS A 1 1123 ? -24.194 36.423 0.511 1.00 90.69 1123 LYS A O 1
ATOM 8372 N N . PHE A 1 1124 ? -22.914 35.741 2.228 1.00 94.31 1124 PHE A N 1
ATOM 8373 C CA . PHE A 1 1124 ? -21.857 35.081 1.458 1.00 94.31 1124 PHE A CA 1
ATOM 8374 C C . PHE A 1 1124 ? -22.256 33.641 1.112 1.00 94.31 1124 PHE A C 1
ATOM 8376 O O . PHE A 1 1124 ? -23.007 32.993 1.848 1.00 94.31 1124 PHE A O 1
ATOM 8383 N N . ILE A 1 1125 ? -21.711 33.110 0.016 1.00 95.38 1125 ILE A N 1
ATOM 8384 C CA . ILE A 1 1125 ? -21.823 31.678 -0.302 1.00 95.38 1125 ILE A CA 1
ATOM 8385 C C . ILE A 1 1125 ? -21.170 30.801 0.789 1.00 95.38 1125 ILE A C 1
ATOM 8387 O O . ILE A 1 1125 ? -20.473 31.279 1.686 1.00 95.38 1125 ILE A O 1
ATOM 8391 N N . GLU A 1 1126 ? -21.452 29.501 0.758 1.00 92.94 1126 GLU A N 1
ATOM 8392 C CA . GLU A 1 1126 ? -20.880 28.537 1.703 1.00 92.94 1126 GLU A CA 1
ATOM 8393 C C . GLU A 1 1126 ? -19.419 28.239 1.326 1.00 92.94 1126 GLU A C 1
ATOM 8395 O O . GLU A 1 1126 ? -19.141 27.908 0.173 1.00 92.94 1126 GLU A O 1
ATOM 8400 N N . GLY A 1 1127 ? -18.491 28.379 2.276 1.00 90.00 1127 GLY A N 1
ATOM 8401 C CA . GLY A 1 1127 ? -17.049 28.306 2.025 1.00 90.00 1127 GLY A CA 1
ATOM 8402 C C . GLY A 1 1127 ? -16.199 28.601 3.258 1.00 90.00 1127 GLY A C 1
ATOM 8403 O O . GLY A 1 1127 ? -16.733 29.031 4.280 1.00 90.00 1127 GLY A O 1
ATOM 8404 N N . ALA A 1 1128 ? -14.885 28.400 3.157 1.00 86.25 1128 ALA A N 1
ATOM 8405 C CA . ALA A 1 1128 ? -13.933 28.821 4.184 1.00 86.25 1128 ALA A CA 1
ATOM 8406 C C . ALA A 1 1128 ? -13.638 30.328 4.078 1.00 86.25 1128 ALA A C 1
ATOM 8408 O O . ALA A 1 1128 ? -13.878 30.951 3.036 1.00 86.25 1128 ALA A O 1
ATOM 8409 N N . TRP A 1 1129 ? -13.110 30.936 5.144 1.00 89.12 1129 TRP A N 1
ATOM 8410 C CA . TRP A 1 1129 ? -12.666 32.330 5.093 1.00 89.12 1129 TRP A CA 1
ATOM 8411 C C . TRP A 1 1129 ? -11.516 32.665 6.049 1.00 89.12 1129 TRP A C 1
ATOM 8413 O O . TRP A 1 1129 ? -11.295 32.005 7.064 1.00 89.12 1129 TRP A O 1
ATOM 8423 N N . ARG A 1 1130 ? -10.777 33.725 5.713 1.00 84.56 1130 ARG A N 1
ATOM 8424 C CA . ARG A 1 1130 ? -9.610 34.230 6.447 1.00 84.56 1130 ARG A CA 1
ATOM 8425 C C . ARG A 1 1130 ? -9.765 35.731 6.717 1.00 84.56 1130 ARG A C 1
ATOM 8427 O O . ARG A 1 1130 ? -10.098 36.496 5.808 1.00 84.56 1130 ARG A O 1
ATOM 8434 N N . ARG A 1 1131 ? -9.498 36.155 7.957 1.00 83.25 1131 ARG A N 1
ATOM 8435 C CA . ARG A 1 1131 ? -9.533 37.559 8.407 1.00 83.25 1131 ARG A CA 1
ATOM 8436 C C . ARG A 1 1131 ? -8.121 38.077 8.646 1.00 83.25 1131 ARG A C 1
ATOM 8438 O O . ARG A 1 1131 ? -7.387 37.459 9.410 1.00 83.25 1131 ARG A O 1
ATOM 8445 N N . SER A 1 1132 ? -7.752 39.206 8.045 1.00 77.50 1132 SER A N 1
ATOM 8446 C CA . SER A 1 1132 ? -6.513 39.930 8.371 1.00 77.50 1132 SER A CA 1
ATOM 8447 C C . SER A 1 1132 ? -6.778 41.087 9.344 1.00 77.50 1132 SER A C 1
ATOM 8449 O O . SER A 1 1132 ? -7.887 41.620 9.378 1.00 77.50 1132 SER A O 1
ATOM 8451 N N . TYR A 1 1133 ? -5.780 41.477 10.139 1.00 72.62 1133 TYR A N 1
ATOM 8452 C CA . TYR A 1 1133 ? -5.887 42.519 11.169 1.00 72.62 1133 TYR A CA 1
ATOM 8453 C C . TYR A 1 1133 ? -4.696 43.485 11.145 1.00 72.62 1133 TYR A C 1
ATOM 8455 O O . TYR A 1 1133 ? -3.571 43.066 10.880 1.00 72.62 1133 TYR A O 1
ATOM 8463 N N . PHE A 1 1134 ? -4.945 44.753 11.496 1.00 63.97 1134 PHE A N 1
ATOM 8464 C CA . PHE A 1 1134 ? -3.970 45.856 11.510 1.00 63.97 1134 PHE A CA 1
ATOM 8465 C C . PHE A 1 1134 ? -3.868 46.513 12.886 1.00 63.97 1134 PHE A C 1
ATOM 8467 O O . PHE A 1 1134 ? -4.848 46.531 13.634 1.00 63.97 1134 PHE A O 1
ATOM 8474 N N . SER A 1 1135 ? -2.708 47.095 13.217 1.00 61.75 1135 SER A N 1
ATOM 8475 C CA . SER A 1 1135 ? -2.563 47.873 14.459 1.00 61.75 1135 SER A CA 1
ATOM 8476 C C . SER A 1 1135 ? -3.169 49.283 14.382 1.00 61.75 1135 SER A C 1
ATOM 8478 O O . SER A 1 1135 ? -3.643 49.783 15.403 1.00 61.75 1135 SER A O 1
ATOM 8480 N N . ASP A 1 1136 ? -3.230 49.876 13.184 1.00 60.22 1136 ASP A N 1
ATOM 8481 C CA . ASP A 1 1136 ? -3.881 51.160 12.894 1.00 60.22 1136 ASP A CA 1
ATOM 8482 C C . ASP A 1 1136 ? -5.090 50.969 11.952 1.00 60.22 1136 ASP A C 1
ATOM 8484 O O . ASP A 1 1136 ? -5.020 50.252 10.954 1.00 60.22 1136 ASP A O 1
ATOM 8488 N N . LEU A 1 1137 ? -6.210 51.646 12.237 1.00 64.06 1137 LEU A N 1
ATOM 8489 C CA . LEU A 1 1137 ? -7.441 51.577 11.433 1.00 64.06 1137 LEU A CA 1
ATOM 8490 C C . LEU A 1 1137 ? -7.488 52.699 10.383 1.00 64.06 1137 LEU A C 1
ATOM 8492 O O . LEU A 1 1137 ? -7.853 53.833 10.697 1.00 64.06 1137 LEU A O 1
ATOM 8496 N N . ASN A 1 1138 ? -7.181 52.387 9.120 1.00 65.69 1138 ASN A N 1
ATOM 8497 C CA . ASN A 1 1138 ? -7.252 53.346 8.014 1.00 65.69 1138 ASN A CA 1
ATOM 8498 C C . ASN A 1 1138 ? -8.096 52.795 6.853 1.00 65.69 1138 ASN A C 1
ATOM 8500 O O . ASN A 1 1138 ? -7.587 52.104 5.982 1.00 65.69 1138 ASN A O 1
ATOM 8504 N N . ILE A 1 1139 ? -9.380 53.163 6.804 1.00 63.28 1139 ILE A N 1
ATOM 8505 C CA . ILE A 1 1139 ? -10.381 52.655 5.841 1.00 63.28 1139 ILE A CA 1
ATOM 8506 C C . ILE A 1 1139 ? -9.881 52.639 4.383 1.00 63.28 1139 ILE A C 1
ATOM 8508 O O . ILE A 1 1139 ? -10.050 51.647 3.675 1.00 63.28 1139 ILE A O 1
ATOM 8512 N N . ALA A 1 1140 ? -9.259 53.731 3.923 1.00 62.16 1140 ALA A N 1
ATOM 8513 C CA . ALA A 1 1140 ? -8.785 53.843 2.542 1.00 62.16 1140 ALA A CA 1
ATOM 8514 C C . ALA A 1 1140 ? -7.530 52.995 2.272 1.00 62.16 1140 ALA A C 1
ATOM 8516 O O . ALA A 1 1140 ? -7.300 52.598 1.133 1.00 62.16 1140 ALA A O 1
ATOM 8517 N N . HIS A 1 1141 ? -6.741 52.709 3.312 1.00 63.34 1141 HIS A N 1
ATOM 8518 C CA . HIS A 1 1141 ? -5.658 51.734 3.257 1.00 63.34 1141 HIS A CA 1
ATOM 8519 C C . HIS A 1 1141 ? -6.252 50.321 3.250 1.00 63.34 1141 HIS A C 1
ATOM 8521 O O . HIS A 1 1141 ? -6.209 49.679 2.211 1.00 63.34 1141 HIS A O 1
ATOM 8527 N N . ASN A 1 1142 ? -6.910 49.908 4.340 1.00 68.25 1142 ASN A N 1
ATOM 8528 C CA . ASN A 1 1142 ? -7.366 48.543 4.630 1.00 68.25 1142 ASN A CA 1
ATOM 8529 C C . ASN A 1 1142 ? -8.194 47.884 3.502 1.00 68.25 1142 ASN A C 1
ATOM 8531 O O . ASN A 1 1142 ? -8.094 46.675 3.306 1.00 68.25 1142 ASN A O 1
ATOM 8535 N N . HIS A 1 1143 ? -8.983 48.648 2.730 1.00 76.25 1143 HIS A N 1
ATOM 8536 C CA . HIS A 1 1143 ? -9.707 48.103 1.570 1.00 76.25 1143 HIS A CA 1
ATOM 8537 C C . HIS A 1 1143 ? -8.808 47.856 0.339 1.00 76.25 1143 HIS A C 1
ATOM 8539 O O . HIS A 1 1143 ? -8.946 46.834 -0.340 1.00 76.25 1143 HIS A O 1
ATOM 8545 N N . GLN A 1 1144 ? -7.906 48.798 0.035 1.00 67.44 1144 GLN A N 1
ATOM 8546 C CA . GLN A 1 1144 ? -7.008 48.760 -1.133 1.00 67.44 1144 GLN A CA 1
ATOM 8547 C C . GLN A 1 1144 ? -5.745 47.918 -0.886 1.00 67.44 1144 GLN A C 1
ATOM 8549 O O . GLN A 1 1144 ? -5.159 47.386 -1.826 1.00 67.44 1144 GLN A O 1
ATOM 8554 N N . PHE A 1 1145 ? -5.337 47.811 0.377 1.00 63.72 1145 PHE A N 1
ATOM 8555 C CA . PHE A 1 1145 ? -4.148 47.129 0.865 1.00 63.72 1145 PHE A CA 1
ATOM 8556 C C . PHE A 1 1145 ? -4.449 46.559 2.263 1.00 63.72 1145 PHE A C 1
ATOM 8558 O O . PHE A 1 1145 ? -4.711 47.355 3.169 1.00 63.72 1145 PHE A O 1
ATOM 8565 N N . PRO A 1 1146 ? -4.320 45.244 2.516 1.00 59.12 1146 PRO A N 1
ATOM 8566 C CA . PRO A 1 1146 ? -4.058 44.125 1.599 1.00 59.12 1146 PRO A CA 1
ATOM 8567 C C . PRO A 1 1146 ? -5.004 42.928 1.859 1.00 59.12 1146 PRO A C 1
ATOM 8569 O O . PRO A 1 1146 ? -5.887 43.017 2.713 1.00 59.12 1146 PRO A O 1
ATOM 8572 N N . VAL A 1 1147 ? -4.719 41.772 1.242 1.00 59.28 1147 VAL A N 1
ATOM 8573 C CA . VAL A 1 1147 ? -4.669 40.484 1.970 1.00 59.28 1147 VAL A CA 1
ATOM 8574 C C . VAL A 1 1147 ? -3.502 39.637 1.427 1.00 59.28 1147 VAL A C 1
ATOM 8576 O O . VAL A 1 1147 ? -3.328 39.577 0.221 1.00 59.28 1147 VAL A O 1
ATOM 8579 N N . LEU A 1 1148 ? -2.740 38.963 2.306 1.00 62.25 1148 LEU A N 1
ATOM 8580 C CA . LEU A 1 1148 ? -1.473 38.238 2.028 1.00 62.25 1148 LEU A CA 1
ATOM 8581 C C . LEU A 1 1148 ? -0.276 39.144 1.668 1.00 62.25 1148 LEU A C 1
ATOM 8583 O O . LEU A 1 1148 ? -0.346 39.964 0.760 1.00 62.25 1148 LEU A O 1
ATOM 8587 N N . VAL A 1 1149 ? 0.852 39.009 2.388 1.00 53.78 1149 VAL A N 1
ATOM 8588 C CA . VAL A 1 1149 ? 2.066 39.827 2.159 1.00 53.78 1149 VAL A CA 1
ATOM 8589 C C . VAL A 1 1149 ? 3.358 39.104 2.577 1.00 53.78 1149 VAL A C 1
ATOM 8591 O O . VAL A 1 1149 ? 3.602 38.936 3.770 1.00 53.78 1149 VAL A O 1
ATOM 8594 N N . ASP A 1 1150 ? 4.265 38.863 1.623 1.00 37.78 1150 ASP A N 1
ATOM 8595 C CA . ASP A 1 1150 ? 5.655 39.339 1.753 1.00 37.78 1150 ASP A CA 1
ATOM 8596 C C . ASP A 1 1150 ? 6.284 39.614 0.370 1.00 37.78 1150 ASP A C 1
ATOM 8598 O O . ASP A 1 1150 ? 6.261 38.753 -0.502 1.00 37.78 1150 ASP A O 1
ATOM 8602 N N . TYR A 1 1151 ? 6.837 40.817 0.162 1.00 45.22 1151 TYR A N 1
ATOM 8603 C CA . TYR A 1 1151 ? 7.638 41.201 -1.016 1.00 45.22 1151 TYR A CA 1
ATOM 8604 C C . TYR A 1 1151 ? 8.470 42.461 -0.733 1.00 45.22 1151 TYR A C 1
ATOM 8606 O O . TYR A 1 1151 ? 7.978 43.422 -0.138 1.00 45.22 1151 TYR A O 1
ATOM 8614 N N . SER A 1 1152 ? 9.714 42.513 -1.232 1.00 34.03 1152 SER A N 1
ATOM 8615 C CA . SER A 1 1152 ? 10.555 43.720 -1.168 1.00 34.03 1152 SER A CA 1
ATOM 8616 C C . SER A 1 1152 ? 11.626 43.793 -2.268 1.00 34.03 1152 SER A C 1
ATOM 8618 O O . SER A 1 1152 ? 12.303 42.805 -2.535 1.00 34.03 1152 SER A O 1
ATOM 8620 N N . ILE A 1 1153 ? 11.812 44.986 -2.854 1.00 36.91 1153 ILE A N 1
ATOM 8621 C CA . ILE A 1 1153 ? 13.052 45.476 -3.496 1.00 36.91 1153 ILE A CA 1
ATOM 8622 C C . ILE A 1 1153 ? 13.100 47.006 -3.267 1.00 36.91 1153 ILE A C 1
ATOM 8624 O O . ILE A 1 1153 ? 12.059 47.653 -3.342 1.00 36.91 1153 ILE A O 1
ATOM 8628 N N . ALA A 1 1154 ? 14.279 47.576 -2.987 1.00 36.59 1154 ALA A N 1
ATOM 8629 C CA . ALA A 1 1154 ? 14.532 49.016 -2.762 1.00 36.59 1154 ALA A CA 1
ATOM 8630 C C . ALA A 1 1154 ? 15.433 49.606 -3.899 1.00 36.59 1154 ALA A C 1
ATOM 8632 O O . ALA A 1 1154 ? 15.833 48.859 -4.790 1.00 36.59 1154 ALA A O 1
ATOM 8633 N N . ASP A 1 1155 ? 15.735 50.908 -4.051 1.00 36.22 1155 ASP A N 1
ATOM 8634 C CA . ASP A 1 1155 ? 16.316 51.864 -3.087 1.00 36.22 1155 ASP A CA 1
ATOM 8635 C C . ASP A 1 1155 ? 16.054 53.363 -3.415 1.00 36.22 1155 ASP A C 1
ATOM 8637 O O . ASP A 1 1155 ? 16.286 53.809 -4.538 1.00 36.22 1155 ASP A O 1
ATOM 8641 N N . ASP A 1 1156 ? 15.753 54.140 -2.360 1.00 36.22 1156 ASP A N 1
ATOM 8642 C CA . ASP A 1 1156 ? 16.314 55.467 -1.986 1.00 36.22 1156 ASP A CA 1
ATOM 8643 C C . ASP A 1 1156 ? 16.198 56.713 -2.935 1.00 36.22 1156 ASP A C 1
ATOM 8645 O O . ASP A 1 1156 ? 16.161 56.675 -4.165 1.00 36.22 1156 ASP A O 1
ATOM 8649 N N . PRO A 1 1157 ? 16.139 57.941 -2.391 1.00 41.69 1157 PRO A N 1
ATOM 8650 C CA . PRO A 1 1157 ? 14.922 58.602 -1.939 1.00 41.69 1157 PRO A CA 1
ATOM 8651 C C . PRO A 1 1157 ? 14.595 59.828 -2.822 1.00 41.69 1157 PRO A C 1
ATOM 8653 O O . PRO A 1 1157 ? 13.862 60.733 -2.423 1.00 41.69 1157 PRO A O 1
ATOM 8656 N N . SER A 1 1158 ? 15.240 59.940 -3.992 1.00 29.27 1158 SER A N 1
ATOM 8657 C CA . SER A 1 1158 ? 15.455 61.233 -4.671 1.00 29.27 1158 SER A CA 1
ATOM 8658 C C . SER A 1 1158 ? 14.343 61.664 -5.637 1.00 29.27 1158 SER A C 1
ATOM 8660 O O . SER A 1 1158 ? 14.381 62.790 -6.138 1.00 29.27 1158 SER A O 1
ATOM 8662 N N . THR A 1 1159 ? 13.306 60.829 -5.782 1.00 37.38 1159 THR A N 1
ATOM 8663 C CA . THR A 1 1159 ? 12.067 61.023 -6.570 1.00 37.38 1159 THR A CA 1
ATOM 8664 C C . THR A 1 1159 ? 12.243 61.087 -8.102 1.00 37.38 1159 THR A C 1
ATOM 8666 O O . THR A 1 1159 ? 13.309 61.472 -8.582 1.00 37.38 1159 THR A O 1
ATOM 8669 N N . PRO A 1 1160 ? 11.180 60.852 -8.904 1.00 37.03 1160 PRO A N 1
ATOM 8670 C CA . PRO A 1 1160 ? 9.955 60.083 -8.636 1.00 37.03 1160 PRO A CA 1
ATOM 8671 C C . PRO A 1 1160 ? 9.684 58.979 -9.686 1.00 37.03 1160 PRO A C 1
ATOM 8673 O O . PRO A 1 1160 ? 9.894 59.184 -10.880 1.00 37.03 1160 PRO A O 1
ATOM 8676 N N . GLY A 1 1161 ? 9.111 57.850 -9.255 1.00 38.06 1161 GLY A N 1
ATOM 8677 C CA . GLY A 1 1161 ? 8.653 56.778 -10.159 1.00 38.06 1161 GLY A CA 1
ATOM 8678 C C . GLY A 1 1161 ? 7.573 55.838 -9.601 1.00 38.06 1161 GLY A C 1
ATOM 8679 O O . GLY A 1 1161 ? 7.241 54.871 -10.268 1.00 38.06 1161 GLY A O 1
ATOM 8680 N N . LEU A 1 1162 ? 7.041 56.123 -8.404 1.00 33.44 1162 LEU A N 1
ATOM 8681 C CA . LEU A 1 1162 ? 6.043 55.314 -7.678 1.00 33.44 1162 LEU A CA 1
ATOM 8682 C C . LEU A 1 1162 ? 6.422 53.840 -7.427 1.00 33.44 1162 LEU A C 1
ATOM 8684 O O . LEU A 1 1162 ? 5.574 52.960 -7.355 1.00 33.44 1162 LEU A O 1
ATOM 8688 N N . ASP A 1 1163 ? 7.701 53.621 -7.124 1.00 38.25 1163 ASP A N 1
ATOM 8689 C CA . ASP A 1 1163 ? 8.083 52.659 -6.086 1.00 38.25 1163 ASP A CA 1
ATOM 8690 C C . ASP A 1 1163 ? 7.328 52.966 -4.774 1.00 38.25 1163 ASP A C 1
ATOM 8692 O O . ASP A 1 1163 ? 7.441 54.089 -4.269 1.00 38.25 1163 ASP A O 1
ATOM 8696 N N . ARG A 1 1164 ? 6.585 51.968 -4.258 1.00 41.56 1164 ARG A N 1
ATOM 8697 C CA . ARG A 1 1164 ? 6.465 51.603 -2.828 1.00 41.56 1164 ARG A CA 1
ATOM 8698 C C . ARG A 1 1164 ? 5.999 50.144 -2.680 1.00 41.56 1164 ARG A C 1
ATOM 8700 O O . ARG A 1 1164 ? 4.838 49.862 -2.958 1.00 41.56 1164 ARG A O 1
ATOM 8707 N N . ARG A 1 1165 ? 6.828 49.244 -2.135 1.00 46.47 1165 ARG A N 1
ATOM 8708 C CA . ARG A 1 1165 ? 6.372 48.003 -1.459 1.00 46.47 1165 ARG A CA 1
ATOM 8709 C C . ARG A 1 1165 ? 7.217 47.762 -0.202 1.00 46.47 1165 ARG A C 1
ATOM 8711 O O . ARG A 1 1165 ? 8.441 47.799 -0.269 1.00 46.47 1165 ARG A O 1
ATOM 8718 N N . PHE A 1 1166 ? 6.567 47.592 0.951 1.00 38.31 1166 PHE A N 1
ATOM 8719 C CA . PHE A 1 1166 ? 7.216 47.490 2.265 1.00 38.31 1166 PHE A CA 1
ATOM 8720 C C . PHE A 1 1166 ? 6.368 46.614 3.195 1.00 38.31 1166 PHE A C 1
ATOM 8722 O O . PHE A 1 1166 ? 5.145 46.747 3.206 1.00 38.31 1166 PHE A O 1
ATOM 8729 N N . ARG A 1 1167 ? 7.002 45.753 3.996 1.00 40.41 1167 ARG A N 1
ATOM 8730 C CA . ARG A 1 1167 ? 6.306 44.886 4.957 1.00 40.41 1167 ARG A CA 1
ATOM 8731 C C . ARG A 1 1167 ? 5.852 45.685 6.183 1.00 40.41 1167 ARG A C 1
ATOM 8733 O O . ARG A 1 1167 ? 6.684 46.285 6.864 1.00 40.41 1167 ARG A O 1
ATOM 8740 N N . ALA A 1 1168 ? 4.554 45.659 6.481 1.00 45.72 1168 ALA A N 1
ATOM 8741 C CA . ALA A 1 1168 ? 4.012 46.130 7.754 1.00 45.72 1168 ALA A CA 1
ATOM 8742 C C . ALA A 1 1168 ? 4.282 45.060 8.841 1.00 45.72 1168 ALA A C 1
ATOM 8744 O O . ALA A 1 1168 ? 3.953 43.891 8.622 1.00 45.72 1168 ALA A O 1
ATOM 8745 N N . PRO A 1 1169 ? 4.945 45.390 9.967 1.00 45.28 1169 PRO A N 1
ATOM 8746 C CA . PRO A 1 1169 ? 5.422 44.405 10.945 1.00 45.28 1169 PRO A CA 1
ATOM 8747 C C . PRO A 1 1169 ? 4.352 43.937 11.952 1.00 45.28 1169 PRO A C 1
ATOM 8749 O O . PRO A 1 1169 ? 4.693 43.284 12.937 1.00 45.28 1169 PRO A O 1
ATOM 8752 N N . ASP A 1 1170 ? 3.091 44.313 11.743 1.00 53.03 1170 ASP A N 1
ATOM 8753 C CA . ASP A 1 1170 ? 1.994 44.251 12.715 1.00 53.03 1170 ASP A CA 1
ATOM 8754 C C . ASP A 1 1170 ? 0.750 43.472 12.240 1.00 53.03 1170 ASP A C 1
ATOM 8756 O O . ASP A 1 1170 ? -0.223 43.381 12.985 1.00 53.03 1170 ASP A O 1
ATOM 8760 N N . ILE A 1 1171 ? 0.781 42.887 11.035 1.00 57.66 1171 ILE A N 1
ATOM 8761 C CA . ILE A 1 1171 ? -0.349 42.128 10.474 1.00 57.66 1171 ILE A CA 1
ATOM 8762 C C . ILE A 1 1171 ? -0.489 40.761 11.159 1.00 57.66 1171 ILE A C 1
ATOM 8764 O O . ILE A 1 1171 ? 0.483 40.011 11.269 1.00 57.66 1171 ILE A O 1
ATOM 8768 N N . ALA A 1 1172 ? -1.717 40.410 11.545 1.00 59.28 1172 ALA A N 1
ATOM 8769 C CA . ALA A 1 1172 ? -2.099 39.072 12.002 1.00 59.28 1172 ALA A CA 1
ATOM 8770 C C . ALA A 1 1172 ? -3.243 38.496 11.150 1.00 59.28 1172 ALA A C 1
ATOM 8772 O O . ALA A 1 1172 ? -3.984 39.248 10.516 1.00 59.28 1172 ALA A O 1
ATOM 8773 N N . PHE A 1 1173 ? -3.399 37.168 11.162 1.00 67.62 1173 PHE A N 1
ATOM 8774 C CA . PHE A 1 1173 ? -4.461 36.454 10.451 1.00 67.62 1173 PHE A CA 1
ATOM 8775 C C . PHE A 1 1173 ? -5.209 35.485 11.376 1.00 67.62 1173 PHE A C 1
ATOM 8777 O O . PHE A 1 1173 ? -4.610 34.885 12.267 1.00 67.62 1173 PHE A O 1
ATOM 8784 N N . GLU A 1 1174 ? -6.501 35.305 11.116 1.00 75.62 1174 GLU A N 1
ATOM 8785 C CA . GLU A 1 1174 ? -7.345 34.238 11.663 1.00 75.62 1174 GLU A CA 1
ATOM 8786 C C . GLU A 1 1174 ? -8.019 33.480 10.512 1.00 75.62 1174 GLU A C 1
ATOM 8788 O O . GLU A 1 1174 ? -8.319 34.066 9.471 1.00 75.62 1174 GLU A O 1
ATOM 8793 N N . GLU A 1 1175 ? -8.289 32.192 10.707 1.00 77.94 1175 GLU A N 1
ATOM 8794 C CA . GLU A 1 1175 ? -8.900 31.307 9.713 1.00 77.94 1175 GLU A CA 1
ATOM 8795 C C . GLU A 1 1175 ? -10.138 30.614 10.288 1.00 77.94 1175 GLU A C 1
ATOM 8797 O O . GLU A 1 1175 ? -10.182 30.252 11.466 1.00 77.94 1175 GLU A O 1
ATOM 8802 N N . TYR A 1 1176 ? -11.151 30.449 9.441 1.00 77.69 1176 TYR A N 1
ATOM 8803 C CA . TYR A 1 1176 ? -12.484 29.999 9.803 1.00 77.69 1176 TYR A CA 1
ATOM 8804 C C . TYR A 1 1176 ? -12.993 28.985 8.769 1.00 77.69 1176 TYR A C 1
ATOM 8806 O O . TYR A 1 1176 ? -13.022 29.258 7.568 1.00 77.69 1176 TYR A O 1
ATOM 8814 N N . ALA A 1 1177 ? -13.413 27.809 9.242 1.00 69.31 1177 ALA A N 1
ATOM 8815 C CA . ALA A 1 1177 ? -13.776 26.678 8.384 1.00 69.31 1177 ALA A CA 1
ATOM 8816 C C . ALA A 1 1177 ? -15.086 26.865 7.590 1.00 69.31 1177 ALA A C 1
ATOM 8818 O O . ALA A 1 1177 ? -15.300 26.156 6.608 1.00 69.31 1177 ALA A O 1
ATOM 8819 N N . ASP A 1 1178 ? -15.954 27.795 8.000 1.00 86.56 1178 ASP A N 1
ATOM 8820 C CA . ASP A 1 1178 ? -17.222 28.085 7.331 1.00 86.56 1178 ASP A CA 1
ATOM 8821 C C . ASP A 1 1178 ? -17.642 29.568 7.453 1.00 86.56 1178 ASP A C 1
ATOM 8823 O O . ASP A 1 1178 ? -17.191 30.310 8.335 1.00 86.56 1178 ASP A O 1
ATOM 8827 N N . THR A 1 1179 ? -18.534 30.016 6.562 1.00 88.56 1179 THR A N 1
ATOM 8828 C CA . THR A 1 1179 ? -19.060 31.390 6.522 1.00 88.56 1179 THR A CA 1
ATOM 8829 C C . THR A 1 1179 ? -20.177 31.680 7.539 1.00 88.56 1179 THR A C 1
ATOM 8831 O O . THR A 1 1179 ? -20.815 32.729 7.432 1.00 88.56 1179 THR A O 1
ATOM 8834 N N . SER A 1 1180 ? -20.448 30.840 8.552 1.00 87.56 1180 SER A N 1
ATOM 8835 C CA . SER A 1 1180 ? -21.561 31.082 9.494 1.00 87.56 1180 SER A CA 1
ATOM 8836 C C . SER A 1 1180 ? -21.400 32.373 10.296 1.00 87.56 1180 SER A C 1
ATOM 8838 O O . SER A 1 1180 ? -22.396 32.998 10.644 1.00 87.56 1180 SER A O 1
ATOM 8840 N N . ILE A 1 1181 ? -20.157 32.769 10.594 1.00 85.69 1181 ILE A N 1
ATOM 8841 C CA . ILE A 1 1181 ? -19.842 34.015 11.312 1.00 85.69 1181 ILE A CA 1
ATOM 8842 C C . ILE A 1 1181 ? -20.021 35.236 10.403 1.00 85.69 1181 ILE A C 1
ATOM 8844 O O . ILE A 1 1181 ? -20.582 36.234 10.846 1.00 85.69 1181 ILE A O 1
ATOM 8848 N N . LEU A 1 1182 ? -19.603 35.148 9.133 1.00 84.88 1182 LEU A N 1
ATOM 8849 C CA . LEU A 1 1182 ? -19.845 36.210 8.149 1.00 84.88 1182 LEU A CA 1
ATOM 8850 C C . LEU A 1 1182 ? -21.340 36.413 7.902 1.00 84.88 1182 LEU A C 1
ATOM 8852 O O . LEU A 1 1182 ? -21.798 37.541 7.773 1.00 84.88 1182 LEU A O 1
ATOM 8856 N N . ASN A 1 1183 ? -22.086 35.308 7.872 1.00 88.69 1183 ASN A N 1
ATOM 8857 C CA . ASN A 1 1183 ? -23.522 35.257 7.623 1.00 88.69 1183 ASN A CA 1
ATOM 8858 C C . ASN A 1 1183 ? -24.380 35.484 8.887 1.00 88.69 1183 ASN A C 1
ATOM 8860 O O . ASN A 1 1183 ? -25.600 35.301 8.834 1.00 88.69 1183 ASN A O 1
ATOM 8864 N N . ASP A 1 1184 ? -23.789 35.869 10.026 1.00 85.38 1184 ASP A N 1
ATOM 8865 C CA . ASP A 1 1184 ? -24.566 36.270 11.200 1.00 85.38 1184 ASP A CA 1
ATOM 8866 C C . ASP A 1 1184 ? -25.200 37.661 10.961 1.00 85.38 1184 ASP A C 1
ATOM 8868 O O . ASP A 1 1184 ? -24.504 38.595 10.551 1.00 85.38 1184 ASP A O 1
ATOM 8872 N N . PRO A 1 1185 ? -26.500 37.869 11.255 1.00 75.56 1185 PRO A N 1
ATOM 8873 C CA . PRO A 1 1185 ? -27.157 39.176 11.126 1.00 75.56 1185 PRO A CA 1
ATOM 8874 C C . PRO A 1 1185 ? -26.563 40.324 11.968 1.00 75.56 1185 PRO A C 1
ATOM 8876 O O . PRO A 1 1185 ? -27.045 41.453 11.863 1.00 75.56 1185 PRO A O 1
ATOM 8879 N N . LEU A 1 1186 ? -25.581 40.055 12.835 1.00 74.94 1186 LEU A N 1
ATOM 8880 C CA . LEU A 1 1186 ? -24.788 41.046 13.571 1.00 74.94 1186 LEU A CA 1
ATOM 8881 C C . LEU A 1 1186 ? -23.463 41.417 12.879 1.00 74.94 1186 LEU A C 1
ATOM 8883 O O . LEU A 1 1186 ? -22.852 42.407 13.282 1.00 74.94 1186 LEU A O 1
ATOM 8887 N N . PHE A 1 1187 ? -23.013 40.646 11.883 1.00 75.00 1187 PHE A N 1
ATOM 8888 C CA . PHE A 1 1187 ? -21.817 40.934 11.082 1.00 75.00 1187 PHE A CA 1
ATOM 8889 C C . PHE A 1 1187 ? -22.134 41.895 9.925 1.00 75.00 1187 PHE A C 1
ATOM 8891 O O . PHE A 1 1187 ? -21.371 42.819 9.646 1.00 75.00 1187 PHE A O 1
ATOM 8898 N N . HIS A 1 1188 ? -23.288 41.714 9.276 1.00 71.75 1188 HIS A N 1
ATOM 8899 C CA . HIS A 1 1188 ? -23.726 42.551 8.159 1.00 71.75 1188 HIS A CA 1
ATOM 8900 C C . HIS A 1 1188 ? -24.418 43.850 8.587 1.00 71.75 1188 HIS A C 1
ATOM 8902 O O . HIS A 1 1188 ? -25.237 43.885 9.509 1.00 71.75 1188 HIS A O 1
ATOM 8908 N N . HIS A 1 1189 ? -24.200 44.906 7.802 1.00 66.31 1189 HIS A N 1
ATOM 8909 C CA . HIS A 1 1189 ? -25.000 46.125 7.842 1.00 66.31 1189 HIS A CA 1
ATOM 8910 C C . HIS A 1 1189 ? -25.847 46.259 6.567 1.00 66.31 1189 HIS A C 1
ATOM 8912 O O . HIS A 1 1189 ? -25.332 46.259 5.455 1.00 66.31 1189 HIS A O 1
ATOM 8918 N N . THR A 1 1190 ? -27.166 46.403 6.734 1.00 56.56 1190 THR A N 1
ATOM 8919 C CA . THR A 1 1190 ? -28.152 46.505 5.633 1.00 56.56 1190 THR A CA 1
ATOM 8920 C C . THR A 1 1190 ? -28.776 47.900 5.495 1.00 56.56 1190 THR A C 1
ATOM 8922 O O . THR A 1 1190 ? -29.674 48.106 4.679 1.00 56.56 1190 THR A O 1
ATOM 8925 N N . ASP A 1 1191 ? -28.327 48.870 6.297 1.00 59.47 1191 ASP A N 1
ATOM 8926 C CA . ASP A 1 1191 ? -28.896 50.220 6.355 1.00 59.47 1191 ASP A CA 1
ATOM 8927 C C . ASP A 1 1191 ? -28.068 51.210 5.523 1.00 59.47 1191 ASP A C 1
ATOM 8929 O O . ASP A 1 1191 ? -26.881 51.425 5.784 1.00 59.47 1191 ASP A O 1
ATOM 8933 N N . SER A 1 1192 ? -28.703 51.873 4.554 1.00 56.47 1192 SER A N 1
ATOM 8934 C CA . SER A 1 1192 ? -28.071 52.943 3.779 1.00 56.47 1192 SER A CA 1
ATOM 8935 C C . SER A 1 1192 ? -27.578 54.093 4.659 1.00 56.47 1192 SER A C 1
ATOM 8937 O O . SER A 1 1192 ? -26.566 54.709 4.331 1.00 56.47 1192 SER A O 1
ATOM 8939 N N . ASP A 1 1193 ? -28.242 54.373 5.786 1.00 54.91 1193 ASP A N 1
ATOM 8940 C CA . ASP A 1 1193 ? -27.835 55.445 6.702 1.00 54.91 1193 ASP A CA 1
ATOM 8941 C C . ASP A 1 1193 ? -26.532 55.094 7.452 1.00 54.91 1193 ASP A C 1
ATOM 8943 O O . ASP A 1 1193 ? -25.776 55.999 7.812 1.00 54.91 1193 ASP A O 1
ATOM 8947 N N . TYR A 1 1194 ? -26.210 53.802 7.625 1.00 61.03 1194 TYR A N 1
ATOM 8948 C CA . TYR A 1 1194 ? -24.918 53.351 8.166 1.00 61.03 1194 TYR A CA 1
ATOM 8949 C C . TYR A 1 1194 ? -23.782 53.586 7.161 1.00 61.03 1194 TYR A C 1
ATOM 8951 O O . TYR A 1 1194 ? -22.755 54.164 7.518 1.00 61.03 1194 TYR A O 1
ATOM 8959 N N . PHE A 1 1195 ? -23.984 53.243 5.885 1.00 59.00 1195 PHE A N 1
ATOM 8960 C CA . PHE A 1 1195 ? -22.987 53.498 4.838 1.00 59.00 1195 PHE A CA 1
ATOM 8961 C C . PHE A 1 1195 ? -22.836 54.991 4.513 1.00 59.00 1195 PHE A C 1
ATOM 8963 O O . PHE A 1 1195 ? -21.715 55.463 4.340 1.00 59.00 1195 PHE A O 1
ATOM 8970 N N . PHE A 1 1196 ? -23.917 55.780 4.550 1.00 58.59 1196 PHE A N 1
ATOM 8971 C CA . PHE A 1 1196 ? -23.820 57.245 4.496 1.00 58.59 1196 PHE A CA 1
ATOM 8972 C C . PHE A 1 1196 ? -23.058 57.829 5.695 1.00 58.59 1196 PHE A C 1
ATOM 8974 O O . PHE A 1 1196 ? -22.352 58.826 5.534 1.00 58.59 1196 PHE A O 1
ATOM 8981 N N . TRP A 1 1197 ? -23.172 57.231 6.886 1.00 60.41 1197 TRP A N 1
ATOM 8982 C CA . TRP A 1 1197 ? -22.388 57.637 8.055 1.00 60.41 1197 TRP A CA 1
ATOM 8983 C C . TRP A 1 1197 ? -20.902 57.279 7.903 1.00 60.41 1197 TRP A C 1
ATOM 8985 O O . TRP A 1 1197 ? -20.054 58.121 8.192 1.00 60.41 1197 TRP A O 1
ATOM 8995 N N . LEU A 1 1198 ? -20.583 56.092 7.375 1.00 58.84 1198 LEU A N 1
ATOM 8996 C CA . LEU A 1 1198 ? -19.214 55.666 7.056 1.00 58.84 1198 LEU A CA 1
ATOM 8997 C C . LEU A 1 1198 ? -18.562 56.547 5.985 1.00 58.84 1198 LEU A C 1
ATOM 8999 O O . LEU A 1 1198 ? -17.478 57.074 6.220 1.00 58.84 1198 LEU A O 1
ATOM 9003 N N . ALA A 1 1199 ? -19.242 56.805 4.866 1.00 55.91 1199 ALA A N 1
ATOM 9004 C CA . ALA A 1 1199 ? -18.757 57.715 3.828 1.00 55.91 1199 ALA A CA 1
ATOM 9005 C C . ALA A 1 1199 ? -18.572 59.151 4.363 1.00 55.91 1199 ALA A C 1
ATOM 9007 O O . ALA A 1 1199 ? -17.605 59.833 4.020 1.00 55.91 1199 ALA A O 1
ATOM 9008 N N . ALA A 1 1200 ? -19.449 59.613 5.264 1.00 57.47 1200 ALA A N 1
ATOM 9009 C CA . ALA A 1 1200 ? -19.276 60.896 5.945 1.00 57.47 1200 ALA A CA 1
ATOM 9010 C C . ALA A 1 1200 ? -18.089 60.901 6.929 1.00 57.47 1200 ALA A C 1
ATOM 9012 O O . ALA A 1 1200 ? -17.420 61.925 7.053 1.00 57.47 1200 ALA A O 1
ATOM 9013 N N . ALA A 1 1201 ? -17.803 59.785 7.605 1.00 55.38 1201 ALA A N 1
ATOM 9014 C CA . ALA A 1 1201 ? -16.631 59.633 8.468 1.00 55.38 1201 ALA A CA 1
ATOM 9015 C C . ALA A 1 1201 ? -15.327 59.590 7.652 1.00 55.38 1201 ALA A C 1
ATOM 9017 O O . ALA A 1 1201 ? -14.387 60.309 7.973 1.00 55.38 1201 ALA A O 1
ATOM 9018 N N . GLN A 1 1202 ? -15.302 58.842 6.548 1.00 55.84 1202 GLN A N 1
ATOM 9019 C CA . GLN A 1 1202 ? -14.177 58.748 5.611 1.00 55.84 1202 GLN A CA 1
ATOM 9020 C C . GLN A 1 1202 ? -13.869 60.104 4.945 1.00 55.84 1202 GLN A C 1
ATOM 9022 O O . GLN A 1 1202 ? -12.710 60.498 4.809 1.00 55.84 1202 GLN A O 1
ATOM 9027 N N . ALA A 1 1203 ? -14.902 60.892 4.628 1.00 54.47 1203 ALA A N 1
ATOM 9028 C CA . ALA A 1 1203 ? -14.735 62.274 4.182 1.00 54.47 1203 ALA A CA 1
ATOM 9029 C C . ALA A 1 1203 ? -14.142 63.196 5.271 1.00 54.47 1203 ALA A C 1
ATOM 9031 O O . ALA A 1 1203 ? -13.448 64.157 4.935 1.00 54.47 1203 ALA A O 1
ATOM 9032 N N . LEU A 1 1204 ? -14.378 62.917 6.559 1.00 49.72 1204 LEU A N 1
ATOM 9033 C CA . LEU A 1 1204 ? -13.831 63.686 7.687 1.00 49.72 1204 LEU A CA 1
ATOM 9034 C C . LEU A 1 1204 ? -12.391 63.287 8.048 1.00 49.72 1204 LEU A C 1
ATOM 9036 O O . LEU A 1 1204 ? -11.603 64.167 8.383 1.00 49.72 1204 LEU A O 1
ATOM 9040 N N . THR A 1 1205 ? -12.020 62.007 7.941 1.00 49.09 1205 THR A N 1
ATOM 9041 C CA . THR A 1 1205 ? -10.637 61.542 8.181 1.00 49.09 1205 THR A CA 1
ATOM 9042 C C . THR A 1 1205 ? -9.673 61.900 7.046 1.00 49.09 1205 THR A C 1
ATOM 9044 O O . THR A 1 1205 ? -8.462 61.857 7.234 1.00 49.09 1205 THR A O 1
ATOM 9047 N N . SER A 1 1206 ? -10.184 62.328 5.885 1.00 46.91 1206 SER A N 1
ATOM 9048 C CA . SER A 1 1206 ? -9.374 62.786 4.742 1.00 46.91 1206 SER A CA 1
ATOM 9049 C C . SER A 1 1206 ? -8.670 64.147 4.928 1.00 46.91 1206 SER A C 1
ATOM 9051 O O . SER A 1 1206 ? -7.984 64.613 4.015 1.00 46.91 1206 SER A O 1
ATOM 9053 N N . SER A 1 1207 ? -8.821 64.801 6.087 1.00 42.59 1207 SER A N 1
ATOM 9054 C CA . SER A 1 1207 ? -8.119 66.044 6.438 1.00 42.59 1207 SER A CA 1
ATOM 9055 C C . SER A 1 1207 ? -7.253 65.877 7.689 1.00 42.59 1207 SER A C 1
ATOM 9057 O O . SER A 1 1207 ? -7.789 65.553 8.744 1.00 42.59 1207 SER A O 1
ATOM 9059 N N . ASP A 1 1208 ? -5.951 66.161 7.566 1.00 44.47 1208 ASP A N 1
ATOM 9060 C CA . ASP A 1 1208 ? -4.941 66.041 8.633 1.00 44.47 1208 ASP A CA 1
ATOM 9061 C C . ASP A 1 1208 ? -5.332 66.762 9.947 1.00 44.47 1208 ASP A C 1
ATOM 9063 O O . ASP A 1 1208 ? -5.360 67.995 9.982 1.00 44.47 1208 ASP A O 1
ATOM 9067 N N . ASP A 1 1209 ? -5.616 65.996 11.011 1.00 37.88 1209 ASP A N 1
ATOM 9068 C CA . ASP A 1 1209 ? -5.089 66.130 12.394 1.00 37.88 1209 ASP A CA 1
ATOM 9069 C C . ASP A 1 1209 ? -5.940 65.293 13.393 1.00 37.88 1209 ASP A C 1
ATOM 9071 O O . ASP A 1 1209 ? -7.153 65.477 13.465 1.00 37.88 1209 ASP A O 1
ATOM 9075 N N . ASP A 1 1210 ? -5.286 64.423 14.184 1.00 42.62 1210 ASP A N 1
ATOM 9076 C CA . ASP A 1 1210 ? -5.750 63.676 15.384 1.00 42.62 1210 ASP A CA 1
ATOM 9077 C C . ASP A 1 1210 ? -7.277 63.525 15.643 1.00 42.62 1210 ASP A C 1
ATOM 9079 O O . ASP A 1 1210 ? -7.906 64.427 16.218 1.00 42.62 1210 ASP A O 1
ATOM 9083 N N . LEU A 1 1211 ? -7.838 62.322 15.414 1.00 31.66 1211 LEU A N 1
ATOM 9084 C CA . LEU A 1 1211 ? -9.076 61.863 16.080 1.00 31.66 1211 LEU A CA 1
ATOM 9085 C C . LEU A 1 1211 ? -9.207 60.334 16.204 1.00 31.66 1211 LEU A C 1
ATOM 9087 O O . LEU A 1 1211 ? -9.219 59.665 15.151 1.00 31.66 1211 LEU A O 1
#

pLDDT: mean 71.34, std 17.52, range [23.94, 97.12]

Foldseek 3Di:
DQDALQPPDFAQDFFAWAALFQKIWTQTHSQWLATAIWIWGAGHATDGQDSLAGDRHGFNWDDFDDQQNKTWIWTQNQPLGIATWIWFFHPQRGDGLDSQAADADPVGHHDYQRKALFEFPPFLLGTWTWIWTQYPLGIAIWIQDLVTIDGLARQQLADDPPDDDDDDDDDDDDDDDDDDDDDDPDDFDKDWDWDQDPPFGIWIKIWTDDDPDIDIDTDDTRHHADPDDDRDGQNWHNWYQALQKIKIWTWFADLDPVGHGDGAARAIWIGNSHNVRTDGLDDQDAFAPPDPPGDHDHFNWHAWDFFLQWIKTWTQDPFQGTFIWIDNSPDRIDFFFRLAPTHDHWHWYFWDFAAFWFKIWTDSPFEGAIWFFALHHLRTFGAFFQALGYYYWNRHYDFAEAAAFWFKEATAFQAFFFAIWWAFQFQQATAGQAFPDDDFAHSWFWHHFYDDDLFTGTIRFFFTFFALPHLAQFAGLEDPPDDDPPDQGWSSTIGRHDDWDQAPCKIWGWTGRVAQTTAIWIANSYSVRTDHQESPPAFDWDDDDPDIDTSHDHQSWGPFDYQHQKTWTFGSVQQFIWIASSHNVLTDTLDNWNWGNFDHAPSWTWTQTADQWQGTAIWIANSHNVRTGGQDRLQPTNDHQSWAPFDDFQRKTKTWTDSPQETFIWIANSHNVRTDTLCLANRYYFSWAQQDYFQRKTWTFTANQALATAIWIANRDNVRTDGQDQQQPDPDRHDGFSWTDQHYFPRKTWTWTQNVPQGTAIWIANSHNVRTDGQDSQPNPPDDDSPRSGHGSHGSTNGVWHHAPRWTWYFGHPVKQRGRIFIDNSHNVNGDGQDRHQPTSHRHGWRHTHNSNQWRITGRHDQDPADDPVGGRRSQGSQGWRGNSHNVRTRGDDFSDDDRSNGTSIHRGHIGRNHHTYQYHRSSHGNRHGYRDDDCPVVVVVQFCLAFCLQCVCPPQVDDHDDAQDWDDVVVVVDPDRDIWGWHDWDQDPVLRWTWTWIDDPPAAIEIHTEDDSDPVCQLVCQDPVKRCPVVLVVCVVVVVVVQVVRADPVRHYEYEHEESRLQSLQLSQLVCVLVVHDHAAREYAQYDAIEPVSLVSHDQVCQDRYEYEHEPLAVSNQEYADGHKHKYKYKYDPDRDHVCRRSDDPDDDDDDDDDDDDDDPDDDDDDPGMDMDIGGICVVSNPPVSHDHDSVVVVVVVVVNVVVVDDDDD

Solvent-accessible surface area (backbone atoms only — not comparable to full-atom values): 59623 Å² total; per-residue (Å²): 39,53,35,66,46,17,89,85,49,75,44,12,54,32,39,35,23,21,24,21,12,54,16,12,33,15,17,17,26,56,81,64,47,21,30,25,43,22,17,2,4,44,63,42,54,40,46,76,31,46,81,63,17,87,48,71,70,26,21,59,52,39,69,60,32,61,41,35,13,38,21,34,29,26,34,24,48,86,75,64,29,32,24,44,28,27,19,39,11,36,52,85,43,53,37,76,60,50,83,65,20,80,62,60,47,100,88,72,46,65,28,47,16,58,45,40,44,67,21,59,30,76,42,42,80,47,36,34,34,34,29,23,34,30,35,96,79,46,36,28,43,30,34,36,48,89,92,38,70,46,78,43,40,81,74,57,88,63,85,81,76,92,70,88,80,84,81,80,82,92,80,80,92,77,89,85,88,85,80,90,85,91,88,80,88,80,74,70,68,69,48,75,49,77,48,79,48,104,85,56,29,46,33,37,35,40,34,41,55,52,97,93,47,80,50,74,43,82,75,48,81,36,76,77,80,76,93,79,77,76,92,75,74,26,45,50,38,32,41,36,60,41,102,87,29,36,36,29,15,30,29,49,54,59,67,46,102,88,63,48,73,48,71,48,27,30,20,38,25,34,25,68,76,37,69,84,52,50,50,82,67,34,75,69,57,89,53,56,45,99,52,102,74,66,50,49,35,63,27,54,39,35,58,47,31,53,7,28,74,20,33,16,23,21,28,36,42,101,64,48,23,35,19,28,27,14,28,61,87,84,55,76,57,36,60,14,16,52,65,26,74,54,71,31,55,23,53,51,36,84,49,55,42,63,39,42,13,32,17,28,25,26,21,68,84,43,27,45,25,33,20,22,9,34,51,32,37,55,18,39,22,56,3,15,40,15,17,26,61,60,44,60,17,78,86,35,70,46,21,53,27,28,35,39,21,4,12,15,12,12,5,26,5,34,33,63,20,3,20,19,28,22,3,34,44,19,17,41,7,5,11,41,43,61,33,84,55,78,79,62,28,8,22,28,34,26,12,3,27,42,53,51,91,68,16,15,30,17,10,12,14,59,27,27,37,42,17,23,43,43,42,53,50,3,34,74,33,27,54,84,81,73,90,56,97,83,70,71,60,58,28,22,21,30,40,24,8,17,42,52,22,68,26,76,81,25,46,33,39,46,28,9,48,88,62,60,30,18,22,43,27,33,26,65,55,36,52,94,50,42,40,73,37,42,85,78,33,75,46,58,77,49,81,52,102,88,52,74,44,74,42,52,37,48,26,44,39,22,56,35,30,43,34,74,60,23,39,32,29,35,24,60,77,79,42,34,30,32,30,26,62,75,39,56,87,48,47,43,72,40,46,94,35,42,59,16,44,76,35,66,50,99,74,21,42,32,24,24,32,30,40,100,70,41,22,34,20,40,24,35,25,71,80,40,54,88,51,45,41,73,35,47,80,58,21,73,45,70,40,53,18,60,54,30,78,77,33,70,31,62,88,34,40,33,31,34,35,25,61,84,65,37,39,23,40,33,28,28,72,81,39,57,84,48,47,44,78,39,80,66,15,95,87,43,48,21,60,69,38,68,71,32,59,40,76,45,19,36,34,28,39,34,28,53,83,64,60,16,40,28,43,29,33,29,69,77,42,68,89,50,46,44,72,30,49,92,49,26,89,57,100,49,57,85,43,35,20,60,52,26,34,70,26,75,49,92,67,22,39,39,27,26,33,29,50,83,79,65,45,56,25,39,31,33,27,70,72,36,56,82,54,44,42,78,37,43,84,30,55,82,74,92,68,97,65,98,82,60,54,40,21,25,17,13,17,49,1,25,14,19,9,4,38,47,98,72,25,36,31,24,46,48,30,76,86,64,43,23,18,24,11,23,34,26,59,80,36,59,87,49,50,38,70,35,46,82,30,11,64,53,76,41,40,11,6,21,34,48,21,16,12,24,54,76,40,23,19,13,40,12,4,33,30,40,101,59,55,52,102,86,68,51,43,45,59,68,7,26,46,15,4,24,22,63,78,39,52,89,54,26,40,75,64,33,63,57,44,80,75,52,69,32,11,37,22,59,41,33,14,11,18,13,16,6,16,32,9,8,40,8,5,14,67,65,8,35,40,10,14,19,23,30,34,42,56,82,69,85,44,58,63,55,48,47,43,38,14,50,57,57,49,40,40,45,75,76,73,66,63,76,65,90,50,68,71,42,74,50,52,38,49,84,75,73,42,100,45,94,59,60,32,33,27,74,38,70,47,78,38,89,86,67,72,41,36,39,40,29,33,39,45,96,89,52,61,32,38,38,24,23,30,36,62,95,42,79,76,54,46,70,71,49,60,44,100,88,32,57,45,46,66,42,42,68,76,44,47,67,62,52,52,54,50,48,70,68,70,40,44,97,89,39,24,37,23,38,22,5,24,32,55,5,15,28,40,38,51,55,50,50,12,60,39,33,59,71,74,47,78,62,40,48,40,40,26,36,39,25,29,26,30,47,52,72,57,30,72,40,36,50,66,95,49,18,93,35,27,42,39,36,38,33,58,68,25,71,52,48,29,31,44,64,19,58,54,64,18,27,34,37,42,37,42,63,86,69,90,46,56,80,47,30,59,80,46,67,78,89,87,88,64,79,79,89,82,86,91,80,77,87,83,80,86,83,62,73,81,75,96,60,68,48,77,49,80,38,86,51,38,66,66,67,46,31,83,85,52,40,52,82,52,69,69,55,53,53,49,49,55,53,46,54,63,56,69,73,52,98,74,93,134

Radius of gyration: 34.74 Å; Cα contacts (8 Å, |Δi|>4): 3782; chains: 1; bounding box: 74×122×87 Å

Nearest PDB structures (foldseek):
  5znn-assembly1_A  TM=5.177E-01  e=1.400E-05  Mus musculus
  4n7e-assembly1_A  TM=2.837E-01  e=6.869E-06  Homo sapiens
  3iuj-assembly1_A  TM=2.906E-01  e=2.855E-05  Aeromonas caviae
  6fvj-assembly3_C  TM=5.584E-01  e=1.265E-01  Mycobacterium tuberculosis
  1yr2-assembly1_A  TM=2.808E-01  e=4.181E-03  Novosphingobium capsulatum

Secondary structure (DSSP, 8-state):
----S-TTSS--------B-SS-EEEEEE-SSS-EEEEEESSSSPPEE---SSTTTTB---EEEEEETTEEEEEEE-SSS-EEEEE--SSTTT-EEEE-SS-SB-TTSPBP----EEEEEE--SSS-EEEEEE--TT-SEEEEEETTEEEEEE----S--------------------------PPPPPEEEEEEEETTTEEEEEEEEEETTEEEEEEEEEE----TT--------EEEEEETTEEEEEEE---B-TTS-B----EEEEEESSSTTSEEEEE-SS-SB-SSTT-PBP----EEEEEETTEEEEEEEETTTEEEE-BB-SSSPPBP---TTTTT----------SSSB--EE--SSS-S-EE--SSSSTT------SSTTT----SS------SSS--------SSS-S--EEE-SSGGGEEE---S---S------B---EETTEE--BSTT--B----STTT--BSS------TT----B-SS-S----EEETTEEEEEEB-SSS-SEEEEESSSTTT-EEEE-SSPPEEEEETTEEEEE-----EEEEEEETTEEEEEETTTTEEEEESSSTTT-EEEEEEEEEEEEEETTEEEEEEEETTTEEEEEEESSSTTT-EEEE-SSTTTS----EEEEEETTEEEEEE-SSS-SEEEEESSSTTT-EEE-S-TTS----EEEEEETTEEEEEEE-SSS-EEEEEESSSTTT-EES---S--SSTT-----EEEEEETTEEEEEEE-SSS-EEEEEESSSTTT-EEEE---------TTS--SSSSSTTT-B--EETTEEEE----SSS-S-EEEESSSTTT-EEEE--S-SSS----------TTS-------EEEEE-SSSPEEE--S-EE--SSSGGG--EEE----S-SS-----S---BTTB-------SSSSS--------TTTTHHHHHHIIIIITTHHHHS--PPP-TT-EEESGGGT-S---EEEEEEEEEETTTTEEEEEEE-SSS--EEEE---SSHHHHHHHEETTEETHHHHHHHHHHHHHHHHHH--SSSPEEEEEETHHHHHHHHHHHHHHTTT--EEEEEEESPPPB-HHHHTTS-GGGGGGEEEEEETT-SSTTBSSBPPS-EEEEEE-SS--HHHHHHS-SS---------S--S-------TT-EEEEESSTTTTTSTTT-B--HHHHHHHHHHHHHHTSSS--

Mean predicted aligned error: 21.2 Å